Protein 1B7Y (pdb70)

Nearest PDB structures (foldseek):
  2akw-assembly1_B  TM=9.981E-01  e=0.000E+00  Thermus thermophilus HB8
  2iy5-assembly1_B-2  TM=9.984E-01  e=0.000E+00  Thermus thermophilus HB8
  4p72-assembly1_A  TM=8.404E-01  e=1.421E-77  Pseudomonas aeruginosa PAO1
  2rhq-assembly1_B-2  TM=8.787E-01  e=1.183E-73  Staphylococcus haemolyticus
  7k9m-assembly1_B  TM=8.655E-01  e=1.360E-68  Mycobacterium tuberculosis H37Rv

Radius of gyration: 38.46 Å; Cα contacts (8 Å, |Δi|>4): 2292; chains: 2; bounding box: 90×120×85 Å

Foldseek 3Di:
DPPVDDDDPDDFDFDFLLVVLVVLLCVLVVVVVAAEDEDDQKDACCLQAVLFQHDDPDCQVVVFAWDFDDDPPDFDAALVRDGDDHGITGRRARNSVVQSVLLNDADQHKYKYKDWGAGPDDFDQLDDGIFIKMKIKGKFAPDDVVVVLVSVQSSLCSQADVVKGKDWDADDDRFAPRKTWMWMAHPVVGDTGTWWIKHKGDPSSLVSSQVVNVVVPHHRRRDNMIMMMMMGTSLSVSCVRVVNGGSVVSPPPDVVSRCVCRPVD/DKDWPVVLCVFFVPDDDVVVVCVLQVLLPKHFPDKDWFQDFDLQKWKKAFAAWAADPPDQKTWTWIPQVNIFIAIDNFDVDGHQWMFIWRFFQHCWPPDNDTFAFDQDDVRTGRGDTDDCVGSRLADDRRHTDTARSPLDDRNRHVCVVQPITMMTDMDDDLQQLQVLASLSVSLVVLLLPTHGDDDDLDDDAAADDDQAAEAEPDCQFFQKKKKWKWFQFQKAWAHDVLQNVQSSRHHHTDILQVSLQVNLCRNGVWHKAWFFVVFQARYKYWAFDDAQAWAQFQVRRIDGHDRLFTFIWHAHDHRIHGQQGPQFGGGNPRHDDRPGGMTMMITGQGDLVSLVCRQVVPPHDDSRSVSSNSGHQRPCRPVSVSRSVSSRCVGGVIHTHPDMHIDHDDDFFFWEKEAPVVLCVVLVHDDPPVLLVSSQVSSPWDWDDDDRIITIGHGRRNPSDDYNVSSSVRSCSSVGVVRRDDDDDDDDDDPVCPPVCVVVVLVVVLVVLQVVLPADEDDFDQFAQQCVCPLQVHDGAPAFAPDAPDNRRGGGAQFDVVRVVVVVQVVCVVPNDQKHKHKYWDWGDDPHIFIKIKIKIDHQADDDPPDDDHDDDQVNVVVSVCVSVVVVVWDKDWDADDDRQAQHVQWTFIAIRNRTFKIWGKGHVVSCVVGVHDIMIMIMGTDDDDHDPDDDDDDAPAFKDKDWDKDKAFPPDDVVVLQVLLVVQLDDFWPDKDWDDKDQDPPDDNGIIMTTIITIGADHPDGDDVVVRVVSNVSRVCVNVVD

Organism: Thermus thermophilus (NCBI:txid274)

GO terms:
  GO:0000049 tRNA binding (F, EXP)

CATH classification: 3.30.930.10

Structure (mmCIF, N/CA/C/O backbone):
data_1B7Y
#
_entry.id   1B7Y
#
_cell.length_a   174.500
_cell.length_b   174.500
_cell.length_c   140.200
_cell.angle_alpha   90.00
_cell.angle_beta   90.00
_cell.angle_gamma   120.00
#
_sy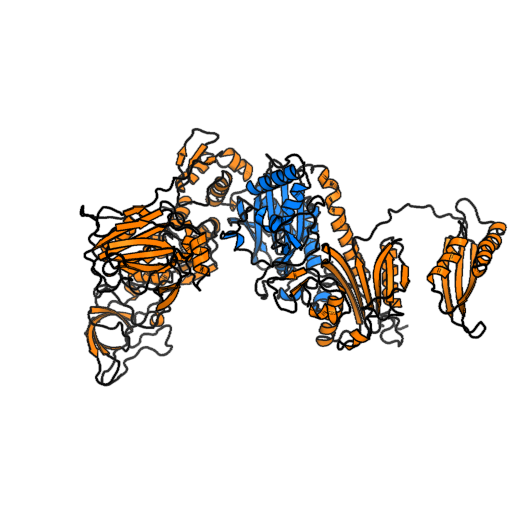mmetry.space_group_name_H-M   'P 32 2 1'
#
loop_
_entity.id
_entity.type
_entity.pdbx_description
1 polymer 'PROTEIN (PHENYLALANYL-TRNA SYNTHETASE)'
2 polymer 'PROTEIN (PHENYLALANYL-TRNA SYNTHETASE)'
3 non-polymer 'MAGNESIUM ION'
4 non-polymer "ADENOSINE-5'-[PHENYLALANINOL-PHOSPHATE]"
5 water water
#
loop_
_atom_site.group_PDB
_atom_site.id
_atom_site.type_symbol
_atom_site.label_atom_id
_atom_site.label_alt_id
_atom_site.label_comp_id
_atom_site.label_asym_id
_atom_site.label_entity_id
_atom_site.label_seq_id
_atom_site.pdbx_PDB_ins_code
_atom_site.Cartn_x
_atom_site.Cartn_y
_atom_site.Cartn_z
_atom_site.occupancy
_atom_site.B_iso_or_equiv
_atom_site.auth_seq_id
_atom_site.auth_comp_id
_atom_site.auth_asym_id
_atom_site.auth_atom_id
_atom_site.pdbx_PDB_model_num
ATOM 1 N N . VAL A 1 86 ? 3.637 16.472 -19.833 1.00 87.83 86 VAL A N 1
ATOM 2 C CA . VAL A 1 86 ? 3.139 16.839 -18.464 1.00 85.52 86 VAL A CA 1
ATOM 3 C C . VAL A 1 86 ? 2.514 18.241 -18.386 1.00 85.86 86 VAL A C 1
ATOM 4 O O . VAL A 1 86 ? 2.730 19.074 -19.274 1.00 86.00 86 VAL A O 1
ATOM 8 N N . ASP A 1 87 ? 1.727 18.497 -17.337 1.00 83.64 87 ASP A N 1
ATOM 9 C CA . ASP A 1 87 ? 1.128 19.818 -17.187 1.00 83.47 87 ASP A CA 1
ATOM 10 C C . ASP A 1 87 ? 2.168 20.682 -16.515 1.00 86.08 87 ASP A C 1
ATOM 11 O O . ASP A 1 87 ? 2.376 20.585 -15.308 1.00 92.07 87 ASP A O 1
ATOM 16 N N . VAL A 1 88 ? 2.829 21.524 -17.298 1.00 86.89 88 VAL A N 1
ATOM 17 C CA . VAL A 1 88 ? 3.864 22.386 -16.762 1.00 81.98 88 VAL A CA 1
ATOM 18 C C . VAL A 1 88 ? 3.308 23.623 -16.058 1.00 82.63 88 VAL A C 1
ATOM 19 O O . VAL A 1 88 ? 3.981 24.195 -15.214 1.00 81.67 88 VAL A O 1
ATOM 23 N N . SER A 1 89 ? 2.081 24.021 -16.380 1.00 84.46 89 SER A N 1
ATOM 24 C CA . SER A 1 89 ? 1.494 25.206 -15.759 1.00 86.64 89 SER A CA 1
ATOM 25 C C . SER A 1 89 ? 1.157 24.993 -14.289 1.00 88.40 89 SER A C 1
ATOM 26 O O . SER A 1 89 ? 0.777 25.937 -13.595 1.00 90.82 89 SER A O 1
ATOM 29 N N . LEU A 1 90 ? 1.314 23.760 -13.816 1.00 87.71 90 LEU A N 1
ATOM 30 C CA . LEU A 1 90 ? 1.020 23.416 -12.425 1.00 87.95 90 LEU A CA 1
ATOM 31 C C . LEU A 1 90 ? 1.968 24.071 -11.420 1.00 90.38 90 LEU A C 1
ATOM 32 O O . LEU A 1 90 ? 3.089 24.452 -11.769 1.00 90.25 90 LEU A O 1
ATOM 37 N N . PRO A 1 91 ? 1.535 24.198 -10.149 1.00 91.44 91 PRO A N 1
ATOM 38 C CA . PRO A 1 91 ? 2.400 24.813 -9.131 1.00 89.59 91 PRO A CA 1
ATOM 39 C C . PRO A 1 91 ? 3.543 23.860 -8.748 1.00 87.82 91 PRO A C 1
ATOM 40 O O . PRO A 1 91 ? 3.356 22.641 -8.733 1.00 86.20 91 PRO A O 1
ATOM 44 N N . GLY A 1 92 ? 4.718 24.416 -8.450 1.00 86.81 92 GLY A N 1
ATOM 45 C CA . GLY A 1 92 ? 5.866 23.598 -8.077 1.00 86.17 92 GLY A CA 1
ATOM 46 C C . GLY A 1 92 ? 5.858 23.244 -6.601 1.00 85.93 92 GLY A C 1
ATOM 47 O O . GLY A 1 92 ? 4.840 23.408 -5.935 1.00 89.44 92 GLY A O 1
ATOM 48 N N . ALA A 1 93 ? 6.977 22.765 -6.072 1.00 84.12 93 ALA A N 1
ATOM 49 C CA . ALA A 1 93 ? 7.044 22.406 -4.659 1.00 83.51 93 ALA A CA 1
ATOM 50 C C . ALA A 1 93 ? 6.984 23.642 -3.756 1.00 84.11 93 ALA A C 1
ATOM 51 O O . ALA A 1 93 ? 7.848 24.521 -3.845 1.00 85.57 93 ALA A O 1
ATOM 53 N N . SER A 1 94 ? 5.972 23.709 -2.887 1.00 81.51 94 SER A N 1
ATOM 54 C CA . SER A 1 94 ? 5.839 24.847 -1.984 1.00 77.70 94 SER A CA 1
ATOM 55 C C . SER A 1 94 ? 7.162 25.081 -1.263 1.00 78.28 94 SER A C 1
ATOM 56 O O . SER A 1 94 ? 7.488 24.384 -0.314 1.00 80.03 94 SER A O 1
ATOM 59 N N . LEU A 1 95 ? 7.941 26.044 -1.738 1.00 75.69 95 LEU A N 1
ATOM 60 C CA . LEU A 1 95 ? 9.211 26.346 -1.103 1.00 69.66 95 LEU A CA 1
ATOM 61 C C . LEU A 1 95 ? 9.079 27.709 -0.466 1.00 72.23 95 LEU A C 1
ATOM 62 O O . LEU A 1 95 ? 8.463 28.622 -1.035 1.00 75.93 95 LEU A O 1
ATOM 67 N N . PHE A 1 96 ? 9.651 27.841 0.722 1.00 68.59 96 PHE A N 1
ATOM 68 C CA . PHE A 1 96 ? 9.555 29.085 1.453 1.00 68.76 96 PHE A CA 1
ATOM 69 C C . PHE A 1 96 ? 10.304 30.258 0.844 1.00 67.54 96 PHE A C 1
ATOM 70 O O . PHE A 1 96 ? 11.489 30.165 0.549 1.00 67.24 96 PHE A O 1
ATOM 78 N N . SER A 1 97 ? 9.598 31.364 0.650 1.00 67.32 97 SER A N 1
ATOM 79 C CA . SER A 1 97 ? 10.211 32.561 0.104 1.00 67.92 97 SER A CA 1
ATOM 80 C C . SER A 1 97 ? 10.369 33.545 1.258 1.00 66.38 97 SER A C 1
ATOM 81 O O . SER A 1 97 ? 9.379 33.975 1.867 1.00 66.32 97 SER A O 1
ATOM 84 N N . GLY A 1 98 ? 11.618 33.888 1.563 1.00 64.61 98 GLY A N 1
ATOM 85 C CA . GLY A 1 98 ? 11.894 34.798 2.661 1.00 60.09 98 GLY A CA 1
ATOM 86 C C . GLY A 1 98 ? 11.708 36.254 2.316 1.00 57.08 98 GLY A C 1
ATOM 87 O O . GLY A 1 98 ? 11.455 36.598 1.169 1.00 61.15 98 GLY A O 1
ATOM 88 N N . GLY A 1 99 ? 11.819 37.107 3.322 1.00 52.17 99 GLY A N 1
ATOM 89 C CA . GLY A 1 99 ? 11.671 38.530 3.106 1.00 54.66 99 GLY A CA 1
ATOM 90 C C . GLY A 1 99 ? 12.464 39.264 4.162 1.00 54.44 99 GLY A C 1
ATOM 91 O O . GLY A 1 99 ? 13.067 38.648 5.042 1.00 54.26 99 GLY A O 1
ATOM 92 N N . LEU A 1 100 ? 12.482 40.583 4.082 1.00 51.37 100 LEU A N 1
ATOM 93 C CA . LEU A 1 100 ? 13.212 41.352 5.068 1.00 47.97 100 LEU A CA 1
ATOM 94 C C . LEU A 1 100 ? 12.314 42.455 5.573 1.00 50.72 100 LEU A C 1
ATOM 95 O O . LEU A 1 100 ? 11.469 42.980 4.835 1.00 53.26 100 LEU A O 1
ATOM 100 N N . HIS A 1 101 ? 12.488 42.781 6.844 1.00 48.28 101 HIS A N 1
ATOM 101 C CA . HIS A 1 101 ? 11.716 43.825 7.479 1.00 48.16 101 HIS A CA 1
ATOM 102 C C . HIS A 1 101 ? 12.082 45.167 6.865 1.00 49.90 101 HIS A C 1
ATOM 103 O O . HIS A 1 101 ? 13.258 45.452 6.623 1.00 50.46 101 HIS A O 1
ATOM 110 N N . PRO A 1 102 ? 11.071 46.011 6.610 1.00 49.03 102 PRO A N 1
ATOM 111 C CA . PRO A 1 102 ? 11.217 47.345 6.016 1.00 51.10 102 PRO A CA 1
ATOM 112 C C . PRO A 1 102 ? 12.229 48.234 6.712 1.00 55.67 102 PRO A C 1
ATOM 113 O O . PRO A 1 102 ? 12.925 49.025 6.060 1.00 55.58 102 PRO A O 1
ATOM 117 N N . ILE A 1 103 ? 12.306 48.109 8.035 1.00 57.15 103 ILE A N 1
ATOM 118 C CA . ILE A 1 103 ? 13.249 48.906 8.811 1.00 54.34 103 ILE A CA 1
ATOM 119 C C . ILE A 1 103 ? 14.658 48.461 8.428 1.00 49.71 103 ILE A C 1
ATOM 120 O O . ILE A 1 103 ? 15.544 49.294 8.215 1.00 49.27 103 ILE A O 1
ATOM 125 N N . THR A 1 104 ? 14.858 47.148 8.332 1.00 46.83 104 THR A N 1
ATOM 126 C CA . THR A 1 104 ? 16.159 46.611 7.946 1.00 45.71 104 THR A CA 1
ATOM 127 C C . THR A 1 104 ? 16.477 47.143 6.544 1.00 45.32 104 THR A C 1
ATOM 128 O O . THR A 1 104 ? 17.610 47.574 6.243 1.00 41.34 104 THR A O 1
ATOM 132 N N . LEU A 1 105 ? 15.458 47.121 5.693 1.00 39.48 105 LEU A N 1
ATOM 133 C CA . LEU A 1 105 ? 15.620 47.592 4.343 1.00 46.73 105 LEU A CA 1
ATOM 134 C C . LEU A 1 105 ? 16.033 49.040 4.326 1.00 46.46 105 LEU A C 1
ATOM 135 O O . LEU A 1 105 ? 17.024 49.409 3.679 1.00 50.86 105 LEU A O 1
ATOM 140 N N . MET A 1 106 ? 15.278 49.867 5.037 1.00 41.54 106 MET A N 1
ATOM 141 C CA . MET A 1 106 ? 15.591 51.286 5.065 1.00 45.09 106 MET A CA 1
ATOM 142 C C . MET A 1 106 ? 16.943 51.519 5.713 1.00 46.78 106 MET A C 1
ATOM 143 O O . MET A 1 106 ? 17.715 52.376 5.276 1.00 45.83 106 MET A O 1
ATOM 148 N N . GLU A 1 107 ? 17.222 50.758 6.764 1.00 45.72 107 GLU A N 1
ATOM 149 C CA . GLU A 1 107 ? 18.488 50.884 7.459 1.00 45.05 107 GLU A CA 1
ATOM 150 C C . GLU A 1 107 ? 19.570 50.696 6.399 1.00 49.01 107 GLU A C 1
ATOM 151 O O . GLU A 1 107 ? 20.386 51.598 6.144 1.00 44.25 107 GLU A O 1
ATOM 157 N N . ARG A 1 108 ? 19.537 49.523 5.765 1.00 50.01 108 ARG A N 1
ATOM 158 C CA . ARG A 1 108 ? 20.497 49.152 4.735 1.00 49.33 108 ARG A CA 1
ATOM 159 C C . ARG A 1 108 ? 20.700 50.227 3.666 1.00 50.51 108 ARG A C 1
ATOM 160 O O . ARG A 1 108 ? 21.835 50.522 3.255 1.00 47.80 108 ARG A O 1
ATOM 168 N N . GLU A 1 109 ? 19.601 50.807 3.200 1.00 49.83 109 GLU A N 1
ATOM 169 C CA . GLU A 1 109 ? 19.707 51.832 2.181 1.00 51.32 109 GLU A CA 1
ATOM 170 C C . GLU A 1 109 ? 20.446 53.053 2.718 1.00 49.20 109 GLU A C 1
ATOM 171 O O . GLU A 1 109 ? 21.370 53.558 2.077 1.00 46.16 109 GLU A O 1
ATOM 177 N N . LEU A 1 110 ? 20.033 53.517 3.898 1.00 49.61 110 LEU A N 1
ATOM 178 C CA . LEU A 1 110 ? 20.641 54.688 4.530 1.00 45.17 110 LEU A CA 1
ATOM 179 C C . LEU A 1 110 ? 22.127 54.456 4.724 1.00 43.91 110 LEU A C 1
ATOM 180 O O . LEU A 1 110 ? 22.960 55.339 4.469 1.00 41.56 110 LEU A O 1
ATOM 185 N N . VAL A 1 111 ? 22.450 53.249 5.165 1.00 36.38 111 VAL A N 1
ATOM 186 C CA . VAL A 1 111 ? 23.826 52.862 5.377 1.00 35.89 111 VAL A CA 1
ATOM 187 C C . VAL A 1 111 ? 24.627 52.848 4.061 1.00 38.39 111 VAL A C 1
ATOM 188 O O . VAL A 1 111 ? 25.676 53.507 3.956 1.00 32.70 111 VAL A O 1
ATOM 192 N N . GLU A 1 112 ? 24.151 52.096 3.064 1.00 40.73 112 GLU A N 1
ATOM 193 C CA . GLU A 1 112 ? 24.847 52.055 1.789 1.00 40.37 112 GLU A CA 1
ATOM 194 C C . GLU A 1 112 ? 25.138 53.512 1.381 1.00 39.12 112 GLU A C 1
ATOM 195 O O . GLU A 1 112 ? 26.270 53.849 1.024 1.00 35.21 112 GLU A O 1
ATOM 201 N N . ILE A 1 113 ? 24.140 54.388 1.479 1.00 32.24 113 ILE A N 1
ATOM 202 C CA . ILE A 1 113 ? 24.348 55.789 1.121 1.00 30.88 113 ILE A CA 1
ATOM 203 C C . ILE A 1 113 ? 25.576 56.423 1.780 1.00 33.31 113 ILE A C 1
ATOM 204 O O . ILE A 1 113 ? 26.474 56.919 1.094 1.00 38.95 113 ILE A O 1
ATOM 209 N N . PHE A 1 114 ? 25.606 56.422 3.113 1.00 35.53 114 PHE A N 1
ATOM 210 C CA . PHE A 1 114 ? 26.709 57.041 3.851 1.00 32.14 114 PHE A CA 1
ATOM 211 C C . PHE A 1 114 ? 28.020 56.310 3.696 1.00 33.01 114 PHE A C 1
ATOM 212 O O . PHE A 1 114 ? 29.101 56.915 3.748 1.00 31.27 114 PHE A O 1
ATOM 220 N N . ARG A 1 115 ? 27.920 55.003 3.500 1.00 30.42 115 ARG A N 1
ATOM 221 C CA . ARG A 1 115 ? 29.098 54.200 3.278 1.00 37.72 115 ARG A CA 1
ATOM 222 C C . ARG A 1 115 ? 29.876 54.861 2.116 1.00 39.56 115 ARG A C 1
ATOM 223 O O . ARG A 1 115 ? 31.108 54.981 2.166 1.00 39.38 115 ARG A O 1
ATOM 231 N N . ALA A 1 116 ? 29.140 55.322 1.096 1.00 38.85 116 ALA A N 1
ATOM 232 C CA . ALA A 1 116 ? 29.726 55.948 -0.098 1.00 39.68 116 ALA A CA 1
ATOM 233 C C . ALA A 1 116 ? 30.425 57.267 0.147 1.00 39.42 116 ALA A C 1
ATOM 234 O O . ALA A 1 116 ? 31.143 57.776 -0.720 1.00 34.65 116 ALA A O 1
ATOM 236 N N . LEU A 1 117 ? 30.208 57.839 1.318 1.00 39.15 117 LEU A N 1
ATOM 237 C CA . LEU A 1 117 ? 30.882 59.081 1.621 1.00 39.42 117 LEU A CA 1
ATOM 238 C C . LEU A 1 117 ? 32.004 58.753 2.589 1.00 40.06 117 LEU A C 1
ATOM 239 O O . LEU A 1 117 ? 32.624 59.643 3.162 1.00 38.50 117 LEU A O 1
ATOM 244 N N . GLY A 1 118 ? 32.245 57.458 2.769 1.00 41.44 118 GLY A N 1
ATOM 245 C CA . GLY A 1 118 ? 33.310 57.010 3.646 1.00 46.36 118 GLY A CA 1
ATOM 246 C C . GLY A 1 118 ? 32.950 56.867 5.112 1.00 50.34 118 GLY A C 1
ATOM 247 O O . GLY A 1 118 ? 33.826 56.950 5.979 1.00 54.93 118 GLY A O 1
ATOM 248 N N . TYR A 1 119 ? 31.671 56.672 5.406 1.00 48.71 119 TYR A N 1
ATOM 249 C CA . TYR A 1 119 ? 31.257 56.514 6.790 1.00 48.38 119 TYR A CA 1
ATOM 250 C C . TYR A 1 119 ? 31.255 55.017 7.063 1.00 49.98 119 TYR A C 1
ATOM 251 O O . TYR A 1 119 ? 31.049 54.199 6.148 1.00 49.01 119 TYR A O 1
ATOM 260 N N . GLN A 1 120 ? 31.486 54.666 8.324 1.00 47.18 120 GLN A N 1
ATOM 261 C CA . GLN A 1 120 ? 31.494 53.274 8.753 1.00 45.84 120 GLN A CA 1
ATOM 262 C C . GLN A 1 120 ? 30.392 53.036 9.770 1.00 46.82 120 GLN A C 1
ATOM 263 O O . GLN A 1 120 ? 30.166 53.855 10.682 1.00 49.53 120 GLN A O 1
ATOM 269 N N . ALA A 1 121 ? 29.717 51.904 9.612 1.00 40.94 121 ALA A N 1
ATOM 270 C CA . ALA A 1 121 ? 28.613 51.551 10.480 1.00 40.58 121 ALA A CA 1
ATOM 271 C C . ALA A 1 121 ? 29.036 50.733 11.688 1.00 43.86 121 ALA A C 1
ATOM 272 O O . ALA A 1 121 ? 29.696 49.691 11.557 1.00 38.13 121 ALA A O 1
ATOM 274 N N . VAL A 1 122 ? 28.629 51.227 12.859 1.00 48.63 122 VAL A N 1
ATOM 275 C CA . VAL A 1 122 ? 28.909 50.596 14.151 1.00 50.91 122 VAL A CA 1
ATOM 276 C C . VAL A 1 122 ? 27.691 50.689 15.065 1.00 51.68 122 VAL A C 1
ATOM 277 O O . VAL A 1 122 ? 26.903 51.632 14.966 1.00 52.29 122 VAL A O 1
ATOM 281 N N . GLU A 1 123 ? 27.561 49.718 15.967 1.00 52.33 123 GLU A N 1
ATOM 282 C CA . GLU A 1 123 ? 26.431 49.663 16.883 1.00 51.87 123 GLU A CA 1
ATOM 283 C C . GLU A 1 123 ? 26.743 49.787 18.370 1.00 51.66 123 GLU A C 1
ATOM 284 O O . GLU A 1 123 ? 27.833 49.453 18.831 1.00 54.25 123 GLU A O 1
ATOM 290 N N . GLY A 1 124 ? 25.744 50.250 19.113 1.00 52.02 124 GLY A N 1
ATOM 291 C CA . GLY A 1 124 ? 25.880 50.399 20.546 1.00 50.27 124 GLY A CA 1
ATOM 292 C C . GLY A 1 124 ? 24.901 49.503 21.297 1.00 49.73 124 GLY A C 1
ATOM 293 O O . GLY A 1 124 ? 24.181 48.699 20.701 1.00 52.64 124 GLY A O 1
ATOM 294 N N . PRO A 1 125 ? 24.855 49.622 22.626 1.00 48.50 125 PRO A N 1
ATOM 295 C CA . PRO A 1 125 ? 23.950 48.806 23.428 1.00 43.72 125 PRO A CA 1
ATOM 296 C C . PRO A 1 125 ? 22.620 49.528 23.654 1.00 46.27 125 PRO A C 1
ATOM 297 O O . PRO A 1 125 ? 22.589 50.756 23.767 1.00 43.37 125 PRO A O 1
ATOM 301 N N . GLU A 1 126 ? 21.530 48.765 23.721 1.00 50.08 126 GLU A N 1
ATOM 302 C CA . GLU A 1 126 ? 20.207 49.331 23.961 1.00 54.68 126 GLU A CA 1
ATOM 303 C C . GLU A 1 126 ? 20.078 49.738 25.448 1.00 56.37 126 GLU A C 1
ATOM 304 O O . GLU A 1 126 ? 19.435 50.752 25.759 1.00 55.52 126 GLU A O 1
ATOM 310 N N . VAL A 1 127 ? 20.680 48.959 26.357 1.00 51.61 127 VAL A N 1
ATOM 311 C CA . VAL A 1 127 ? 20.660 49.302 27.787 1.00 49.24 127 VAL A CA 1
ATOM 312 C C . VAL A 1 127 ? 21.944 50.092 28.072 1.00 49.74 127 VAL A C 1
ATOM 313 O O . VAL A 1 127 ? 23.062 49.568 27.970 1.00 44.80 127 VAL A O 1
ATOM 317 N N . GLU A 1 128 ? 21.755 51.359 28.428 1.00 51.45 128 GLU A N 1
ATOM 318 C CA . GLU A 1 128 ? 22.842 52.294 28.695 1.00 56.10 128 GLU A CA 1
ATOM 319 C C . GLU A 1 128 ? 22.901 52.788 30.156 1.00 57.74 128 GLU A C 1
ATOM 320 O O . GLU A 1 128 ? 22.054 52.454 30.982 1.00 60.27 128 GLU A O 1
ATOM 326 N N . SER A 1 129 ? 23.925 53.583 30.455 1.00 56.67 129 SER A N 1
ATOM 327 C CA . SER A 1 129 ? 24.124 54.167 31.771 1.00 53.83 129 SER A CA 1
ATOM 328 C C . SER A 1 129 ? 23.709 55.627 31.656 1.00 55.01 129 SER A C 1
ATOM 329 O O . SER A 1 129 ? 23.893 56.259 30.617 1.00 56.44 129 SER A O 1
ATOM 332 N N . GLU A 1 130 ? 23.135 56.162 32.722 1.00 56.71 130 GLU A N 1
ATOM 333 C CA . GLU A 1 130 ? 22.707 57.552 32.725 1.00 55.60 130 GLU A CA 1
ATOM 334 C C . GLU A 1 130 ? 23.873 58.445 32.291 1.00 55.82 130 GLU A C 1
ATOM 335 O O . GLU A 1 130 ? 23.686 59.548 31.755 1.00 55.68 130 GLU A O 1
ATOM 341 N N . PHE A 1 131 ? 25.084 57.950 32.518 1.00 52.56 131 PHE A N 1
ATOM 342 C CA . PHE A 1 131 ? 26.288 58.693 32.191 1.00 51.88 131 PHE A CA 1
ATOM 343 C C . PHE A 1 131 ? 26.494 58.953 30.700 1.00 54.30 131 PHE A C 1
ATOM 344 O O . PHE A 1 131 ? 26.774 60.079 30.286 1.00 47.76 131 PHE A O 1
ATOM 352 N N . PHE A 1 132 ? 26.369 57.895 29.902 1.00 55.38 132 PHE A N 1
ATOM 353 C CA . PHE A 1 132 ? 26.543 57.980 28.450 1.00 52.63 132 PHE A CA 1
ATOM 354 C C . PHE A 1 132 ? 25.339 58.572 27.747 1.00 50.97 132 PHE A C 1
ATOM 355 O O . PHE A 1 132 ? 25.485 59.238 26.733 1.00 51.81 132 PHE A O 1
ATOM 363 N N . ASN A 1 133 ? 24.148 58.324 28.278 1.00 49.05 133 ASN A N 1
ATOM 364 C CA . ASN A 1 133 ? 22.940 58.829 27.652 1.00 48.00 133 ASN A CA 1
ATOM 365 C C . ASN A 1 133 ? 22.692 60.316 27.905 1.00 48.89 133 ASN A C 1
ATOM 366 O O . ASN A 1 133 ? 22.234 61.048 27.007 1.00 45.29 133 ASN A O 1
ATOM 371 N N . PHE A 1 134 ? 23.006 60.765 29.120 1.00 49.72 134 PHE A N 1
ATOM 372 C CA . PHE A 1 134 ? 22.773 62.159 29.480 1.00 50.56 134 PHE A CA 1
ATOM 373 C C . PHE A 1 134 ? 24.026 62.909 29.896 1.00 49.21 134 PHE A C 1
ATOM 374 O O . PHE A 1 134 ? 24.396 63.870 29.262 1.00 49.69 134 PHE A O 1
ATOM 382 N N . ASP A 1 135 ? 24.681 62.472 30.959 1.00 52.69 135 ASP A N 1
ATOM 383 C CA . ASP A 1 135 ? 25.863 63.173 31.454 1.00 51.34 135 ASP A CA 1
ATOM 384 C C . ASP A 1 135 ? 26.941 63.506 30.430 1.00 48.85 135 ASP A C 1
ATOM 385 O O . ASP A 1 135 ? 27.301 64.668 30.288 1.00 45.47 135 ASP A O 1
ATOM 390 N N . ALA A 1 136 ? 27.461 62.492 29.737 1.00 50.36 136 ALA A N 1
ATOM 391 C CA . ALA A 1 136 ? 28.495 62.676 28.704 1.00 47.95 136 ALA A CA 1
ATOM 392 C C . ALA A 1 136 ? 28.135 63.816 27.737 1.00 48.33 136 ALA A C 1
ATOM 393 O O . ALA A 1 136 ? 28.950 64.706 27.466 1.00 47.03 136 ALA A O 1
ATOM 395 N N . LEU A 1 137 ? 26.916 63.759 27.201 1.00 48.88 137 LEU A N 1
ATOM 396 C CA . LEU A 1 137 ? 26.375 64.790 26.316 1.00 49.72 137 LEU A CA 1
ATOM 397 C C . LEU A 1 137 ? 25.983 65.878 27.314 1.00 54.92 137 LEU A C 1
ATOM 398 O O . LEU A 1 137 ? 25.481 65.578 28.376 1.00 65.79 137 LEU A O 1
ATOM 403 N N . ASN A 1 138 ? 26.241 67.132 27.010 1.00 55.13 138 ASN A N 1
ATOM 404 C CA . ASN A 1 138 ? 25.949 68.221 27.947 1.00 56.66 138 ASN A CA 1
ATOM 405 C C . ASN A 1 138 ? 24.524 68.304 28.574 1.00 58.25 138 ASN A C 1
ATOM 406 O O . ASN A 1 138 ? 23.995 69.400 28.778 1.00 60.72 138 ASN A O 1
ATOM 411 N N . ILE A 1 139 ? 23.912 67.168 28.909 1.00 60.64 139 ILE A N 1
ATOM 412 C CA . ILE A 1 139 ? 22.550 67.153 29.475 1.00 68.75 139 ILE A CA 1
ATOM 413 C C . ILE A 1 139 ? 22.450 67.150 31.012 1.00 80.60 139 ILE A C 1
ATOM 414 O O . ILE A 1 139 ? 22.814 66.174 31.678 1.00 80.63 139 ILE A O 1
ATOM 419 N N . PRO A 1 140 ? 21.861 68.214 31.586 1.00 92.00 140 PRO A N 1
ATOM 420 C CA . PRO A 1 140 ? 21.718 68.349 33.041 1.00 97.93 140 PRO A CA 1
ATOM 421 C C . PRO A 1 140 ? 20.667 67.489 33.729 1.00 104.28 140 PRO A C 1
ATOM 422 O O . PRO A 1 140 ? 19.693 67.047 33.110 1.00 104.54 140 PRO A O 1
ATOM 426 N N . GLU A 1 141 ? 20.873 67.280 35.028 1.00 108.03 141 GLU A N 1
ATOM 427 C CA . GLU A 1 141 ? 19.965 66.485 35.840 1.00 111.09 141 GLU A CA 1
ATOM 428 C C . GLU A 1 141 ? 18.650 67.239 36.070 1.00 112.71 141 GLU A C 1
ATOM 429 O O . GLU A 1 141 ? 17.625 66.931 35.442 1.00 108.48 141 GLU A O 1
ATOM 435 N N . HIS A 1 142 ? 18.692 68.249 36.937 1.00 116.77 142 HIS A N 1
ATOM 436 C CA . HIS A 1 142 ? 17.496 69.015 37.276 1.00 123.56 142 HIS A CA 1
ATOM 437 C C . HIS A 1 142 ? 17.092 70.175 36.368 1.00 125.96 142 HIS A C 1
ATOM 438 O O . HIS A 1 142 ? 16.245 70.978 36.771 1.00 127.82 142 HIS A O 1
ATOM 445 N N . HIS A 1 143 ? 17.655 70.289 35.166 1.00 125.67 143 HIS A N 1
ATOM 446 C CA . HIS A 1 143 ? 17.261 71.410 34.308 1.00 124.79 143 HIS A CA 1
ATOM 447 C C . HIS A 1 143 ? 16.355 71.020 33.132 1.00 121.91 143 HIS A C 1
ATOM 448 O O . HIS A 1 143 ? 16.197 69.830 32.847 1.00 120.75 143 HIS A O 1
ATOM 455 N N . PRO A 1 144 ? 15.738 72.020 32.444 1.00 121.47 144 PRO A N 1
ATOM 456 C CA . PRO A 1 144 ? 14.839 71.746 31.307 1.00 119.52 144 PRO A CA 1
ATOM 457 C C . PRO A 1 144 ? 15.298 70.754 30.221 1.00 118.26 144 PRO A C 1
ATOM 458 O O . PRO A 1 144 ? 14.460 70.157 29.536 1.00 115.85 144 PRO A O 1
ATOM 462 N N . ALA A 1 145 ? 16.610 70.574 30.067 1.00 118.30 145 ALA A N 1
ATOM 463 C CA . ALA A 1 145 ? 17.138 69.655 29.061 1.00 116.81 145 ALA A CA 1
ATOM 464 C C . ALA A 1 145 ? 16.793 68.196 29.376 1.00 116.17 145 ALA A C 1
ATOM 465 O O . ALA A 1 145 ? 16.238 67.489 28.531 1.00 114.26 145 ALA A O 1
ATOM 467 N N . ARG A 1 146 ? 17.120 67.746 30.586 1.00 116.42 146 ARG A N 1
ATOM 468 C CA . ARG A 1 146 ? 16.827 66.369 30.992 1.00 116.90 146 ARG A CA 1
ATOM 469 C C . ARG A 1 146 ? 15.345 66.068 30.765 1.00 119.23 146 ARG A C 1
ATOM 470 O O . ARG A 1 146 ? 14.931 64.904 30.695 1.00 117.98 146 ARG A O 1
ATOM 478 N N . ASP A 1 147 ? 14.570 67.145 30.625 1.00 123.06 147 ASP A N 1
ATOM 479 C CA . ASP A 1 147 ? 13.117 67.092 30.449 1.00 126.57 147 ASP A CA 1
ATOM 480 C C . ASP A 1 147 ? 12.562 67.099 29.008 1.00 126.51 147 ASP A C 1
ATOM 481 O O . ASP A 1 147 ? 11.372 67.363 28.813 1.00 125.32 147 ASP A O 1
ATOM 486 N N . MET A 1 148 ? 13.406 66.834 28.009 1.00 128.43 148 MET A N 1
ATOM 487 C CA . MET A 1 148 ? 12.944 66.768 26.610 1.00 128.90 148 MET A CA 1
ATOM 488 C C . MET A 1 148 ? 12.738 65.285 26.226 1.00 130.00 148 MET A C 1
ATOM 489 O O . MET A 1 148 ? 11.970 64.971 25.302 1.00 130.00 148 MET A O 1
ATOM 494 N N . TRP A 1 149 ? 13.433 64.393 26.950 1.00 130.00 149 TRP A N 1
ATOM 495 C CA . TRP A 1 149 ? 13.396 62.926 26.745 1.00 128.62 149 TRP A CA 1
ATOM 496 C C . TRP A 1 149 ? 12.705 62.199 27.941 1.00 125.68 149 TRP A C 1
ATOM 497 O O . TRP A 1 149 ? 13.220 62.235 29.076 1.00 127.85 149 TRP A O 1
ATOM 508 N N . ASP A 1 150 ? 11.546 61.567 27.693 1.00 118.65 150 ASP A N 1
ATOM 509 C CA . ASP A 1 150 ? 10.790 60.831 28.734 1.00 106.60 150 ASP A CA 1
ATOM 510 C C . ASP A 1 150 ? 11.397 59.434 28.802 1.00 95.42 150 ASP A C 1
ATOM 511 O O . ASP A 1 150 ? 11.071 58.564 27.997 1.00 92.68 150 ASP A O 1
ATOM 516 N N . THR A 1 151 ? 12.255 59.224 29.793 1.00 82.07 151 THR A N 1
ATOM 517 C CA . THR A 1 151 ? 12.999 57.979 29.911 1.00 71.76 151 THR A CA 1
ATOM 518 C C . THR A 1 151 ? 12.410 56.759 30.593 1.00 64.68 151 THR A C 1
ATOM 519 O O . THR A 1 151 ? 11.508 56.853 31.409 1.00 64.10 151 THR A O 1
ATOM 523 N N . PHE A 1 152 ? 12.967 55.608 30.241 1.00 59.80 152 PHE A N 1
ATOM 524 C CA . PHE A 1 152 ? 12.568 54.330 30.805 1.00 60.92 152 PHE A CA 1
ATOM 525 C C . PHE A 1 152 ? 13.672 53.903 31.750 1.00 60.27 152 PHE A C 1
ATOM 526 O O . PHE A 1 152 ? 14.746 53.509 31.305 1.00 60.13 152 PHE A O 1
ATOM 534 N N . TRP A 1 153 ? 13.425 53.968 33.047 1.00 57.67 153 TRP A N 1
ATOM 535 C CA . TRP A 1 153 ? 14.449 53.560 33.988 1.00 55.59 153 TRP A CA 1
ATOM 536 C C . TRP A 1 153 ? 14.362 52.081 34.299 1.00 57.47 153 TRP A C 1
ATOM 537 O O . TRP A 1 153 ? 13.278 51.498 34.304 1.00 58.96 153 TRP A O 1
ATOM 548 N N . LEU A 1 154 ? 15.511 51.470 34.552 1.00 58.32 154 LEU A N 1
ATOM 549 C CA . LEU A 1 154 ? 15.554 50.039 34.823 1.00 62.19 154 LEU A CA 1
ATOM 550 C C . LEU A 1 154 ? 16.007 49.716 36.239 1.00 67.24 154 LEU A C 1
ATOM 551 O O . LEU A 1 154 ? 16.531 50.579 36.956 1.00 65.57 154 LEU A O 1
ATOM 556 N N . THR A 1 155 ? 15.784 48.456 36.620 1.00 71.03 155 THR A N 1
ATOM 557 C CA . THR A 1 155 ? 16.202 47.908 37.913 1.00 73.98 155 THR A CA 1
ATOM 558 C C . THR A 1 155 ? 16.473 46.424 37.740 1.00 77.84 155 THR A C 1
ATOM 559 O O . THR A 1 155 ? 15.927 45.764 36.845 1.00 77.85 155 THR A O 1
ATOM 563 N N . GLY A 1 156 ? 17.313 45.904 38.621 1.00 80.77 156 GLY A N 1
ATOM 564 C CA . GLY A 1 156 ? 17.675 44.506 38.560 1.00 85.41 156 GLY A CA 1
ATOM 565 C C . GLY A 1 156 ? 19.151 44.418 38.877 1.00 88.50 156 GLY A C 1
ATOM 566 O O . GLY A 1 156 ? 19.914 45.352 38.598 1.00 86.59 156 GLY A O 1
ATOM 567 N N . GLU A 1 157 ? 19.563 43.302 39.464 1.00 92.49 157 GLU A N 1
ATOM 568 C CA . GLU A 1 157 ? 20.958 43.141 39.827 1.00 95.92 157 GLU A CA 1
ATOM 569 C C . GLU A 1 157 ? 21.669 42.040 39.066 1.00 94.36 157 GLU A C 1
ATOM 570 O O . GLU A 1 157 ? 21.043 41.183 38.425 1.00 90.75 157 GLU A O 1
ATOM 576 N N . GLY A 1 158 ? 22.995 42.079 39.151 1.00 93.73 158 GLY A N 1
ATOM 577 C CA . GLY A 1 158 ? 23.805 41.085 38.489 1.00 92.70 158 GLY A CA 1
ATOM 578 C C . GLY A 1 158 ? 23.888 41.357 37.010 1.00 92.16 158 GLY A C 1
ATOM 579 O O . GLY A 1 158 ? 24.438 40.548 36.271 1.00 96.99 158 GLY A O 1
ATOM 580 N N . PHE A 1 159 ? 23.325 42.474 36.562 1.00 86.97 159 PHE A N 1
ATOM 581 C CA . PHE A 1 159 ? 23.398 42.802 35.150 1.00 79.91 159 PHE A CA 1
ATOM 582 C C . PHE A 1 159 ? 24.704 43.558 34.942 1.00 80.11 159 PHE A C 1
ATOM 583 O O . PHE A 1 159 ? 24.970 44.553 35.611 1.00 81.43 159 PHE A O 1
ATOM 591 N N . ARG A 1 160 ? 25.523 43.074 34.018 1.00 79.42 160 ARG A N 1
ATOM 592 C CA . ARG A 1 160 ? 26.804 43.699 33.737 1.00 81.04 160 ARG A CA 1
ATOM 593 C C . ARG A 1 160 ? 26.791 44.607 32.504 1.00 79.24 160 ARG A C 1
ATOM 594 O O . ARG A 1 160 ? 26.589 44.159 31.366 1.00 82.07 160 ARG A O 1
ATOM 602 N N . LEU A 1 161 ? 27.007 45.893 32.736 1.00 73.98 161 LEU A N 1
ATOM 603 C CA . LEU A 1 161 ? 27.038 46.842 31.646 1.00 69.06 161 LEU A CA 1
ATOM 604 C C . LEU A 1 161 ? 28.489 47.097 31.308 1.00 71.00 161 LEU A C 1
ATOM 605 O O . LEU A 1 161 ? 29.286 47.433 32.187 1.00 70.86 161 LEU A O 1
ATOM 610 N N . GLU A 1 162 ? 28.822 46.939 30.030 1.00 72.64 162 GLU A N 1
ATOM 611 C CA . GLU A 1 162 ? 30.187 47.139 29.541 1.00 74.88 162 GLU A CA 1
ATOM 612 C C . GLU A 1 162 ? 30.477 48.546 28.987 1.00 70.84 162 GLU A C 1
ATOM 613 O O . GLU A 1 162 ? 29.652 49.136 28.288 1.00 66.31 162 GLU A O 1
ATOM 619 N N . GLY A 1 163 ? 31.663 49.065 29.294 1.00 68.24 163 GLY A N 1
ATOM 620 C CA . GLY A 1 163 ? 32.057 50.383 28.827 1.00 68.36 163 GLY A CA 1
ATOM 621 C C . GLY A 1 163 ? 32.775 50.313 27.492 1.00 70.11 163 GLY A C 1
ATOM 622 O O . GLY A 1 163 ? 33.056 49.213 27.018 1.00 73.92 163 GLY A O 1
ATOM 623 N N . PRO A 1 164 ? 33.114 51.459 26.870 1.00 69.10 164 PRO A N 1
ATOM 624 C CA . PRO A 1 164 ? 33.802 51.414 25.573 1.00 70.55 164 PRO A CA 1
ATOM 625 C C . PRO A 1 164 ? 34.990 50.458 25.515 1.00 72.70 164 PRO A C 1
ATOM 626 O O . PRO A 1 164 ? 35.280 49.884 24.469 1.00 74.03 164 PRO A O 1
ATOM 630 N N . LEU A 1 165 ? 35.666 50.274 26.641 1.00 75.18 165 LEU A N 1
ATOM 631 C CA . LEU A 1 165 ? 36.835 49.411 26.673 1.00 78.10 165 LEU A CA 1
ATOM 632 C C . LEU A 1 165 ? 36.658 48.057 27.336 1.00 84.52 165 LEU A C 1
ATOM 633 O O . LEU A 1 165 ? 37.647 47.388 27.632 1.00 87.65 165 LEU A O 1
ATOM 638 N N . GLY A 1 166 ? 35.412 47.645 27.559 1.00 87.71 166 GLY A N 1
ATOM 639 C CA . GLY A 1 166 ? 35.172 46.362 28.198 1.00 88.53 166 GLY A CA 1
ATOM 640 C C . GLY A 1 166 ? 35.325 46.438 29.701 1.00 88.80 166 GLY A C 1
ATOM 641 O O . GLY A 1 166 ? 35.592 45.441 30.366 1.00 91.14 166 GLY A O 1
ATOM 642 N N . GLU A 1 167 ? 35.169 47.641 30.233 1.00 88.80 167 GLU A N 1
ATOM 643 C CA . GLU A 1 167 ? 35.280 47.874 31.665 1.00 90.99 167 GLU A CA 1
ATOM 644 C C . GLU A 1 167 ? 33.863 47.984 32.195 1.00 94.59 167 GLU A C 1
ATOM 645 O O . GLU A 1 167 ? 32.934 48.209 31.423 1.00 95.79 167 GLU A O 1
ATOM 651 N N . GLU A 1 168 ? 33.678 47.808 33.496 1.00 97.03 168 GLU A N 1
ATOM 652 C CA . GLU A 1 168 ? 32.340 47.936 34.026 1.00 96.03 168 GLU A CA 1
ATOM 653 C C . GLU A 1 168 ? 32.144 49.391 34.356 1.00 92.53 168 GLU A C 1
ATOM 654 O O . GLU A 1 168 ? 33.048 50.047 34.874 1.00 88.86 168 GLU A O 1
ATOM 660 N N . VAL A 1 169 ? 30.974 49.905 34.013 1.00 90.32 169 VAL A N 1
ATOM 661 C CA . VAL A 1 169 ? 30.670 51.289 34.292 1.00 91.27 169 VAL A CA 1
ATOM 662 C C . VAL A 1 169 ? 29.476 51.328 35.236 1.00 91.80 169 VAL A C 1
ATOM 663 O O . VAL A 1 169 ? 28.743 50.338 35.386 1.00 88.17 169 VAL A O 1
ATOM 667 N N . GLU A 1 170 ? 29.317 52.474 35.887 1.00 93.48 170 GLU A N 1
ATOM 668 C CA . GLU A 1 170 ? 28.241 52.689 36.831 1.00 96.52 170 GLU A CA 1
ATOM 669 C C . GLU A 1 170 ? 27.368 53.865 36.404 1.00 95.34 170 GLU A C 1
ATOM 670 O O . GLU A 1 170 ? 27.790 54.736 35.626 1.00 97.30 170 GLU A O 1
ATOM 676 N N . GLY A 1 171 ? 26.147 53.868 36.936 1.00 92.19 171 GLY A N 1
ATOM 677 C CA . GLY A 1 171 ? 25.166 54.899 36.645 1.00 86.06 171 GLY A CA 1
ATOM 678 C C . GLY A 1 171 ? 23.805 54.239 36.726 1.00 81.04 171 GLY A C 1
ATOM 679 O O . GLY A 1 171 ? 23.713 53.010 36.668 1.00 77.51 171 GLY A O 1
ATOM 680 N N . ARG A 1 172 ? 22.747 55.024 36.887 1.00 79.02 172 ARG A N 1
ATOM 681 C CA . ARG A 1 172 ? 21.412 54.436 36.953 1.00 75.30 172 ARG A CA 1
ATOM 682 C C . ARG A 1 172 ? 21.166 53.834 35.572 1.00 71.99 172 ARG A C 1
ATOM 683 O O . ARG A 1 172 ? 21.396 54.499 34.562 1.00 75.46 172 ARG A O 1
ATOM 691 N N . LEU A 1 173 ? 20.715 52.584 35.514 1.00 66.20 173 LEU A N 1
ATOM 692 C CA . LEU A 1 173 ? 20.455 51.966 34.214 1.00 57.33 173 LEU A CA 1
ATOM 693 C C . LEU A 1 173 ? 19.165 52.490 33.581 1.00 61.66 173 LEU A C 1
ATOM 694 O O . LEU A 1 173 ? 18.218 52.908 34.275 1.00 61.04 173 LEU A O 1
ATOM 699 N N . LEU A 1 174 ? 19.152 52.467 32.249 1.00 60.90 174 LEU A N 1
ATOM 700 C CA . LEU A 1 174 ? 18.012 52.908 31.457 1.00 55.01 174 LEU A CA 1
ATOM 701 C C . LEU A 1 174 ? 18.067 52.344 30.039 1.00 52.99 174 LEU A C 1
ATOM 702 O O . LEU A 1 174 ? 18.954 51.566 29.691 1.00 52.98 174 LEU A O 1
ATOM 707 N N . LEU A 1 175 ? 17.089 52.717 29.233 1.00 49.67 175 LEU A N 1
ATOM 708 C CA . LEU A 1 175 ? 17.042 52.281 27.852 1.00 50.92 175 LEU A CA 1
ATOM 709 C C . LEU A 1 175 ? 17.463 53.511 27.058 1.00 54.12 175 LEU A C 1
ATOM 710 O O . LEU A 1 175 ? 16.837 54.570 27.187 1.00 52.86 175 LEU A O 1
ATOM 715 N N . ARG A 1 176 ? 18.523 53.385 26.255 1.00 52.22 176 ARG A N 1
ATOM 716 C CA . ARG A 1 176 ? 19.014 54.525 25.493 1.00 48.50 176 ARG A CA 1
ATOM 717 C C . ARG A 1 176 ? 17.869 55.289 24.861 1.00 47.28 176 ARG A C 1
ATOM 718 O O . ARG A 1 176 ? 17.044 54.747 24.130 1.00 47.11 176 ARG A O 1
ATOM 726 N N . THR A 1 177 ? 17.842 56.568 25.184 1.00 42.29 177 THR A N 1
ATOM 727 C CA . THR A 1 177 ? 16.817 57.485 24.745 1.00 44.75 177 THR A CA 1
ATOM 728 C C . THR A 1 177 ? 16.992 57.966 23.288 1.00 47.42 177 THR A C 1
ATOM 729 O O . THR A 1 177 ? 16.041 58.437 22.647 1.00 44.86 177 THR A O 1
ATOM 733 N N . HIS A 1 178 ? 18.220 57.856 22.787 1.00 47.77 178 HIS A N 1
ATOM 734 C CA . HIS A 1 178 ? 18.566 58.240 21.421 1.00 44.88 178 HIS A CA 1
ATOM 735 C C . HIS A 1 178 ? 19.848 57.481 21.193 1.00 45.01 178 HIS A C 1
ATOM 736 O O . HIS A 1 178 ? 20.330 56.818 22.100 1.00 48.47 178 HIS A O 1
ATOM 743 N N . THR A 1 179 ? 20.417 57.574 20.003 1.00 46.16 179 THR A N 1
ATOM 744 C CA . THR A 1 179 ? 21.643 56.833 19.732 1.00 44.46 179 THR A CA 1
ATOM 745 C C . THR A 1 179 ? 22.905 57.601 20.117 1.00 45.33 179 THR A C 1
ATOM 746 O O . THR A 1 179 ? 23.982 57.009 20.267 1.00 45.23 179 THR A O 1
ATOM 750 N N . SER A 1 180 ? 22.771 58.913 20.302 1.00 43.21 180 SER A N 1
ATOM 751 C CA . SER A 1 180 ? 23.905 59.768 20.671 1.00 40.69 180 SER A CA 1
ATOM 752 C C . SER A 1 180 ? 24.949 59.153 21.624 1.00 43.97 180 SER A C 1
ATOM 753 O O . SER A 1 180 ? 26.140 59.326 21.415 1.00 47.85 180 SER A O 1
ATOM 756 N N . PRO A 1 181 ? 24.525 58.455 22.696 1.00 45.90 181 PRO A N 1
ATOM 757 C CA . PRO A 1 181 ? 25.537 57.868 23.583 1.00 45.08 181 PRO A CA 1
ATOM 758 C C . PRO A 1 181 ? 26.712 57.206 22.844 1.00 48.06 181 PRO A C 1
ATOM 759 O O . PRO A 1 181 ? 27.871 57.290 23.282 1.00 46.10 181 PRO A O 1
ATOM 763 N N . MET A 1 182 ? 26.408 56.551 21.725 1.00 44.83 182 MET A N 1
ATOM 764 C CA . MET A 1 182 ? 27.435 55.871 20.946 1.00 43.08 182 MET A CA 1
ATOM 765 C C . MET A 1 182 ? 28.512 56.834 20.447 1.00 43.11 182 MET A C 1
ATOM 766 O O . MET A 1 182 ? 29.638 56.419 20.171 1.00 35.65 182 MET A O 1
ATOM 771 N N . GLN A 1 183 ? 28.151 58.111 20.325 1.00 42.14 183 GLN A N 1
ATOM 772 C CA . GLN A 1 183 ? 29.084 59.168 19.903 1.00 48.33 183 GLN A CA 1
ATOM 773 C C . GLN A 1 183 ? 30.256 59.103 20.885 1.00 48.40 183 GLN A C 1
ATOM 774 O O . GLN A 1 183 ? 31.431 59.137 20.501 1.00 49.36 183 GLN A O 1
ATOM 780 N N . VAL A 1 184 ? 29.904 58.997 22.160 1.00 42.68 184 VAL A N 1
ATOM 781 C CA . VAL A 1 184 ? 30.872 58.952 23.223 1.00 40.92 184 VAL A CA 1
ATOM 782 C C . VAL A 1 184 ? 31.606 57.625 23.328 1.00 42.99 184 VAL A C 1
ATOM 783 O O . VAL A 1 184 ? 32.844 57.601 23.344 1.00 44.94 184 VAL A O 1
ATOM 787 N N . ARG A 1 185 ? 30.887 56.514 23.396 1.00 42.64 185 ARG A N 1
ATOM 788 C CA . ARG A 1 185 ? 31.606 55.247 23.491 1.00 43.82 185 ARG A CA 1
ATOM 789 C C . ARG A 1 185 ? 32.665 55.145 22.381 1.00 45.86 185 ARG A C 1
ATOM 790 O O . ARG A 1 185 ? 33.785 54.677 22.614 1.00 46.19 185 ARG A O 1
ATOM 798 N N . TYR A 1 186 ? 32.318 55.605 21.181 1.00 45.65 186 TYR A N 1
ATOM 799 C CA . TYR A 1 186 ? 33.245 55.533 20.058 1.00 43.18 186 TYR A CA 1
ATOM 800 C C . TYR A 1 186 ? 34.448 56.441 20.205 1.00 43.40 186 TYR A C 1
ATOM 801 O O . TYR A 1 186 ? 35.595 56.016 20.023 1.00 43.47 186 TYR A O 1
ATOM 810 N N . MET A 1 187 ? 34.186 57.703 20.507 1.00 40.93 187 MET A N 1
ATOM 811 C CA . MET A 1 187 ? 35.258 58.661 20.650 1.00 38.11 187 MET A CA 1
ATOM 812 C C . MET A 1 187 ? 36.243 58.287 21.755 1.00 43.47 187 MET A C 1
ATOM 813 O O . MET A 1 187 ? 37.429 58.603 21.666 1.00 43.29 187 MET A O 1
ATOM 818 N N . VAL A 1 188 ? 35.751 57.608 22.790 1.00 45.48 188 VAL A N 1
ATOM 819 C CA . VAL A 1 188 ? 36.595 57.185 23.907 1.00 45.30 188 VAL A CA 1
ATOM 820 C C . VAL A 1 188 ? 37.549 56.076 23.456 1.00 42.41 188 VAL A C 1
ATOM 821 O O . VAL A 1 188 ? 38.739 56.068 23.804 1.00 41.35 188 VAL A O 1
ATOM 825 N N . ALA A 1 189 ? 37.004 55.164 22.653 1.00 36.78 189 ALA A N 1
ATOM 826 C CA . ALA A 1 189 ? 37.731 54.011 22.125 1.00 38.98 189 ALA A CA 1
ATOM 827 C C . ALA A 1 189 ? 38.564 54.251 20.871 1.00 41.88 189 ALA A C 1
ATOM 828 O O . ALA A 1 189 ? 39.354 53.383 20.480 1.00 44.48 189 ALA A O 1
ATOM 830 N N . HIS A 1 190 ? 38.414 55.409 20.235 1.00 43.90 190 HIS A N 1
ATOM 831 C CA . HIS A 1 190 ? 39.167 55.642 19.013 1.00 44.74 190 HIS A CA 1
ATOM 832 C C . HIS A 1 190 ? 39.881 56.969 18.890 1.00 47.76 190 HIS A C 1
ATOM 833 O O . HIS A 1 190 ? 39.805 57.815 19.786 1.00 51.92 190 HIS A O 1
ATOM 840 N N . THR A 1 191 ? 40.568 57.143 17.759 1.00 46.10 191 THR A N 1
ATOM 841 C CA . THR A 1 191 ? 41.350 58.344 17.474 1.00 42.73 191 THR A CA 1
ATOM 842 C C . THR A 1 191 ? 40.885 58.984 16.196 1.00 39.57 191 THR A C 1
ATOM 843 O O . THR A 1 191 ? 40.682 58.305 15.194 1.00 38.27 191 THR A O 1
ATOM 847 N N . PRO A 1 192 ? 40.740 60.310 16.200 1.00 39.18 192 PRO A N 1
ATOM 848 C CA . PRO A 1 192 ? 40.286 61.005 14.991 1.00 41.95 192 PRO A CA 1
ATOM 849 C C . PRO A 1 192 ? 41.471 61.065 14.024 1.00 44.60 192 PRO A C 1
ATOM 850 O O . PRO A 1 192 ? 42.615 60.853 14.448 1.00 45.97 192 PRO A O 1
ATOM 854 N N . PRO A 1 193 ? 41.225 61.370 12.728 1.00 43.07 193 PRO A N 1
ATOM 855 C CA . PRO A 1 193 ? 39.925 61.665 12.118 1.00 37.77 193 PRO A CA 1
ATOM 856 C C . PRO A 1 193 ? 39.150 60.412 11.748 1.00 32.91 193 PRO A C 1
ATOM 857 O O . PRO A 1 193 ? 39.743 59.356 11.494 1.00 30.12 193 PRO A O 1
ATOM 861 N N . PHE A 1 194 ? 37.824 60.539 11.714 1.00 33.61 194 PHE A N 1
ATOM 862 C CA . PHE A 1 194 ? 36.938 59.421 11.372 1.00 30.51 194 PHE A CA 1
ATOM 863 C C . PHE A 1 194 ? 35.508 59.837 10.991 1.00 31.20 194 PHE A C 1
ATOM 864 O O . PHE A 1 194 ? 35.071 60.980 11.212 1.00 26.54 194 PHE A O 1
ATOM 872 N N . ARG A 1 195 ? 34.792 58.880 10.415 1.00 34.40 195 ARG A N 1
ATOM 873 C CA . ARG A 1 195 ? 33.412 59.072 9.996 1.00 39.88 195 ARG A CA 1
ATOM 874 C C . ARG A 1 195 ? 32.631 57.847 10.405 1.00 42.24 195 ARG A C 1
ATOM 875 O O . ARG A 1 195 ? 32.959 56.736 9.979 1.00 48.26 195 ARG A O 1
ATOM 883 N N . ILE A 1 196 ? 31.606 58.020 11.223 1.00 39.09 196 ILE A N 1
ATOM 884 C CA . ILE A 1 196 ? 30.808 56.869 11.577 1.00 38.29 196 ILE A CA 1
ATOM 885 C C . ILE A 1 196 ? 29.353 57.207 11.490 1.00 37.88 196 ILE A C 1
ATOM 886 O O . ILE A 1 196 ? 28.949 58.376 11.534 1.00 37.35 196 ILE A O 1
ATOM 891 N N . VAL A 1 197 ? 28.574 56.151 11.372 1.00 31.78 197 VAL A N 1
ATOM 892 C CA . VAL A 1 197 ? 27.145 56.260 11.286 1.00 37.47 197 VAL A CA 1
ATOM 893 C C . VAL A 1 197 ? 26.671 55.156 12.224 1.00 41.91 197 VAL A C 1
ATOM 894 O O . VAL A 1 197 ? 27.265 54.059 12.263 1.00 38.10 197 VAL A O 1
ATOM 898 N N . VAL A 1 198 ? 25.624 55.440 12.998 1.00 44.34 198 VAL A N 1
ATOM 899 C CA . VAL A 1 198 ? 25.151 54.464 13.972 1.00 40.04 198 VAL A CA 1
ATOM 900 C C . VAL A 1 198 ? 23.667 54.185 13.988 1.00 40.63 198 VAL A C 1
ATOM 901 O O . VAL A 1 198 ? 22.858 54.984 14.461 1.00 46.70 198 VAL A O 1
ATOM 905 N N . PRO A 1 199 ? 23.283 53.047 13.433 1.00 39.12 199 PRO A N 1
ATOM 906 C CA . PRO A 1 199 ? 21.871 52.686 13.427 1.00 43.49 199 PRO A CA 1
ATOM 907 C C . PRO A 1 199 ? 21.557 52.135 14.818 1.00 45.94 199 PRO A C 1
ATOM 908 O O . PRO A 1 199 ? 22.440 51.611 15.498 1.00 50.43 199 PRO A O 1
ATOM 912 N N . GLY A 1 200 ? 20.313 52.247 15.255 1.00 48.47 200 GLY A N 1
ATOM 913 C CA . GLY A 1 200 ? 19.994 51.698 16.554 1.00 49.01 200 GLY A CA 1
ATOM 914 C C . GLY A 1 200 ? 18.566 51.847 17.024 1.00 47.97 200 GLY A C 1
ATOM 915 O O . GLY A 1 200 ? 17.914 52.870 16.791 1.00 45.45 200 GLY A O 1
ATOM 916 N N . ARG A 1 201 ? 18.076 50.811 17.693 1.00 49.48 201 ARG A N 1
ATOM 917 C CA . ARG A 1 201 ? 16.725 50.838 18.240 1.00 48.85 201 ARG A CA 1
ATOM 918 C C . ARG A 1 201 ? 16.773 51.702 19.507 1.00 47.56 201 ARG A C 1
ATOM 919 O O . ARG A 1 201 ? 17.572 51.427 20.406 1.00 43.53 201 ARG A O 1
ATOM 927 N N . VAL A 1 202 ? 15.974 52.768 19.569 1.00 44.67 202 VAL A N 1
ATOM 928 C CA . VAL A 1 202 ? 15.959 53.598 20.776 1.00 48.34 202 VAL A CA 1
ATOM 929 C C . VAL A 1 202 ? 14.603 53.484 21.475 1.00 53.28 202 VAL A C 1
ATOM 930 O O . VAL A 1 202 ? 13.638 52.974 20.895 1.00 51.88 202 VAL A O 1
ATOM 934 N N . PHE A 1 203 ? 14.536 53.960 22.720 1.00 55.50 203 PHE A N 1
ATOM 935 C CA . PHE A 1 203 ? 13.311 53.881 23.511 1.00 56.11 203 PHE A CA 1
ATOM 936 C C . PHE A 1 203 ? 12.895 55.186 24.193 1.00 60.16 203 PHE A C 1
ATOM 937 O O . PHE A 1 203 ? 13.715 55.862 24.821 1.00 64.52 203 PHE A O 1
ATOM 945 N N . ARG A 1 204 ? 11.610 55.518 24.071 1.00 59.70 204 ARG A N 1
ATOM 946 C CA . ARG A 1 204 ? 11.035 56.724 24.670 1.00 62.58 204 ARG A CA 1
ATOM 947 C C . ARG A 1 204 ? 9.642 56.417 25.261 1.00 69.50 204 ARG A C 1
ATOM 948 O O . ARG A 1 204 ? 8.907 55.581 24.732 1.00 69.24 204 ARG A O 1
ATOM 956 N N . PHE A 1 205 ? 9.281 57.093 26.352 1.00 75.82 205 PHE A N 1
ATOM 957 C CA . PHE A 1 205 ? 7.999 56.861 27.022 1.00 81.07 205 PHE A CA 1
ATOM 958 C C . PHE A 1 205 ? 6.738 57.565 26.458 1.00 85.33 205 PHE A C 1
ATOM 959 O O . PHE A 1 205 ? 5.737 57.613 27.141 1.00 92.12 205 PHE A O 1
ATOM 967 N N . GLU A 1 206 ? 6.728 58.088 25.233 1.00 90.28 206 GLU A N 1
ATOM 968 C CA . GLU A 1 206 ? 5.486 58.749 24.767 1.00 90.98 206 GLU A CA 1
ATOM 969 C C . GLU A 1 206 ? 4.341 57.791 24.360 1.00 92.47 206 GLU A C 1
ATOM 970 O O . GLU A 1 206 ? 4.541 56.577 24.242 1.00 88.82 206 GLU A O 1
ATOM 976 N N . GLN A 1 207 ? 3.136 58.335 24.168 1.00 96.10 207 GLN A N 1
ATOM 977 C CA . GLN A 1 207 ? 1.968 57.518 23.788 1.00 99.68 207 GLN A CA 1
ATOM 978 C C . GLN A 1 207 ? 2.013 57.240 22.295 1.00 97.51 207 GLN A C 1
ATOM 979 O O . GLN A 1 207 ? 2.196 58.159 21.494 1.00 96.77 207 GLN A O 1
ATOM 985 N N . THR A 1 208 ? 1.827 55.976 21.921 1.00 94.22 208 THR A N 1
ATOM 986 C CA . THR A 1 208 ? 1.889 55.570 20.515 1.00 91.02 208 THR A CA 1
ATOM 987 C C . THR A 1 208 ? 0.729 55.948 19.595 1.00 90.53 208 THR A C 1
ATOM 988 O O . THR A 1 208 ? -0.370 55.400 19.707 1.00 93.62 208 THR A O 1
ATOM 992 N N . ASP A 1 209 ? 0.995 56.871 18.672 1.00 87.31 209 ASP A N 1
ATOM 993 C CA . ASP A 1 209 ? 0.009 57.291 17.683 1.00 84.57 209 ASP A CA 1
ATOM 994 C C . ASP A 1 209 ? 0.498 56.779 16.314 1.00 83.03 209 ASP A C 1
ATOM 995 O O . ASP A 1 209 ? 1.303 55.853 16.269 1.00 82.63 209 ASP A O 1
ATOM 1000 N N . ALA A 1 210 ? 0.036 57.354 15.207 1.00 81.84 210 ALA A N 1
ATOM 1001 C CA . ALA A 1 210 ? 0.453 56.874 13.883 1.00 77.03 210 ALA A CA 1
ATOM 1002 C C . ALA A 1 210 ? 1.747 57.467 13.333 1.00 73.93 210 ALA A C 1
ATOM 1003 O O . ALA A 1 210 ? 2.280 56.971 12.342 1.00 72.52 210 ALA A O 1
ATOM 1005 N N . THR A 1 211 ? 2.247 58.522 13.971 1.00 74.38 211 THR A N 1
ATOM 1006 C CA . THR A 1 211 ? 3.482 59.187 13.547 1.00 74.98 211 THR A CA 1
ATOM 1007 C C . THR A 1 211 ? 4.522 59.199 14.686 1.00 72.48 211 THR A C 1
ATOM 1008 O O . THR A 1 211 ? 5.666 59.650 14.519 1.00 69.92 211 THR A O 1
ATOM 1012 N N . HIS A 1 212 ? 4.113 58.673 15.837 1.00 71.17 212 HIS A N 1
ATOM 1013 C CA . HIS A 1 212 ? 4.975 58.609 17.015 1.00 73.44 212 HIS A CA 1
ATOM 1014 C C . HIS A 1 212 ? 4.926 57.247 17.703 1.00 68.98 212 HIS A C 1
ATOM 1015 O O . HIS A 1 212 ? 3.863 56.646 17.823 1.00 68.55 212 HIS A O 1
ATOM 1022 N N . GLU A 1 213 ? 6.073 56.747 18.144 1.00 63.70 213 GLU A N 1
ATOM 1023 C CA . GLU A 1 213 ? 6.064 55.495 18.879 1.00 63.00 213 GLU A CA 1
ATOM 1024 C C . GLU A 1 213 ? 6.964 55.569 20.124 1.00 62.67 213 GLU A C 1
ATOM 1025 O O . GLU A 1 213 ? 7.562 56.613 20.422 1.00 59.00 213 GLU A O 1
ATOM 1031 N N . ALA A 1 214 ? 7.012 54.461 20.862 1.00 64.43 214 ALA A N 1
ATOM 1032 C CA . ALA A 1 214 ? 7.819 54.323 22.066 1.00 65.83 214 ALA A CA 1
ATOM 1033 C C . ALA A 1 214 ? 9.080 53.522 21.713 1.00 63.32 214 ALA A C 1
ATOM 1034 O O . ALA A 1 214 ? 10.132 53.670 22.344 1.00 60.33 214 ALA A O 1
ATOM 1036 N N . VAL A 1 215 ? 8.969 52.665 20.707 1.00 57.51 215 VAL A N 1
ATOM 1037 C CA . VAL A 1 215 ? 10.123 51.900 20.291 1.00 57.03 215 VAL A CA 1
ATOM 1038 C C . VAL A 1 215 ? 10.359 52.180 18.839 1.00 55.58 215 VAL A C 1
ATOM 1039 O O . VAL A 1 215 ? 9.609 51.740 17.979 1.00 59.89 215 VAL A O 1
ATOM 1043 N N . PHE A 1 216 ? 11.402 52.938 18.564 1.00 53.71 216 PHE A N 1
ATOM 1044 C CA . PHE A 1 216 ? 11.712 53.273 17.195 1.00 56.01 216 PHE A CA 1
ATOM 1045 C C . PHE A 1 216 ? 13.218 53.238 16.957 1.00 53.58 216 PHE A C 1
ATOM 1046 O O . PHE A 1 216 ? 13.995 53.009 17.882 1.00 57.40 216 PHE A O 1
ATOM 1054 N N . HIS A 1 217 ? 13.635 53.435 15.715 1.00 48.34 217 HIS A N 1
ATOM 1055 C CA . HIS A 1 217 ? 15.050 53.427 15.422 1.00 46.29 217 HIS A CA 1
ATOM 1056 C C . HIS A 1 217 ? 15.497 54.778 14.907 1.00 45.92 217 HIS A C 1
ATOM 1057 O O . HIS A 1 217 ? 14.723 55.523 14.316 1.00 42.92 217 HIS A O 1
ATOM 1064 N N . GLN A 1 218 ? 16.765 55.084 15.138 1.00 47.64 218 GLN A N 1
ATOM 1065 C CA . GLN A 1 218 ? 17.364 56.296 14.677 1.00 46.16 218 GLN A CA 1
ATOM 1066 C C . GLN A 1 218 ? 18.685 55.948 14.008 1.00 48.12 218 GLN A C 1
ATOM 1067 O O . GLN A 1 218 ? 19.170 54.838 14.160 1.00 45.86 218 GLN A O 1
ATOM 1073 N N . LEU A 1 219 ? 19.265 56.896 13.290 1.00 43.23 219 LEU A N 1
ATOM 1074 C CA . LEU A 1 219 ? 20.556 56.651 12.695 1.00 41.55 219 LEU A CA 1
ATOM 1075 C C . LEU A 1 219 ? 21.402 57.858 13.066 1.00 41.52 219 LEU A C 1
ATOM 1076 O O . LEU A 1 219 ? 21.058 59.002 12.750 1.00 43.88 219 LEU A O 1
ATOM 1081 N N . GLU A 1 220 ? 22.497 57.602 13.765 1.00 38.46 220 GLU A N 1
ATOM 1082 C CA . GLU A 1 220 ? 23.355 58.679 14.186 1.00 40.99 220 GLU A CA 1
ATOM 1083 C C . GLU A 1 220 ? 24.557 58.752 13.296 1.00 46.60 220 GLU A C 1
ATOM 1084 O O . GLU A 1 220 ? 25.019 57.734 12.779 1.00 48.96 220 GLU A O 1
ATOM 1090 N N . GLY A 1 221 ? 25.053 59.973 13.118 1.00 47.79 221 GLY A N 1
ATOM 1091 C CA . GLY A 1 221 ? 26.231 60.190 12.303 1.00 41.04 221 GLY A CA 1
ATOM 1092 C C . GLY A 1 221 ? 27.211 61.109 13.003 1.00 39.24 221 GLY A C 1
ATOM 1093 O O . GLY A 1 221 ? 26.830 62.117 13.620 1.00 35.45 221 GLY A O 1
ATOM 1094 N N . LEU A 1 222 ? 28.487 60.760 12.917 1.00 36.82 222 LEU A N 1
ATOM 1095 C CA . LEU A 1 222 ? 29.505 61.585 13.536 1.00 35.44 222 LEU A CA 1
ATOM 1096 C C . LEU A 1 222 ? 30.784 61.613 12.697 1.00 34.42 222 LEU A C 1
ATOM 1097 O O . LEU A 1 222 ? 31.310 60.567 12.253 1.00 30.10 222 LEU A O 1
ATOM 1102 N N . VAL A 1 223 ? 31.267 62.825 12.462 1.00 27.95 223 VAL A N 1
ATOM 1103 C CA . VAL A 1 223 ? 32.495 63.003 11.718 1.00 29.70 223 VAL A CA 1
ATOM 1104 C C . VAL A 1 223 ? 33.373 63.953 12.519 1.00 31.22 223 VAL A C 1
ATOM 1105 O O . VAL A 1 223 ? 33.008 65.124 12.769 1.00 34.82 223 VAL A O 1
ATOM 1109 N N . VAL A 1 224 ? 34.518 63.436 12.959 1.00 30.08 224 VAL A N 1
ATOM 1110 C CA . VAL A 1 224 ? 35.449 64.246 13.742 1.00 32.32 224 VAL A CA 1
ATOM 1111 C C . VAL A 1 224 ? 36.810 64.297 13.071 1.00 34.22 224 VAL A C 1
ATOM 1112 O O . VAL A 1 224 ? 37.332 63.290 12.557 1.00 34.26 224 VAL A O 1
ATOM 1116 N N . GLY A 1 225 ? 37.364 65.498 13.071 1.00 30.18 225 GLY A N 1
ATOM 1117 C CA . GLY A 1 225 ? 38.649 65.708 12.471 1.00 36.30 225 GLY A CA 1
ATOM 1118 C C . GLY A 1 225 ? 38.972 67.176 12.532 1.00 42.35 225 GLY A C 1
ATOM 1119 O O . GLY A 1 225 ? 38.096 68.030 12.712 1.00 44.51 225 GLY A O 1
ATOM 1120 N N . GLU A 1 226 ? 40.252 67.465 12.377 1.00 42.36 226 GLU A N 1
ATOM 1121 C CA . GLU A 1 226 ? 40.736 68.823 12.394 1.00 46.60 226 GLU A CA 1
ATOM 1122 C C . GLU A 1 226 ? 40.239 69.511 11.128 1.00 43.80 226 GLU A C 1
ATOM 1123 O O . GLU A 1 226 ? 40.270 68.935 10.054 1.00 47.17 226 GLU A O 1
ATOM 1129 N N . GLY A 1 227 ? 39.735 70.725 11.256 1.00 41.56 227 GLY A N 1
ATOM 1130 C CA . GLY A 1 227 ? 39.269 71.408 10.073 1.00 38.49 227 GLY A CA 1
ATOM 1131 C C . GLY A 1 227 ? 37.798 71.211 9.765 1.00 41.77 227 GLY A C 1
ATOM 1132 O O . GLY A 1 227 ? 37.253 71.966 8.954 1.00 43.63 227 GLY A O 1
ATOM 1133 N N . ILE A 1 228 ? 37.148 70.218 10.379 1.00 39.57 228 ILE A N 1
ATOM 1134 C CA . ILE A 1 228 ? 35.726 70.010 10.124 1.00 36.84 228 ILE A CA 1
ATOM 1135 C C . ILE A 1 228 ? 34.968 71.301 10.415 1.00 39.70 228 ILE A C 1
ATOM 1136 O O . ILE A 1 228 ? 35.251 72.003 11.395 1.00 43.41 228 ILE A O 1
ATOM 1141 N N . ALA A 1 229 ? 34.023 71.617 9.536 1.00 36.68 229 ALA A N 1
ATOM 1142 C CA . ALA A 1 229 ? 33.222 72.820 9.655 1.00 37.65 229 ALA A CA 1
ATOM 1143 C C . ALA A 1 229 ? 31.777 72.459 9.389 1.00 37.45 229 ALA A C 1
ATOM 1144 O O . ALA A 1 229 ? 31.471 71.311 9.047 1.00 39.67 229 ALA A O 1
ATOM 1146 N N . MET A 1 230 ? 30.891 73.433 9.550 1.00 35.48 230 MET A N 1
ATOM 1147 C CA . MET A 1 230 ? 29.479 73.191 9.341 1.00 39.96 230 MET A CA 1
ATOM 1148 C C . MET A 1 230 ? 29.113 72.930 7.890 1.00 41.12 230 MET A C 1
ATOM 1149 O O . MET A 1 230 ? 28.229 72.115 7.596 1.00 39.35 230 MET A O 1
ATOM 1154 N N . ALA A 1 231 ? 29.803 73.620 6.986 1.00 38.80 231 ALA A N 1
ATOM 1155 C CA . ALA A 1 231 ? 29.557 73.461 5.566 1.00 35.76 231 ALA A CA 1
ATOM 1156 C C . ALA A 1 231 ? 29.670 71.964 5.209 1.00 40.55 231 ALA A C 1
ATOM 1157 O O . ALA A 1 231 ? 28.987 71.464 4.289 1.00 42.70 231 ALA A O 1
ATOM 1159 N N . HIS A 1 232 ? 30.513 71.247 5.955 1.00 32.24 232 HIS A N 1
ATOM 1160 C CA . HIS A 1 232 ? 30.697 69.816 5.731 1.00 32.02 232 HIS A CA 1
ATOM 1161 C C . HIS A 1 232 ? 29.468 69.051 6.160 1.00 31.94 232 HIS A C 1
ATOM 1162 O O . HIS A 1 232 ? 29.095 68.044 5.538 1.00 31.56 232 HIS A O 1
ATOM 1169 N N . LEU A 1 233 ? 28.859 69.515 7.250 1.00 39.70 233 LEU A N 1
ATOM 1170 C CA . LEU A 1 233 ? 27.657 68.873 7.775 1.00 41.60 233 LEU A CA 1
ATOM 1171 C C . LEU A 1 233 ? 26.564 69.145 6.757 1.00 38.93 233 LEU A C 1
ATOM 1172 O O . LEU A 1 233 ? 25.774 68.252 6.444 1.00 35.04 233 LEU A O 1
ATOM 1177 N N . LYS A 1 234 ? 26.542 70.377 6.242 1.00 33.18 234 LYS A N 1
ATOM 1178 C CA . LYS A 1 234 ? 25.575 70.798 5.224 1.00 40.02 234 LYS A CA 1
ATOM 1179 C C . LYS A 1 234 ? 25.757 69.970 3.943 1.00 41.39 234 LYS A C 1
ATOM 1180 O O . LYS A 1 234 ? 24.771 69.492 3.357 1.00 38.76 234 LYS A O 1
ATOM 1186 N N . GLY A 1 235 ? 27.018 69.811 3.521 1.00 37.93 235 GLY A N 1
ATOM 1187 C CA . GLY A 1 235 ? 27.313 69.028 2.332 1.00 37.51 235 GLY A CA 1
ATOM 1188 C C . GLY A 1 235 ? 26.810 67.614 2.542 1.00 37.83 235 GLY A C 1
ATOM 1189 O O . GLY A 1 235 ? 26.053 67.072 1.730 1.00 36.86 235 GLY A O 1
ATOM 1190 N N . ALA A 1 236 ? 27.229 67.026 3.658 1.00 36.40 236 ALA A N 1
ATOM 1191 C CA . ALA A 1 236 ? 26.846 65.672 4.019 1.00 33.41 236 ALA A CA 1
ATOM 1192 C C . ALA A 1 236 ? 25.363 65.457 3.835 1.00 36.84 236 ALA A C 1
ATOM 1193 O O . ALA A 1 236 ? 24.921 64.568 3.106 1.00 36.35 236 ALA A O 1
ATOM 1195 N N . ILE A 1 237 ? 24.585 66.288 4.505 1.00 39.08 237 ILE A N 1
ATOM 1196 C CA . ILE A 1 237 ? 23.140 66.166 4.439 1.00 42.70 237 ILE A CA 1
ATOM 1197 C C . ILE A 1 237 ? 22.633 66.321 3.022 1.00 42.99 237 ILE A C 1
ATOM 1198 O O . ILE A 1 237 ? 21.762 65.557 2.601 1.00 33.76 237 ILE A O 1
ATOM 1203 N N . TYR A 1 238 ? 23.179 67.289 2.287 1.00 43.94 238 TYR A N 1
ATOM 1204 C CA . TYR A 1 238 ? 22.771 67.493 0.894 1.00 45.66 238 TYR A CA 1
ATOM 1205 C C . TYR A 1 238 ? 22.993 66.219 0.060 1.00 45.30 238 TYR A C 1
ATOM 1206 O O . TYR A 1 238 ? 22.127 65.817 -0.733 1.00 40.30 238 TYR A O 1
ATOM 1215 N N . GLU A 1 239 ? 24.151 65.586 0.232 1.00 38.50 239 GLU A N 1
ATOM 1216 C CA . GLU A 1 239 ? 24.428 64.390 -0.540 1.00 41.06 239 GLU A CA 1
ATOM 1217 C C . GLU A 1 239 ? 23.399 63.333 -0.206 1.00 38.32 239 GLU A C 1
ATOM 1218 O O . GLU A 1 239 ? 23.069 62.491 -1.049 1.00 38.08 239 GLU A O 1
ATOM 1224 N N . LEU A 1 240 ? 22.879 63.389 1.018 1.00 34.51 240 LEU A N 1
ATOM 1225 C CA . LEU A 1 240 ? 21.876 62.422 1.456 1.00 34.10 240 LEU A CA 1
ATOM 1226 C C . LEU A 1 240 ? 20.556 62.630 0.734 1.00 32.96 240 LEU A C 1
ATOM 1227 O O . LEU A 1 240 ? 19.917 61.666 0.308 1.00 33.93 240 LEU A O 1
ATOM 1232 N N . ALA A 1 241 ? 20.135 63.888 0.626 1.00 30.90 241 ALA A N 1
ATOM 1233 C CA . ALA A 1 241 ? 18.887 64.209 -0.056 1.00 33.76 241 ALA A CA 1
ATOM 1234 C C . ALA A 1 241 ? 19.040 63.741 -1.511 1.00 37.46 241 ALA A C 1
ATOM 1235 O O . ALA A 1 241 ? 18.281 62.889 -1.963 1.00 30.52 241 ALA A O 1
ATOM 1237 N N . GLN A 1 242 ? 20.034 64.274 -2.226 1.00 34.85 242 GLN A N 1
ATOM 1238 C CA . GLN A 1 242 ? 20.273 63.875 -3.606 1.00 38.94 242 GLN A CA 1
ATOM 1239 C C . GLN A 1 242 ? 20.128 62.363 -3.706 1.00 40.04 242 GLN A C 1
ATOM 1240 O O . GLN A 1 242 ? 19.361 61.840 -4.509 1.00 42.77 242 GLN A O 1
ATOM 1246 N N . ALA A 1 243 ? 20.858 61.657 -2.864 1.00 39.41 243 ALA A N 1
ATOM 1247 C CA . ALA A 1 243 ? 20.822 60.208 -2.895 1.00 43.08 243 ALA A CA 1
ATOM 1248 C C . ALA A 1 243 ? 19.443 59.596 -2.677 1.00 41.63 243 ALA A C 1
ATOM 1249 O O . ALA A 1 243 ? 19.172 58.519 -3.191 1.00 46.36 243 ALA A O 1
ATOM 1251 N N . LEU A 1 244 ? 18.570 60.278 -1.942 1.00 45.11 244 LEU A N 1
ATOM 1252 C CA . LEU A 1 244 ? 17.222 59.762 -1.648 1.00 53.50 244 LEU A CA 1
ATOM 1253 C C . LEU A 1 244 ? 16.119 60.182 -2.621 1.00 59.55 244 LEU A C 1
ATOM 1254 O O . LEU A 1 244 ? 15.208 59.411 -2.910 1.00 61.69 244 LEU A O 1
ATOM 1259 N N . PHE A 1 245 ? 16.194 61.433 -3.064 1.00 69.97 245 PHE A N 1
ATOM 1260 C CA . PHE A 1 245 ? 15.270 62.043 -4.028 1.00 79.04 245 PHE A CA 1
ATOM 1261 C C . PHE A 1 245 ? 16.205 62.976 -4.799 1.00 85.51 245 PHE A C 1
ATOM 1262 O O . PHE A 1 245 ? 17.373 63.089 -4.443 1.00 96.26 245 PHE A O 1
ATOM 1270 N N . GLY A 1 246 ? 15.742 63.660 -5.832 1.00 87.08 246 GLY A N 1
ATOM 1271 C CA . GLY A 1 246 ? 16.666 64.564 -6.500 1.00 88.26 246 GLY A CA 1
ATOM 1272 C C . GLY A 1 246 ? 17.273 63.947 -7.731 1.00 90.84 246 GLY A C 1
ATOM 1273 O O . GLY A 1 246 ? 16.823 62.881 -8.130 1.00 96.43 246 GLY A O 1
ATOM 1274 N N . PRO A 1 247 ? 18.298 64.564 -8.346 1.00 90.85 247 PRO A N 1
ATOM 1275 C CA . PRO A 1 247 ? 18.941 65.820 -7.941 1.00 89.13 247 PRO A CA 1
ATOM 1276 C C . PRO A 1 247 ? 18.049 67.053 -7.900 1.00 84.08 247 PRO A C 1
ATOM 1277 O O . PRO A 1 247 ? 18.539 68.157 -7.661 1.00 87.70 247 PRO A O 1
ATOM 1281 N N . ASP A 1 248 ? 16.753 66.884 -8.127 1.00 77.88 248 ASP A N 1
ATOM 1282 C CA . ASP A 1 248 ? 15.856 68.025 -8.090 1.00 74.65 248 ASP A CA 1
ATOM 1283 C C . ASP A 1 248 ? 15.406 68.260 -6.652 1.00 70.01 248 ASP A C 1
ATOM 1284 O O . ASP A 1 248 ? 14.431 68.971 -6.393 1.00 65.43 248 ASP A O 1
ATOM 1289 N N . SER A 1 249 ? 16.133 67.659 -5.716 1.00 66.40 249 SER A N 1
ATOM 1290 C CA . SER A 1 249 ? 15.822 67.819 -4.303 1.00 66.35 249 SER A CA 1
ATOM 1291 C C . SER A 1 249 ? 16.898 68.675 -3.626 1.00 66.89 249 SER A C 1
ATOM 1292 O O . SER A 1 249 ? 18.040 68.714 -4.082 1.00 65.19 249 SER A O 1
ATOM 1295 N N . LYS A 1 250 ? 16.535 69.349 -2.533 1.00 67.87 250 LYS A N 1
ATOM 1296 C CA . LYS A 1 250 ? 17.463 70.224 -1.809 1.00 65.66 250 LYS A CA 1
ATOM 1297 C C . LYS A 1 250 ? 17.312 70.147 -0.269 1.00 65.86 250 LYS A C 1
ATOM 1298 O O . LYS A 1 250 ? 16.361 69.554 0.237 1.00 61.87 250 LYS A O 1
ATOM 1304 N N . VAL A 1 251 ? 18.238 70.764 0.471 1.00 65.51 251 VAL A N 1
ATOM 1305 C CA . VAL A 1 251 ? 18.220 70.721 1.944 1.00 62.92 251 VAL A CA 1
ATOM 1306 C C . VAL A 1 251 ? 17.946 72.016 2.704 1.00 65.64 251 VAL A C 1
ATOM 1307 O O . VAL A 1 251 ? 18.446 73.088 2.341 1.00 66.16 251 VAL A O 1
ATOM 1311 N N . ARG A 1 252 ? 17.200 71.864 3.804 1.00 66.44 252 ARG A N 1
ATOM 1312 C CA . ARG A 1 252 ? 16.765 72.945 4.708 1.00 65.77 252 ARG A CA 1
ATOM 1313 C C . ARG A 1 252 ? 17.348 72.872 6.125 1.00 62.31 252 ARG A C 1
ATOM 1314 O O . ARG A 1 252 ? 17.027 71.948 6.875 1.00 59.40 252 ARG A O 1
ATOM 1322 N N . PHE A 1 253 ? 18.163 73.855 6.505 1.00 59.12 253 PHE A N 1
ATOM 1323 C CA . PHE A 1 253 ? 18.761 73.866 7.842 1.00 56.85 253 PHE A CA 1
ATOM 1324 C C . PHE A 1 253 ? 18.288 75.055 8.680 1.00 54.33 253 PHE A C 1
ATOM 1325 O O . PHE A 1 253 ? 18.556 76.218 8.356 1.00 51.46 253 PHE A O 1
ATOM 1333 N N . GLN A 1 254 ? 17.587 74.755 9.765 1.00 52.50 254 GLN A N 1
ATOM 1334 C CA . GLN A 1 254 ? 17.081 75.795 10.650 1.00 50.50 254 GLN A CA 1
ATOM 1335 C C . GLN A 1 254 ? 17.751 75.652 12.005 1.00 49.06 254 GLN A C 1
ATOM 1336 O O . GLN A 1 254 ? 17.979 74.537 12.486 1.00 42.54 254 GLN A O 1
ATOM 1342 N N . PRO A 1 255 ? 18.061 76.776 12.653 1.00 45.92 255 PRO A N 1
ATOM 1343 C CA . PRO A 1 255 ? 18.701 76.657 13.966 1.00 43.67 255 PRO A CA 1
ATOM 1344 C C . PRO A 1 255 ? 17.733 76.054 14.983 1.00 44.17 255 PRO A C 1
ATOM 1345 O O . PRO A 1 255 ? 16.537 76.336 14.958 1.00 43.48 255 PRO A O 1
ATOM 1349 N N . VAL A 1 256 ? 18.250 75.205 15.860 1.00 44.97 256 VAL A N 1
ATOM 1350 C CA . VAL A 1 256 ? 17.446 74.588 16.908 1.00 42.84 256 VAL A CA 1
ATOM 1351 C C . VAL A 1 256 ? 18.406 74.343 18.069 1.00 47.23 256 VAL A C 1
ATOM 1352 O O . VAL A 1 256 ? 19.625 74.516 17.915 1.00 49.33 256 VAL A O 1
ATOM 1356 N N . TYR A 1 257 ? 17.889 73.954 19.228 1.00 46.27 257 TYR A N 1
ATOM 1357 C CA . TYR A 1 257 ? 18.789 73.739 20.353 1.00 44.03 257 TYR A CA 1
ATOM 1358 C C . TYR A 1 257 ? 18.947 72.296 20.832 1.00 41.85 257 TYR A C 1
ATOM 1359 O O . TYR A 1 257 ? 17.968 71.556 20.966 1.00 41.36 257 TYR A O 1
ATOM 1368 N N . PHE A 1 258 ? 20.197 71.904 21.074 1.00 40.61 258 PHE A N 1
ATOM 1369 C CA . PHE A 1 258 ? 20.533 70.573 21.595 1.00 42.87 258 PHE A CA 1
ATOM 1370 C C . PHE A 1 258 ? 21.700 70.840 22.518 1.00 44.57 258 PHE A C 1
ATOM 1371 O O . PHE A 1 258 ? 22.612 71.602 22.177 1.00 43.84 258 PHE A O 1
ATOM 1379 N N . PRO A 1 259 ? 21.699 70.216 23.697 1.00 44.40 259 PRO A N 1
ATOM 1380 C CA . PRO A 1 259 ? 22.785 70.423 24.654 1.00 42.89 259 PRO A CA 1
ATOM 1381 C C . PRO A 1 259 ? 24.160 69.997 24.144 1.00 43.93 259 PRO A C 1
ATOM 1382 O O . PRO A 1 259 ? 25.173 70.607 24.514 1.00 41.97 259 PRO A O 1
ATOM 1386 N N . PHE A 1 260 ? 24.194 68.972 23.285 1.00 45.52 260 PHE A N 1
ATOM 1387 C CA . PHE A 1 260 ? 25.493 68.433 22.807 1.00 47.43 260 PHE A CA 1
ATOM 1388 C C . PHE A 1 260 ? 26.103 69.042 21.528 1.00 45.47 260 PHE A C 1
ATOM 1389 O O . PHE A 1 260 ? 27.230 68.681 21.173 1.00 44.93 260 PHE A O 1
ATOM 1397 N N . VAL A 1 261 ? 25.399 69.965 20.878 1.00 42.01 261 VAL A N 1
ATOM 1398 C CA . VAL A 1 261 ? 25.971 70.604 19.714 1.00 36.75 261 VAL A CA 1
ATOM 1399 C C . VAL A 1 261 ? 25.657 72.134 19.748 1.00 35.72 261 VAL A C 1
ATOM 1400 O O . VAL A 1 261 ? 24.512 72.528 19.943 1.00 41.10 261 VAL A O 1
ATOM 1404 N N . GLU A 1 262 ? 26.671 72.971 19.583 1.00 30.73 262 GLU A N 1
ATOM 1405 C CA . GLU A 1 262 ? 26.424 74.419 19.361 1.00 41.52 262 GLU A CA 1
ATOM 1406 C C . GLU A 1 262 ? 27.335 74.669 18.205 1.00 46.64 262 GLU A C 1
ATOM 1407 O O . GLU A 1 262 ? 28.517 74.381 18.366 1.00 53.36 262 GLU A O 1
ATOM 1413 N N . PRO A 1 263 ? 26.963 75.164 17.024 1.00 44.80 263 PRO A N 1
ATOM 1414 C CA . PRO A 1 263 ? 25.553 75.482 16.554 1.00 39.99 263 PRO A CA 1
ATOM 1415 C C . PRO A 1 263 ? 24.602 74.294 16.442 1.00 37.42 263 PRO A C 1
ATOM 1416 O O . PRO A 1 263 ? 25.029 73.247 15.965 1.00 24.86 263 PRO A O 1
ATOM 1420 N N . GLY A 1 264 ? 23.349 74.396 16.863 1.00 36.73 264 GLY A N 1
ATOM 1421 C CA . GLY A 1 264 ? 22.440 73.282 16.676 1.00 37.42 264 GLY A CA 1
ATOM 1422 C C . GLY A 1 264 ? 21.567 73.557 15.451 1.00 38.94 264 GLY A C 1
ATOM 1423 O O . GLY A 1 264 ? 21.467 74.680 14.988 1.00 34.22 264 GLY A O 1
ATOM 1424 N N . ALA A 1 265 ? 20.928 72.520 14.931 1.00 36.60 265 ALA A N 1
ATOM 1425 C CA . ALA A 1 265 ? 20.080 72.723 13.780 1.00 38.07 265 ALA A CA 1
ATOM 1426 C C . ALA A 1 265 ? 19.147 71.547 13.556 1.00 36.63 265 ALA A C 1
ATOM 1427 O O . ALA A 1 265 ? 19.445 70.406 13.931 1.00 38.97 265 ALA A O 1
ATOM 1429 N N . GLN A 1 266 ? 17.976 71.845 13.006 1.00 44.18 266 GLN A N 1
ATOM 1430 C CA . GLN A 1 266 ? 17.009 70.817 12.649 1.00 50.41 266 GLN A CA 1
ATOM 1431 C C . GLN A 1 266 ? 17.043 70.921 11.133 1.00 51.55 266 GLN A C 1
ATOM 1432 O O . GLN A 1 266 ? 17.261 72.021 10.577 1.00 50.49 266 GLN A O 1
ATOM 1438 N N . PHE A 1 267 ? 16.864 69.798 10.451 1.00 48.02 267 PHE A N 1
ATOM 1439 C CA . PHE A 1 267 ? 16.922 69.842 8.996 1.00 48.83 267 PHE A CA 1
ATOM 1440 C C . PHE A 1 267 ? 15.808 69.116 8.260 1.00 49.16 267 PHE A C 1
ATOM 1441 O O . PHE A 1 267 ? 15.346 68.041 8.669 1.00 41.34 267 PHE A O 1
ATOM 1449 N N . ALA A 1 268 ? 15.389 69.725 7.155 1.00 54.51 268 ALA A N 1
ATOM 1450 C CA . ALA A 1 268 ? 14.340 69.169 6.316 1.00 59.72 268 ALA A CA 1
ATOM 1451 C C . ALA A 1 268 ? 14.861 68.921 4.902 1.00 63.84 268 ALA A C 1
ATOM 1452 O O . ALA A 1 268 ? 15.809 69.577 4.445 1.00 60.19 268 ALA A O 1
ATOM 1454 N N . VAL A 1 269 ? 14.240 67.962 4.219 1.00 70.33 269 VAL A N 1
ATOM 1455 C CA . VAL A 1 269 ? 14.621 67.615 2.851 1.00 75.51 269 VAL A CA 1
ATOM 1456 C C . VAL A 1 269 ? 13.519 67.908 1.823 1.00 77.08 269 VAL A C 1
ATOM 1457 O O . VAL A 1 269 ? 12.319 67.807 2.107 1.00 75.50 269 VAL A O 1
ATOM 1461 N N . TRP A 1 270 ? 13.941 68.276 0.622 1.00 79.89 270 TRP A N 1
ATOM 1462 C CA . TRP A 1 270 ? 12.991 68.573 -0.426 1.00 79.99 270 TRP A CA 1
ATOM 1463 C C . TRP A 1 270 ? 12.599 67.330 -1.189 1.00 84.19 270 TRP A C 1
ATOM 1464 O O . TRP A 1 270 ? 13.419 66.711 -1.868 1.00 81.15 270 TRP A O 1
ATOM 1475 N N . TRP A 1 271 ? 11.326 66.979 -1.079 1.00 89.63 271 TRP A N 1
ATOM 1476 C CA . TRP A 1 271 ? 10.774 65.817 -1.754 1.00 94.33 271 TRP A CA 1
ATOM 1477 C C . TRP A 1 271 ? 10.094 66.360 -3.012 1.00 96.15 271 TRP A C 1
ATOM 1478 O O . TRP A 1 271 ? 8.938 66.779 -2.960 1.00 96.37 271 TRP A O 1
ATOM 1489 N N . PRO A 1 272 ? 10.792 66.335 -4.167 1.00 96.90 272 PRO A N 1
ATOM 1490 C CA . PRO A 1 272 ? 10.195 66.864 -5.406 1.00 97.95 272 PRO A CA 1
ATOM 1491 C C . PRO A 1 272 ? 8.878 66.204 -5.808 1.00 100.71 272 PRO A C 1
ATOM 1492 O O . PRO A 1 272 ? 7.965 66.864 -6.316 1.00 99.38 272 PRO A O 1
ATOM 1496 N N . GLU A 1 273 ? 8.792 64.900 -5.563 1.00 100.78 273 GLU A N 1
ATOM 1497 C CA . GLU A 1 273 ? 7.606 64.107 -5.870 1.00 100.33 273 GLU A CA 1
ATOM 1498 C C . GLU A 1 273 ? 6.355 64.586 -5.136 1.00 98.08 273 GLU A C 1
ATOM 1499 O O . GLU A 1 273 ? 5.489 65.235 -5.715 1.00 99.50 273 GLU A O 1
ATOM 1505 N N . GLY A 1 274 ? 6.266 64.244 -3.856 1.00 94.71 274 GLY A N 1
ATOM 1506 C CA . GLY A 1 274 ? 5.128 64.648 -3.053 1.00 91.10 274 GLY A CA 1
ATOM 1507 C C . GLY A 1 274 ? 5.009 66.151 -2.897 1.00 89.75 274 GLY A C 1
ATOM 1508 O O . GLY A 1 274 ? 3.975 66.649 -2.461 1.00 91.91 274 GLY A O 1
ATOM 1509 N N . GLY A 1 275 ? 6.080 66.869 -3.225 1.00 87.37 275 GLY A N 1
ATOM 1510 C CA . GLY A 1 275 ? 6.068 68.320 -3.139 1.00 85.02 275 GLY A CA 1
ATOM 1511 C C . GLY A 1 275 ? 6.011 68.993 -1.777 1.00 85.58 275 GLY A C 1
ATOM 1512 O O . GLY A 1 275 ? 5.454 70.089 -1.655 1.00 83.35 275 GLY A O 1
ATOM 1513 N N . LYS A 1 276 ? 6.575 68.362 -0.750 1.00 86.71 276 LYS A N 1
ATOM 1514 C CA . LYS A 1 276 ? 6.577 68.966 0.579 1.00 85.21 276 LYS A CA 1
ATOM 1515 C C . LYS A 1 276 ? 7.918 68.807 1.280 1.00 83.31 276 LYS A C 1
ATOM 1516 O O . LYS A 1 276 ? 8.750 67.984 0.891 1.00 81.97 276 LYS A O 1
ATOM 1522 N N . TRP A 1 277 ? 8.118 69.630 2.304 1.00 83.26 277 TRP A N 1
ATOM 1523 C CA . TRP A 1 277 ? 9.337 69.625 3.107 1.00 79.70 277 TRP A CA 1
ATOM 1524 C C . TRP A 1 277 ? 9.206 68.581 4.212 1.00 77.32 277 TRP A C 1
ATOM 1525 O O . TRP A 1 277 ? 8.171 68.491 4.870 1.00 78.74 277 TRP A O 1
ATOM 1536 N N . LEU A 1 278 ? 10.255 67.802 4.433 1.00 73.72 278 LEU A N 1
ATOM 1537 C CA . LEU A 1 278 ? 10.198 66.787 5.466 1.00 73.81 278 LEU A CA 1
ATOM 1538 C C . LEU A 1 278 ? 11.252 67.007 6.526 1.00 75.31 278 LEU A C 1
ATOM 1539 O O . LEU A 1 278 ? 12.446 67.031 6.228 1.00 73.72 278 LEU A O 1
ATOM 1544 N N . GLU A 1 279 ? 10.797 67.188 7.765 1.00 75.91 279 GLU A N 1
ATOM 1545 C CA . GLU A 1 279 ? 11.694 67.397 8.897 1.00 75.53 279 GLU A CA 1
ATOM 1546 C C . GLU A 1 279 ? 12.276 66.033 9.248 1.00 71.48 279 GLU A C 1
ATOM 1547 O O . GLU A 1 279 ? 11.571 65.161 9.774 1.00 73.20 279 GLU A O 1
ATOM 1553 N N . LEU A 1 280 ? 13.567 65.869 8.956 1.00 59.67 280 LEU A N 1
ATOM 1554 C CA . LEU A 1 280 ? 14.258 64.605 9.146 1.00 51.83 280 LEU A CA 1
ATOM 1555 C C . LEU A 1 280 ? 14.996 64.287 10.438 1.00 52.90 280 LEU A C 1
ATOM 1556 O O . LEU A 1 280 ? 14.937 63.157 10.933 1.00 55.08 280 LEU A O 1
ATOM 1561 N N . GLY A 1 281 ? 15.718 65.252 10.978 1.00 47.82 281 GLY A N 1
ATOM 1562 C CA . GLY A 1 281 ? 16.439 64.974 12.196 1.00 42.45 281 GLY A CA 1
ATOM 1563 C C . GLY A 1 281 ? 17.104 66.228 12.685 1.00 43.72 281 GLY A C 1
ATOM 1564 O O . GLY A 1 281 ? 16.726 67.348 12.304 1.00 48.47 281 GLY A O 1
ATOM 1565 N N . GLY A 1 282 ? 18.090 66.045 13.551 1.00 40.04 282 GLY A N 1
ATOM 1566 C CA . GLY A 1 282 ? 18.814 67.177 14.083 1.00 38.21 282 GLY A CA 1
ATOM 1567 C C . GLY A 1 282 ? 20.293 66.944 13.877 1.00 39.74 282 GLY A C 1
ATOM 1568 O O . GLY A 1 282 ? 20.731 65.814 13.652 1.00 44.21 282 GLY A O 1
ATOM 1569 N N . ALA A 1 283 ? 21.074 68.008 13.951 1.00 34.97 283 ALA A N 1
ATOM 1570 C CA . ALA A 1 283 ? 22.507 67.902 13.777 1.00 32.75 283 ALA A CA 1
ATOM 1571 C C . ALA A 1 283 ? 23.111 69.185 14.295 1.00 36.25 283 ALA A C 1
ATOM 1572 O O . ALA A 1 283 ? 22.397 70.118 14.682 1.00 42.75 283 ALA A O 1
ATOM 1574 N N . GLY A 1 284 ? 24.432 69.238 14.292 1.00 30.98 284 GLY A N 1
ATOM 1575 C CA . GLY A 1 284 ? 25.123 70.423 14.742 1.00 23.83 284 GLY A CA 1
ATOM 1576 C C . GLY A 1 284 ? 26.601 70.118 14.855 1.00 27.33 284 GLY A C 1
ATOM 1577 O O . GLY A 1 284 ? 27.081 69.020 14.505 1.00 27.26 284 GLY A O 1
ATOM 1578 N N . MET A 1 285 ? 27.328 71.109 15.346 1.00 28.47 285 MET A N 1
ATOM 1579 C CA . MET A 1 285 ? 28.759 70.976 15.556 1.00 34.82 285 MET A CA 1
ATOM 1580 C C . MET A 1 285 ? 28.936 70.464 16.988 1.00 40.71 285 MET A C 1
ATOM 1581 O O . MET A 1 285 ? 28.451 71.092 17.942 1.00 44.04 285 MET A O 1
ATOM 1586 N N . VAL A 1 286 ? 29.610 69.327 17.141 1.00 36.17 286 VAL A N 1
ATOM 1587 C CA . VAL A 1 286 ? 29.826 68.757 18.469 1.00 39.83 286 VAL A CA 1
ATOM 1588 C C . VAL A 1 286 ? 30.193 69.814 19.535 1.00 41.81 286 VAL A C 1
ATOM 1589 O O . VAL A 1 286 ? 31.072 70.662 19.321 1.00 36.42 286 VAL A O 1
ATOM 1593 N N . HIS A 1 287 ? 29.526 69.752 20.687 1.00 40.50 287 HIS A N 1
ATOM 1594 C CA . HIS A 1 287 ? 29.770 70.702 21.771 1.00 33.51 287 HIS A CA 1
ATOM 1595 C C . HIS A 1 287 ? 31.098 70.477 22.485 1.00 31.46 287 HIS A C 1
ATOM 1596 O O . HIS A 1 287 ? 31.498 69.336 22.765 1.00 31.58 287 HIS A O 1
ATOM 1603 N N . PRO A 1 288 ? 31.814 71.568 22.774 1.00 28.98 288 PRO A N 1
ATOM 1604 C CA . PRO A 1 288 ? 33.107 71.498 23.469 1.00 34.02 288 PRO A CA 1
ATOM 1605 C C . PRO A 1 288 ? 33.046 70.619 24.722 1.00 39.12 288 PRO A C 1
ATOM 1606 O O . PRO A 1 288 ? 33.942 69.800 24.960 1.00 38.83 288 PRO A O 1
ATOM 1610 N N . LYS A 1 289 ? 31.981 70.782 25.507 1.00 36.54 289 LYS A N 1
ATOM 1611 C CA . LYS A 1 289 ? 31.808 70.015 26.729 1.00 38.28 289 LYS A CA 1
ATOM 1612 C C . LYS A 1 289 ? 31.767 68.510 26.476 1.00 36.95 289 LYS A C 1
ATOM 1613 O O . LYS A 1 289 ? 32.084 67.714 27.369 1.00 40.81 289 LYS A O 1
ATOM 1619 N N . VAL A 1 290 ? 31.384 68.109 25.268 1.00 34.31 290 VAL A N 1
ATOM 1620 C CA . VAL A 1 290 ? 31.328 66.681 24.957 1.00 33.70 290 VAL A CA 1
ATOM 1621 C C . VAL A 1 290 ? 32.724 66.158 24.672 1.00 37.20 290 VAL A C 1
ATOM 1622 O O . VAL A 1 290 ? 33.089 65.038 25.046 1.00 33.49 290 VAL A O 1
ATOM 1626 N N . PHE A 1 291 ? 33.506 66.970 23.983 1.00 39.11 291 PHE A N 1
ATOM 1627 C CA . PHE A 1 291 ? 34.865 66.576 23.685 1.00 39.55 291 PHE A CA 1
ATOM 1628 C C . PHE A 1 291 ? 35.582 66.470 25.028 1.00 40.34 291 PHE A C 1
ATOM 1629 O O . PHE A 1 291 ? 36.310 65.505 25.287 1.00 32.54 291 PHE A O 1
ATOM 1637 N N . GLN A 1 292 ? 35.339 67.462 25.884 1.00 38.81 292 GLN A N 1
ATOM 1638 C CA . GLN A 1 292 ? 35.931 67.512 27.212 1.00 41.41 292 GLN A CA 1
ATOM 1639 C C . GLN A 1 292 ? 35.630 66.232 27.957 1.00 42.56 292 GLN A C 1
ATOM 1640 O O . GLN A 1 292 ? 36.533 65.572 28.477 1.00 38.87 292 GLN A O 1
ATOM 1646 N N . ALA A 1 293 ? 34.346 65.894 28.017 1.00 38.20 293 ALA A N 1
ATOM 1647 C CA . ALA A 1 293 ? 33.915 64.694 28.717 1.00 37.41 293 ALA A CA 1
ATOM 1648 C C . ALA A 1 293 ? 34.688 63.491 28.221 1.00 38.33 293 ALA A C 1
ATOM 1649 O O . ALA A 1 293 ? 35.188 62.694 29.015 1.00 42.99 293 ALA A O 1
ATOM 1651 N N . VAL A 1 294 ? 34.796 63.378 26.899 1.00 41.66 294 VAL A N 1
ATOM 1652 C CA . VAL A 1 294 ? 35.484 62.256 26.268 1.00 39.36 294 VAL A CA 1
ATOM 1653 C C . VAL A 1 294 ? 36.918 62.097 26.758 1.00 36.29 294 VAL A C 1
ATOM 1654 O O . VAL A 1 294 ? 37.301 61.034 27.252 1.00 33.51 294 VAL A O 1
ATOM 1658 N N . ASP A 1 295 ? 37.712 63.149 26.628 1.00 35.71 295 ASP A N 1
ATOM 1659 C CA . ASP A 1 295 ? 39.095 63.078 27.065 1.00 41.52 295 ASP A CA 1
ATOM 1660 C C . ASP A 1 295 ? 39.192 62.776 28.556 1.00 43.28 295 ASP A C 1
ATOM 1661 O O . ASP A 1 295 ? 39.978 61.927 28.983 1.00 43.00 295 ASP A O 1
ATOM 1666 N N . ALA A 1 296 ? 38.373 63.466 29.339 1.00 43.22 296 ALA A N 1
ATOM 1667 C CA . ALA A 1 296 ? 38.341 63.286 30.784 1.00 42.54 296 ALA A CA 1
ATOM 1668 C C . ALA A 1 296 ? 38.139 61.826 31.171 1.00 38.09 296 ALA A C 1
ATOM 1669 O O . ALA A 1 296 ? 38.787 61.319 32.086 1.00 36.65 296 ALA A O 1
ATOM 1671 N N . TYR A 1 297 ? 37.232 61.152 30.477 1.00 37.12 297 TYR A N 1
ATOM 1672 C CA . TYR A 1 297 ? 36.963 59.749 30.756 1.00 35.96 297 TYR A CA 1
ATOM 1673 C C . TYR A 1 297 ? 38.087 58.889 30.232 1.00 38.10 297 TYR A C 1
ATOM 1674 O O . TYR A 1 297 ? 38.350 57.797 30.753 1.00 36.11 297 TYR A O 1
ATOM 1683 N N . ARG A 1 298 ? 38.737 59.381 29.183 1.00 39.11 298 ARG A N 1
ATOM 1684 C CA . ARG A 1 298 ? 39.829 58.642 28.560 1.00 50.83 298 ARG A CA 1
ATOM 1685 C C . ARG A 1 298 ? 41.016 58.598 29.500 1.00 50.20 298 ARG A C 1
ATOM 1686 O O . ARG A 1 298 ? 41.643 57.556 29.688 1.00 50.17 298 ARG A O 1
ATOM 1694 N N . GLU A 1 299 ? 41.329 59.742 30.085 1.00 53.34 299 GLU A N 1
ATOM 1695 C CA . GLU A 1 299 ? 42.442 59.794 30.999 1.00 58.16 299 GLU A CA 1
ATOM 1696 C C . GLU A 1 299 ? 42.076 58.968 32.236 1.00 54.06 299 GLU A C 1
ATOM 1697 O O . GLU A 1 299 ? 42.914 58.272 32.806 1.00 49.75 299 GLU A O 1
ATOM 1703 N N . ARG A 1 300 ? 40.812 59.017 32.631 1.00 52.60 300 ARG A N 1
ATOM 1704 C CA . ARG A 1 300 ? 40.373 58.238 33.776 1.00 55.94 300 ARG A CA 1
ATOM 1705 C C . ARG A 1 300 ? 40.722 56.766 33.500 1.00 52.76 300 ARG A C 1
ATOM 1706 O O . ARG A 1 300 ? 41.050 56.005 34.407 1.00 52.07 300 ARG A O 1
ATOM 1714 N N . LEU A 1 301 ? 40.655 56.383 32.231 1.00 50.71 301 LEU A N 1
ATOM 1715 C CA . LEU A 1 301 ? 40.969 55.020 31.807 1.00 51.29 301 LEU A CA 1
ATOM 1716 C C . LEU A 1 301 ? 42.440 54.845 31.436 1.00 52.65 301 LEU A C 1
ATOM 1717 O O . LEU A 1 301 ? 42.847 53.758 31.000 1.00 52.63 301 LEU A O 1
ATOM 1722 N N . GLY A 1 302 ? 43.223 55.913 31.584 1.00 47.56 302 GLY A N 1
ATOM 1723 C CA . GLY A 1 302 ? 44.637 55.838 31.267 1.00 49.87 302 GLY A CA 1
ATOM 1724 C C . GLY A 1 302 ? 45.053 56.230 29.856 1.00 52.12 302 GLY A C 1
ATOM 1725 O O . GLY A 1 302 ? 46.255 56.306 29.573 1.00 52.13 302 GLY A O 1
ATOM 1726 N N . LEU A 1 303 ? 44.087 56.473 28.968 1.00 49.82 303 LEU A N 1
ATOM 1727 C CA . LEU A 1 303 ? 44.395 56.862 27.586 1.00 43.98 303 LEU A CA 1
ATOM 1728 C C . LEU A 1 303 ? 44.729 58.349 27.504 1.00 43.60 303 LEU A C 1
ATOM 1729 O O . LEU A 1 303 ? 44.278 59.151 28.338 1.00 42.37 303 LEU A O 1
ATOM 1734 N N . PRO A 1 304 ? 45.545 58.734 26.509 1.00 41.27 304 PRO A N 1
ATOM 1735 C CA . PRO A 1 304 ? 45.925 60.140 26.323 1.00 39.63 304 PRO A CA 1
ATOM 1736 C C . PRO A 1 304 ? 44.770 60.901 25.681 1.00 38.86 304 PRO A C 1
ATOM 1737 O O . PRO A 1 304 ? 43.900 60.312 25.046 1.00 40.10 304 PRO A O 1
ATOM 1741 N N . PRO A 1 305 ? 44.741 62.221 25.840 1.00 41.69 305 PRO A N 1
ATOM 1742 C CA . PRO A 1 305 ? 43.647 62.986 25.234 1.00 47.63 305 PRO A CA 1
ATOM 1743 C C . PRO A 1 305 ? 43.813 63.005 23.718 1.00 50.80 305 PRO A C 1
ATOM 1744 O O . PRO A 1 305 ? 44.930 63.162 23.206 1.00 51.05 305 PRO A O 1
ATOM 1748 N N . ALA A 1 306 ? 42.696 62.854 23.013 1.00 48.72 306 ALA A N 1
ATOM 1749 C CA . ALA A 1 306 ? 42.715 62.787 21.561 1.00 51.01 306 ALA A CA 1
ATOM 1750 C C . ALA A 1 306 ? 41.849 63.831 20.877 1.00 50.39 306 ALA A C 1
ATOM 1751 O O . ALA A 1 306 ? 42.015 64.085 19.676 1.00 52.68 306 ALA A O 1
ATOM 1753 N N . TYR A 1 307 ? 40.954 64.465 21.629 1.00 47.55 307 TYR A N 1
ATOM 1754 C CA . TYR A 1 307 ? 40.048 65.419 21.015 1.00 43.28 307 TYR A CA 1
ATOM 1755 C C . TYR A 1 307 ? 40.269 66.879 21.280 1.00 45.46 307 TYR A C 1
ATOM 1756 O O . TYR A 1 307 ? 39.373 67.692 21.073 1.00 46.31 307 TYR A O 1
ATOM 1765 N N . ARG A 1 308 ? 41.473 67.209 21.726 1.00 53.33 308 ARG A N 1
ATOM 1766 C CA . ARG A 1 308 ? 41.867 68.592 21.975 1.00 60.81 308 ARG A CA 1
ATOM 1767 C C . ARG A 1 308 ? 42.176 69.137 20.584 1.00 62.70 308 ARG A C 1
ATOM 1768 O O . ARG A 1 308 ? 42.828 68.450 19.793 1.00 66.20 308 ARG A O 1
ATOM 1776 N N . GLY A 1 309 ? 41.717 70.332 20.245 1.00 60.30 309 GLY A N 1
ATOM 1777 C CA . GLY A 1 309 ? 42.058 70.841 18.921 1.00 63.46 309 GLY A CA 1
ATOM 1778 C C . GLY A 1 309 ? 41.525 70.197 17.629 1.00 63.34 309 GLY A C 1
ATOM 1779 O O . GLY A 1 309 ? 42.053 70.464 16.543 1.00 62.30 309 GLY A O 1
ATOM 1780 N N . VAL A 1 310 ? 40.519 69.328 17.725 1.00 62.08 310 VAL A N 1
ATOM 1781 C CA . VAL A 1 310 ? 39.895 68.745 16.531 1.00 52.79 310 VAL A CA 1
ATOM 1782 C C . VAL A 1 310 ? 38.478 69.292 16.597 1.00 52.88 310 VAL A C 1
ATOM 1783 O O . VAL A 1 310 ? 38.059 69.775 17.649 1.00 55.29 310 VAL A O 1
ATOM 1787 N N . THR A 1 311 ? 37.746 69.219 15.488 1.00 51.35 311 THR A N 1
ATOM 1788 C CA . THR A 1 311 ? 36.366 69.717 15.408 1.00 41.34 311 THR A CA 1
ATOM 1789 C C . THR A 1 311 ? 35.472 68.571 14.956 1.00 37.30 311 THR A C 1
ATOM 1790 O O . THR A 1 311 ? 35.963 67.460 14.735 1.00 39.28 311 THR A O 1
ATOM 1794 N N . GLY A 1 312 ? 34.169 68.818 14.835 1.00 32.40 312 GLY A N 1
ATOM 1795 C CA . GLY A 1 312 ? 33.280 67.759 14.382 1.00 32.86 312 GLY A CA 1
ATOM 1796 C C . GLY A 1 312 ? 31.793 68.058 14.347 1.00 29.80 312 GLY A C 1
ATOM 1797 O O . GLY A 1 312 ? 31.298 68.966 15.019 1.00 35.54 312 GLY A O 1
ATOM 1798 N N . PHE A 1 313 ? 31.071 67.300 13.539 1.00 28.65 313 PHE A N 1
ATOM 1799 C CA . PHE A 1 313 ? 29.639 67.493 13.472 1.00 32.07 313 PHE A CA 1
ATOM 1800 C C . PHE A 1 313 ? 29.012 66.134 13.602 1.00 30.30 313 PHE A C 1
ATOM 1801 O O . PHE A 1 313 ? 29.636 65.104 13.316 1.00 28.46 313 PHE A O 1
ATOM 1809 N N . ALA A 1 314 ? 27.774 66.140 14.064 1.00 30.05 314 ALA A N 1
ATOM 1810 C CA . ALA A 1 314 ? 27.033 64.916 14.255 1.00 29.28 314 ALA A CA 1
ATOM 1811 C C . ALA A 1 314 ? 25.633 65.297 13.918 1.00 29.27 314 ALA A C 1
ATOM 1812 O O . ALA A 1 314 ? 25.308 66.495 13.877 1.00 30.08 314 ALA A O 1
ATOM 1814 N N . PHE A 1 315 ? 24.824 64.269 13.664 1.00 28.96 315 PHE A N 1
ATOM 1815 C CA . PHE A 1 315 ? 23.412 64.411 13.320 1.00 33.61 315 PHE A CA 1
ATOM 1816 C C . PHE A 1 315 ? 22.763 63.087 13.662 1.00 38.46 315 PHE A C 1
ATOM 1817 O O . PHE A 1 315 ? 23.462 62.088 13.904 1.00 36.22 315 PHE A O 1
ATOM 1825 N N . GLY A 1 316 ? 21.433 63.079 13.650 1.00 35.63 316 GLY A N 1
ATOM 1826 C CA . GLY A 1 316 ? 20.698 61.868 13.955 1.00 39.60 316 GLY A CA 1
ATOM 1827 C C . GLY A 1 316 ? 19.315 61.986 13.361 1.00 43.00 316 GLY A C 1
ATOM 1828 O O . GLY A 1 316 ? 18.686 63.056 13.451 1.00 44.41 316 GLY A O 1
ATOM 1829 N N . LEU A 1 317 ? 18.825 60.907 12.754 1.00 40.45 317 LEU A N 1
ATOM 1830 C CA . LEU A 1 317 ? 17.504 60.977 12.156 1.00 44.09 317 LEU A CA 1
ATOM 1831 C C . LEU A 1 317 ? 16.579 59.791 12.451 1.00 44.84 317 LEU A C 1
ATOM 1832 O O . LEU A 1 317 ? 17.035 58.699 12.816 1.00 44.56 317 LEU A O 1
ATOM 1837 N N . GLY A 1 318 ? 15.275 60.044 12.322 1.00 43.69 318 GLY A N 1
ATOM 1838 C CA . GLY A 1 318 ? 14.269 59.027 12.568 1.00 51.36 318 GLY A CA 1
ATOM 1839 C C . GLY A 1 318 ? 14.167 58.103 11.375 1.00 54.31 318 GLY A C 1
ATOM 1840 O O . GLY A 1 318 ? 13.906 58.544 10.260 1.00 61.95 318 GLY A O 1
ATOM 1841 N N . VAL A 1 319 ? 14.378 56.815 11.594 1.00 51.68 319 VAL A N 1
ATOM 1842 C CA . VAL A 1 319 ? 14.315 55.862 10.503 1.00 51.12 319 VAL A CA 1
ATOM 1843 C C . VAL A 1 319 ? 12.890 55.507 10.095 1.00 52.18 319 VAL A C 1
ATOM 1844 O O . VAL A 1 319 ? 12.588 55.448 8.911 1.00 54.31 319 VAL A O 1
ATOM 1848 N N . GLU A 1 320 ? 12.010 55.271 11.058 1.00 53.30 320 GLU A N 1
ATOM 1849 C CA . GLU A 1 320 ? 10.637 54.927 10.713 1.00 55.15 320 GLU A CA 1
ATOM 1850 C C . GLU A 1 320 ? 10.005 56.086 9.975 1.00 56.01 320 GLU A C 1
ATOM 1851 O O . GLU A 1 320 ? 9.351 55.886 8.961 1.00 53.38 320 GLU A O 1
ATOM 1857 N N . ARG A 1 321 ? 10.211 57.297 10.491 1.00 58.79 321 ARG A N 1
ATOM 1858 C CA . ARG A 1 321 ? 9.655 58.505 9.879 1.00 62.74 321 ARG A CA 1
ATOM 1859 C C . ARG A 1 321 ? 10.017 58.525 8.394 1.00 63.43 321 ARG A C 1
ATOM 1860 O O . ARG A 1 321 ? 9.235 58.954 7.551 1.00 66.73 321 ARG A O 1
ATOM 1868 N N . LEU A 1 322 ? 11.209 58.042 8.078 1.00 65.80 322 LEU A N 1
ATOM 1869 C CA . LEU A 1 322 ? 11.689 58.032 6.701 1.00 65.96 322 LEU A CA 1
ATOM 1870 C C . LEU A 1 322 ? 11.253 56.804 5.901 1.00 65.94 322 LEU A C 1
ATOM 1871 O O . LEU A 1 322 ? 10.889 56.908 4.734 1.00 65.37 322 LEU A O 1
ATOM 1876 N N . ALA A 1 323 ? 11.308 55.639 6.528 1.00 65.59 323 ALA A N 1
ATOM 1877 C CA . ALA A 1 323 ? 10.911 54.422 5.858 1.00 66.37 323 ALA A CA 1
ATOM 1878 C C . ALA A 1 323 ? 9.468 54.616 5.394 1.00 70.30 323 ALA A C 1
ATOM 1879 O O . ALA A 1 323 ? 9.105 54.279 4.262 1.00 69.77 323 ALA A O 1
ATOM 1881 N N . MET A 1 324 ? 8.658 55.184 6.284 1.00 71.70 324 MET A N 1
ATOM 1882 C CA . MET A 1 324 ? 7.247 55.431 6.020 1.00 70.21 324 MET A CA 1
ATOM 1883 C C . MET A 1 324 ? 7.059 56.269 4.778 1.00 68.85 324 MET A C 1
ATOM 1884 O O . MET A 1 324 ? 6.277 55.925 3.898 1.00 71.24 324 MET A O 1
ATOM 1889 N N . LEU A 1 325 ? 7.776 57.377 4.707 1.00 67.38 325 LEU A N 1
ATOM 1890 C CA . LEU A 1 325 ? 7.661 58.243 3.555 1.00 69.42 325 LEU A CA 1
ATOM 1891 C C . LEU A 1 325 ? 8.154 57.555 2.281 1.00 71.58 325 LEU A C 1
ATOM 1892 O O . LEU A 1 325 ? 7.544 57.672 1.218 1.00 67.99 325 LEU A O 1
ATOM 1897 N N . ARG A 1 326 ? 9.256 56.824 2.402 1.00 74.09 326 ARG A N 1
ATOM 1898 C CA . ARG A 1 326 ? 9.846 56.137 1.265 1.00 75.89 326 ARG A CA 1
ATOM 1899 C C . ARG A 1 326 ? 8.993 54.990 0.754 1.00 75.34 326 ARG A C 1
ATOM 1900 O O . ARG A 1 326 ? 8.479 55.059 -0.355 1.00 79.69 326 ARG A O 1
ATOM 1908 N N . TYR A 1 327 ? 8.844 53.941 1.562 1.00 76.28 327 TYR A N 1
ATOM 1909 C CA . TYR A 1 327 ? 8.069 52.753 1.182 1.00 72.36 327 TYR A CA 1
ATOM 1910 C C . TYR A 1 327 ? 6.549 52.954 1.231 1.00 70.93 327 TYR A C 1
ATOM 1911 O O . TYR A 1 327 ? 5.785 51.989 1.129 1.00 69.82 327 TYR A O 1
ATOM 1920 N N . GLY A 1 328 ? 6.128 54.212 1.387 1.00 70.93 328 GLY A N 1
ATOM 1921 C CA . GLY A 1 328 ? 4.715 54.560 1.434 1.00 69.40 328 GLY A CA 1
ATOM 1922 C C . GLY A 1 328 ? 3.848 53.905 2.498 1.00 73.12 328 GLY A C 1
ATOM 1923 O O . GLY A 1 328 ? 2.740 53.469 2.195 1.00 73.94 328 GLY A O 1
ATOM 1924 N N . ILE A 1 329 ? 4.334 53.835 3.738 1.00 74.10 329 ILE A N 1
ATOM 1925 C CA . ILE A 1 329 ? 3.578 53.238 4.840 1.00 71.81 329 ILE A CA 1
ATOM 1926 C C . ILE A 1 329 ? 2.838 54.361 5.551 1.00 72.35 329 ILE A C 1
ATOM 1927 O O . ILE A 1 329 ? 3.353 55.470 5.643 1.00 76.60 329 ILE A O 1
ATOM 1932 N N . PRO A 1 330 ? 1.619 54.097 6.057 1.00 72.81 330 PRO A N 1
ATOM 1933 C CA . PRO A 1 330 ? 0.865 55.149 6.741 1.00 70.68 330 PRO A CA 1
ATOM 1934 C C . PRO A 1 330 ? 0.909 55.139 8.279 1.00 72.21 330 PRO A C 1
ATOM 1935 O O . PRO A 1 330 ? 0.950 56.192 8.907 1.00 73.32 330 PRO A O 1
ATOM 1939 N N . ASP A 1 331 ? 0.899 53.956 8.883 1.00 71.62 331 ASP A N 1
ATOM 1940 C CA . ASP A 1 331 ? 0.901 53.852 10.338 1.00 67.54 331 ASP A CA 1
ATOM 1941 C C . ASP A 1 331 ? 2.217 53.343 10.902 1.00 66.69 331 ASP A C 1
ATOM 1942 O O . ASP A 1 331 ? 2.599 52.193 10.668 1.00 62.19 331 ASP A O 1
ATOM 1947 N N . ILE A 1 332 ? 2.897 54.199 11.663 1.00 63.69 332 ILE A N 1
ATOM 1948 C CA . ILE A 1 332 ? 4.185 53.853 12.265 1.00 62.56 332 ILE A CA 1
ATOM 1949 C C . ILE A 1 332 ? 4.062 52.644 13.177 1.00 60.89 332 ILE A C 1
ATOM 1950 O O . ILE A 1 332 ? 5.033 51.927 13.439 1.00 56.52 332 ILE A O 1
ATOM 1955 N N . ARG A 1 333 ? 2.850 52.420 13.655 1.00 62.07 333 ARG A N 1
ATOM 1956 C CA . ARG A 1 333 ? 2.591 51.306 14.548 1.00 66.93 333 ARG A CA 1
ATOM 1957 C C . ARG A 1 333 ? 2.676 49.977 13.812 1.00 67.24 333 ARG A C 1
ATOM 1958 O O . ARG A 1 333 ? 2.859 48.916 14.413 1.00 67.54 333 ARG A O 1
ATOM 1966 N N . TYR A 1 334 ? 2.560 50.064 12.497 1.00 68.54 334 TYR A N 1
ATOM 1967 C CA . TYR A 1 334 ? 2.588 48.906 11.629 1.00 69.70 334 TYR A CA 1
ATOM 1968 C C . TYR A 1 334 ? 3.880 48.081 11.720 1.00 68.13 334 TYR A C 1
ATOM 1969 O O . TYR A 1 334 ? 3.841 46.842 11.584 1.00 65.56 334 TYR A O 1
ATOM 1978 N N . PHE A 1 335 ? 5.004 48.767 11.967 1.00 63.94 335 PHE A N 1
ATOM 1979 C CA . PHE A 1 335 ? 6.336 48.149 12.036 1.00 58.66 335 PHE A CA 1
ATOM 1980 C C . PHE A 1 335 ? 6.485 47.058 13.076 1.00 60.86 335 PHE A C 1
ATOM 1981 O O . PHE A 1 335 ? 6.976 45.960 12.782 1.00 58.41 335 PHE A O 1
ATOM 1989 N N . PHE A 1 336 ? 6.064 47.359 14.299 1.00 64.86 336 PHE A N 1
ATOM 1990 C CA . PHE A 1 336 ? 6.172 46.377 15.369 1.00 66.87 336 PHE A CA 1
ATOM 1991 C C . PHE A 1 336 ? 4.981 45.433 15.464 1.00 68.78 336 PHE A C 1
ATOM 1992 O O . PHE A 1 336 ? 4.910 44.607 16.374 1.00 72.01 336 PHE A O 1
ATOM 2000 N N . GLY A 1 337 ? 4.058 45.557 14.510 1.00 68.53 337 GLY A N 1
ATOM 2001 C CA . GLY A 1 337 ? 2.898 44.679 14.462 1.00 72.20 337 GLY A CA 1
ATOM 2002 C C . GLY A 1 337 ? 3.267 43.527 13.544 1.00 73.76 337 GLY A C 1
ATOM 2003 O O . GLY A 1 337 ? 3.119 43.625 12.317 1.00 73.58 337 GLY A O 1
ATOM 2004 N N . GLY A 1 338 ? 3.753 42.446 14.154 1.00 72.01 338 GLY A N 1
ATOM 2005 C CA . GLY A 1 338 ? 4.211 41.277 13.423 1.00 72.57 338 GLY A CA 1
ATOM 2006 C C . GLY A 1 338 ? 3.276 40.598 12.449 1.00 73.94 338 GLY A C 1
ATOM 2007 O O . GLY A 1 338 ? 3.283 39.374 12.348 1.00 75.65 338 GLY A O 1
ATOM 2008 N N . ARG A 1 339 ? 2.486 41.379 11.723 1.00 75.71 339 ARG A N 1
ATOM 2009 C CA . ARG A 1 339 ? 1.557 40.825 10.748 1.00 76.89 339 ARG A CA 1
ATOM 2010 C C . ARG A 1 339 ? 2.276 40.499 9.445 1.00 77.18 339 ARG A C 1
ATOM 2011 O O . ARG A 1 339 ? 2.914 41.370 8.846 1.00 78.50 339 ARG A O 1
ATOM 2019 N N . LEU A 1 340 ? 2.149 39.249 9.003 1.00 74.65 340 LEU A N 1
ATOM 2020 C CA . LEU A 1 340 ? 2.802 38.790 7.784 1.00 73.95 340 LEU A CA 1
ATOM 2021 C C . LEU A 1 340 ? 2.322 39.515 6.529 1.00 74.76 340 LEU A C 1
ATOM 2022 O O . LEU A 1 340 ? 3.131 39.977 5.722 1.00 73.92 340 LEU A O 1
ATOM 2027 N N . LYS A 1 341 ? 1.007 39.616 6.377 1.00 77.63 341 LYS A N 1
ATOM 2028 C CA . LYS A 1 341 ? 0.411 40.282 5.223 1.00 80.09 341 LYS A CA 1
ATOM 2029 C C . LYS A 1 341 ? 1.057 41.642 4.973 1.00 78.75 341 LYS A C 1
ATOM 2030 O O . LYS A 1 341 ? 1.090 42.137 3.839 1.00 79.03 341 LYS A O 1
ATOM 2036 N N . PHE A 1 342 ? 1.571 42.240 6.040 1.00 74.43 342 PHE A N 1
ATOM 2037 C CA . PHE A 1 342 ? 2.224 43.528 5.943 1.00 70.98 342 PHE A CA 1
ATOM 2038 C C . PHE A 1 342 ? 3.685 43.294 5.590 1.00 70.53 342 PHE A C 1
ATOM 2039 O O . PHE A 1 342 ? 4.189 43.818 4.598 1.00 70.29 342 PHE A O 1
ATOM 2047 N N . LEU A 1 343 ? 4.349 42.488 6.411 1.00 65.88 343 LEU A N 1
ATOM 2048 C CA . LEU A 1 343 ? 5.759 42.165 6.226 1.00 66.97 343 LEU A CA 1
ATOM 2049 C C . LEU A 1 343 ? 6.111 41.710 4.818 1.00 67.79 343 LEU A C 1
ATOM 2050 O O . LEU A 1 343 ? 7.061 42.213 4.207 1.00 66.93 343 LEU A O 1
ATOM 2055 N N . GLU A 1 344 ? 5.347 40.756 4.306 1.00 68.30 344 GLU A N 1
ATOM 2056 C CA . GLU A 1 344 ? 5.606 40.229 2.981 1.00 68.62 344 GLU A CA 1
ATOM 2057 C C . GLU A 1 344 ? 5.525 41.289 1.897 1.00 66.72 344 GLU A C 1
ATOM 2058 O O . GLU A 1 344 ? 6.144 41.146 0.846 1.00 66.74 344 GLU A O 1
ATOM 2064 N N . GLN A 1 345 ? 4.787 42.363 2.153 1.00 63.77 345 GLN A N 1
ATOM 2065 C CA . GLN A 1 345 ? 4.650 43.411 1.146 1.00 66.99 345 GLN A CA 1
ATOM 2066 C C . GLN A 1 345 ? 5.997 44.013 0.695 1.00 67.65 345 GLN A C 1
ATOM 2067 O O . GLN A 1 345 ? 6.061 44.699 -0.327 1.00 68.77 345 GLN A O 1
ATOM 2073 N N . PHE A 1 346 ? 7.072 43.733 1.432 1.00 66.06 346 PHE A N 1
ATOM 2074 C CA . PHE A 1 346 ? 8.391 44.276 1.098 1.00 63.95 346 PHE A CA 1
ATOM 2075 C C . PHE A 1 346 ? 9.372 43.216 0.669 1.00 67.56 346 PHE A C 1
ATOM 2076 O O . PHE A 1 346 ? 10.586 43.464 0.599 1.00 64.11 346 PHE A O 1
ATOM 2084 N N . LYS A 1 347 ? 8.842 42.032 0.386 1.00 68.24 347 LYS A N 1
ATOM 2085 C CA . LYS A 1 347 ? 9.663 40.921 -0.034 1.00 68.85 347 LYS A CA 1
ATOM 2086 C C . LYS A 1 347 ? 10.684 41.363 -1.065 1.00 73.39 347 LYS A C 1
ATOM 2087 O O . LYS A 1 347 ? 11.888 41.378 -0.792 1.00 78.60 347 LYS A O 1
ATOM 2093 N N . GLY A 1 348 ? 10.215 41.752 -2.241 1.00 73.14 348 GLY A N 1
ATOM 2094 C CA . GLY A 1 348 ? 11.155 42.163 -3.264 1.00 82.66 348 GLY A CA 1
ATOM 2095 C C . GLY A 1 348 ? 11.651 43.599 -3.279 1.00 86.10 348 GLY A C 1
ATOM 2096 O O . GLY A 1 348 ? 11.990 44.114 -4.351 1.00 87.83 348 GLY A O 1
ATOM 2097 N N . VAL A 1 349 ? 11.734 44.259 -2.127 1.00 87.90 349 VAL A N 1
ATOM 2098 C CA . VAL A 1 349 ? 12.194 45.640 -2.162 1.00 88.47 349 VAL A CA 1
ATOM 2099 C C . VAL A 1 349 ? 13.589 45.773 -2.764 1.00 95.63 349 VAL A C 1
ATOM 2100 O O . VAL A 1 349 ? 14.008 46.884 -3.086 1.00 95.54 349 VAL A O 1
ATOM 2104 N N . LEU A 1 350 ? 14.281 44.642 -2.957 1.00 103.85 350 LEU A N 1
ATOM 2105 C CA . LEU A 1 350 ? 15.631 44.645 -3.556 1.00 106.20 350 LEU A CA 1
ATOM 2106 C C . LEU A 1 350 ? 16.266 43.264 -3.899 1.00 104.96 350 LEU A C 1
ATOM 2107 O O . LEU A 1 350 ? 16.861 42.636 -2.983 1.00 104.05 350 LEU A O 1
ATOM 2113 N N . MET B 2 1 ? 4.019 79.202 22.809 1.00 48.63 1 MET B N 1
ATOM 2114 C CA . MET B 2 1 ? 3.900 80.605 23.309 1.00 47.61 1 MET B CA 1
ATOM 2115 C C . MET B 2 1 ? 3.159 81.473 22.296 1.00 48.08 1 MET B C 1
ATOM 2116 O O . MET B 2 1 ? 3.622 81.633 21.178 1.00 54.55 1 MET B O 1
ATOM 2121 N N . ARG B 2 2 ? 2.018 82.039 22.683 1.00 46.40 2 ARG B N 1
ATOM 2122 C CA . ARG B 2 2 ? 1.248 82.888 21.777 1.00 43.18 2 ARG B CA 1
ATOM 2123 C C . ARG B 2 2 ? 1.924 84.209 21.447 1.00 38.64 2 ARG B C 1
ATOM 2124 O O . ARG B 2 2 ? 2.404 84.918 22.318 1.00 38.49 2 ARG B O 1
ATOM 2132 N N . VAL B 2 3 ? 1.947 84.547 20.170 1.00 37.94 3 VAL B N 1
ATOM 2133 C CA . VAL B 2 3 ? 2.566 85.787 19.771 1.00 40.12 3 VAL B CA 1
ATOM 2134 C C . VAL B 2 3 ? 1.636 86.649 18.926 1.00 44.85 3 VAL B C 1
ATOM 2135 O O . VAL B 2 3 ? 1.424 86.386 17.741 1.00 50.72 3 VAL B O 1
ATOM 2139 N N . PRO B 2 4 ? 1.001 87.645 19.559 1.00 45.36 4 PRO B N 1
ATOM 2140 C CA . PRO B 2 4 ? 0.087 88.572 18.886 1.00 44.00 4 PRO B CA 1
ATOM 2141 C C . PRO B 2 4 ? 0.890 89.521 17.987 1.00 43.82 4 PRO B C 1
ATOM 2142 O O . PRO B 2 4 ? 1.658 90.374 18.468 1.00 37.96 4 PRO B O 1
ATOM 2146 N N . PHE B 2 5 ? 0.711 89.338 16.680 1.00 43.80 5 PHE B N 1
ATOM 2147 C CA . PHE B 2 5 ? 1.395 90.124 15.661 1.00 38.35 5 PHE B CA 1
ATOM 2148 C C . PHE B 2 5 ? 1.473 91.628 15.998 1.00 40.58 5 PHE B C 1
ATOM 2149 O O . PHE B 2 5 ? 2.561 92.210 16.140 1.00 35.66 5 PHE B O 1
ATOM 2157 N N . SER B 2 6 ? 0.308 92.248 16.134 1.00 39.07 6 SER B N 1
ATOM 2158 C CA . SER B 2 6 ? 0.223 93.668 16.420 1.00 41.06 6 SER B CA 1
ATOM 2159 C C . SER B 2 6 ? 0.920 94.041 17.715 1.00 42.47 6 SER B C 1
ATOM 2160 O O . SER B 2 6 ? 1.492 95.131 17.823 1.00 45.28 6 SER B O 1
ATOM 2163 N N . TRP B 2 7 ? 0.873 93.149 18.703 1.00 38.74 7 TRP B N 1
ATOM 2164 C CA . TRP B 2 7 ? 1.515 93.455 19.970 1.00 37.76 7 TRP B CA 1
ATOM 2165 C C . TRP B 2 7 ? 3.020 93.533 19.720 1.00 33.21 7 TRP B C 1
ATOM 2166 O O . TRP B 2 7 ? 3.650 94.567 19.965 1.00 29.74 7 TRP B O 1
ATOM 2177 N N . LEU B 2 8 ? 3.593 92.451 19.211 1.00 33.90 8 LEU B N 1
ATOM 2178 C CA . LEU B 2 8 ? 5.015 92.444 18.912 1.00 35.91 8 LEU B CA 1
ATOM 2179 C C . LEU B 2 8 ? 5.374 93.576 17.944 1.00 42.74 8 LEU B C 1
ATOM 2180 O O . LEU B 2 8 ? 6.468 94.156 18.023 1.00 39.71 8 LEU B O 1
ATOM 2185 N N . LYS B 2 9 ? 4.460 93.886 17.023 1.00 44.82 9 LYS B N 1
ATOM 2186 C CA . LYS B 2 9 ? 4.708 94.961 16.068 1.00 46.20 9 LYS B CA 1
ATOM 2187 C C . LYS B 2 9 ? 4.940 96.286 16.801 1.00 45.04 9 LYS B C 1
ATOM 2188 O O . LYS B 2 9 ? 5.466 97.237 16.228 1.00 47.92 9 LYS B O 1
ATOM 2194 N N . ALA B 2 10 ? 4.556 96.341 18.073 1.00 43.46 10 ALA B N 1
ATOM 2195 C CA . ALA B 2 10 ? 4.737 97.549 18.864 1.00 39.75 10 ALA B CA 1
ATOM 2196 C C . ALA B 2 10 ? 6.214 97.801 19.144 1.00 41.21 10 ALA B C 1
ATOM 2197 O O . ALA B 2 10 ? 6.634 98.945 19.297 1.00 41.08 10 ALA B O 1
ATOM 2199 N N . TYR B 2 11 ? 7.000 96.731 19.196 1.00 39.32 11 TYR B N 1
ATOM 2200 C CA . TYR B 2 11 ? 8.434 96.849 19.454 1.00 40.98 11 TYR B CA 1
ATOM 2201 C C . TYR B 2 11 ? 9.238 96.780 18.166 1.00 43.47 11 TYR B C 1
ATOM 2202 O O . TYR B 2 11 ? 10.400 97.213 18.128 1.00 40.67 11 TYR B O 1
ATOM 2211 N N . VAL B 2 12 ? 8.611 96.212 17.132 1.00 42.63 12 VAL B N 1
ATOM 2212 C CA . VAL B 2 12 ? 9.209 96.049 15.797 1.00 39.76 12 VAL B CA 1
ATOM 2213 C C . VAL B 2 12 ? 8.183 96.576 14.785 1.00 37.47 12 VAL B C 1
ATOM 2214 O O . VAL B 2 12 ? 7.551 95.809 14.041 1.00 33.34 12 VAL B O 1
ATOM 2218 N N . PRO B 2 13 ? 8.059 97.909 14.708 1.00 34.09 13 PRO B N 1
ATOM 2219 C CA . PRO B 2 13 ? 7.114 98.595 13.822 1.00 37.97 13 PRO B CA 1
ATOM 2220 C C . PRO B 2 13 ? 7.156 98.194 12.348 1.00 42.84 13 PRO B C 1
ATOM 2221 O O . PRO B 2 13 ? 6.116 97.946 11.739 1.00 43.75 13 PRO B O 1
ATOM 2225 N N . GLU B 2 14 ? 8.357 98.123 11.785 1.00 45.00 14 GLU B N 1
ATOM 2226 C CA . GLU B 2 14 ? 8.515 97.788 10.374 1.00 43.11 14 GLU B CA 1
ATOM 2227 C C . GLU B 2 14 ? 8.350 96.313 10.066 1.00 43.79 14 GLU B C 1
ATOM 2228 O O . GLU B 2 14 ? 9.113 95.761 9.296 1.00 50.77 14 GLU B O 1
ATOM 2234 N N . LEU B 2 15 ? 7.379 95.656 10.672 1.00 43.48 15 LEU B N 1
ATOM 2235 C CA . LEU B 2 15 ? 7.178 94.249 10.382 1.00 45.29 15 LEU B CA 1
ATOM 2236 C C . LEU B 2 15 ? 6.330 94.132 9.121 1.00 48.43 15 LEU B C 1
ATOM 2237 O O . LEU B 2 15 ? 5.314 94.817 8.986 1.00 54.67 15 LEU B O 1
ATOM 2242 N N . GLU B 2 16 ? 6.754 93.268 8.204 1.00 48.63 16 GLU B N 1
ATOM 2243 C CA . GLU B 2 16 ? 6.055 93.060 6.937 1.00 45.97 16 GLU B CA 1
ATOM 2244 C C . GLU B 2 16 ? 4.674 92.422 7.085 1.00 46.83 16 GLU B C 1
ATOM 2245 O O . GLU B 2 16 ? 3.674 92.988 6.650 1.00 51.12 16 GLU B O 1
ATOM 2251 N N . SER B 2 17 ? 4.605 91.245 7.691 1.00 43.82 17 SER B N 1
ATOM 2252 C CA . SER B 2 17 ? 3.318 90.576 7.863 1.00 44.65 17 SER B CA 1
ATOM 2253 C C . SER B 2 17 ? 3.496 89.313 8.688 1.00 44.21 17 SER B C 1
ATOM 2254 O O . SER B 2 17 ? 4.610 88.826 8.849 1.00 51.14 17 SER B O 1
ATOM 2257 N N . PRO B 2 18 ? 2.400 88.751 9.209 1.00 39.03 18 PRO B N 1
ATOM 2258 C CA . PRO B 2 18 ? 2.541 87.535 10.008 1.00 39.95 18 PRO B CA 1
ATOM 2259 C C . PRO B 2 18 ? 3.360 86.456 9.302 1.00 42.43 18 PRO B C 1
ATOM 2260 O O . PRO B 2 18 ? 4.127 85.725 9.934 1.00 46.69 18 PRO B O 1
ATOM 2264 N N . GLU B 2 19 ? 3.202 86.373 7.988 1.00 42.90 19 GLU B N 1
ATOM 2265 C CA . GLU B 2 19 ? 3.914 85.388 7.177 1.00 40.62 19 GLU B CA 1
ATOM 2266 C C . GLU B 2 19 ? 5.423 85.653 7.102 1.00 37.61 19 GLU B C 1
ATOM 2267 O O . GLU B 2 19 ? 6.223 84.730 7.310 1.00 38.42 19 GLU B O 1
ATOM 2273 N N . VAL B 2 20 ? 5.822 86.892 6.796 1.00 31.63 20 VAL B N 1
ATOM 2274 C CA . VAL B 2 20 ? 7.246 87.209 6.755 1.00 34.78 20 VAL B CA 1
ATOM 2275 C C . VAL B 2 20 ? 7.767 86.940 8.169 1.00 38.25 20 VAL B C 1
ATOM 2276 O O . VAL B 2 20 ? 8.893 86.474 8.356 1.00 38.58 20 VAL B O 1
ATOM 2280 N N . LEU B 2 21 ? 6.935 87.224 9.167 1.00 39.95 21 LEU B N 1
ATOM 2281 C CA . LEU B 2 21 ? 7.342 87.007 10.550 1.00 41.40 21 LEU B CA 1
ATOM 2282 C C . LEU B 2 21 ? 7.638 85.556 10.835 1.00 38.98 21 LEU B C 1
ATOM 2283 O O . LEU B 2 21 ? 8.694 85.248 11.389 1.00 35.40 21 LEU B O 1
ATOM 2288 N N . GLU B 2 22 ? 6.708 84.673 10.473 1.00 35.14 22 GLU B N 1
ATOM 2289 C CA . GLU B 2 22 ? 6.919 83.245 10.684 1.00 41.74 22 GLU B CA 1
ATOM 2290 C C . GLU B 2 22 ? 8.259 82.899 10.058 1.00 41.32 22 GLU B C 1
ATOM 2291 O O . GLU B 2 22 ? 9.040 82.134 10.610 1.00 40.63 22 GLU B O 1
ATOM 2297 N N . GLU B 2 23 ? 8.517 83.493 8.900 1.00 46.67 2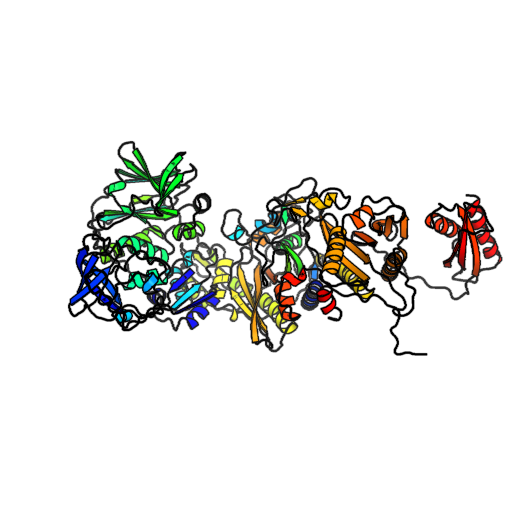3 GLU B N 1
ATOM 2298 C CA . GLU B 2 23 ? 9.760 83.293 8.159 1.00 47.76 23 GLU B CA 1
ATOM 2299 C C . GLU B 2 23 ? 10.950 83.692 9.019 1.00 42.79 23 GLU B C 1
ATOM 2300 O O . GLU B 2 23 ? 11.807 82.864 9.360 1.00 40.21 23 GLU B O 1
ATOM 2306 N N . ARG B 2 24 ? 10.993 84.980 9.351 1.00 36.40 24 ARG B N 1
ATOM 2307 C CA . ARG B 2 24 ? 12.071 85.533 10.150 1.00 41.02 24 ARG B CA 1
ATOM 2308 C C . ARG B 2 24 ? 12.338 84.714 11.414 1.00 42.66 24 ARG B C 1
ATOM 2309 O O . ARG B 2 24 ? 13.494 84.456 11.754 1.00 44.47 24 ARG B O 1
ATOM 2317 N N . LEU B 2 25 ? 11.281 84.283 12.095 1.00 34.61 25 LEU B N 1
ATOM 2318 C CA . LEU B 2 25 ? 11.469 83.517 13.318 1.00 38.79 25 LEU B CA 1
ATOM 2319 C C . LEU B 2 25 ? 12.053 82.148 13.093 1.00 39.60 25 LEU B C 1
ATOM 2320 O O . LEU B 2 25 ? 12.912 81.710 13.857 1.00 41.76 25 LEU B O 1
ATOM 2325 N N . ALA B 2 26 ? 11.576 81.464 12.063 1.00 34.14 26 ALA B N 1
ATOM 2326 C CA . ALA B 2 26 ? 12.078 80.137 11.773 1.00 37.20 26 ALA B CA 1
ATOM 2327 C C . ALA B 2 26 ? 13.581 80.217 11.623 1.00 37.56 26 ALA B C 1
ATOM 2328 O O . ALA B 2 26 ? 14.317 79.354 12.106 1.00 36.25 26 ALA B O 1
ATOM 2330 N N . GLY B 2 27 ? 14.035 81.268 10.954 1.00 35.92 27 GLY B N 1
ATOM 2331 C CA . GLY B 2 27 ? 15.457 81.414 10.743 1.00 37.43 27 GLY B CA 1
ATOM 2332 C C . GLY B 2 27 ? 16.240 81.722 12.000 1.00 39.63 27 GLY B C 1
ATOM 2333 O O . GLY B 2 27 ? 17.424 81.388 12.076 1.00 41.65 27 GLY B O 1
ATOM 2334 N N . LEU B 2 28 ? 15.590 82.364 12.973 1.00 37.74 28 LEU B N 1
ATOM 2335 C CA . LEU B 2 28 ? 16.234 82.730 14.232 1.00 33.17 28 LEU B CA 1
ATOM 2336 C C . LEU B 2 28 ? 16.249 81.579 15.236 1.00 39.72 28 LEU B C 1
ATOM 2337 O O . LEU B 2 28 ? 16.886 81.679 16.289 1.00 45.66 28 LEU B O 1
ATOM 2342 N N . GLY B 2 29 ? 15.541 80.495 14.913 1.00 36.73 29 GLY B N 1
ATOM 2343 C CA . GLY B 2 29 ? 15.509 79.340 15.790 1.00 36.55 29 GLY B CA 1
ATOM 2344 C C . GLY B 2 29 ? 14.191 79.123 16.500 1.00 42.41 29 GLY B C 1
ATOM 2345 O O . GLY B 2 29 ? 14.135 78.500 17.577 1.00 48.18 29 GLY B O 1
ATOM 2346 N N . PHE B 2 30 ? 13.125 79.635 15.891 1.00 43.89 30 PHE B N 1
ATOM 2347 C CA . PHE B 2 30 ? 11.776 79.514 16.446 1.00 41.75 30 PHE B CA 1
ATOM 2348 C C . PHE B 2 30 ? 10.774 79.060 15.411 1.00 45.08 30 PHE B C 1
ATOM 2349 O O . PHE B 2 30 ? 10.468 79.781 14.453 1.00 51.90 30 PHE B O 1
ATOM 2357 N N . GLU B 2 31 ? 10.251 77.862 15.626 1.00 45.48 31 GLU B N 1
ATOM 2358 C CA . GLU B 2 31 ? 9.288 77.265 14.718 1.00 48.71 31 GLU B CA 1
ATOM 2359 C C . GLU B 2 31 ? 7.839 77.566 15.089 1.00 48.10 31 GLU B C 1
ATOM 2360 O O . GLU B 2 31 ? 7.417 77.340 16.226 1.00 48.63 31 GLU B O 1
ATOM 2366 N N . THR B 2 32 ? 7.083 78.071 14.118 1.00 47.00 32 THR B N 1
ATOM 2367 C CA . THR B 2 32 ? 5.665 78.388 14.307 1.00 48.74 32 THR B CA 1
ATOM 2368 C C . THR B 2 32 ? 4.786 77.145 14.066 1.00 51.85 32 THR B C 1
ATOM 2369 O O . THR B 2 32 ? 4.700 76.640 12.947 1.00 58.09 32 THR B O 1
ATOM 2373 N N . ASP B 2 33 ? 4.125 76.662 15.109 1.00 58.88 33 ASP B N 1
ATOM 2374 C CA . ASP B 2 33 ? 3.276 75.481 14.988 1.00 65.67 33 ASP B CA 1
ATOM 2375 C C . ASP B 2 33 ? 1.915 75.799 14.408 1.00 66.81 33 ASP B C 1
ATOM 2376 O O . ASP B 2 33 ? 1.250 74.917 13.887 1.00 69.47 33 ASP B O 1
ATOM 2381 N N . ARG B 2 34 ? 1.509 77.061 14.482 1.00 68.23 34 ARG B N 1
ATOM 2382 C CA . ARG B 2 34 ? 0.198 77.468 13.987 1.00 67.61 34 ARG B CA 1
ATOM 2383 C C . ARG B 2 34 ? 0.100 78.991 13.878 1.00 62.86 34 ARG B C 1
ATOM 2384 O O . ARG B 2 34 ? 0.867 79.713 14.505 1.00 62.86 34 ARG B O 1
ATOM 2392 N N . ILE B 2 35 ? -0.843 79.473 13.074 1.00 58.33 35 ILE B N 1
ATOM 2393 C CA . ILE B 2 35 ? -1.075 80.910 12.911 1.00 52.66 35 ILE B CA 1
ATOM 2394 C C . ILE B 2 35 ? -2.589 81.082 12.902 1.00 58.18 35 ILE B C 1
ATOM 2395 O O . ILE B 2 35 ? -3.282 80.257 12.309 1.00 64.47 35 ILE B O 1
ATOM 2400 N N . GLU B 2 36 ? -3.116 82.124 13.554 1.00 61.55 36 GLU B N 1
ATOM 2401 C CA . GLU B 2 36 ? -4.575 82.319 13.600 1.00 59.32 36 GLU B CA 1
ATOM 2402 C C . GLU B 2 36 ? -5.096 83.759 13.580 1.00 58.91 36 GLU B C 1
ATOM 2403 O O . GLU B 2 36 ? -4.447 84.674 14.101 1.00 60.97 36 GLU B O 1
ATOM 2409 N N . ARG B 2 37 ? -6.236 83.912 12.924 1.00 57.61 37 ARG B N 1
ATOM 2410 C CA . ARG B 2 37 ? -6.950 85.184 12.843 1.00 56.94 37 ARG B CA 1
ATOM 2411 C C . ARG B 2 37 ? -7.838 85.183 14.047 1.00 55.34 37 ARG B C 1
ATOM 2412 O O . ARG B 2 37 ? -8.266 84.113 14.465 1.00 57.15 37 ARG B O 1
ATOM 2420 N N . VAL B 2 38 ? -8.138 86.307 14.691 1.00 51.70 38 VAL B N 1
ATOM 2421 C CA . VAL B 2 38 ? -8.856 86.035 15.942 1.00 49.72 38 VAL B CA 1
ATOM 2422 C C . VAL B 2 38 ? -10.049 86.901 16.359 1.00 51.72 38 VAL B C 1
ATOM 2423 O O . VAL B 2 38 ? -11.012 86.321 16.856 1.00 54.36 38 VAL B O 1
ATOM 2427 N N . PHE B 2 39 ? -10.056 88.249 16.232 1.00 49.96 39 PHE B N 1
ATOM 2428 C CA . PHE B 2 39 ? -11.170 89.039 16.814 1.00 47.96 39 PHE B CA 1
ATOM 2429 C C . PHE B 2 39 ? -12.184 89.563 15.786 1.00 50.02 39 PHE B C 1
ATOM 2430 O O . PHE B 2 39 ? -12.185 90.752 15.439 1.00 50.71 39 PHE B O 1
ATOM 2438 N N . PRO B 2 40 ? -13.034 88.632 15.306 1.00 48.42 40 PRO B N 1
ATOM 2439 C CA . PRO B 2 40 ? -14.079 88.973 14.353 1.00 46.83 40 PRO B CA 1
ATOM 2440 C C . PRO B 2 40 ? -15.261 89.521 15.120 1.00 47.36 40 PRO B C 1
ATOM 2441 O O . PRO B 2 40 ? -15.927 88.798 15.883 1.00 45.91 40 PRO B O 1
ATOM 2445 N N . ILE B 2 41 ? -15.505 90.809 14.932 1.00 47.73 41 ILE B N 1
ATOM 2446 C CA . ILE B 2 41 ? -16.604 91.435 15.620 1.00 51.59 41 ILE B CA 1
ATOM 2447 C C . ILE B 2 41 ? -17.584 92.105 14.661 1.00 52.57 41 ILE B C 1
ATOM 2448 O O . ILE B 2 41 ? -17.252 93.096 13.985 1.00 56.22 41 ILE B O 1
ATOM 2453 N N . PRO B 2 42 ? -18.803 91.550 14.564 1.00 48.50 42 PRO B N 1
ATOM 2454 C CA . PRO B 2 42 ? -19.823 92.118 13.681 1.00 48.12 42 PRO B CA 1
ATOM 2455 C C . PRO B 2 42 ? -20.082 93.584 13.971 1.00 53.89 42 PRO B C 1
ATOM 2456 O O . PRO B 2 42 ? -19.666 94.138 14.997 1.00 49.77 42 PRO B O 1
ATOM 2460 N N . ARG B 2 43 ? -20.773 94.217 13.038 1.00 63.35 43 ARG B N 1
ATOM 2461 C CA . ARG B 2 43 ? -21.115 95.616 13.178 1.00 66.24 43 ARG B CA 1
ATOM 2462 C C . ARG B 2 43 ? -22.170 95.630 14.285 1.00 62.08 43 ARG B C 1
ATOM 2463 O O . ARG B 2 43 ? -22.363 96.644 14.964 1.00 59.84 43 ARG B O 1
ATOM 2471 N N . GLY B 2 44 ? -22.817 94.476 14.480 1.00 57.00 44 GLY B N 1
ATOM 2472 C CA . GLY B 2 44 ? -23.841 94.348 15.506 1.00 55.13 44 GLY B CA 1
ATOM 2473 C C . GLY B 2 44 ? -23.407 94.646 16.941 1.00 53.23 44 GLY B C 1
ATOM 2474 O O . GLY B 2 44 ? -24.179 95.193 17.728 1.00 51.21 44 GLY B O 1
ATOM 2475 N N . VAL B 2 45 ? -22.180 94.281 17.299 1.00 50.96 45 VAL B N 1
ATOM 2476 C CA . VAL B 2 45 ? -21.683 94.522 18.647 1.00 48.09 45 VAL B CA 1
ATOM 2477 C C . VAL B 2 45 ? -21.066 95.891 18.812 1.00 44.90 45 VAL B C 1
ATOM 2478 O O . VAL B 2 45 ? -20.070 96.218 18.154 1.00 46.19 45 VAL B O 1
ATOM 2482 N N . VAL B 2 46 ? -21.636 96.667 19.731 1.00 45.01 46 VAL B N 1
ATOM 2483 C CA . VAL B 2 46 ? -21.175 98.034 19.994 1.00 46.77 46 VAL B CA 1
ATOM 2484 C C . VAL B 2 46 ? -20.856 98.330 21.460 1.00 45.42 46 VAL B C 1
ATOM 2485 O O . VAL B 2 46 ? -21.279 97.594 22.360 1.00 44.54 46 VAL B O 1
ATOM 2489 N N . PHE B 2 47 ? -20.132 99.427 21.685 1.00 43.04 47 PHE B N 1
ATOM 2490 C CA . PHE B 2 47 ? -19.755 99.836 23.032 1.00 44.48 47 PHE B CA 1
ATOM 2491 C C . PHE B 2 47 ? -20.910 100.521 23.730 1.00 49.38 47 PHE B C 1
ATOM 2492 O O . PHE B 2 47 ? -21.530 101.428 23.175 1.00 52.12 47 PHE B O 1
ATOM 2500 N N . ALA B 2 48 ? -21.181 100.094 24.958 1.00 49.56 48 ALA B N 1
ATOM 2501 C CA . ALA B 2 48 ? -22.253 100.679 25.751 1.00 48.05 48 ALA B CA 1
ATOM 2502 C C . ALA B 2 48 ? -21.804 100.825 27.197 1.00 49.71 48 ALA B C 1
ATOM 2503 O O . ALA B 2 48 ? -20.927 100.083 27.667 1.00 52.89 48 ALA B O 1
ATOM 2505 N N . ARG B 2 49 ? -22.394 101.788 27.901 1.00 48.42 49 ARG B N 1
ATOM 2506 C CA . ARG B 2 49 ? -22.046 101.998 29.299 1.00 43.21 49 ARG B CA 1
ATOM 2507 C C . ARG B 2 49 ? -23.247 101.890 30.194 1.00 38.53 49 ARG B C 1
ATOM 2508 O O . ARG B 2 49 ? -24.268 102.515 29.962 1.00 37.36 49 ARG B O 1
ATOM 2516 N N . VAL B 2 50 ? -23.104 101.076 31.226 1.00 38.05 50 VAL B N 1
ATOM 2517 C CA . VAL B 2 50 ? -24.167 100.848 32.191 1.00 41.29 50 VAL B CA 1
ATOM 2518 C C . VAL B 2 50 ? -24.476 102.088 33.038 1.00 46.17 50 VAL B C 1
ATOM 2519 O O . VAL B 2 50 ? -23.661 102.520 33.868 1.00 47.19 50 VAL B O 1
ATOM 2523 N N . LEU B 2 51 ? -25.656 102.662 32.824 1.00 47.44 51 LEU B N 1
ATOM 2524 C CA . LEU B 2 51 ? -26.063 103.858 33.557 1.00 48.93 51 LEU B CA 1
ATOM 2525 C C . LEU B 2 51 ? -26.701 103.463 34.886 1.00 53.88 51 LEU B C 1
ATOM 2526 O O . LEU B 2 51 ? -26.473 104.110 35.908 1.00 54.14 51 LEU B O 1
ATOM 2531 N N . GLU B 2 52 ? -27.488 102.390 34.865 1.00 57.01 52 GLU B N 1
ATOM 2532 C CA . GLU B 2 52 ? -28.161 101.900 36.059 1.00 56.64 52 GLU B CA 1
ATOM 2533 C C . GLU B 2 52 ? -28.302 100.387 35.985 1.00 54.20 52 GLU B C 1
ATOM 2534 O O . GLU B 2 52 ? -28.424 99.811 34.902 1.00 53.46 52 GLU B O 1
ATOM 2540 N N . ALA B 2 53 ? -28.269 99.743 37.139 1.00 49.27 53 ALA B N 1
ATOM 2541 C CA . ALA B 2 53 ? -28.430 98.302 37.185 1.00 48.38 53 ALA B CA 1
ATOM 2542 C C . ALA B 2 53 ? -29.491 98.028 38.258 1.00 50.96 53 ALA B C 1
ATOM 2543 O O . ALA B 2 53 ? -29.230 98.172 39.446 1.00 60.01 53 ALA B O 1
ATOM 2545 N N . HIS B 2 54 ? -30.696 97.666 37.832 1.00 48.38 54 HIS B N 1
ATOM 2546 C CA . HIS B 2 54 ? -31.796 97.406 38.763 1.00 46.41 54 HIS B CA 1
ATOM 2547 C C . HIS B 2 54 ? -32.126 95.931 38.791 1.00 47.76 54 HIS B C 1
ATOM 2548 O O . HIS B 2 54 ? -32.451 95.347 37.768 1.00 55.80 54 HIS B O 1
ATOM 2555 N N . PRO B 2 55 ? -32.052 95.295 39.964 1.00 48.78 55 PRO B N 1
ATOM 2556 C CA . PRO B 2 55 ? -32.380 93.863 39.985 1.00 47.02 55 PRO B CA 1
ATOM 2557 C C . PRO B 2 55 ? -33.878 93.632 39.845 1.00 39.82 55 PRO B C 1
ATOM 2558 O O . PRO B 2 55 ? -34.679 94.475 40.233 1.00 46.47 55 PRO B O 1
ATOM 2562 N N . ILE B 2 56 ? -34.246 92.493 39.275 1.00 39.87 56 ILE B N 1
ATOM 2563 C CA . ILE B 2 56 ? -35.653 92.158 39.080 1.00 40.89 56 ILE B CA 1
ATOM 2564 C C . ILE B 2 56 ? -36.129 91.352 40.278 1.00 38.88 56 ILE B C 1
ATOM 2565 O O . ILE B 2 56 ? -35.624 90.249 40.547 1.00 30.22 56 ILE B O 1
ATOM 2570 N N . PRO B 2 57 ? -37.136 91.882 40.996 1.00 37.54 57 PRO B N 1
ATOM 2571 C CA . PRO B 2 57 ? -37.722 91.263 42.188 1.00 36.56 57 PRO B CA 1
ATOM 2572 C C . PRO B 2 57 ? -38.167 89.841 41.981 1.00 35.68 57 PRO B C 1
ATOM 2573 O O . PRO B 2 57 ? -38.870 89.520 41.016 1.00 40.81 57 PRO B O 1
ATOM 2577 N N . GLY B 2 58 ? -37.747 88.991 42.904 1.00 34.02 58 GLY B N 1
ATOM 2578 C CA . GLY B 2 58 ? -38.121 87.597 42.837 1.00 40.34 58 GLY B CA 1
ATOM 2579 C C . GLY B 2 58 ? -37.258 86.806 41.888 1.00 42.64 58 GLY B C 1
ATOM 2580 O O . GLY B 2 58 ? -37.542 85.639 41.624 1.00 47.07 58 GLY B O 1
ATOM 2581 N N . THR B 2 59 ? -36.203 87.428 41.373 1.00 41.77 59 THR B N 1
ATOM 2582 C CA . THR B 2 59 ? -35.298 86.738 40.447 1.00 45.32 59 THR B CA 1
ATOM 2583 C C . THR B 2 59 ? -33.839 87.091 40.717 1.00 48.11 59 THR B C 1
ATOM 2584 O O . THR B 2 59 ? -33.534 88.066 41.409 1.00 51.52 59 THR B O 1
ATOM 2588 N N . ARG B 2 60 ? -32.937 86.309 40.142 1.00 49.97 60 ARG B N 1
ATOM 2589 C CA . ARG B 2 60 ? -31.517 86.565 40.311 1.00 52.63 60 ARG B CA 1
ATOM 2590 C C . ARG B 2 60 ? -30.965 87.329 39.100 1.00 50.71 60 ARG B C 1
ATOM 2591 O O . ARG B 2 60 ? -29.781 87.185 38.766 1.00 50.27 60 ARG B O 1
ATOM 2599 N N . LEU B 2 61 ? -31.815 88.143 38.460 1.00 43.34 61 LEU B N 1
ATOM 2600 C CA . LEU B 2 61 ? -31.425 88.939 37.287 1.00 39.39 61 LEU B CA 1
ATOM 2601 C C . LEU B 2 61 ? -31.564 90.437 37.530 1.00 37.57 61 LEU B C 1
ATOM 2602 O O . LEU B 2 61 ? -32.270 90.865 38.443 1.00 43.23 61 LEU B O 1
ATOM 2607 N N . LYS B 2 62 ? -30.888 91.226 36.698 1.00 38.31 62 LYS B N 1
ATOM 2608 C CA . LYS B 2 62 ? -30.950 92.682 36.773 1.00 38.41 62 LYS B CA 1
ATOM 2609 C C . LYS B 2 62 ? -31.338 93.242 35.414 1.00 38.79 62 LYS B C 1
ATOM 2610 O O . LYS B 2 62 ? -31.051 92.653 34.376 1.00 35.40 62 LYS B O 1
ATOM 2616 N N . ARG B 2 63 ? -31.987 94.395 35.439 1.00 38.22 63 ARG B N 1
ATOM 2617 C CA . ARG B 2 63 ? -32.377 95.082 34.230 1.00 38.46 63 ARG B CA 1
ATOM 2618 C C . ARG B 2 63 ? -31.312 96.158 34.148 1.00 42.85 63 ARG B C 1
ATOM 2619 O O . ARG B 2 63 ? -31.129 96.937 35.078 1.00 45.38 63 ARG B O 1
ATOM 2627 N N . LEU B 2 64 ? -30.577 96.180 33.050 1.00 43.01 64 LEU B N 1
ATOM 2628 C CA . LEU B 2 64 ? -29.522 97.160 32.901 1.00 42.99 64 LEU B CA 1
ATOM 2629 C C . LEU B 2 64 ? -29.955 98.269 32.001 1.00 44.31 64 LEU B C 1
ATOM 2630 O O . LEU B 2 64 ? -30.468 98.028 30.906 1.00 45.16 64 LEU B O 1
ATOM 2635 N N . VAL B 2 65 ? -29.758 99.491 32.467 1.00 43.20 65 VAL B N 1
ATOM 2636 C CA . VAL B 2 65 ? -30.102 100.627 31.651 1.00 43.29 65 VAL B CA 1
ATOM 2637 C C . VAL B 2 65 ? -28.792 101.080 31.030 1.00 46.24 65 VAL B C 1
ATOM 2638 O O . VAL B 2 65 ? -27.869 101.512 31.730 1.00 44.66 65 VAL B O 1
ATOM 2642 N N . LEU B 2 66 ? -28.724 100.975 29.706 1.00 46.03 66 LEU B N 1
ATOM 2643 C CA . LEU B 2 66 ? -27.518 101.307 28.971 1.00 46.75 66 LEU B CA 1
ATOM 2644 C C . LEU B 2 66 ? -27.568 102.524 28.080 1.00 48.31 66 LEU B C 1
ATOM 2645 O O . LEU B 2 66 ? -28.589 102.843 27.488 1.00 50.17 66 LEU B O 1
ATOM 2650 N N . ASP B 2 67 ? -26.438 103.206 28.001 1.00 51.10 67 ASP B N 1
ATOM 2651 C CA . ASP B 2 67 ? -26.312 104.343 27.121 1.00 53.16 67 ASP B CA 1
ATOM 2652 C C . ASP B 2 67 ? -25.600 103.708 25.940 1.00 55.10 67 ASP B C 1
ATOM 2653 O O . ASP B 2 67 ? -24.415 103.359 26.036 1.00 57.25 67 ASP B O 1
ATOM 2658 N N . ALA B 2 68 ? -26.326 103.531 24.841 1.00 52.76 68 ALA B N 1
ATOM 2659 C CA . ALA B 2 68 ? -25.766 102.903 23.652 1.00 53.86 68 ALA B CA 1
ATOM 2660 C C . ALA B 2 68 ? -25.705 103.892 22.511 1.00 55.36 68 ALA B C 1
ATOM 2661 O O . ALA B 2 68 ? -25.224 103.566 21.417 1.00 64.42 68 ALA B O 1
ATOM 2663 N N . GLY B 2 69 ? -26.153 105.082 22.767 1.00 58.88 69 GLY B N 1
ATOM 2664 C CA . GLY B 2 69 ? -26.264 106.134 21.800 1.00 62.67 69 GLY B CA 1
ATOM 2665 C C . GLY B 2 69 ? -27.602 106.696 22.154 1.00 66.46 69 GLY B C 1
ATOM 2666 O O . GLY B 2 69 ? -27.742 107.844 22.536 1.00 66.56 69 GLY B O 1
ATOM 2667 N N . ARG B 2 70 ? -28.600 105.839 22.006 1.00 68.74 70 ARG B N 1
ATOM 2668 C CA . ARG B 2 70 ? -29.922 106.119 22.417 1.00 71.75 70 ARG B CA 1
ATOM 2669 C C . ARG B 2 70 ? -29.992 105.253 23.665 1.00 69.46 70 ARG B C 1
ATOM 2670 O O . ARG B 2 70 ? -29.270 104.248 23.750 1.00 67.28 70 ARG B O 1
ATOM 2678 N N . THR B 2 71 ? -30.811 105.574 24.652 1.00 63.78 71 THR B N 1
ATOM 2679 C CA . THR B 2 71 ? -30.839 104.719 25.823 1.00 56.58 71 THR B CA 1
ATOM 2680 C C . THR B 2 71 ? -31.502 103.390 25.499 1.00 54.68 71 THR B C 1
ATOM 2681 O O . THR B 2 71 ? -32.247 103.273 24.532 1.00 55.67 71 THR B O 1
ATOM 2685 N N . VAL B 2 72 ? -31.237 102.378 26.307 1.00 51.74 72 VAL B N 1
ATOM 2686 C CA . VAL B 2 72 ? -31.821 101.073 26.051 1.00 51.94 72 VAL B CA 1
ATOM 2687 C C . VAL B 2 72 ? -31.638 100.119 27.245 1.00 49.20 72 VAL B C 1
ATOM 2688 O O . VAL B 2 72 ? -30.751 100.323 28.076 1.00 49.73 72 VAL B O 1
ATOM 2692 N N . GLU B 2 73 ? -32.482 99.092 27.327 1.00 43.71 73 GLU B N 1
ATOM 2693 C CA . GLU B 2 73 ? -32.443 98.143 28.435 1.00 46.68 73 GLU B CA 1
ATOM 2694 C C . GLU B 2 73 ? -32.129 96.729 27.988 1.00 47.57 73 GLU B C 1
ATOM 2695 O O . GLU B 2 73 ? -32.557 96.304 26.919 1.00 50.99 73 GLU B O 1
ATOM 2701 N N . VAL B 2 74 ? -31.392 95.996 28.817 1.00 44.93 74 VAL B N 1
ATOM 2702 C CA . VAL B 2 74 ? -31.098 94.588 28.552 1.00 44.51 74 VAL B CA 1
ATOM 2703 C C . VAL B 2 74 ? -31.205 93.941 29.913 1.00 43.96 74 VAL B C 1
ATOM 2704 O O . VAL B 2 74 ? -31.148 94.615 30.931 1.00 47.06 74 VAL B O 1
ATOM 2708 N N . VAL B 2 75 ? -31.342 92.632 29.933 1.00 41.54 75 VAL B N 1
ATOM 2709 C CA . VAL B 2 75 ? -31.462 91.926 31.180 1.00 39.64 75 VAL B CA 1
ATOM 2710 C C . VAL B 2 75 ? -30.284 90.991 31.363 1.00 47.39 75 VAL B C 1
ATOM 2711 O O . VAL B 2 75 ? -30.055 90.130 30.515 1.00 52.06 75 VAL B O 1
ATOM 2715 N N . SER B 2 76 ? -29.530 91.140 32.451 1.00 48.93 76 SER B N 1
ATOM 2716 C CA . SER B 2 76 ? -28.408 90.231 32.658 1.00 51.83 76 SER B CA 1
ATOM 2717 C C . SER B 2 76 ? -28.412 89.432 33.949 1.00 52.24 76 SER B C 1
ATOM 2718 O O . SER B 2 76 ? -28.914 89.881 34.986 1.00 52.90 76 SER B O 1
ATOM 2721 N N . GLY B 2 77 ? -27.838 88.234 33.864 1.00 51.00 77 GLY B N 1
ATOM 2722 C CA . GLY B 2 77 ? -27.750 87.371 35.020 1.00 52.44 77 GLY B CA 1
ATOM 2723 C C . GLY B 2 77 ? -26.346 87.441 35.588 1.00 56.24 77 GLY B C 1
ATOM 2724 O O . GLY B 2 77 ? -26.125 87.076 36.740 1.00 58.35 77 GLY B O 1
ATOM 2725 N N . ALA B 2 78 ? -25.406 87.923 34.773 1.00 56.17 78 ALA B N 1
ATOM 2726 C CA . ALA B 2 78 ? -23.995 88.046 35.147 1.00 52.56 78 ALA B CA 1
ATOM 2727 C C . ALA B 2 78 ? -23.795 88.823 36.428 1.00 51.01 78 ALA B C 1
ATOM 2728 O O . ALA B 2 78 ? -24.349 89.912 36.598 1.00 51.29 78 ALA B O 1
ATOM 2730 N N . GLU B 2 79 ? -22.977 88.271 37.318 1.00 53.60 79 GLU B N 1
ATOM 2731 C CA . GLU B 2 79 ? -22.717 88.913 38.598 1.00 54.56 79 GLU B CA 1
ATOM 2732 C C . GLU B 2 79 ? -21.900 90.203 38.508 1.00 50.94 79 GLU B C 1
ATOM 2733 O O . GLU B 2 79 ? -22.248 91.193 39.142 1.00 51.71 79 GLU B O 1
ATOM 2739 N N . ASN B 2 80 ? -20.835 90.221 37.713 1.00 44.16 80 ASN B N 1
ATOM 2740 C CA . ASN B 2 80 ? -20.019 91.432 37.614 1.00 41.31 80 ASN B CA 1
ATOM 2741 C C . ASN B 2 80 ? -20.791 92.625 37.042 1.00 40.76 80 ASN B C 1
ATOM 2742 O O . ASN B 2 80 ? -20.304 93.767 37.050 1.00 39.68 80 ASN B O 1
ATOM 2747 N N . ALA B 2 81 ? -22.004 92.353 36.563 1.00 38.03 81 ALA B N 1
ATOM 2748 C CA . ALA B 2 81 ? -22.852 93.380 35.966 1.00 39.95 81 ALA B CA 1
ATOM 2749 C C . ALA B 2 81 ? -23.217 94.459 36.987 1.00 40.07 81 ALA B C 1
ATOM 2750 O O . ALA B 2 81 ? -23.761 94.159 38.039 1.00 46.28 81 ALA B O 1
ATOM 2752 N N . ARG B 2 82 ? -22.927 95.715 36.668 1.00 36.58 82 ARG B N 1
ATOM 2753 C CA . ARG B 2 82 ? -23.208 96.809 37.581 1.00 32.80 82 ARG B CA 1
ATOM 2754 C C . ARG B 2 82 ? -23.013 98.186 36.944 1.00 37.51 82 ARG B C 1
ATOM 2755 O O . ARG B 2 82 ? -22.254 98.361 35.982 1.00 36.11 82 ARG B O 1
ATOM 2763 N N . LYS B 2 83 ? -23.677 99.177 37.519 1.00 37.05 83 LYS B N 1
ATOM 2764 C CA . LYS B 2 83 ? -23.570 100.541 37.034 1.00 39.51 83 LYS B CA 1
ATOM 2765 C C . LYS B 2 83 ? -22.095 100.971 37.001 1.00 40.23 83 LYS B C 1
ATOM 2766 O O . LYS B 2 83 ? -21.281 100.495 37.799 1.00 42.57 83 LYS B O 1
ATOM 2772 N N . GLY B 2 84 ? -21.740 101.843 36.063 1.00 37.24 84 GLY B N 1
ATOM 2773 C CA . GLY B 2 84 ? -20.375 102.334 36.013 1.00 36.77 84 GLY B CA 1
ATOM 2774 C C . GLY B 2 84 ? -19.298 101.627 35.208 1.00 39.88 84 GLY B C 1
ATOM 2775 O O . GLY B 2 84 ? -18.098 101.883 35.409 1.00 45.62 84 GLY B O 1
ATOM 2776 N N . ILE B 2 85 ? -19.686 100.733 34.311 1.00 37.17 85 ILE B N 1
ATOM 2777 C CA . ILE B 2 85 ? -18.681 100.082 33.492 1.00 37.84 85 ILE B CA 1
ATOM 2778 C C . ILE B 2 85 ? -19.111 100.157 32.050 1.00 42.34 85 ILE B C 1
ATOM 2779 O O . ILE B 2 85 ? -20.259 100.510 31.746 1.00 42.20 85 ILE B O 1
ATOM 2784 N N . GLY B 2 86 ? -18.180 99.855 31.156 1.00 43.33 86 GLY B N 1
ATOM 2785 C CA . GLY B 2 86 ? -18.514 99.845 29.750 1.00 42.31 86 GLY B CA 1
ATOM 2786 C C . GLY B 2 86 ? -18.727 98.378 29.462 1.00 42.13 86 GLY B C 1
ATOM 2787 O O . GLY B 2 86 ? -18.106 97.538 30.128 1.00 38.35 86 GLY B O 1
ATOM 2788 N N . VAL B 2 87 ? -19.603 98.058 28.511 1.00 38.50 87 VAL B N 1
ATOM 2789 C CA . VAL B 2 87 ? -19.859 96.661 28.147 1.00 39.70 87 VAL B CA 1
ATOM 2790 C C . VAL B 2 87 ? -19.979 96.452 26.634 1.00 43.33 87 VAL B C 1
ATOM 2791 O O . VAL B 2 87 ? -20.143 97.407 25.866 1.00 47.58 87 VAL B O 1
ATOM 2795 N N . ALA B 2 88 ? -19.910 95.190 26.218 1.00 41.92 88 ALA B N 1
ATOM 2796 C CA . ALA B 2 88 ? -20.021 94.821 24.809 1.00 40.31 88 ALA B CA 1
ATOM 2797 C C . ALA B 2 88 ? -21.459 94.472 24.512 1.00 40.47 88 ALA B C 1
ATOM 2798 O O . ALA B 2 88 ? -21.926 93.379 24.849 1.00 42.82 88 ALA B O 1
ATOM 2800 N N . LEU B 2 89 ? -22.149 95.391 23.853 1.00 36.25 89 LEU B N 1
ATOM 2801 C CA . LEU B 2 89 ? -23.553 95.198 23.547 1.00 37.48 89 LEU B CA 1
ATOM 2802 C C . LEU B 2 89 ? -23.852 94.595 22.185 1.00 38.01 89 LEU B C 1
ATOM 2803 O O . LEU B 2 89 ? -23.647 95.250 21.156 1.00 40.87 89 LEU B O 1
ATOM 2808 N N . ALA B 2 90 ? -24.346 93.358 22.175 1.00 35.39 90 ALA B N 1
ATOM 2809 C CA . ALA B 2 90 ? -24.702 92.701 20.916 1.00 37.08 90 ALA B CA 1
ATOM 2810 C C . ALA B 2 90 ? -26.135 93.065 20.612 1.00 39.30 90 ALA B C 1
ATOM 2811 O O . ALA B 2 90 ? -27.047 92.462 21.176 1.00 43.88 90 ALA B O 1
ATOM 2813 N N . LEU B 2 91 ? -26.333 94.044 19.730 1.00 41.38 91 LEU B N 1
ATOM 2814 C CA . LEU B 2 91 ? -27.677 94.484 19.350 1.00 41.52 91 LEU B CA 1
ATOM 2815 C C . LEU B 2 91 ? -28.519 93.412 18.680 1.00 42.95 91 LEU B C 1
ATOM 2816 O O . LEU B 2 91 ? -28.000 92.468 18.074 1.00 42.33 91 LEU B O 1
ATOM 2821 N N . PRO B 2 92 ? -29.849 93.573 18.734 1.00 46.85 92 PRO B N 1
ATOM 2822 C CA . PRO B 2 92 ? -30.695 92.548 18.108 1.00 47.99 92 PRO B CA 1
ATOM 2823 C C . PRO B 2 92 ? -30.398 92.516 16.624 1.00 47.13 92 PRO B C 1
ATOM 2824 O O . PRO B 2 92 ? -30.354 93.558 15.971 1.00 44.99 92 PRO B O 1
ATOM 2828 N N . GLY B 2 93 ? -30.158 91.315 16.112 1.00 50.13 93 GLY B N 1
ATOM 2829 C CA . GLY B 2 93 ? -29.844 91.150 14.709 1.00 53.97 93 GLY B CA 1
ATOM 2830 C C . GLY B 2 93 ? -28.406 90.721 14.530 1.00 58.09 93 GLY B C 1
ATOM 2831 O O . GLY B 2 93 ? -28.025 90.250 13.463 1.00 62.31 93 GLY B O 1
ATOM 2832 N N . THR B 2 94 ? -27.603 90.881 15.578 1.00 57.24 94 THR B N 1
ATOM 2833 C CA . THR B 2 94 ? -26.195 90.508 15.518 1.00 53.35 94 THR B CA 1
ATOM 2834 C C . THR B 2 94 ? -26.039 88.982 15.440 1.00 55.26 94 THR B C 1
ATOM 2835 O O . THR B 2 94 ? -26.837 88.234 16.001 1.00 52.16 94 THR B O 1
ATOM 2839 N N . GLU B 2 95 ? -25.032 88.526 14.699 1.00 60.94 95 GLU B N 1
ATOM 2840 C CA . GLU B 2 95 ? -24.761 87.101 14.560 1.00 63.21 95 GLU B CA 1
ATOM 2841 C C . GLU B 2 95 ? -23.519 86.821 15.361 1.00 61.46 95 GLU B C 1
ATOM 2842 O O . GLU B 2 95 ? -22.465 87.403 15.111 1.00 58.07 95 GLU B O 1
ATOM 2848 N N . LEU B 2 96 ? -23.628 85.925 16.325 1.00 62.02 96 LEU B N 1
ATOM 2849 C CA . LEU B 2 96 ? -22.476 85.658 17.154 1.00 65.51 96 LEU B CA 1
ATOM 2850 C C . LEU B 2 96 ? -21.875 84.302 16.911 1.00 70.81 96 LEU B C 1
ATOM 2851 O O . LEU B 2 96 ? -22.570 83.353 16.548 1.00 72.36 96 LEU B O 1
ATOM 2856 N N . PRO B 2 97 ? -20.556 84.200 17.103 1.00 76.87 97 PRO B N 1
ATOM 2857 C CA . PRO B 2 97 ? -19.813 82.956 16.919 1.00 80.46 97 PRO B CA 1
ATOM 2858 C C . PRO B 2 97 ? -20.535 81.801 17.596 1.00 84.36 97 PRO B C 1
ATOM 2859 O O . PRO B 2 97 ? -20.901 80.817 16.952 1.00 83.94 97 PRO B O 1
ATOM 2863 N N . GLY B 2 98 ? -20.749 81.938 18.901 1.00 89.05 98 GLY B N 1
ATOM 2864 C CA . GLY B 2 98 ? -21.408 80.886 19.652 1.00 93.79 98 GLY B CA 1
ATOM 2865 C C . GLY B 2 98 ? -22.793 80.491 19.175 1.00 94.91 98 GLY B C 1
ATOM 2866 O O . GLY B 2 98 ? -22.971 79.448 18.543 1.00 93.12 98 GLY B O 1
ATOM 2867 N N . LEU B 2 99 ? -23.775 81.331 19.484 1.00 96.74 99 LEU B N 1
ATOM 2868 C CA . LEU B 2 99 ? -25.156 81.066 19.118 1.00 99.77 99 LEU B CA 1
ATOM 2869 C C . LEU B 2 99 ? -25.452 81.156 17.635 1.00 102.37 99 LEU B C 1
ATOM 2870 O O . LEU B 2 99 ? -25.290 82.218 17.019 1.00 101.84 99 LEU B O 1
ATOM 2875 N N . GLY B 2 100 ? -25.890 80.029 17.076 1.00 103.56 100 GLY B N 1
ATOM 2876 C CA . GLY B 2 100 ? -26.249 79.980 15.671 1.00 104.56 100 GLY B CA 1
ATOM 2877 C C . GLY B 2 100 ? -27.561 80.727 15.549 1.00 104.02 100 GLY B C 1
ATOM 2878 O O . GLY B 2 100 ? -28.004 81.095 14.456 1.00 104.62 100 GLY B O 1
ATOM 2879 N N . GLN B 2 101 ? -28.190 80.941 16.699 1.00 101.16 101 GLN B N 1
ATOM 2880 C CA . GLN B 2 101 ? -29.439 81.680 16.778 1.00 96.98 101 GLN B CA 1
ATOM 2881 C C . GLN B 2 101 ? -29.009 83.136 16.880 1.00 91.04 101 GLN B C 1
ATOM 2882 O O . GLN B 2 101 ? -28.162 83.479 17.704 1.00 90.95 101 GLN B O 1
ATOM 2888 N N . LYS B 2 102 ? -29.575 83.981 16.025 1.00 84.11 102 LYS B N 1
ATOM 2889 C CA . LYS B 2 102 ? -29.236 85.402 15.995 1.00 79.58 102 LYS B CA 1
ATOM 2890 C C . LYS B 2 102 ? -29.700 86.167 17.235 1.00 75.74 102 LYS B C 1
ATOM 2891 O O . LYS B 2 102 ? -30.747 85.853 17.796 1.00 81.13 102 LYS B O 1
ATOM 2897 N N . VAL B 2 103 ? -28.928 87.168 17.662 1.00 67.87 103 VAL B N 1
ATOM 2898 C CA . VAL B 2 103 ? -29.302 87.951 18.840 1.00 61.18 103 VAL B CA 1
ATOM 2899 C C . VAL B 2 103 ? -30.568 88.711 18.517 1.00 59.48 103 VAL B C 1
ATOM 2900 O O . VAL B 2 103 ? -30.681 89.309 17.450 1.00 57.45 103 VAL B O 1
ATOM 2904 N N . GLY B 2 104 ? -31.522 88.676 19.439 1.00 55.85 104 GLY B N 1
ATOM 2905 C CA . GLY B 2 104 ? -32.764 89.382 19.216 1.00 56.65 104 GLY B CA 1
ATOM 2906 C C . GLY B 2 104 ? -33.278 90.128 20.425 1.00 54.40 104 GLY B C 1
ATOM 2907 O O . GLY B 2 104 ? -32.608 90.241 21.447 1.00 62.22 104 GLY B O 1
ATOM 2908 N N . GLU B 2 105 ? -34.481 90.657 20.287 1.00 52.39 105 GLU B N 1
ATOM 2909 C CA . GLU B 2 105 ? -35.146 91.384 21.354 1.00 56.17 105 GLU B CA 1
ATOM 2910 C C . GLU B 2 105 ? -36.050 90.347 22.010 1.00 59.22 105 GLU B C 1
ATOM 2911 O O . GLU B 2 105 ? -37.019 89.914 21.392 1.00 64.59 105 GLU B O 1
ATOM 2917 N N . ARG B 2 106 ? -35.733 89.903 23.221 1.00 59.60 106 ARG B N 1
ATOM 2918 C CA . ARG B 2 106 ? -36.616 88.950 23.888 1.00 61.40 106 ARG B CA 1
ATOM 2919 C C . ARG B 2 106 ? -37.149 89.605 25.148 1.00 60.15 106 ARG B C 1
ATOM 2920 O O . ARG B 2 106 ? -36.462 90.399 25.793 1.00 63.63 106 ARG B O 1
ATOM 2928 N N . VAL B 2 107 ? -38.391 89.290 25.479 1.00 58.41 107 VAL B N 1
ATOM 2929 C CA . VAL B 2 107 ? -38.989 89.793 26.703 1.00 53.94 107 VAL B CA 1
ATOM 2930 C C . VAL B 2 107 ? -38.441 88.783 27.705 1.00 53.01 107 VAL B C 1
ATOM 2931 O O . VAL B 2 107 ? -38.670 87.581 27.561 1.00 47.21 107 VAL B O 1
ATOM 2935 N N . ILE B 2 108 ? -37.703 89.248 28.702 1.00 53.63 108 ILE B N 1
ATOM 2936 C CA . ILE B 2 108 ? -37.123 88.310 29.642 1.00 57.14 108 ILE B CA 1
ATOM 2937 C C . ILE B 2 108 ? -37.966 88.037 30.885 1.00 58.56 108 ILE B C 1
ATOM 2938 O O . ILE B 2 108 ? -38.382 86.886 31.127 1.00 64.71 108 ILE B O 1
ATOM 2943 N N . GLN B 2 109 ? -38.240 89.057 31.682 1.00 50.71 109 GLN B N 1
ATOM 2944 C CA . GLN B 2 109 ? -39.051 88.794 32.846 1.00 47.87 109 GLN B CA 1
ATOM 2945 C C . GLN B 2 109 ? -39.752 90.056 33.227 1.00 51.05 109 GLN B C 1
ATOM 2946 O O . GLN B 2 109 ? -39.473 90.637 34.278 1.00 53.27 109 GLN B O 1
ATOM 2952 N N . GLY B 2 110 ? -40.676 90.467 32.360 1.00 48.87 110 GLY B N 1
ATOM 2953 C CA . GLY B 2 110 ? -41.452 91.677 32.572 1.00 50.87 110 GLY B CA 1
ATOM 2954 C C . GLY B 2 110 ? -40.748 92.841 31.900 1.00 52.58 110 GLY B C 1
ATOM 2955 O O . GLY B 2 110 ? -41.289 93.967 31.777 1.00 52.41 110 GLY B O 1
ATOM 2956 N N . VAL B 2 111 ? -39.524 92.553 31.460 1.00 49.94 111 VAL B N 1
ATOM 2957 C CA . VAL B 2 111 ? -38.675 93.535 30.801 1.00 53.31 111 VAL B CA 1
ATOM 2958 C C . VAL B 2 111 ? -38.246 92.991 29.440 1.00 52.77 111 VAL B C 1
ATOM 2959 O O . VAL B 2 111 ? -37.914 91.798 29.321 1.00 49.00 111 VAL B O 1
ATOM 2963 N N . ARG B 2 112 ? -38.269 93.846 28.416 1.00 46.48 112 ARG B N 1
ATOM 2964 C CA . ARG B 2 112 ? -37.825 93.398 27.105 1.00 53.43 112 ARG B CA 1
ATOM 2965 C C . ARG B 2 112 ? -36.358 93.779 26.928 1.00 53.20 112 ARG B C 1
ATOM 2966 O O . ARG B 2 112 ? -35.991 94.968 26.927 1.00 55.00 112 ARG B O 1
ATOM 2974 N N . SER B 2 113 ? -35.524 92.746 26.829 1.00 47.60 113 SER B N 1
ATOM 2975 C CA . SER B 2 113 ? -34.087 92.900 26.671 1.00 47.06 113 SER B CA 1
ATOM 2976 C C . SER B 2 113 ? -33.805 93.249 25.214 1.00 49.42 113 SER B C 1
ATOM 2977 O O . SER B 2 113 ? -34.116 92.456 24.311 1.00 47.31 113 SER B O 1
ATOM 2980 N N . PHE B 2 114 ? -33.220 94.422 24.971 1.00 46.10 114 PHE B N 1
ATOM 2981 C CA . PHE B 2 114 ? -32.955 94.809 23.595 1.00 53.10 114 PHE B CA 1
ATOM 2982 C C . PHE B 2 114 ? -31.875 94.010 22.876 1.00 56.09 114 PHE B C 1
ATOM 2983 O O . PHE B 2 114 ? -31.853 93.947 21.664 1.00 68.40 114 PHE B O 1
ATOM 2991 N N . GLY B 2 115 ? -30.980 93.395 23.615 1.00 53.70 115 GLY B N 1
ATOM 2992 C CA . GLY B 2 115 ? -29.967 92.585 22.982 1.00 51.83 115 GLY B CA 1
ATOM 2993 C C . GLY B 2 115 ? -29.406 91.939 24.202 1.00 55.69 115 GLY B C 1
ATOM 2994 O O . GLY B 2 115 ? -30.154 91.661 25.131 1.00 57.94 115 GLY B O 1
ATOM 2995 N N . MET B 2 116 ? -28.102 91.730 24.221 1.00 56.30 116 MET B N 1
ATOM 2996 C CA . MET B 2 116 ? -27.471 91.163 25.386 1.00 57.78 116 MET B CA 1
ATOM 2997 C C . MET B 2 116 ? -26.050 91.675 25.436 1.00 56.61 116 MET B C 1
ATOM 2998 O O . MET B 2 116 ? -25.447 91.963 24.392 1.00 57.37 116 MET B O 1
ATOM 3003 N N . ALA B 2 117 ? -25.545 91.843 26.659 1.00 52.64 117 ALA B N 1
ATOM 3004 C CA . ALA B 2 117 ? -24.181 92.301 26.892 1.00 44.66 117 ALA B CA 1
ATOM 3005 C C . ALA B 2 117 ? -23.389 91.015 26.893 1.00 44.31 117 ALA B C 1
ATOM 3006 O O . ALA B 2 117 ? -23.929 89.954 27.217 1.00 47.09 117 ALA B O 1
ATOM 3008 N N . LEU B 2 118 ? -22.105 91.073 26.589 1.00 41.85 118 LEU B N 1
ATOM 3009 C CA . LEU B 2 118 ? -21.427 89.805 26.494 1.00 38.37 118 LEU B CA 1
ATOM 3010 C C . LEU B 2 118 ? -20.271 89.439 27.405 1.00 40.01 118 LEU B C 1
ATOM 3011 O O . LEU B 2 118 ? -19.582 90.291 27.981 1.00 39.86 118 LEU B O 1
ATOM 3016 N N . SER B 2 119 ? -20.115 88.129 27.549 1.00 34.71 119 SER B N 1
ATOM 3017 C CA . SER B 2 119 ? -19.046 87.547 28.321 1.00 40.92 119 SER B CA 1
ATOM 3018 C C . SER B 2 119 ? -17.958 87.316 27.278 1.00 46.37 119 SER B C 1
ATOM 3019 O O . SER B 2 119 ? -18.234 87.322 26.082 1.00 45.90 119 SER B O 1
ATOM 3022 N N . PRO B 2 120 ? -16.705 87.123 27.706 1.00 47.79 120 PRO B N 1
ATOM 3023 C CA . PRO B 2 120 ? -15.669 86.899 26.696 1.00 46.29 120 PRO B CA 1
ATOM 3024 C C . PRO B 2 120 ? -15.981 85.697 25.801 1.00 44.18 120 PRO B C 1
ATOM 3025 O O . PRO B 2 120 ? -15.785 85.754 24.581 1.00 31.74 120 PRO B O 1
ATOM 3029 N N . ARG B 2 121 ? -16.466 84.618 26.420 1.00 44.34 121 ARG B N 1
ATOM 3030 C CA . ARG B 2 121 ? -16.790 83.393 25.699 1.00 47.81 121 ARG B CA 1
ATOM 3031 C C . ARG B 2 121 ? -17.769 83.680 24.574 1.00 50.57 121 ARG B C 1
ATOM 3032 O O . ARG B 2 121 ? -17.600 83.186 23.459 1.00 51.23 121 ARG B O 1
ATOM 3040 N N . GLU B 2 122 ? -18.784 84.489 24.870 1.00 50.78 122 GLU B N 1
ATOM 3041 C CA . GLU B 2 122 ? -19.818 84.821 23.896 1.00 47.16 122 GLU B CA 1
ATOM 3042 C C . GLU B 2 122 ? -19.337 85.672 22.738 1.00 48.51 122 GLU B C 1
ATOM 3043 O O . GLU B 2 122 ? -19.766 85.476 21.593 1.00 52.17 122 GLU B O 1
ATOM 3049 N N . LEU B 2 123 ? -18.469 86.633 23.034 1.00 46.30 123 LEU B N 1
ATOM 3050 C CA . LEU B 2 123 ? -17.945 87.502 21.994 1.00 45.55 123 LEU B CA 1
ATOM 3051 C C . LEU B 2 123 ? -16.934 86.731 21.169 1.00 47.55 123 LEU B C 1
ATOM 3052 O O . LEU B 2 123 ? -16.665 87.069 20.016 1.00 53.08 123 LEU B O 1
ATOM 3057 N N . GLY B 2 124 ? -16.376 85.690 21.766 1.00 45.14 124 GLY B N 1
ATOM 3058 C CA . GLY B 2 124 ? -15.424 84.873 21.049 1.00 45.72 124 GLY B CA 1
ATOM 3059 C C . GLY B 2 124 ? -13.987 85.274 21.268 1.00 48.57 124 GLY B C 1
ATOM 3060 O O . GLY B 2 124 ? -13.089 84.654 20.698 1.00 53.31 124 GLY B O 1
ATOM 3061 N N . VAL B 2 125 ? -13.766 86.301 22.089 1.00 45.94 125 VAL B N 1
ATOM 3062 C CA . VAL B 2 125 ? -12.410 86.764 22.371 1.00 45.98 125 VAL B CA 1
ATOM 3063 C C . VAL B 2 125 ? -11.723 85.961 23.465 1.00 45.24 125 VAL B C 1
ATOM 3064 O O . VAL B 2 125 ? -10.528 86.127 23.708 1.00 51.32 125 VAL B O 1
ATOM 3068 N N . GLY B 2 126 ? -12.462 85.101 24.145 1.00 45.27 126 GLY B N 1
ATOM 3069 C CA . GLY B 2 126 ? -11.825 84.328 25.192 1.00 45.76 126 GLY B CA 1
ATOM 3070 C C . GLY B 2 126 ? -12.651 83.162 25.659 1.00 48.30 126 GLY B C 1
ATOM 3071 O O . GLY B 2 126 ? -13.805 82.990 25.265 1.00 52.29 126 GLY B O 1
ATOM 3072 N N . GLU B 2 127 ? -12.057 82.351 26.514 1.00 49.52 127 GLU B N 1
ATOM 3073 C CA . GLU B 2 127 ? -12.752 81.191 27.021 1.00 52.76 127 GLU B CA 1
ATOM 3074 C C . GLU B 2 127 ? -13.762 81.457 28.141 1.00 52.65 127 GLU B C 1
ATOM 3075 O O . GLU B 2 127 ? -14.770 80.768 28.204 1.00 47.63 127 GLU B O 1
ATOM 3081 N N . TYR B 2 128 ? -13.509 82.466 28.987 1.00 53.57 128 TYR B N 1
ATOM 3082 C CA . TYR B 2 128 ? -14.329 82.762 30.172 1.00 52.11 128 TYR B CA 1
ATOM 3083 C C . TYR B 2 128 ? -15.847 82.549 30.281 1.00 53.19 128 TYR B C 1
ATOM 3084 O O . TYR B 2 128 ? -16.275 81.604 30.966 1.00 65.12 128 TYR B O 1
ATOM 3093 N N . GLY B 2 129 ? -16.678 83.412 29.712 1.00 47.96 129 GLY B N 1
ATOM 3094 C CA . GLY B 2 129 ? -18.115 83.157 29.830 1.00 51.59 129 GLY B CA 1
ATOM 3095 C C . GLY B 2 129 ? -18.833 83.179 31.192 1.00 53.80 129 GLY B C 1
ATOM 3096 O O . GLY B 2 129 ? -20.059 83.044 31.245 1.00 53.55 129 GLY B O 1
ATOM 3097 N N . GLY B 2 130 ? -18.110 83.332 32.295 1.00 54.37 130 GLY B N 1
ATOM 3098 C CA . GLY B 2 130 ? -18.783 83.396 33.579 1.00 52.55 130 GLY B CA 1
ATOM 3099 C C . GLY B 2 130 ? -19.146 84.821 34.023 1.00 52.87 130 GLY B C 1
ATOM 3100 O O . GLY B 2 130 ? -19.403 85.048 35.201 1.00 59.47 130 GLY B O 1
ATOM 3101 N N . GLY B 2 131 ? -19.166 85.782 33.098 1.00 48.29 131 GLY B N 1
ATOM 3102 C CA . GLY B 2 131 ? -19.484 87.163 33.448 1.00 40.36 131 GLY B CA 1
ATOM 3103 C C . GLY B 2 131 ? -19.228 88.110 32.279 1.00 41.83 131 GLY B C 1
ATOM 3104 O O . GLY B 2 131 ? -18.525 87.754 31.337 1.00 46.37 131 GLY B O 1
ATOM 3105 N N . LEU B 2 132 ? -19.773 89.321 32.328 1.00 39.95 132 LEU B N 1
ATOM 3106 C CA . LEU B 2 132 ? -19.589 90.268 31.229 1.00 41.73 132 LEU B CA 1
ATOM 3107 C C . LEU B 2 132 ? -18.166 90.760 31.059 1.00 45.37 132 LEU B C 1
ATOM 3108 O O . LEU B 2 132 ? -17.336 90.633 31.961 1.00 44.46 132 LEU B O 1
ATOM 3113 N N . LEU B 2 133 ? -17.877 91.294 29.879 1.00 45.34 133 LEU B N 1
ATOM 3114 C CA . LEU B 2 133 ? -16.566 91.869 29.646 1.00 46.25 133 LEU B CA 1
ATOM 3115 C C . LEU B 2 133 ? -16.726 93.208 30.370 1.00 48.62 133 LEU B C 1
ATOM 3116 O O . LEU B 2 133 ? -17.832 93.782 30.383 1.00 45.65 133 LEU B O 1
ATOM 3121 N N . GLU B 2 134 ? -15.656 93.695 30.993 1.00 45.15 134 GLU B N 1
ATOM 3122 C CA . GLU B 2 134 ? -15.734 94.951 31.725 1.00 42.12 134 GLU B CA 1
ATOM 3123 C C . GLU B 2 134 ? -14.805 95.954 31.105 1.00 41.85 134 GLU B C 1
ATOM 3124 O O . GLU B 2 134 ? -13.596 95.718 31.037 1.00 42.38 134 GLU B O 1
ATOM 3130 N N . PHE B 2 135 ? -15.353 97.088 30.691 1.00 41.22 135 PHE B N 1
ATOM 3131 C CA . PHE B 2 135 ? -14.536 98.115 30.065 1.00 43.19 135 PHE B CA 1
ATOM 3132 C C . PHE B 2 135 ? -14.577 99.438 30.772 1.00 45.36 135 PHE B C 1
ATOM 3133 O O . PHE B 2 135 ? -15.518 99.739 31.523 1.00 43.96 135 PHE B O 1
ATOM 3141 N N . PRO B 2 136 ? -13.527 100.249 30.556 1.00 47.46 136 PRO B N 1
ATOM 3142 C CA . PRO B 2 136 ? -13.493 101.571 31.171 1.00 51.03 136 PRO B CA 1
ATOM 3143 C C . PRO B 2 136 ? -14.786 102.197 30.666 1.00 54.33 136 PRO B C 1
ATOM 3144 O O . PRO B 2 136 ? -15.029 102.246 29.461 1.00 53.05 136 PRO B O 1
ATOM 3148 N N . GLU B 2 137 ? -15.635 102.610 31.595 1.00 62.04 137 GLU B N 1
ATOM 3149 C CA . GLU B 2 137 ? -16.915 103.224 31.278 1.00 66.02 137 GLU B CA 1
ATOM 3150 C C . GLU B 2 137 ? -16.830 104.202 30.100 1.00 63.69 137 GLU B C 1
ATOM 3151 O O . GLU B 2 137 ? -17.761 104.308 29.301 1.00 64.71 137 GLU B O 1
ATOM 3157 N N . ASP B 2 138 ? -15.696 104.893 29.997 1.00 64.20 138 ASP B N 1
ATOM 3158 C CA . ASP B 2 138 ? -15.437 105.907 28.962 1.00 64.70 138 ASP B CA 1
ATOM 3159 C C . ASP B 2 138 ? -14.570 105.477 27.772 1.00 61.56 138 ASP B C 1
ATOM 3160 O O . ASP B 2 138 ? -14.082 106.321 27.021 1.00 57.63 138 ASP B O 1
ATOM 3165 N N . ALA B 2 139 ? -14.379 104.180 27.584 1.00 58.69 139 ALA B N 1
ATOM 3166 C CA . ALA B 2 139 ? -13.530 103.720 26.494 1.00 58.24 139 ALA B CA 1
ATOM 3167 C C . ALA B 2 139 ? -13.839 104.340 25.131 1.00 56.53 139 ALA B C 1
ATOM 3168 O O . ALA B 2 139 ? -12.927 104.753 24.423 1.00 54.23 139 ALA B O 1
ATOM 3170 N N . LEU B 2 140 ? -15.120 104.424 24.787 1.00 55.90 140 LEU B N 1
ATOM 3171 C CA . LEU B 2 140 ? -15.552 104.925 23.488 1.00 53.80 140 LEU B CA 1
ATOM 3172 C C . LEU B 2 140 ? -16.869 105.672 23.570 1.00 56.31 140 LEU B C 1
ATOM 3173 O O . LEU B 2 140 ? -17.572 105.614 24.580 1.00 56.81 140 LEU B O 1
ATOM 3178 N N . PRO B 2 141 ? -17.210 106.414 22.505 1.00 58.17 141 PRO B N 1
ATOM 3179 C CA . PRO B 2 141 ? -18.488 107.131 22.508 1.00 58.94 141 PRO B CA 1
ATOM 3180 C C . PRO B 2 141 ? -19.603 106.066 22.381 1.00 56.80 141 PRO B C 1
ATOM 3181 O O . PRO B 2 141 ? -19.633 105.308 21.414 1.00 57.90 141 PRO B O 1
ATOM 3185 N N . PRO B 2 142 ? -20.504 105.973 23.377 1.00 55.88 142 PRO B N 1
ATOM 3186 C CA . PRO B 2 142 ? -21.605 105.001 23.362 1.00 54.53 142 PRO B CA 1
ATOM 3187 C C . PRO B 2 142 ? -22.216 104.773 21.986 1.00 51.77 142 PRO B C 1
ATOM 3188 O O . PRO B 2 142 ? -22.677 105.705 21.332 1.00 50.86 142 PRO B O 1
ATOM 3192 N N . GLY B 2 143 ? -22.220 103.523 21.553 1.00 50.18 143 GLY B N 1
ATOM 3193 C CA . GLY B 2 143 ? -22.777 103.210 20.255 1.00 50.03 143 GLY B CA 1
ATOM 3194 C C . GLY B 2 143 ? -21.744 102.748 19.248 1.00 54.95 143 GLY B C 1
ATOM 3195 O O . GLY B 2 143 ? -22.012 101.824 18.473 1.00 57.07 143 GLY B O 1
ATOM 3196 N N . THR B 2 144 ? -20.569 103.380 19.250 1.00 53.83 144 THR B N 1
ATOM 3197 C CA . THR B 2 144 ? -19.510 103.018 18.312 1.00 55.20 144 THR B CA 1
ATOM 3198 C C . THR B 2 144 ? -19.337 101.512 18.279 1.00 51.67 144 THR B C 1
ATOM 3199 O O . THR B 2 144 ? -19.225 100.863 19.321 1.00 48.19 144 THR B O 1
ATOM 3203 N N . PRO B 2 145 ? -19.365 100.926 17.073 1.00 52.56 145 PRO B N 1
ATOM 3204 C CA . PRO B 2 145 ? -19.203 99.476 16.957 1.00 54.28 145 PRO B CA 1
ATOM 3205 C C . PRO B 2 145 ? -17.888 99.114 17.593 1.00 53.56 145 PRO B C 1
ATOM 3206 O O . PRO B 2 145 ? -16.887 99.824 17.461 1.00 49.91 145 PRO B O 1
ATOM 3210 N N . LEU B 2 146 ? -17.899 98.012 18.309 1.00 52.94 146 LEU B N 1
ATOM 3211 C CA . LEU B 2 146 ? -16.709 97.607 18.995 1.00 52.12 146 LEU B CA 1
ATOM 3212 C C . LEU B 2 146 ? -15.550 97.372 18.051 1.00 51.76 146 LEU B C 1
ATOM 3213 O O . LEU B 2 146 ? -14.437 97.825 18.320 1.00 48.30 146 LEU B O 1
ATOM 3218 N N . SER B 2 147 ? -15.810 96.672 16.949 1.00 55.06 147 SER B N 1
ATOM 3219 C CA . SER B 2 147 ? -14.764 96.379 15.967 1.00 52.86 147 SER B CA 1
ATOM 3220 C C . SER B 2 147 ? -13.870 97.601 15.767 1.00 51.11 147 SER B C 1
ATOM 3221 O O . SER B 2 147 ? -12.652 97.490 15.649 1.00 48.76 147 SER B O 1
ATOM 3224 N N . GLU B 2 148 ? -14.482 98.775 15.762 1.00 49.79 148 GLU B N 1
ATOM 3225 C CA . GLU B 2 148 ? -13.739 100.004 15.592 1.00 53.49 148 GLU B CA 1
ATOM 3226 C C . GLU B 2 148 ? -12.516 100.076 16.501 1.00 55.96 148 GLU B C 1
ATOM 3227 O O . GLU B 2 148 ? -11.469 100.550 16.088 1.00 63.24 148 GLU B O 1
ATOM 3233 N N . ALA B 2 149 ? -12.629 99.599 17.733 1.00 59.68 149 ALA B N 1
ATOM 3234 C CA . ALA B 2 149 ? -11.496 99.664 18.657 1.00 58.27 149 ALA B CA 1
ATOM 3235 C C . ALA B 2 149 ? -10.896 98.299 18.897 1.00 58.20 149 ALA B C 1
ATOM 3236 O O . ALA B 2 149 ? -9.832 98.167 19.508 1.00 61.29 149 ALA B O 1
ATOM 3238 N N . TRP B 2 150 ? -11.576 97.276 18.412 1.00 57.49 150 TRP B N 1
ATOM 3239 C CA . TRP B 2 150 ? -11.099 95.925 18.606 1.00 55.31 150 TRP B CA 1
ATOM 3240 C C . TRP B 2 150 ? -11.017 95.217 17.264 1.00 54.57 150 TRP B C 1
ATOM 3241 O O . TRP B 2 150 ? -11.949 94.506 16.850 1.00 56.20 150 TRP B O 1
ATOM 3252 N N . PRO B 2 151 ? -9.900 95.416 16.548 1.00 51.45 151 PRO B N 1
ATOM 3253 C CA . PRO B 2 151 ? -9.739 94.771 15.250 1.00 48.57 151 PRO B CA 1
ATOM 3254 C C . PRO B 2 151 ? -9.323 93.337 15.484 1.00 49.99 151 PRO B C 1
ATOM 3255 O O . PRO B 2 151 ? -8.882 92.989 16.588 1.00 50.56 151 PRO B O 1
ATOM 3259 N N . GLU B 2 152 ? -9.482 92.501 14.463 1.00 48.22 152 GLU B N 1
ATOM 3260 C CA . GLU B 2 152 ? -9.086 91.101 14.576 1.00 49.60 152 GLU B CA 1
ATOM 3261 C C . GLU B 2 152 ? -7.566 91.093 14.689 1.00 47.22 152 GLU B C 1
ATOM 3262 O O . GLU B 2 152 ? -6.894 92.085 14.393 1.00 46.48 152 GLU B O 1
ATOM 3268 N N . GLU B 2 153 ? -7.000 89.987 15.123 1.00 48.20 153 GLU B N 1
ATOM 3269 C CA . GLU B 2 153 ? -5.562 89.978 15.246 1.00 51.47 153 GLU B CA 1
ATOM 3270 C C . GLU B 2 153 ? -5.020 88.638 14.774 1.00 53.23 153 GLU B C 1
ATOM 3271 O O . GLU B 2 153 ? -5.773 87.682 14.605 1.00 56.03 153 GLU B O 1
ATOM 3277 N N . VAL B 2 154 ? -3.719 88.573 14.528 1.00 49.94 154 VAL B N 1
ATOM 3278 C CA . VAL B 2 154 ? -3.110 87.334 14.069 1.00 43.93 154 VAL B CA 1
ATOM 3279 C C . VAL B 2 154 ? -2.184 86.839 15.171 1.00 41.49 154 VAL B C 1
ATOM 3280 O O . VAL B 2 154 ? -1.329 87.587 15.643 1.00 38.64 154 VAL B O 1
ATOM 3284 N N . VAL B 2 155 ? -2.358 85.584 15.579 1.00 39.88 155 VAL B N 1
ATOM 3285 C CA . VAL B 2 155 ? -1.548 85.014 16.651 1.00 42.39 155 VAL B CA 1
ATOM 3286 C C . VAL B 2 155 ? -0.762 83.764 16.280 1.00 43.59 155 VAL B C 1
ATOM 3287 O O . VAL B 2 155 ? -1.337 82.712 15.965 1.00 42.88 155 VAL B O 1
ATOM 3291 N N . LEU B 2 156 ? 0.559 83.885 16.364 1.00 43.12 156 LEU B N 1
ATOM 3292 C CA . LEU B 2 156 ? 1.458 82.784 16.050 1.00 43.73 156 LEU B CA 1
ATOM 3293 C C . LEU B 2 156 ? 1.715 81.909 17.275 1.00 47.30 156 LEU B C 1
ATOM 3294 O O . LEU B 2 156 ? 2.070 82.426 18.336 1.00 49.21 156 LEU B O 1
ATOM 3299 N N . ASP B 2 157 ? 1.514 80.597 17.137 1.00 49.61 157 ASP B N 1
ATOM 3300 C CA . ASP B 2 157 ? 1.794 79.644 18.217 1.00 51.35 157 ASP B CA 1
ATOM 3301 C C . ASP B 2 157 ? 3.251 79.303 18.029 1.00 53.61 157 ASP B C 1
ATOM 3302 O O . ASP B 2 157 ? 3.599 78.518 17.152 1.00 59.37 157 ASP B O 1
ATOM 3307 N N . LEU B 2 158 ? 4.107 79.875 18.858 1.00 52.58 158 LEU B N 1
ATOM 3308 C CA . LEU B 2 158 ? 5.535 79.656 18.711 1.00 48.92 158 LEU B CA 1
ATOM 3309 C C . LEU B 2 158 ? 6.118 78.588 19.613 1.00 52.98 158 LEU B C 1
ATOM 3310 O O . LEU B 2 158 ? 5.464 78.115 20.538 1.00 61.21 158 LEU B O 1
ATOM 3315 N N . GLU B 2 159 ? 7.357 78.206 19.334 1.00 52.62 159 GLU B N 1
ATOM 3316 C CA . GLU B 2 159 ? 8.024 77.211 20.147 1.00 50.69 159 GLU B CA 1
ATOM 3317 C C . GLU B 2 159 ? 9.349 77.759 20.644 1.00 50.55 159 GLU B C 1
ATOM 3318 O O . GLU B 2 159 ? 10.331 77.892 19.892 1.00 49.82 159 GLU B O 1
ATOM 3324 N N . VAL B 2 160 ? 9.360 78.101 21.925 1.00 46.93 160 VAL B N 1
ATOM 3325 C CA . VAL B 2 160 ? 10.553 78.635 22.528 1.00 45.19 160 VAL B CA 1
ATOM 3326 C C . VAL B 2 160 ? 11.340 77.532 23.203 1.00 48.93 160 VAL B C 1
ATOM 3327 O O . VAL B 2 160 ? 10.898 76.915 24.177 1.00 52.88 160 VAL B O 1
ATOM 3331 N N . THR B 2 161 ? 12.515 77.292 22.646 1.00 51.94 161 THR B N 1
ATOM 3332 C CA . THR B 2 161 ? 13.448 76.305 23.134 1.00 51.45 161 THR B CA 1
ATOM 3333 C C . THR B 2 161 ? 13.956 76.716 24.542 1.00 51.18 161 THR B C 1
ATOM 3334 O O . THR B 2 161 ? 14.010 77.911 24.880 1.00 51.49 161 THR B O 1
ATOM 3338 N N . PRO B 2 162 ? 14.291 75.726 25.396 1.00 48.26 162 PRO B N 1
ATOM 3339 C CA . PRO B 2 162 ? 14.797 75.925 26.764 1.00 43.70 162 PRO B CA 1
ATOM 3340 C C . PRO B 2 162 ? 16.031 76.793 26.854 1.00 41.82 162 PRO B C 1
ATOM 3341 O O . PRO B 2 162 ? 16.342 77.286 27.935 1.00 48.18 162 PRO B O 1
ATOM 3345 N N . ASN B 2 163 ? 16.743 76.968 25.741 1.00 39.25 163 ASN B N 1
ATOM 3346 C CA . ASN B 2 163 ? 17.950 77.797 25.741 1.00 38.06 163 ASN B CA 1
ATOM 3347 C C . ASN B 2 163 ? 17.674 79.276 25.535 1.00 38.64 163 ASN B C 1
ATOM 3348 O O . ASN B 2 163 ? 18.562 80.108 25.721 1.00 40.88 163 ASN B O 1
ATOM 3353 N N . ARG B 2 164 ? 16.439 79.607 25.170 1.00 38.01 164 ARG B N 1
ATOM 3354 C CA . ARG B 2 164 ? 16.070 80.999 24.940 1.00 42.35 164 ARG B CA 1
ATOM 3355 C C . ARG B 2 164 ? 14.960 81.463 25.874 1.00 45.69 164 ARG B C 1
ATOM 3356 O O . ARG B 2 164 ? 13.872 81.836 25.433 1.00 51.64 164 ARG B O 1
ATOM 3364 N N . PRO B 2 165 ? 15.236 81.477 27.184 1.00 45.59 165 PRO B N 1
ATOM 3365 C CA . PRO B 2 165 ? 14.232 81.898 28.160 1.00 41.63 165 PRO B CA 1
ATOM 3366 C C . PRO B 2 165 ? 13.917 83.386 28.047 1.00 43.59 165 PRO B C 1
ATOM 3367 O O . PRO B 2 165 ? 12.853 83.843 28.474 1.00 39.64 165 PRO B O 1
ATOM 3371 N N . ASP B 2 166 ? 14.851 84.142 27.481 1.00 35.72 166 ASP B N 1
ATOM 3372 C CA . ASP B 2 166 ? 14.640 85.569 27.324 1.00 35.89 166 ASP B CA 1
ATOM 3373 C C . ASP B 2 166 ? 13.555 85.761 26.277 1.00 37.42 166 ASP B C 1
ATOM 3374 O O . ASP B 2 166 ? 12.921 86.820 26.207 1.00 35.87 166 ASP B O 1
ATOM 3379 N N . ALA B 2 167 ? 13.332 84.704 25.491 1.00 40.73 167 ALA B N 1
ATOM 3380 C CA . ALA B 2 167 ? 12.340 84.691 24.413 1.00 41.93 167 ALA B CA 1
ATOM 3381 C C . ALA B 2 167 ? 10.899 84.557 24.895 1.00 45.46 167 ALA B C 1
ATOM 3382 O O . ALA B 2 167 ? 9.965 84.675 24.106 1.00 48.70 167 ALA B O 1
ATOM 3384 N N . LEU B 2 168 ? 10.708 84.298 26.184 1.00 46.04 168 LEU B N 1
ATOM 3385 C CA . LEU B 2 168 ? 9.357 84.188 26.725 1.00 42.33 168 LEU B CA 1
ATOM 3386 C C . LEU B 2 168 ? 8.752 85.582 26.886 1.00 41.30 168 LEU B C 1
ATOM 3387 O O . LEU B 2 168 ? 7.601 85.737 27.317 1.00 45.04 168 LEU B O 1
ATOM 3392 N N . GLY B 2 169 ? 9.548 86.591 26.539 1.0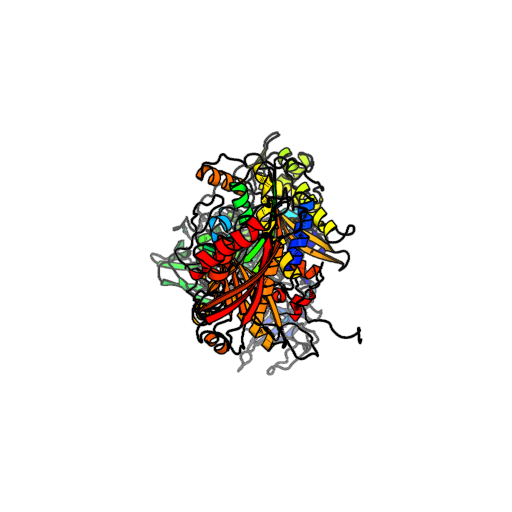0 35.51 169 GLY B N 1
ATOM 3393 C CA . GLY B 2 169 ? 9.091 87.964 26.589 1.00 33.50 169 GLY B CA 1
ATOM 3394 C C . GLY B 2 169 ? 9.052 88.436 25.145 1.00 40.23 169 GLY B C 1
ATOM 3395 O O . GLY B 2 169 ? 10.030 88.219 24.408 1.00 39.44 169 GLY B O 1
ATOM 3396 N N . LEU B 2 170 ? 7.943 89.045 24.717 1.00 33.51 170 LEU B N 1
ATOM 3397 C CA . LEU B 2 170 ? 7.857 89.543 23.346 1.00 35.20 170 LEU B CA 1
ATOM 3398 C C . LEU B 2 170 ? 9.035 90.460 23.060 1.00 35.21 170 LEU B C 1
ATOM 3399 O O . LEU B 2 170 ? 9.623 90.410 21.972 1.00 38.81 170 LEU B O 1
ATOM 3404 N N . LEU B 2 171 ? 9.376 91.294 24.040 1.00 32.86 171 LEU B N 1
ATOM 3405 C CA . LEU B 2 171 ? 10.510 92.205 23.904 1.00 36.59 171 LEU B CA 1
ATOM 3406 C C . LEU B 2 171 ? 11.784 91.392 23.682 1.00 37.63 171 LEU B C 1
ATOM 3407 O O . LEU B 2 171 ? 12.735 91.877 23.087 1.00 37.56 171 LEU B O 1
ATOM 3412 N N . GLY B 2 172 ? 11.795 90.151 24.162 1.00 41.32 172 GLY B N 1
ATOM 3413 C CA . GLY B 2 172 ? 12.961 89.308 23.981 1.00 40.35 172 GLY B CA 1
ATOM 3414 C C . GLY B 2 172 ? 13.156 89.019 22.507 1.00 39.41 172 GLY B C 1
ATOM 3415 O O . GLY B 2 172 ? 14.275 89.126 21.987 1.00 41.26 172 GLY B O 1
ATOM 3416 N N . LEU B 2 173 ? 12.059 88.649 21.843 1.00 38.33 173 LEU B N 1
ATOM 3417 C CA . LEU B 2 173 ? 12.077 88.361 20.411 1.00 37.09 173 LEU B CA 1
ATOM 3418 C C . LEU B 2 173 ? 12.346 89.643 19.637 1.00 38.97 173 LEU B C 1
ATOM 3419 O O . LEU B 2 173 ? 13.153 89.651 18.706 1.00 41.72 173 LEU B O 1
ATOM 3424 N N . ALA B 2 174 ? 11.668 90.725 20.010 1.00 27.24 174 ALA B N 1
ATOM 3425 C CA . ALA B 2 174 ? 11.884 91.982 19.321 1.00 32.46 174 ALA B CA 1
ATOM 3426 C C . ALA B 2 174 ? 13.373 92.324 19.266 1.00 38.26 174 ALA B C 1
ATOM 3427 O O . ALA B 2 174 ? 13.828 92.928 18.296 1.00 41.95 174 ALA B O 1
ATOM 3429 N N . ARG B 2 175 ? 14.124 91.942 20.302 1.00 44.80 175 ARG B N 1
ATOM 3430 C CA . ARG B 2 175 ? 15.572 92.214 20.347 1.00 47.53 175 ARG B CA 1
ATOM 3431 C C . ARG B 2 175 ? 16.255 91.406 19.255 1.00 47.18 175 ARG B C 1
ATOM 3432 O O . ARG B 2 175 ? 17.305 91.777 18.785 1.00 51.49 175 ARG B O 1
ATOM 3440 N N . ASP B 2 176 ? 15.670 90.267 18.894 1.00 41.74 176 ASP B N 1
ATOM 3441 C CA . ASP B 2 176 ? 16.228 89.473 17.778 1.00 42.86 176 ASP B CA 1
ATOM 3442 C C . ASP B 2 176 ? 15.928 90.032 16.377 1.00 45.00 176 ASP B C 1
ATOM 3443 O O . ASP B 2 176 ? 16.855 90.194 15.591 1.00 47.89 176 ASP B O 1
ATOM 3448 N N . LEU B 2 177 ? 14.648 90.235 16.067 1.00 40.48 177 LEU B N 1
ATOM 3449 C CA . LEU B 2 177 ? 14.229 90.841 14.821 1.00 38.28 177 LEU B CA 1
ATOM 3450 C C . LEU B 2 177 ? 15.176 92.051 14.679 1.00 38.99 177 LEU B C 1
ATOM 3451 O O . LEU B 2 177 ? 15.749 92.282 13.617 1.00 40.05 177 LEU B O 1
ATOM 3456 N N . HIS B 2 178 ? 15.408 92.781 15.766 1.00 37.66 178 HIS B N 1
ATOM 3457 C CA . HIS B 2 178 ? 16.364 93.887 15.703 1.00 38.02 178 HIS B CA 1
ATOM 3458 C C . HIS B 2 178 ? 17.750 93.459 15.188 1.00 38.89 178 HIS B C 1
ATOM 3459 O O . HIS B 2 178 ? 18.346 94.140 14.353 1.00 40.01 178 HIS B O 1
ATOM 3466 N N . ALA B 2 179 ? 18.276 92.346 15.686 1.00 36.52 179 ALA B N 1
ATOM 3467 C CA . ALA B 2 179 ? 19.575 91.818 15.245 1.00 38.09 179 ALA B CA 1
ATOM 3468 C C . ALA B 2 179 ? 19.590 91.625 13.706 1.00 44.95 179 ALA B C 1
ATOM 3469 O O . ALA B 2 179 ? 20.609 91.855 13.041 1.00 45.46 179 ALA B O 1
ATOM 3471 N N . LEU B 2 180 ? 18.451 91.212 13.148 1.00 44.39 180 LEU B N 1
ATOM 3472 C CA . LEU B 2 180 ? 18.312 90.997 11.710 1.00 41.62 180 LEU B CA 1
ATOM 3473 C C . LEU B 2 180 ? 18.322 92.333 10.962 1.00 46.56 180 LEU B C 1
ATOM 3474 O O . LEU B 2 180 ? 18.395 92.366 9.738 1.00 56.58 180 LEU B O 1
ATOM 3479 N N . GLY B 2 181 ? 18.237 93.435 11.696 1.00 45.47 181 GLY B N 1
ATOM 3480 C CA . GLY B 2 181 ? 18.252 94.726 11.047 1.00 41.58 181 GLY B CA 1
ATOM 3481 C C . GLY B 2 181 ? 17.015 95.556 11.303 1.00 42.14 181 GLY B C 1
ATOM 3482 O O . GLY B 2 181 ? 17.009 96.755 10.996 1.00 42.72 181 GLY B O 1
ATOM 3483 N N . TYR B 2 182 ? 15.972 94.943 11.862 1.00 40.46 182 TYR B N 1
ATOM 3484 C CA . TYR B 2 182 ? 14.744 95.682 12.150 1.00 39.98 182 TYR B CA 1
ATOM 3485 C C . TYR B 2 182 ? 14.939 96.768 13.193 1.00 42.52 182 TYR B C 1
ATOM 3486 O O . TYR B 2 182 ? 15.816 96.684 14.054 1.00 43.33 182 TYR B O 1
ATOM 3495 N N . ALA B 2 183 ? 14.103 97.791 13.120 1.00 44.84 183 ALA B N 1
ATOM 3496 C CA . ALA B 2 183 ? 14.183 98.869 14.084 1.00 46.87 183 ALA B CA 1
ATOM 3497 C C . ALA B 2 183 ? 13.519 98.345 15.349 1.00 50.96 183 ALA B C 1
ATOM 3498 O O . ALA B 2 183 ? 12.495 97.644 15.273 1.00 48.06 183 ALA B O 1
ATOM 3500 N N . LEU B 2 184 ? 14.111 98.671 16.501 1.00 50.24 184 LEU B N 1
ATOM 3501 C CA . LEU B 2 184 ? 13.586 98.242 17.795 1.00 50.10 184 LEU B CA 1
ATOM 3502 C C . LEU B 2 184 ? 13.102 99.410 18.637 1.00 49.95 184 LEU B C 1
ATOM 3503 O O . LEU B 2 184 ? 13.818 100.395 18.823 1.00 50.49 184 LEU B O 1
ATOM 3508 N N . VAL B 2 185 ? 11.890 99.280 19.158 1.00 50.10 185 VAL B N 1
ATOM 3509 C CA . VAL B 2 185 ? 11.285 100.313 19.989 1.00 52.75 185 VAL B CA 1
ATOM 3510 C C . VAL B 2 185 ? 11.125 99.828 21.433 1.00 53.97 185 VAL B C 1
ATOM 3511 O O . VAL B 2 185 ? 10.209 99.049 21.717 1.00 52.86 185 VAL B O 1
ATOM 3515 N N . GLU B 2 186 ? 11.999 100.278 22.336 1.00 52.12 186 GLU B N 1
ATOM 3516 C CA . GLU B 2 186 ? 11.889 99.863 23.729 1.00 56.46 186 GLU B CA 1
ATOM 3517 C C . GLU B 2 186 ? 10.914 100.767 24.457 1.00 60.51 186 GLU B C 1
ATOM 3518 O O . GLU B 2 186 ? 11.029 101.992 24.388 1.00 63.10 186 GLU B O 1
ATOM 3524 N N . PRO B 2 187 ? 9.952 100.180 25.199 1.00 62.96 187 PRO B N 1
ATOM 3525 C CA . PRO B 2 187 ? 9.024 101.090 25.867 1.00 62.47 187 PRO B CA 1
ATOM 3526 C C . PRO B 2 187 ? 9.778 101.968 26.822 1.00 65.62 187 PRO B C 1
ATOM 3527 O O . PRO B 2 187 ? 10.719 101.529 27.497 1.00 62.82 187 PRO B O 1
ATOM 3531 N N . GLU B 2 188 ? 9.389 103.231 26.826 1.00 71.97 188 GLU B N 1
ATOM 3532 C CA . GLU B 2 188 ? 10.016 104.187 27.700 1.00 78.96 188 GLU B CA 1
ATOM 3533 C C . GLU B 2 188 ? 9.123 104.189 28.916 1.00 80.06 188 GLU B C 1
ATOM 3534 O O . GLU B 2 188 ? 7.894 104.359 28.813 1.00 77.78 188 GLU B O 1
ATOM 3540 N N . ALA B 2 189 ? 9.740 103.929 30.062 1.00 78.08 189 ALA B N 1
ATOM 3541 C CA . ALA B 2 189 ? 9.028 103.892 31.323 1.00 77.45 189 ALA B CA 1
ATOM 3542 C C . ALA B 2 189 ? 9.132 105.263 31.977 1.00 76.52 189 ALA B C 1
ATOM 3543 O O . ALA B 2 189 ? 10.070 105.539 32.732 1.00 75.78 189 ALA B O 1
ATOM 3545 N N . ALA B 2 190 ? 8.170 106.123 31.659 1.00 74.61 190 ALA B N 1
ATOM 3546 C CA . ALA B 2 190 ? 8.117 107.466 32.209 1.00 73.92 190 ALA B CA 1
ATOM 3547 C C . ALA B 2 190 ? 7.588 107.368 33.626 1.00 73.02 190 ALA B C 1
ATOM 3548 O O . ALA B 2 190 ? 6.571 106.715 33.863 1.00 77.97 190 ALA B O 1
ATOM 3550 N N . LEU B 2 191 ? 8.264 108.021 34.566 1.00 69.19 191 LEU B N 1
ATOM 3551 C CA . LEU B 2 191 ? 7.834 107.948 35.954 1.00 67.92 191 LEU B CA 1
ATOM 3552 C C . LEU B 2 191 ? 8.086 109.206 36.787 1.00 67.67 191 LEU B C 1
ATOM 3553 O O . LEU B 2 191 ? 9.165 109.797 36.732 1.00 73.09 191 LEU B O 1
ATOM 3558 N N . LYS B 2 192 ? 7.074 109.616 37.547 1.00 66.35 192 LYS B N 1
ATOM 3559 C CA . LYS B 2 192 ? 7.169 110.778 38.431 1.00 64.60 192 LYS B CA 1
ATOM 3560 C C . LYS B 2 192 ? 7.049 110.204 39.848 1.00 61.85 192 LYS B C 1
ATOM 3561 O O . LYS B 2 192 ? 5.946 110.006 40.356 1.00 60.09 192 LYS B O 1
ATOM 3567 N N . ALA B 2 193 ? 8.185 109.910 40.476 1.00 58.64 193 ALA B N 1
ATOM 3568 C CA . ALA B 2 193 ? 8.176 109.329 41.809 1.00 57.53 193 ALA B CA 1
ATOM 3569 C C . ALA B 2 193 ? 8.445 110.341 42.922 1.00 59.13 193 ALA B C 1
ATOM 3570 O O . ALA B 2 193 ? 9.022 111.406 42.708 1.00 62.75 193 ALA B O 1
ATOM 3572 N N . GLU B 2 194 ? 8.012 109.989 44.120 1.00 59.19 194 GLU B N 1
ATOM 3573 C CA . GLU B 2 194 ? 8.163 110.864 45.259 1.00 59.64 194 GLU B CA 1
ATOM 3574 C C . GLU B 2 194 ? 9.175 110.321 46.248 1.00 63.52 194 GLU B C 1
ATOM 3575 O O . GLU B 2 194 ? 9.386 109.107 46.362 1.00 61.58 194 GLU B O 1
ATOM 3581 N N . ALA B 2 195 ? 9.794 111.249 46.967 1.00 69.10 195 ALA B N 1
ATOM 3582 C CA . ALA B 2 195 ? 10.827 110.948 47.947 1.00 72.30 195 ALA B CA 1
ATOM 3583 C C . ALA B 2 195 ? 10.440 110.116 49.184 1.00 75.57 195 ALA B C 1
ATOM 3584 O O . ALA B 2 195 ? 11.299 109.476 49.778 1.00 83.35 195 ALA B O 1
ATOM 3586 N N . LEU B 2 196 ? 9.169 110.113 49.566 1.00 74.97 196 LEU B N 1
ATOM 3587 C CA . LEU B 2 196 ? 8.712 109.373 50.747 1.00 73.00 196 LEU B CA 1
ATOM 3588 C C . LEU B 2 196 ? 9.264 107.958 50.973 1.00 70.18 196 LEU B C 1
ATOM 3589 O O . LEU B 2 196 ? 9.674 107.288 50.016 1.00 72.53 196 LEU B O 1
ATOM 3594 N N . PRO B 2 197 ? 9.272 107.496 52.251 1.00 65.13 197 PRO B N 1
ATOM 3595 C CA . PRO B 2 197 ? 9.739 106.187 52.745 1.00 62.77 197 PRO B CA 1
ATOM 3596 C C . PRO B 2 197 ? 8.692 105.063 52.606 1.00 60.38 197 PRO B C 1
ATOM 3597 O O . PRO B 2 197 ? 7.481 105.318 52.621 1.00 60.58 197 PRO B O 1
ATOM 3601 N N . LEU B 2 198 ? 9.162 103.822 52.501 1.00 57.33 198 LEU B N 1
ATOM 3602 C CA . LEU B 2 198 ? 8.259 102.690 52.306 1.00 55.07 198 LEU B CA 1
ATOM 3603 C C . LEU B 2 198 ? 7.690 102.028 53.563 1.00 51.53 198 LEU B C 1
ATOM 3604 O O . LEU B 2 198 ? 8.407 101.380 54.327 1.00 53.26 198 LEU B O 1
ATOM 3609 N N . PRO B 2 199 ? 6.369 102.166 53.761 1.00 48.23 199 PRO B N 1
ATOM 3610 C CA . PRO B 2 199 ? 5.495 101.676 54.838 1.00 42.00 199 PRO B CA 1
ATOM 3611 C C . PRO B 2 199 ? 5.555 100.193 55.210 1.00 41.53 199 PRO B C 1
ATOM 3612 O O . PRO B 2 199 ? 4.588 99.646 55.757 1.00 46.71 199 PRO B O 1
ATOM 3616 N N . PHE B 2 200 ? 6.670 99.536 54.918 1.00 39.04 200 PHE B N 1
ATOM 3617 C CA . PHE B 2 200 ? 6.821 98.113 55.234 1.00 39.98 200 PHE B CA 1
ATOM 3618 C C . PHE B 2 200 ? 8.290 97.754 55.101 1.00 43.57 200 PHE B C 1
ATOM 3619 O O . PHE B 2 200 ? 9.125 98.603 54.761 1.00 44.48 200 PHE B O 1
ATOM 3627 N N . ALA B 2 201 ? 8.612 96.497 55.351 1.00 39.19 201 ALA B N 1
ATOM 3628 C CA . ALA B 2 201 ? 9.994 96.100 55.281 1.00 42.55 201 ALA B CA 1
ATOM 3629 C C . ALA B 2 201 ? 10.092 94.790 54.552 1.00 47.85 201 ALA B C 1
ATOM 3630 O O . ALA B 2 201 ? 9.074 94.137 54.305 1.00 49.82 201 ALA B O 1
ATOM 3632 N N . LEU B 2 202 ? 11.322 94.408 54.220 1.00 46.39 202 LEU B N 1
ATOM 3633 C CA . LEU B 2 202 ? 11.570 93.163 53.514 1.00 50.59 202 LEU B CA 1
ATOM 3634 C C . LEU B 2 202 ? 12.662 92.361 54.205 1.00 51.37 202 LEU B C 1
ATOM 3635 O O . LEU B 2 202 ? 13.754 92.864 54.469 1.00 53.51 202 LEU B O 1
ATOM 3640 N N . LYS B 2 203 ? 12.349 91.106 54.489 1.00 53.61 203 LYS B N 1
ATOM 3641 C CA . LYS B 2 203 ? 13.286 90.211 55.134 1.00 59.31 203 LYS B CA 1
ATOM 3642 C C . LYS B 2 203 ? 13.386 88.944 54.274 1.00 61.65 203 LYS B C 1
ATOM 3643 O O . LYS B 2 203 ? 12.395 88.231 54.075 1.00 59.89 203 LYS B O 1
ATOM 3649 N N . VAL B 2 204 ? 14.575 88.681 53.738 1.00 60.82 204 VAL B N 1
ATOM 3650 C CA . VAL B 2 204 ? 14.771 87.493 52.909 1.00 61.06 204 VAL B CA 1
ATOM 3651 C C . VAL B 2 204 ? 15.464 86.418 53.738 1.00 60.03 204 VAL B C 1
ATOM 3652 O O . VAL B 2 204 ? 16.689 86.367 53.827 1.00 59.19 204 VAL B O 1
ATOM 3656 N N . GLU B 2 205 ? 14.669 85.545 54.339 1.00 64.26 205 GLU B N 1
ATOM 3657 C CA . GLU B 2 205 ? 15.212 84.489 55.177 1.00 68.06 205 GLU B CA 1
ATOM 3658 C C . GLU B 2 205 ? 15.882 83.334 54.421 1.00 69.66 205 GLU B C 1
ATOM 3659 O O . GLU B 2 205 ? 16.775 82.683 54.956 1.00 72.03 205 GLU B O 1
ATOM 3665 N N . ASP B 2 206 ? 15.468 83.075 53.185 1.00 71.20 206 ASP B N 1
ATOM 3666 C CA . ASP B 2 206 ? 16.089 82.007 52.406 1.00 69.66 206 ASP B CA 1
ATOM 3667 C C . ASP B 2 206 ? 16.612 82.567 51.092 1.00 66.19 206 ASP B C 1
ATOM 3668 O O . ASP B 2 206 ? 15.978 82.437 50.049 1.00 68.82 206 ASP B O 1
ATOM 3673 N N . PRO B 2 207 ? 17.793 83.186 51.130 1.00 63.52 207 PRO B N 1
ATOM 3674 C CA . PRO B 2 207 ? 18.471 83.800 49.986 1.00 63.71 207 PRO B CA 1
ATOM 3675 C C . PRO B 2 207 ? 18.928 82.787 48.945 1.00 64.72 207 PRO B C 1
ATOM 3676 O O . PRO B 2 207 ? 19.238 83.137 47.806 1.00 60.52 207 PRO B O 1
ATOM 3680 N N . GLU B 2 208 ? 19.003 81.531 49.346 1.00 67.09 208 GLU B N 1
ATOM 3681 C CA . GLU B 2 208 ? 19.408 80.510 48.408 1.00 70.77 208 GLU B CA 1
ATOM 3682 C C . GLU B 2 208 ? 18.227 80.333 47.440 1.00 68.54 208 GLU B C 1
ATOM 3683 O O . GLU B 2 208 ? 18.402 80.119 46.234 1.00 69.54 208 GLU B O 1
ATOM 3689 N N . GLY B 2 209 ? 17.018 80.448 47.982 1.00 66.55 209 GLY B N 1
ATOM 3690 C CA . GLY B 2 209 ? 15.820 80.306 47.173 1.00 60.70 209 GLY B CA 1
ATOM 3691 C C . GLY B 2 209 ? 15.460 81.580 46.424 1.00 57.00 209 GLY B C 1
ATOM 3692 O O . GLY B 2 209 ? 14.927 81.531 45.326 1.00 54.47 209 GLY B O 1
ATOM 3693 N N . ALA B 2 210 ? 15.753 82.733 47.008 1.00 55.01 210 ALA B N 1
ATOM 3694 C CA . ALA B 2 210 ? 15.435 83.991 46.349 1.00 52.36 210 ALA B CA 1
ATOM 3695 C C . ALA B 2 210 ? 16.674 84.865 46.192 1.00 51.55 210 ALA B C 1
ATOM 3696 O O . ALA B 2 210 ? 16.822 85.898 46.846 1.00 56.69 210 ALA B O 1
ATOM 3698 N N . PRO B 2 211 ? 17.583 84.454 45.309 1.00 49.14 211 PRO B N 1
ATOM 3699 C CA . PRO B 2 211 ? 18.841 85.152 45.014 1.00 46.02 211 PRO B CA 1
ATOM 3700 C C . PRO B 2 211 ? 18.777 86.674 44.770 1.00 46.16 211 PRO B C 1
ATOM 3701 O O . PRO B 2 21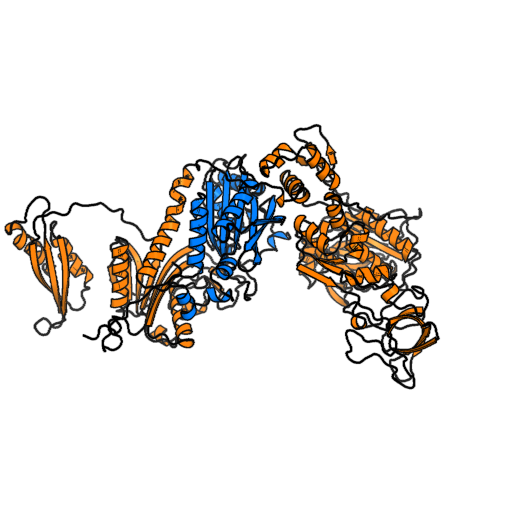1 ? 19.697 87.406 45.162 1.00 50.72 211 PRO B O 1
ATOM 3705 N N . HIS B 2 212 ? 17.725 87.147 44.106 1.00 42.24 212 HIS B N 1
ATOM 3706 C CA . HIS B 2 212 ? 17.553 88.590 43.835 1.00 47.02 212 HIS B CA 1
ATOM 3707 C C . HIS B 2 212 ? 16.076 88.861 44.081 1.00 47.13 212 HIS B C 1
ATOM 3708 O O . HIS B 2 212 ? 15.220 88.164 43.539 1.00 46.87 212 HIS B O 1
ATOM 3715 N N . PHE B 2 213 ? 15.775 89.868 44.897 1.00 45.18 213 PHE B N 1
ATOM 3716 C CA . PHE B 2 213 ? 14.390 90.166 45.230 1.00 45.33 213 PHE B CA 1
ATOM 3717 C C . PHE B 2 213 ? 14.128 91.653 45.456 1.00 45.01 213 PHE B C 1
ATOM 3718 O O . PHE B 2 213 ? 14.835 92.296 46.226 1.00 43.50 213 PHE B O 1
ATOM 3726 N N . THR B 2 214 ? 13.102 92.193 44.798 1.00 43.08 214 THR B N 1
ATOM 3727 C CA . THR B 2 214 ? 12.778 93.613 44.949 1.00 42.98 214 THR B CA 1
ATOM 3728 C C . THR B 2 214 ? 11.305 93.903 45.259 1.00 46.12 214 THR B C 1
ATOM 3729 O O . THR B 2 214 ? 10.403 93.135 44.888 1.00 46.77 214 THR B O 1
ATOM 3733 N N . LEU B 2 215 ? 11.078 95.030 45.935 1.00 40.97 215 LEU B N 1
ATOM 3734 C CA . LEU B 2 215 ? 9.736 95.466 46.292 1.00 40.49 215 LEU B CA 1
ATOM 3735 C C . LEU B 2 215 ? 9.519 96.902 45.849 1.00 42.53 215 LEU B C 1
ATOM 3736 O O . LEU B 2 215 ? 10.399 97.755 46.013 1.00 42.96 215 LEU B O 1
ATOM 3741 N N . GLY B 2 216 ? 8.347 97.165 45.281 1.00 42.21 216 GLY B N 1
ATOM 3742 C CA . GLY B 2 216 ? 8.025 98.512 44.851 1.00 37.89 216 GLY B CA 1
ATOM 3743 C C . GLY B 2 216 ? 6.835 99.006 45.659 1.00 41.29 216 GLY B C 1
ATOM 3744 O O . GLY B 2 216 ? 6.076 98.200 46.212 1.00 41.45 216 GLY B O 1
ATOM 3745 N N . TYR B 2 217 ? 6.647 100.318 45.729 1.00 40.49 217 TYR B N 1
ATOM 3746 C CA . TYR B 2 217 ? 5.535 100.847 46.493 1.00 40.61 217 TYR B CA 1
ATOM 3747 C C . TYR B 2 217 ? 4.639 101.793 45.699 1.00 40.31 217 TYR B C 1
ATOM 3748 O O . TYR B 2 217 ? 5.075 102.855 45.253 1.00 44.99 217 TYR B O 1
ATOM 3757 N N . ALA B 2 218 ? 3.378 101.407 45.532 1.00 39.85 218 ALA B N 1
ATOM 3758 C CA . ALA B 2 218 ? 2.426 102.244 44.810 1.00 41.50 218 ALA B CA 1
ATOM 3759 C C . ALA B 2 218 ? 1.165 102.466 45.638 1.00 43.66 218 ALA B C 1
ATOM 3760 O O . ALA B 2 218 ? 0.560 101.513 46.153 1.00 48.37 218 ALA B O 1
ATOM 3762 N N . PHE B 2 219 ? 0.766 103.726 45.761 1.00 40.28 219 PHE B N 1
ATOM 3763 C CA . PHE B 2 219 ? -0.421 104.057 46.530 1.00 41.67 219 PHE B CA 1
ATOM 3764 C C . PHE B 2 219 ? -1.325 105.016 45.772 1.00 41.80 219 PHE B C 1
ATOM 3765 O O . PHE B 2 219 ? -0.998 105.443 44.662 1.00 41.03 219 PHE B O 1
ATOM 3773 N N . GLY B 2 220 ? -2.457 105.353 46.382 1.00 40.79 220 GLY B N 1
ATOM 3774 C CA . GLY B 2 220 ? -3.397 106.252 45.740 1.00 45.10 220 GLY B CA 1
ATOM 3775 C C . GLY B 2 220 ? -3.959 105.613 44.479 1.00 49.45 220 GLY B C 1
ATOM 3776 O O . GLY B 2 220 ? -4.296 106.288 43.503 1.00 51.05 220 GLY B O 1
ATOM 3777 N N . LEU B 2 221 ? -4.077 104.293 44.521 1.00 48.71 221 LEU B N 1
ATOM 3778 C CA . LEU B 2 221 ? -4.569 103.517 43.398 1.00 47.41 221 LEU B CA 1
ATOM 3779 C C . LEU B 2 221 ? -6.059 103.569 43.125 1.00 49.57 221 LEU B C 1
ATOM 3780 O O . LEU B 2 221 ? -6.872 103.355 44.027 1.00 47.22 221 LEU B O 1
ATOM 3785 N N . ARG B 2 222 ? -6.405 103.832 41.865 1.00 53.60 222 ARG B N 1
ATOM 3786 C CA . ARG B 2 222 ? -7.802 103.838 41.422 1.00 57.44 222 ARG B CA 1
ATOM 3787 C C . ARG B 2 222 ? -7.931 102.588 40.545 1.00 55.13 222 ARG B C 1
ATOM 3788 O O . ARG B 2 222 ? -7.704 102.635 39.334 1.00 56.92 222 ARG B O 1
ATOM 3796 N N . VAL B 2 223 ? -8.271 101.466 41.166 1.00 51.04 223 VAL B N 1
ATOM 3797 C CA . VAL B 2 223 ? -8.402 100.210 40.443 1.00 47.91 223 VAL B CA 1
ATOM 3798 C C . VAL B 2 223 ? -9.637 100.170 39.553 1.00 48.82 223 VAL B C 1
ATOM 3799 O O . VAL B 2 223 ? -10.741 100.386 40.031 1.00 55.46 223 VAL B O 1
ATOM 3803 N N . ALA B 2 224 ? -9.460 99.881 38.269 1.00 44.50 224 ALA B N 1
ATOM 3804 C CA . ALA B 2 224 ? -10.603 99.819 37.368 1.00 46.62 224 ALA B CA 1
ATOM 3805 C C . ALA B 2 224 ? -10.316 98.900 36.184 1.00 47.36 224 ALA B C 1
ATOM 3806 O O . ALA B 2 224 ? -9.224 98.342 36.077 1.00 43.53 224 ALA B O 1
ATOM 3808 N N . PRO B 2 225 ? -11.307 98.705 35.287 1.00 50.77 225 PRO B N 1
ATOM 3809 C CA . PRO B 2 225 ? -11.027 97.827 34.139 1.00 48.83 225 PRO B CA 1
ATOM 3810 C C . PRO B 2 225 ? -9.877 98.375 33.286 1.00 49.01 225 PRO B C 1
ATOM 3811 O O . PRO B 2 225 ? -9.687 99.608 33.157 1.00 41.75 225 PRO B O 1
ATOM 3815 N N . SER B 2 226 ? -9.116 97.456 32.702 1.00 44.21 226 SER B N 1
ATOM 3816 C CA . SER B 2 226 ? -7.995 97.843 31.869 1.00 39.85 226 SER B CA 1
ATOM 3817 C C . SER B 2 226 ? -8.430 98.456 30.538 1.00 42.15 226 SER B C 1
ATOM 3818 O O . SER B 2 226 ? -9.485 98.109 30.004 1.00 41.16 226 SER B O 1
ATOM 3821 N N . PRO B 2 227 ? -7.639 99.398 29.993 1.00 43.60 227 PRO B N 1
ATOM 3822 C CA . PRO B 2 227 ? -8.048 99.982 28.705 1.00 44.56 227 PRO B CA 1
ATOM 3823 C C . PRO B 2 227 ? -8.135 98.883 27.655 1.00 45.67 227 PRO B C 1
ATOM 3824 O O . PRO B 2 227 ? -7.467 97.836 27.762 1.00 46.42 227 PRO B O 1
ATOM 3828 N N . LEU B 2 228 ? -8.947 99.132 26.638 1.00 41.33 228 LEU B N 1
ATOM 3829 C CA . LEU B 2 228 ? -9.169 98.161 25.585 1.00 37.57 228 LEU B CA 1
ATOM 3830 C C . LEU B 2 228 ? -7.936 97.531 24.944 1.00 36.78 228 LEU B C 1
ATOM 3831 O O . LEU B 2 228 ? -7.831 96.301 24.877 1.00 34.64 228 LEU B O 1
ATOM 3836 N N . TRP B 2 229 ? -6.996 98.346 24.482 1.00 32.32 229 TRP B N 1
ATOM 3837 C CA . TRP B 2 229 ? -5.815 97.780 23.841 1.00 34.57 229 TRP B CA 1
ATOM 3838 C C . TRP B 2 229 ? -5.112 96.738 24.699 1.00 37.97 229 TRP B C 1
ATOM 3839 O O . TRP B 2 229 ? -4.546 95.776 24.183 1.00 39.07 229 TRP B O 1
ATOM 3850 N N . MET B 2 230 ? -5.144 96.930 26.013 1.00 41.19 230 MET B N 1
ATOM 3851 C CA . MET B 2 230 ? -4.518 95.970 26.895 1.00 39.30 230 MET B CA 1
ATOM 3852 C C . MET B 2 230 ? -5.399 94.714 27.003 1.00 39.68 230 MET B C 1
ATOM 3853 O O . MET B 2 230 ? -4.903 93.576 26.925 1.00 35.45 230 MET B O 1
ATOM 3858 N N . GLN B 2 231 ? -6.703 94.897 27.190 1.00 35.90 231 GLN B N 1
ATOM 3859 C CA . GLN B 2 231 ? -7.555 93.724 27.296 1.00 38.30 231 GLN B CA 1
ATOM 3860 C C . GLN B 2 231 ? -7.369 92.937 26.002 1.00 38.61 231 GLN B C 1
ATOM 3861 O O . GLN B 2 231 ? -7.253 91.707 26.016 1.00 38.44 231 GLN B O 1
ATOM 3867 N N . ARG B 2 232 ? -7.305 93.666 24.890 1.00 38.18 232 ARG B N 1
ATOM 3868 C CA . ARG B 2 232 ? -7.136 93.066 23.570 1.00 37.41 232 ARG B CA 1
ATOM 3869 C C . ARG B 2 232 ? -5.853 92.238 23.548 1.00 39.71 232 ARG B C 1
ATOM 3870 O O . ARG B 2 232 ? -5.868 91.027 23.265 1.00 36.35 232 ARG B O 1
ATOM 3878 N N . ALA B 2 233 ? -4.743 92.903 23.863 1.00 33.49 233 ALA B N 1
ATOM 3879 C CA . ALA B 2 233 ? -3.436 92.262 23.870 1.00 31.45 233 ALA B CA 1
ATOM 3880 C C . ALA B 2 233 ? -3.355 91.041 24.787 1.00 31.61 233 ALA B C 1
ATOM 3881 O O . ALA B 2 233 ? -2.757 90.027 24.425 1.00 30.03 233 ALA B O 1
ATOM 3883 N N . LEU B 2 234 ? -3.946 91.140 25.975 1.00 32.70 234 LEU B N 1
ATOM 3884 C CA . LEU B 2 234 ? -3.888 90.038 26.913 1.00 32.60 234 LEU B CA 1
ATOM 3885 C C . LEU B 2 234 ? -4.745 88.905 26.435 1.00 32.10 234 LEU B C 1
ATOM 3886 O O . LEU B 2 234 ? -4.309 87.763 26.433 1.00 31.91 234 LEU B O 1
ATOM 3891 N N . PHE B 2 235 ? -5.967 89.210 26.021 1.00 35.24 235 PHE B N 1
ATOM 3892 C CA . PHE B 2 235 ? -6.862 88.159 25.533 1.00 39.16 235 PHE B CA 1
ATOM 3893 C C . PHE B 2 235 ? -6.163 87.434 24.376 1.00 41.57 235 PHE B C 1
ATOM 3894 O O . PHE B 2 235 ? -6.179 86.201 24.295 1.00 37.25 235 PHE B O 1
ATOM 3902 N N . ALA B 2 236 ? -5.534 88.223 23.504 1.00 40.26 236 ALA B N 1
ATOM 3903 C CA . ALA B 2 236 ? -4.815 87.704 22.351 1.00 44.12 236 ALA B CA 1
ATOM 3904 C C . ALA B 2 236 ? -3.718 86.734 22.801 1.00 45.48 236 ALA B C 1
ATOM 3905 O O . ALA B 2 236 ? -3.506 85.674 22.202 1.00 45.15 236 ALA B O 1
ATOM 3907 N N . ALA B 2 237 ? -3.029 87.082 23.876 1.00 42.95 237 ALA B N 1
ATOM 3908 C CA . ALA B 2 237 ? -1.962 86.228 24.352 1.00 37.66 237 ALA B CA 1
ATOM 3909 C C . ALA B 2 237 ? -2.470 85.042 25.150 1.00 36.80 237 ALA B C 1
ATOM 3910 O O . ALA B 2 237 ? -1.676 84.274 25.676 1.00 34.63 237 ALA B O 1
ATOM 3912 N N . GLY B 2 238 ? -3.785 84.886 25.249 1.00 36.99 238 GLY B N 1
ATOM 3913 C CA . GLY B 2 238 ? -4.323 83.768 26.009 1.00 40.92 238 GLY B CA 1
ATOM 3914 C C . GLY B 2 238 ? -4.526 84.014 27.500 1.00 41.66 238 GLY B C 1
ATOM 3915 O O . GLY B 2 238 ? -4.728 83.078 28.252 1.00 41.39 238 GLY B O 1
ATOM 3916 N N . MET B 2 239 ? -4.472 85.267 27.936 1.00 48.26 239 MET B N 1
ATOM 3917 C CA . MET B 2 239 ? -4.668 85.598 29.341 1.00 43.69 239 MET B CA 1
ATOM 3918 C C . MET B 2 239 ? -5.961 86.391 29.503 1.00 45.65 239 MET B C 1
ATOM 3919 O O . MET B 2 239 ? -6.415 87.024 28.554 1.00 46.42 239 MET B O 1
ATOM 3924 N N . ARG B 2 240 ? -6.555 86.367 30.694 1.00 43.90 240 ARG B N 1
ATOM 3925 C CA . ARG B 2 240 ? -7.812 87.072 30.905 1.00 44.88 240 ARG B CA 1
ATOM 3926 C C . ARG B 2 240 ? -7.754 88.334 31.760 1.00 48.21 240 ARG B C 1
ATOM 3927 O O . ARG B 2 240 ? -7.354 88.297 32.931 1.00 51.25 240 ARG B O 1
ATOM 3935 N N . PRO B 2 241 ? -8.184 89.474 31.189 1.00 45.05 241 PRO B N 1
ATOM 3936 C CA . PRO B 2 241 ? -8.182 90.752 31.916 1.00 41.55 241 PRO B CA 1
ATOM 3937 C C . PRO B 2 241 ? -9.033 90.705 33.179 1.00 40.65 241 PRO B C 1
ATOM 3938 O O . PRO B 2 241 ? -10.182 90.224 33.154 1.00 42.96 241 PRO B O 1
ATOM 3942 N N . ILE B 2 242 ? -8.454 91.219 34.265 1.00 37.07 242 ILE B N 1
ATOM 3943 C CA . ILE B 2 242 ? -9.107 91.292 35.575 1.00 37.62 242 ILE B CA 1
ATOM 3944 C C . ILE B 2 242 ? -9.383 92.768 35.949 1.00 38.08 242 ILE B C 1
ATOM 3945 O O . ILE B 2 242 ? -10.547 93.169 36.135 1.00 34.13 242 ILE B O 1
ATOM 3950 N N . ASN B 2 243 ? -8.307 93.553 36.074 1.00 31.86 243 ASN B N 1
ATOM 3951 C CA . ASN B 2 243 ? -8.384 94.987 36.376 1.00 34.27 243 ASN B CA 1
ATOM 3952 C C . ASN B 2 243 ? -7.067 95.650 35.989 1.00 33.70 243 ASN B C 1
ATOM 3953 O O . ASN B 2 243 ? -6.024 94.988 35.917 1.00 31.58 243 ASN B O 1
ATOM 3958 N N . ASN B 2 244 ? -7.097 96.956 35.762 1.00 32.00 244 ASN B N 1
ATOM 3959 C CA . ASN B 2 244 ? -5.887 97.641 35.326 1.00 37.04 244 ASN B CA 1
ATOM 3960 C C . ASN B 2 244 ? -4.593 97.210 36.017 1.00 38.72 244 ASN B C 1
ATOM 3961 O O . ASN B 2 244 ? -3.595 96.923 35.350 1.00 41.28 244 ASN B O 1
ATOM 3966 N N . VAL B 2 245 ? -4.617 97.134 37.343 1.00 36.52 245 VAL B N 1
ATOM 3967 C CA . VAL B 2 245 ? -3.429 96.767 38.106 1.00 29.03 245 VAL B CA 1
ATOM 3968 C C . VAL B 2 245 ? -2.925 95.340 37.857 1.00 28.31 245 VAL B C 1
ATOM 3969 O O . VAL B 2 245 ? -1.751 95.110 37.546 1.00 24.45 245 VAL B O 1
ATOM 3973 N N . VAL B 2 246 ? -3.798 94.367 38.034 1.00 23.91 246 VAL B N 1
ATOM 3974 C CA . VAL B 2 246 ? -3.391 92.993 37.797 1.00 31.59 246 VAL B CA 1
ATOM 3975 C C . VAL B 2 246 ? -2.936 92.824 36.347 1.00 38.15 246 VAL B C 1
ATOM 3976 O O . VAL B 2 246 ? -1.862 92.252 36.085 1.00 35.48 246 VAL B O 1
ATOM 3980 N N . ASP B 2 247 ? -3.777 93.317 35.427 1.00 33.24 247 ASP B N 1
ATOM 3981 C CA . ASP B 2 247 ? -3.524 93.257 33.999 1.00 31.46 247 ASP B CA 1
ATOM 3982 C C . ASP B 2 247 ? -2.112 93.773 33.683 1.00 33.53 247 ASP B C 1
ATOM 3983 O O . ASP B 2 247 ? -1.405 93.199 32.835 1.00 33.05 247 ASP B O 1
ATOM 3988 N N . VAL B 2 248 ? -1.686 94.830 34.373 1.00 25.23 248 VAL B N 1
ATOM 3989 C CA . VAL B 2 248 ? -0.341 95.368 34.160 1.00 30.33 248 VAL B CA 1
ATOM 3990 C C . VAL B 2 248 ? 0.760 94.358 34.526 1.00 28.84 248 VAL B C 1
ATOM 3991 O O . VAL B 2 248 ? 1.761 94.241 33.806 1.00 30.46 248 VAL B O 1
ATOM 3995 N N . THR B 2 249 ? 0.592 93.625 35.626 1.00 28.56 249 THR B N 1
ATOM 3996 C CA . THR B 2 249 ? 1.635 92.672 36.009 1.00 36.25 249 THR B CA 1
ATOM 3997 C C . THR B 2 249 ? 1.758 91.588 34.952 1.00 36.50 249 THR B C 1
ATOM 3998 O O . THR B 2 249 ? 2.862 91.091 34.675 1.00 29.82 249 THR B O 1
ATOM 4002 N N . ASN B 2 250 ? 0.619 91.207 34.375 1.00 29.91 250 ASN B N 1
ATOM 4003 C CA . ASN B 2 250 ? 0.633 90.179 33.350 1.00 31.42 250 ASN B CA 1
ATOM 4004 C C . ASN B 2 250 ? 1.207 90.727 32.039 1.00 31.46 250 ASN B C 1
ATOM 4005 O O . ASN B 2 250 ? 2.024 90.064 31.394 1.00 25.54 250 ASN B O 1
ATOM 4010 N N . TYR B 2 251 ? 0.807 91.938 31.663 1.00 23.56 251 TYR B N 1
ATOM 4011 C CA . TYR B 2 251 ? 1.321 92.523 30.445 1.00 29.42 251 TYR B CA 1
ATOM 4012 C C . TYR B 2 251 ? 2.828 92.532 30.501 1.00 30.83 251 TYR B C 1
ATOM 4013 O O . TYR B 2 251 ? 3.486 92.039 29.579 1.00 37.37 251 TYR B O 1
ATOM 4022 N N . VAL B 2 252 ? 3.378 93.063 31.593 1.00 28.97 252 VAL B N 1
ATOM 4023 C CA . VAL B 2 252 ? 4.832 93.154 31.719 1.00 24.36 252 VAL B CA 1
ATOM 4024 C C . VAL B 2 252 ? 5.556 91.812 31.816 1.00 27.04 252 VAL B C 1
ATOM 4025 O O . VAL B 2 252 ? 6.706 91.681 31.373 1.00 25.85 252 VAL B O 1
ATOM 4029 N N . MET B 2 253 ? 4.877 90.817 32.376 1.00 24.65 253 MET B N 1
ATOM 4030 C CA . MET B 2 253 ? 5.453 89.484 32.507 1.00 30.71 253 MET B CA 1
ATOM 4031 C C . MET B 2 253 ? 5.619 88.887 31.115 1.00 36.03 253 MET B C 1
ATOM 4032 O O . MET B 2 253 ? 6.535 88.107 30.859 1.00 43.78 253 MET B O 1
ATOM 4037 N N . LEU B 2 254 ? 4.713 89.262 30.220 1.00 37.77 254 LEU B N 1
ATOM 4038 C CA . LEU B 2 254 ? 4.718 88.779 28.851 1.00 36.24 254 LEU B CA 1
ATOM 4039 C C . LEU B 2 254 ? 5.663 89.582 27.969 1.00 37.76 254 LEU B C 1
ATOM 4040 O O . LEU B 2 254 ? 6.235 89.050 27.002 1.00 36.73 254 LEU B O 1
ATOM 4045 N N . GLU B 2 255 ? 5.808 90.863 28.299 1.00 32.13 255 GLU B N 1
ATOM 4046 C CA . GLU B 2 255 ? 6.687 91.743 27.549 1.00 34.68 255 GLU B CA 1
ATOM 4047 C C . GLU B 2 255 ? 8.145 91.300 27.750 1.00 38.37 255 GLU B C 1
ATOM 4048 O O . GLU B 2 255 ? 8.831 90.994 26.777 1.00 40.86 255 GLU B O 1
ATOM 4054 N N . ARG B 2 256 ? 8.610 91.284 29.005 1.00 42.88 256 ARG B N 1
ATOM 4055 C CA . ARG B 2 256 ? 9.967 90.822 29.377 1.00 41.47 256 ARG B CA 1
ATOM 4056 C C . ARG B 2 256 ? 9.635 89.506 30.038 1.00 42.47 256 ARG B C 1
ATOM 4057 O O . ARG B 2 256 ? 8.508 89.341 30.500 1.00 56.13 256 ARG B O 1
ATOM 4065 N N . ALA B 2 257 ? 10.547 88.552 30.096 1.00 37.57 257 ALA B N 1
ATOM 4066 C CA . ALA B 2 257 ? 10.142 87.300 30.739 1.00 39.41 257 ALA B CA 1
ATOM 4067 C C . ALA B 2 257 ? 10.389 87.482 32.232 1.00 43.47 257 ALA B C 1
ATOM 4068 O O . ALA B 2 257 ? 11.297 86.884 32.818 1.00 48.99 257 ALA B O 1
ATOM 4070 N N . GLN B 2 258 ? 9.571 88.334 32.836 1.00 42.47 258 GLN B N 1
ATOM 4071 C CA . GLN B 2 258 ? 9.693 88.671 34.246 1.00 35.75 258 GLN B CA 1
ATOM 4072 C C . GLN B 2 258 ? 8.349 88.672 34.942 1.00 30.79 258 GLN B C 1
ATOM 4073 O O . GLN B 2 258 ? 7.626 89.671 34.892 1.00 38.50 258 GLN B O 1
ATOM 4079 N N . PRO B 2 259 ? 7.977 87.543 35.567 1.00 31.58 259 PRO B N 1
ATOM 4080 C CA . PRO B 2 259 ? 6.679 87.509 36.273 1.00 36.03 259 PRO B CA 1
ATOM 4081 C C . PRO B 2 259 ? 6.765 88.448 37.490 1.00 38.07 259 PRO B C 1
ATOM 4082 O O . PRO B 2 259 ? 7.862 88.690 38.016 1.00 42.03 259 PRO B O 1
ATOM 4086 N N . MET B 2 260 ? 5.626 88.979 37.930 1.00 38.13 260 MET B N 1
ATOM 4087 C CA . MET B 2 260 ? 5.608 89.901 39.070 1.00 40.51 260 MET B CA 1
ATOM 4088 C C . MET B 2 260 ? 4.230 89.919 39.705 1.00 40.29 260 MET B C 1
ATOM 4089 O O . MET B 2 260 ? 3.234 89.715 39.025 1.00 42.22 260 MET B O 1
ATOM 4094 N N . HIS B 2 261 ? 4.170 90.172 41.007 1.00 41.25 261 HIS B N 1
ATOM 4095 C CA . HIS B 2 261 ? 2.893 90.165 41.698 1.00 37.69 261 HIS B CA 1
ATOM 4096 C C . HIS B 2 261 ? 2.623 91.364 42.574 1.00 37.36 261 HIS B C 1
ATOM 4097 O O . HIS B 2 261 ? 3.491 91.779 43.343 1.00 34.67 261 HIS B O 1
ATOM 4104 N N . ALA B 2 262 ? 1.411 91.914 42.463 1.00 37.79 262 ALA B N 1
ATOM 4105 C CA . ALA B 2 262 ? 1.003 93.069 43.281 1.00 37.98 262 ALA B CA 1
ATOM 4106 C C . ALA B 2 262 ? 0.198 92.624 44.513 1.00 40.29 262 ALA B C 1
ATOM 4107 O O . ALA B 2 262 ? -0.885 92.028 44.394 1.00 37.97 262 ALA B O 1
ATOM 4109 N N . PHE B 2 263 ? 0.738 92.923 45.693 1.00 40.52 263 PHE B N 1
ATOM 4110 C CA . PHE B 2 263 ? 0.099 92.557 46.949 1.00 41.42 263 PHE B CA 1
ATOM 4111 C C . PHE B 2 263 ? -0.556 93.761 47.639 1.00 41.59 263 PHE B C 1
ATOM 4112 O O . PHE B 2 263 ? 0.085 94.814 47.811 1.00 39.94 263 PHE B O 1
ATOM 4120 N N . ASP B 2 264 ? -1.824 93.601 48.031 1.00 39.91 264 ASP B N 1
ATOM 4121 C CA . ASP B 2 264 ? -2.577 94.652 48.724 1.00 42.42 264 ASP B CA 1
ATOM 4122 C C . ASP B 2 264 ? -1.934 94.861 50.106 1.00 44.88 264 ASP B C 1
ATOM 4123 O O . ASP B 2 264 ? -1.850 93.905 50.887 1.00 46.39 264 ASP B O 1
ATOM 4128 N N . LEU B 2 265 ? -1.494 96.087 50.417 1.00 42.38 265 LEU B N 1
ATOM 4129 C CA . LEU B 2 265 ? -0.826 96.350 51.701 1.00 44.84 265 LEU B CA 1
ATOM 4130 C C . LEU B 2 265 ? -1.625 95.992 52.958 1.00 45.90 265 LEU B C 1
ATOM 4131 O O . LEU B 2 265 ? -1.037 95.616 53.987 1.00 43.84 265 LEU B O 1
ATOM 4136 N N . ARG B 2 266 ? -2.953 96.085 52.856 1.00 44.70 266 ARG B N 1
ATOM 4137 C CA . ARG B 2 266 ? -3.876 95.741 53.935 1.00 41.73 266 ARG B CA 1
ATOM 4138 C C . ARG B 2 266 ? -3.500 94.416 54.590 1.00 42.53 266 ARG B C 1
ATOM 4139 O O . ARG B 2 266 ? -3.742 94.210 55.785 1.00 44.78 266 ARG B O 1
ATOM 4147 N N . PHE B 2 267 ? -2.933 93.503 53.808 1.00 40.94 267 PHE B N 1
ATOM 4148 C CA . PHE B 2 267 ? -2.604 92.187 54.342 1.00 43.69 267 PHE B CA 1
ATOM 4149 C C . PHE B 2 267 ? -1.154 91.909 54.633 1.00 45.16 267 PHE B C 1
ATOM 4150 O O . PHE B 2 267 ? -0.832 90.841 55.170 1.00 45.50 267 PHE B O 1
ATOM 4158 N N . VAL B 2 268 ? -0.280 92.851 54.291 1.00 45.42 268 VAL B N 1
ATOM 4159 C CA . VAL B 2 268 ? 1.144 92.652 54.518 1.00 50.13 268 VAL B CA 1
ATOM 4160 C C . VAL B 2 268 ? 1.498 92.797 55.984 1.00 55.48 268 VAL B C 1
ATOM 4161 O O . VAL B 2 268 ? 2.262 91.998 56.536 1.00 56.43 268 VAL B O 1
ATOM 4165 N N . GLY B 2 269 ? 0.940 93.827 56.611 1.00 54.74 269 GLY B N 1
ATOM 4166 C CA . GLY B 2 269 ? 1.248 94.053 57.999 1.00 52.58 269 GLY B CA 1
ATOM 4167 C C . GLY B 2 269 ? 2.539 94.842 58.060 1.00 56.37 269 GLY B C 1
ATOM 4168 O O . GLY B 2 269 ? 2.686 95.863 57.380 1.00 54.31 269 GLY B O 1
ATOM 4169 N N . GLU B 2 270 ? 3.492 94.360 58.848 1.00 57.52 270 GLU B N 1
ATOM 4170 C CA . GLU B 2 270 ? 4.754 95.070 59.016 1.00 64.40 270 GLU B CA 1
ATOM 4171 C C . GLU B 2 270 ? 5.709 94.941 57.836 1.00 63.85 270 GLU B C 1
ATOM 4172 O O . GLU B 2 270 ? 6.544 95.829 57.584 1.00 61.28 270 GLU B O 1
ATOM 4178 N N . GLY B 2 271 ? 5.594 93.827 57.122 1.00 60.19 271 GLY B N 1
ATOM 4179 C CA . GLY B 2 271 ? 6.458 93.613 55.980 1.00 55.87 271 GLY B CA 1
ATOM 4180 C C . GLY B 2 271 ? 6.363 92.238 55.336 1.00 55.22 271 GLY B C 1
ATOM 4181 O O . GLY B 2 271 ? 5.572 91.359 55.750 1.00 49.84 271 GLY B O 1
ATOM 4182 N N . ILE B 2 272 ? 7.190 92.072 54.305 1.00 47.57 272 ILE B N 1
ATOM 4183 C CA . ILE B 2 272 ? 7.283 90.842 53.543 1.00 41.81 272 ILE B CA 1
ATOM 4184 C C . ILE B 2 272 ? 8.481 90.042 54.001 1.00 42.95 272 ILE B C 1
ATOM 4185 O O . ILE B 2 272 ? 9.590 90.571 54.145 1.00 41.43 272 ILE B O 1
ATOM 4190 N N . ALA B 2 273 ? 8.261 88.755 54.195 1.00 42.97 273 ALA B N 1
ATOM 4191 C CA . ALA B 2 273 ? 9.337 87.871 54.575 1.00 48.27 273 ALA B CA 1
ATOM 4192 C C . ALA B 2 273 ? 9.317 86.758 53.536 1.00 49.01 273 ALA B C 1
ATOM 4193 O O . ALA B 2 273 ? 8.270 86.148 53.298 1.00 48.35 273 ALA B O 1
ATOM 4195 N N . VAL B 2 274 ? 10.459 86.534 52.890 1.00 51.34 274 VAL B N 1
ATOM 4196 C CA . VAL B 2 274 ? 10.602 85.467 51.898 1.00 50.06 274 VAL B CA 1
ATOM 4197 C C . VAL B 2 274 ? 11.242 84.320 52.677 1.00 51.38 274 VAL B C 1
ATOM 4198 O O . VAL B 2 274 ? 12.399 84.428 53.098 1.00 53.09 274 VAL B O 1
ATOM 4202 N N . ARG B 2 275 ? 10.508 83.229 52.873 1.00 48.11 275 ARG B N 1
ATOM 4203 C CA . ARG B 2 275 ? 11.039 82.126 53.663 1.00 50.48 275 ARG B CA 1
ATOM 4204 C C . ARG B 2 275 ? 10.419 80.808 53.290 1.00 52.08 275 ARG B C 1
ATOM 4205 O O . ARG B 2 275 ? 9.396 80.766 52.612 1.00 49.66 275 ARG B O 1
ATOM 4213 N N . ARG B 2 276 ? 11.026 79.723 53.752 1.00 53.58 276 ARG B N 1
ATOM 4214 C CA . ARG B 2 276 ? 10.455 78.424 53.468 1.00 56.56 276 ARG B CA 1
ATOM 4215 C C . ARG B 2 276 ? 9.170 78.349 54.277 1.00 55.32 276 ARG B C 1
ATOM 4216 O O . ARG B 2 276 ? 8.974 79.110 55.230 1.00 54.21 276 ARG B O 1
ATOM 4224 N N . ALA B 2 277 ? 8.288 77.447 53.876 1.00 57.47 277 ALA B N 1
ATOM 4225 C CA . ALA B 2 277 ? 7.021 77.267 54.554 1.00 64.24 277 ALA B CA 1
ATOM 4226 C C . ALA B 2 277 ? 7.237 76.445 55.810 1.00 73.55 277 ALA B C 1
ATOM 4227 O O . ALA B 2 277 ? 8.133 75.599 55.856 1.00 76.68 277 ALA B O 1
ATOM 4229 N N . ARG B 2 278 ? 6.429 76.704 56.835 1.00 78.97 278 ARG B N 1
ATOM 4230 C CA . ARG B 2 278 ? 6.518 75.938 58.071 1.00 82.67 278 ARG B CA 1
ATOM 4231 C C . ARG B 2 278 ? 5.649 74.715 57.830 1.00 86.72 278 ARG B C 1
ATOM 4232 O O . ARG B 2 278 ? 4.620 74.803 57.152 1.00 84.70 278 ARG B O 1
ATOM 4240 N N . GLU B 2 279 ? 6.062 73.578 58.375 1.00 91.37 279 GLU B N 1
ATOM 4241 C CA . GLU B 2 279 ? 5.314 72.345 58.186 1.00 94.93 279 GLU B CA 1
ATOM 4242 C C . GLU B 2 279 ? 3.821 72.517 58.441 1.00 93.00 279 GLU B C 1
ATOM 4243 O O . GLU B 2 279 ? 3.406 73.008 59.498 1.00 91.28 279 GLU B O 1
ATOM 4249 N N . GLY B 2 280 ? 3.021 72.119 57.456 1.00 90.12 280 GLY B N 1
ATOM 4250 C CA . GLY B 2 280 ? 1.581 72.212 57.584 1.00 88.14 280 GLY B CA 1
ATOM 4251 C C . GLY B 2 280 ? 1.015 73.616 57.598 1.00 87.39 280 GLY B C 1
ATOM 4252 O O . GLY B 2 280 ? -0.024 73.853 58.209 1.00 89.36 280 GLY B O 1
ATOM 4253 N N . GLU B 2 281 ? 1.697 74.552 56.945 1.00 86.26 281 GLU B N 1
ATOM 4254 C CA . GLU B 2 281 ? 1.201 75.921 56.868 1.00 81.73 281 GLU B CA 1
ATOM 4255 C C . GLU B 2 281 ? 0.073 75.868 55.840 1.00 83.06 281 GLU B C 1
ATOM 4256 O O . GLU B 2 281 ? 0.130 75.073 54.899 1.00 83.79 281 GLU B O 1
ATOM 4262 N N . ARG B 2 282 ? -0.952 76.690 56.014 1.00 81.20 282 ARG B N 1
ATOM 4263 C CA . ARG B 2 282 ? -2.060 76.674 55.071 1.00 80.56 282 ARG B CA 1
ATOM 4264 C C . ARG B 2 282 ? -2.080 77.940 54.226 1.00 77.59 282 ARG B C 1
ATOM 4265 O O . ARG B 2 282 ? -1.668 79.014 54.682 1.00 76.93 282 ARG B O 1
ATOM 4273 N N . LEU B 2 283 ? -2.540 77.795 52.985 1.00 72.20 283 LEU B N 1
ATOM 4274 C CA . LEU B 2 283 ? -2.657 78.919 52.063 1.00 67.01 283 LEU B CA 1
ATOM 4275 C C . LEU B 2 283 ? -3.757 78.682 51.053 1.00 61.39 283 LEU B C 1
ATOM 4276 O O . LEU B 2 283 ? -3.763 77.671 50.361 1.00 57.07 283 LEU B O 1
ATOM 42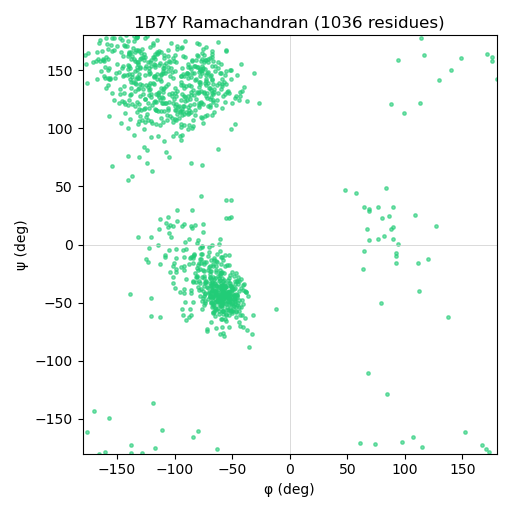81 N N . LYS B 2 284 ? -4.701 79.613 50.991 1.00 57.82 284 LYS B N 1
ATOM 4282 C CA . LYS B 2 284 ? -5.771 79.512 50.025 1.00 56.03 284 LYS B CA 1
ATOM 4283 C C . LYS B 2 284 ? -5.238 80.286 48.844 1.00 59.09 284 LYS B C 1
ATOM 4284 O O . LYS B 2 284 ? -5.212 81.520 48.842 1.00 58.30 284 LYS B O 1
ATOM 4290 N N . THR B 2 285 ? -4.790 79.547 47.843 1.00 59.53 285 THR B N 1
ATOM 4291 C CA . THR B 2 285 ? -4.217 80.155 46.663 1.00 58.69 285 THR B CA 1
ATOM 4292 C C . THR B 2 285 ? -5.230 80.812 45.730 1.00 55.34 285 THR B C 1
ATOM 4293 O O . THR B 2 285 ? -6.421 80.515 45.751 1.00 51.70 285 THR B O 1
ATOM 4297 N N . LEU B 2 286 ? -4.708 81.720 44.920 1.00 54.74 286 LEU B N 1
ATOM 4298 C CA . LEU B 2 286 ? -5.455 82.499 43.948 1.00 57.04 286 LEU B CA 1
ATOM 4299 C C . LEU B 2 286 ? -6.579 81.815 43.205 1.00 59.23 286 LEU B C 1
ATOM 4300 O O . LEU B 2 286 ? -7.623 82.436 42.966 1.00 58.63 286 LEU B O 1
ATOM 4305 N N . ASP B 2 287 ? -6.339 80.558 42.815 1.00 58.69 287 ASP B N 1
ATOM 4306 C CA . ASP B 2 287 ? -7.303 79.757 42.070 1.00 59.58 287 ASP B CA 1
ATOM 4307 C C . ASP B 2 287 ? -8.490 79.351 42.925 1.00 65.03 287 ASP B C 1
ATOM 4308 O O . ASP B 2 287 ? -9.405 78.708 42.437 1.00 66.77 287 ASP B O 1
ATOM 4313 N N . GLY B 2 288 ? -8.477 79.731 44.200 1.00 69.47 288 GLY B N 1
ATOM 4314 C CA . GLY B 2 288 ? -9.584 79.397 45.079 1.00 69.85 288 GLY B CA 1
ATOM 4315 C C . GLY B 2 288 ? -9.365 78.066 45.756 1.00 70.71 288 GLY B C 1
ATOM 4316 O O . GLY B 2 288 ? -10.231 77.566 46.473 1.00 75.04 288 GLY B O 1
ATOM 4317 N N . VAL B 2 289 ? -8.195 77.489 45.526 1.00 66.20 289 VAL B N 1
ATOM 4318 C CA . VAL B 2 289 ? -7.874 76.206 46.113 1.00 66.25 289 VAL B CA 1
ATOM 4319 C C . VAL B 2 289 ? -7.207 76.375 47.448 1.00 68.67 289 VAL B C 1
ATOM 4320 O O . VAL B 2 289 ? -6.317 77.208 47.601 1.00 67.64 289 VAL B O 1
ATOM 4324 N N . GLU B 2 290 ? -7.621 75.579 48.420 1.00 70.52 290 GLU B N 1
ATOM 4325 C CA . GLU B 2 290 ? -6.974 75.663 49.711 1.00 74.53 290 GLU B CA 1
ATOM 4326 C C . GLU B 2 290 ? -5.879 74.612 49.686 1.00 71.22 290 GLU B C 1
ATOM 4327 O O . GLU B 2 290 ? -6.140 73.462 49.337 1.00 66.13 290 GLU B O 1
ATOM 4333 N N . ARG B 2 291 ? -4.655 75.004 50.038 1.00 70.75 291 ARG B N 1
ATOM 4334 C CA . ARG B 2 291 ? -3.533 74.066 50.021 1.00 72.15 291 ARG B CA 1
ATOM 4335 C C . ARG B 2 291 ? -2.694 74.019 51.288 1.00 73.83 291 ARG B C 1
ATOM 4336 O O . ARG B 2 291 ? -2.689 74.957 52.091 1.00 77.51 291 ARG B O 1
ATOM 4344 N N . THR B 2 292 ? -1.965 72.917 51.440 1.00 72.39 292 THR B N 1
ATOM 4345 C CA . THR B 2 292 ? -1.096 72.725 52.586 1.00 72.29 292 THR B CA 1
ATOM 4346 C C . THR B 2 292 ? 0.321 72.693 52.094 1.00 69.92 292 THR B C 1
ATOM 4347 O O . THR B 2 292 ? 0.651 71.932 51.192 1.00 69.43 292 THR B O 1
ATOM 4351 N N . LEU B 2 293 ? 1.167 73.497 52.715 1.00 70.48 293 LEU B N 1
ATOM 4352 C CA . LEU B 2 293 ? 2.552 73.573 52.300 1.00 70.53 293 LEU B CA 1
ATOM 4353 C C . LEU B 2 293 ? 3.495 72.530 52.877 1.00 72.43 293 LEU B C 1
ATOM 4354 O O . LEU B 2 293 ? 3.229 71.901 53.906 1.00 75.99 293 LEU B O 1
ATOM 4359 N N . HIS B 2 294 ? 4.597 72.357 52.158 1.00 73.15 294 HIS B N 1
ATOM 4360 C CA . HIS B 2 294 ? 5.669 71.443 52.501 1.00 75.37 294 HIS B CA 1
ATOM 4361 C C . HIS B 2 294 ? 6.739 72.453 52.901 1.00 75.98 294 HIS B C 1
ATOM 4362 O O . HIS B 2 294 ? 6.759 73.570 52.385 1.00 80.26 294 HIS B O 1
ATOM 4369 N N . PRO B 2 295 ? 7.607 72.100 53.856 1.00 75.42 295 PRO B N 1
ATOM 4370 C CA . PRO B 2 295 ? 8.680 72.987 54.333 1.00 74.31 295 PRO B CA 1
ATOM 4371 C C . PRO B 2 295 ? 9.768 73.387 53.326 1.00 72.05 295 PRO B C 1
ATOM 4372 O O . PRO B 2 295 ? 10.534 74.320 53.586 1.00 66.30 295 PRO B O 1
ATOM 4376 N N . GLU B 2 296 ? 9.835 72.679 52.196 1.00 73.71 296 GLU B N 1
ATOM 4377 C CA . GLU B 2 296 ? 10.813 72.961 51.135 1.00 76.72 296 GLU B CA 1
ATOM 4378 C C . GLU B 2 296 ? 10.281 74.137 50.301 1.00 74.00 296 GLU B C 1
ATOM 4379 O O . GLU B 2 296 ? 11.052 74.910 49.726 1.00 72.15 296 GLU B O 1
ATOM 4385 N N . ASP B 2 297 ? 8.956 74.267 50.256 1.00 67.99 297 ASP B N 1
ATOM 4386 C CA . ASP B 2 297 ? 8.293 75.333 49.514 1.00 59.85 297 ASP B CA 1
ATOM 4387 C C . ASP B 2 297 ? 8.684 76.741 49.956 1.00 59.80 297 ASP B C 1
ATOM 4388 O O . ASP B 2 297 ? 8.447 77.118 51.101 1.00 60.46 297 ASP B O 1
ATOM 4393 N N . LEU B 2 298 ? 9.288 77.513 49.051 1.00 59.40 298 LEU B N 1
ATOM 4394 C CA . LEU B 2 298 ? 9.638 78.897 49.366 1.00 54.89 298 LEU B CA 1
ATOM 4395 C C . LEU B 2 298 ? 8.313 79.633 49.216 1.00 52.08 298 LEU B C 1
ATOM 4396 O O . LEU B 2 298 ? 7.537 79.356 48.302 1.00 53.07 298 LEU B O 1
ATOM 4401 N N . VAL B 2 299 ? 8.054 80.564 50.122 1.00 52.98 299 VAL B N 1
ATOM 4402 C CA . VAL B 2 299 ? 6.800 81.304 50.126 1.00 51.06 299 VAL B CA 1
ATOM 4403 C C . VAL B 2 299 ? 7.006 82.792 50.413 1.00 48.64 299 VAL B C 1
ATOM 4404 O O . VAL B 2 299 ? 8.040 83.199 50.964 1.00 47.82 299 VAL B O 1
ATOM 4408 N N . ILE B 2 300 ? 6.023 83.600 50.029 1.00 43.02 300 ILE B N 1
ATOM 4409 C CA . ILE B 2 300 ? 6.082 85.031 50.287 1.00 47.80 300 ILE B CA 1
ATOM 4410 C C . ILE B 2 300 ? 5.084 85.288 51.412 1.00 49.60 300 ILE B C 1
ATOM 4411 O O . ILE B 2 300 ? 3.860 85.170 51.233 1.00 46.06 300 ILE B O 1
ATOM 4416 N N . ALA B 2 301 ? 5.617 85.637 52.575 1.00 48.58 301 ALA B N 1
ATOM 4417 C CA . ALA B 2 301 ? 4.778 85.867 53.728 1.00 47.81 301 ALA B CA 1
ATOM 4418 C C . ALA B 2 301 ? 4.866 87.272 54.273 1.00 48.91 301 ALA B C 1
ATOM 4419 O O . ALA B 2 301 ? 5.696 88.087 53.850 1.00 48.81 301 ALA B O 1
ATOM 4421 N N . GLY B 2 302 ? 3.976 87.545 55.216 1.00 49.47 302 GLY B N 1
ATOM 4422 C CA . GLY B 2 302 ? 3.962 88.830 55.870 1.00 52.28 302 GLY B CA 1
ATOM 4423 C C . GLY B 2 302 ? 4.041 88.516 57.343 1.00 51.02 302 GLY B C 1
ATOM 4424 O O . GLY B 2 302 ? 4.073 87.347 57.748 1.00 49.90 302 GLY B O 1
ATOM 4425 N N . TRP B 2 303 ? 4.092 89.553 58.156 1.00 52.86 303 TRP B N 1
ATOM 4426 C CA . TRP B 2 303 ? 4.131 89.349 59.587 1.00 55.30 303 TRP B CA 1
ATOM 4427 C C . TRP B 2 303 ? 3.601 90.585 60.304 1.00 58.98 303 TRP B C 1
ATOM 4428 O O . TRP B 2 303 ? 3.811 91.730 59.867 1.00 55.83 303 TRP B O 1
ATOM 4439 N N . ARG B 2 304 ? 2.870 90.331 61.384 1.00 63.40 304 ARG B N 1
ATOM 4440 C CA . ARG B 2 304 ? 2.291 91.380 62.219 1.00 67.57 304 ARG B CA 1
ATOM 4441 C C . ARG B 2 304 ? 2.663 91.046 63.659 1.00 69.49 304 ARG B C 1
ATOM 4442 O O . ARG B 2 304 ? 2.165 90.067 64.231 1.00 68.94 304 ARG B O 1
ATOM 4450 N N . GLY B 2 305 ? 3.540 91.861 64.241 1.00 71.14 305 GLY B N 1
ATOM 4451 C CA . GLY B 2 305 ? 3.984 91.600 65.594 1.00 70.93 305 GLY B CA 1
ATOM 4452 C C . GLY B 2 305 ? 4.800 90.327 65.540 1.00 72.75 305 GLY B C 1
ATOM 4453 O O . GLY B 2 305 ? 5.887 90.312 64.967 1.00 72.81 305 GLY B O 1
ATOM 4454 N N . GLU B 2 306 ? 4.277 89.249 66.109 1.00 75.71 306 GLU B N 1
ATOM 4455 C CA . GLU B 2 306 ? 5.001 87.988 66.102 1.00 81.52 306 GLU B CA 1
ATOM 4456 C C . GLU B 2 306 ? 4.275 86.983 65.237 1.00 81.32 306 GLU B C 1
ATOM 4457 O O . GLU B 2 306 ? 4.460 85.774 65.372 1.00 80.77 306 GLU B O 1
ATOM 4463 N N . GLU B 2 307 ? 3.458 87.502 64.332 1.00 82.11 307 GLU B N 1
ATOM 4464 C CA . GLU B 2 307 ? 2.677 86.671 63.437 1.00 79.40 307 GLU B CA 1
ATOM 4465 C C . GLU B 2 307 ? 3.290 86.570 62.053 1.00 74.54 307 GLU B C 1
ATOM 4466 O O . GLU B 2 307 ? 3.584 87.579 61.426 1.00 75.50 307 GLU B O 1
ATOM 4472 N N . SER B 2 308 ? 3.520 85.357 61.576 1.00 69.73 308 SER B N 1
ATOM 4473 C CA . SER B 2 308 ? 4.037 85.230 60.230 1.00 69.77 308 SER B CA 1
ATOM 4474 C C . SER B 2 308 ? 3.039 84.352 59.519 1.00 68.13 308 SER B C 1
ATOM 4475 O O . SER B 2 308 ? 2.767 83.224 59.938 1.00 66.54 308 SER B O 1
ATOM 4478 N N . PHE B 2 309 ? 2.484 84.902 58.446 1.00 64.11 309 PHE B N 1
ATOM 4479 C CA . PHE B 2 309 ? 1.461 84.238 57.660 1.00 59.73 309 PHE B CA 1
ATOM 4480 C C . PHE B 2 309 ? 1.830 84.295 56.194 1.00 59.21 309 PHE B C 1
ATOM 4481 O O . PHE B 2 309 ? 2.360 85.302 55.721 1.00 58.88 309 PHE B O 1
ATOM 4489 N N . PRO B 2 310 ? 1.536 83.214 55.450 1.00 57.16 310 PRO B N 1
ATOM 4490 C CA . PRO B 2 310 ? 1.821 83.101 54.018 1.00 52.88 310 PRO B CA 1
ATOM 4491 C C . PRO B 2 310 ? 0.875 83.930 53.142 1.00 52.09 310 PRO B C 1
ATOM 4492 O O . PRO B 2 310 ? -0.354 83.876 53.293 1.00 48.68 310 PRO B O 1
ATOM 4496 N N . LEU B 2 311 ? 1.461 84.699 52.227 1.00 47.08 311 LEU B N 1
ATOM 4497 C CA . LEU B 2 311 ? 0.680 85.542 51.322 1.00 48.61 311 LEU B CA 1
ATOM 4498 C C . LEU B 2 311 ? 0.552 84.937 49.937 1.00 47.91 311 LEU B C 1
ATOM 4499 O O . LEU B 2 311 ? -0.459 85.114 49.258 1.00 50.47 311 LEU B O 1
ATOM 4504 N N . GLY B 2 312 ? 1.588 84.221 49.525 1.00 46.64 312 GLY B N 1
ATOM 4505 C CA . GLY B 2 312 ? 1.563 83.584 48.227 1.00 47.16 312 GLY B CA 1
ATOM 4506 C C . GLY B 2 312 ? 2.684 82.576 48.060 1.00 48.00 312 GLY B C 1
ATOM 4507 O O . GLY B 2 312 ? 3.639 82.559 48.854 1.00 45.60 312 GLY B O 1
ATOM 4508 N N . LEU B 2 313 ? 2.568 81.732 47.033 1.00 45.72 313 LEU B N 1
ATOM 4509 C CA . LEU B 2 313 ? 3.588 80.739 46.750 1.00 44.72 313 LEU B CA 1
ATOM 4510 C C . LEU B 2 313 ? 4.655 81.332 45.859 1.00 44.14 313 LEU B C 1
ATOM 4511 O O . LEU B 2 313 ? 4.402 81.656 44.697 1.00 45.70 313 LEU B O 1
ATOM 4516 N N . ALA B 2 314 ? 5.851 81.470 46.421 1.00 45.31 314 ALA B N 1
ATOM 4517 C CA . ALA B 2 314 ? 6.971 82.054 45.710 1.00 50.05 314 ALA B CA 1
ATOM 4518 C C . ALA B 2 314 ? 7.105 81.576 44.274 1.00 53.59 314 ALA B C 1
ATOM 4519 O O . ALA B 2 314 ? 7.104 80.364 44.012 1.00 54.70 314 ALA B O 1
ATOM 4521 N N . GLY B 2 315 ? 7.196 82.556 43.366 1.00 54.91 315 GLY B N 1
ATOM 4522 C CA . GLY B 2 315 ? 7.370 82.303 41.947 1.00 56.58 315 GLY B CA 1
ATOM 4523 C C . GLY B 2 315 ? 6.275 81.570 41.199 1.00 58.35 315 GLY B C 1
ATOM 4524 O O . GLY B 2 315 ? 6.191 81.689 39.982 1.00 65.59 315 GLY B O 1
ATOM 4525 N N . VAL B 2 316 ? 5.439 80.825 41.914 1.00 56.14 316 VAL B N 1
ATOM 4526 C CA . VAL B 2 316 ? 4.366 80.042 41.301 1.00 52.34 316 VAL B CA 1
ATOM 4527 C C . VAL B 2 316 ? 2.980 80.676 41.201 1.00 53.32 316 VAL B C 1
ATOM 4528 O O . VAL B 2 316 ? 2.398 80.747 40.113 1.00 55.21 316 VAL B O 1
ATOM 4532 N N . MET B 2 317 ? 2.435 81.110 42.333 1.00 53.46 317 MET B N 1
ATOM 4533 C CA . MET B 2 317 ? 1.098 81.694 42.331 1.00 52.88 317 MET B CA 1
ATOM 4534 C C . MET B 2 317 ? 0.827 82.548 43.578 1.00 50.91 317 MET B C 1
ATOM 4535 O O . MET B 2 317 ? 1.413 82.315 44.631 1.00 52.89 317 MET B O 1
ATOM 4540 N N . GLY B 2 318 ? -0.056 83.534 43.456 1.00 47.21 318 GLY B N 1
ATOM 4541 C CA . GLY B 2 318 ? -0.361 84.389 44.592 1.00 47.80 318 GLY B CA 1
ATOM 4542 C C . GLY B 2 318 ? -1.521 83.890 45.440 1.00 50.81 318 GLY B C 1
ATOM 4543 O O . GLY B 2 318 ? -2.308 83.067 44.981 1.00 50.32 318 GLY B O 1
ATOM 4544 N N . GLY B 2 319 ? -1.633 84.375 46.677 1.00 52.74 319 GLY B N 1
ATOM 4545 C CA . GLY B 2 319 ? -2.720 83.951 47.554 1.00 49.81 319 GLY B CA 1
ATOM 4546 C C . GLY B 2 319 ? -4.024 84.615 47.161 1.00 48.11 319 GLY B C 1
ATOM 4547 O O . GLY B 2 319 ? -4.018 85.705 46.592 1.00 48.08 319 GLY B O 1
ATOM 4548 N N . ALA B 2 320 ? -5.150 83.978 47.463 1.00 51.57 320 ALA B N 1
ATOM 4549 C CA . ALA B 2 320 ? -6.441 84.552 47.088 1.00 54.32 320 ALA B CA 1
ATOM 4550 C C . ALA B 2 320 ? -6.709 85.820 47.870 1.00 54.90 320 ALA B C 1
ATOM 4551 O O . ALA B 2 320 ? -7.202 86.809 47.327 1.00 57.12 320 ALA B O 1
ATOM 4553 N N . GLU B 2 321 ? -6.355 85.786 49.145 1.00 54.63 321 GLU B N 1
ATOM 4554 C CA . GLU B 2 321 ? -6.583 86.905 50.035 1.00 56.06 321 GLU B CA 1
ATOM 4555 C C . GLU B 2 321 ? -5.930 88.250 49.704 1.00 56.77 321 GLU B C 1
ATOM 4556 O O . GLU B 2 321 ? -6.612 89.274 49.661 1.00 56.66 321 GLU B O 1
ATOM 4562 N N . SER B 2 322 ? -4.618 88.254 49.480 1.00 54.44 322 SER B N 1
ATOM 4563 C CA . SER B 2 322 ? -3.884 89.501 49.228 1.00 52.36 322 SER B CA 1
ATOM 4564 C C . SER B 2 322 ? -4.017 90.100 47.846 1.00 55.95 322 SER B C 1
ATOM 4565 O O . SER B 2 322 ? -3.609 91.243 47.621 1.00 58.56 322 SER B O 1
ATOM 4568 N N . GLU B 2 323 ? -4.569 89.315 46.925 1.00 58.32 323 GLU B N 1
ATOM 4569 C CA . GLU B 2 323 ? -4.768 89.713 45.529 1.00 57.28 323 GLU B CA 1
ATOM 4570 C C . GLU B 2 323 ? -5.486 91.063 45.411 1.00 49.16 323 GLU B C 1
ATOM 4571 O O . GLU B 2 323 ? -6.379 91.354 46.197 1.00 46.88 323 GLU B O 1
ATOM 4577 N N . VAL B 2 324 ? -5.094 91.881 44.435 1.00 44.61 324 VAL B N 1
ATOM 4578 C CA . VAL B 2 324 ? -5.708 93.207 44.242 1.00 44.44 324 VAL B CA 1
ATOM 4579 C C . VAL B 2 324 ? -7.176 93.193 43.791 1.00 45.26 324 VAL B C 1
ATOM 4580 O O . VAL B 2 324 ? -7.581 92.363 42.981 1.00 48.74 324 VAL B O 1
ATOM 4584 N N . ARG B 2 325 ? -7.964 94.129 44.313 1.00 46.81 325 ARG B N 1
ATOM 4585 C CA . ARG B 2 325 ? -9.375 94.235 43.952 1.00 48.65 325 ARG B CA 1
ATOM 4586 C C . ARG B 2 325 ? -9.783 95.714 43.868 1.00 48.06 325 ARG B C 1
ATOM 4587 O O . ARG B 2 325 ? -8.952 96.603 44.087 1.00 45.64 325 ARG B O 1
ATOM 4595 N N . GLU B 2 326 ? -11.049 95.978 43.546 1.00 49.23 326 GLU B N 1
ATOM 4596 C CA . GLU B 2 326 ? -11.531 97.352 43.399 1.00 55.93 326 GLU B CA 1
ATOM 4597 C C . GLU B 2 326 ? -11.145 98.304 44.546 1.00 55.47 326 GLU B C 1
ATOM 4598 O O . GLU B 2 326 ? -10.630 99.405 44.300 1.00 49.08 326 GLU B O 1
ATOM 4604 N N . ASP B 2 327 ? -11.371 97.856 45.785 1.00 56.12 327 ASP B N 1
ATOM 4605 C CA . ASP B 2 327 ? -11.092 98.625 47.011 1.00 53.81 327 ASP B CA 1
ATOM 4606 C C . ASP B 2 327 ? -9.624 98.758 47.462 1.00 52.96 327 ASP B C 1
ATOM 4607 O O . ASP B 2 327 ? -9.362 99.094 48.627 1.00 54.71 327 ASP B O 1
ATOM 4612 N N . THR B 2 328 ? -8.675 98.500 46.564 1.00 46.95 328 THR B N 1
ATOM 4613 C CA . THR B 2 328 ? -7.258 98.603 46.908 1.00 44.42 328 THR B CA 1
ATOM 4614 C C . THR B 2 328 ? -6.696 99.983 46.532 1.00 49.55 328 THR B C 1
ATOM 4615 O O . THR B 2 328 ? -7.023 100.515 45.455 1.00 52.84 328 THR B O 1
ATOM 4619 N N . GLU B 2 329 ? -5.878 100.566 47.420 1.00 50.31 329 GLU B N 1
ATOM 4620 C CA . GLU B 2 329 ? -5.294 101.888 47.177 1.00 51.89 329 GLU B CA 1
ATOM 4621 C C . GLU B 2 329 ? -3.792 101.908 47.263 1.00 51.05 329 GLU B C 1
ATOM 4622 O O . GLU B 2 329 ? -3.160 102.899 46.884 1.00 55.12 329 GLU B O 1
ATOM 4628 N N . ALA B 2 330 ? -3.210 100.834 47.777 1.00 43.48 330 ALA B N 1
ATOM 4629 C CA . ALA B 2 330 ? -1.763 100.767 47.847 1.00 42.33 330 ALA B CA 1
ATOM 4630 C C . ALA B 2 330 ? -1.326 99.312 47.922 1.00 43.24 330 ALA B C 1
ATOM 4631 O O . ALA B 2 330 ? -1.981 98.472 48.564 1.00 38.10 330 ALA B O 1
ATOM 4633 N N . ILE B 2 331 ? -0.219 99.021 47.244 1.00 40.62 331 ILE B N 1
ATOM 4634 C CA . ILE B 2 331 ? 0.317 97.661 47.183 1.00 35.55 331 ILE B CA 1
ATOM 4635 C C . ILE B 2 331 ? 1.851 97.607 47.200 1.00 36.33 331 ILE B C 1
ATOM 4636 O O . ILE B 2 331 ? 2.541 98.630 47.099 1.00 37.94 331 ILE B O 1
ATOM 4641 N N . ALA B 2 332 ? 2.371 96.393 47.346 1.00 38.11 332 ALA B N 1
ATOM 4642 C CA . ALA B 2 332 ? 3.807 96.139 47.314 1.00 38.76 332 ALA B CA 1
ATOM 4643 C C . ALA B 2 332 ? 4.015 95.244 46.080 1.00 43.34 332 ALA B C 1
ATOM 4644 O O . ALA B 2 332 ? 3.324 94.224 45.924 1.00 46.41 332 ALA B O 1
ATOM 4646 N N . LEU B 2 333 ? 4.960 95.621 45.217 1.00 41.86 333 LEU B N 1
ATOM 4647 C CA . LEU B 2 333 ? 5.233 94.901 43.965 1.00 35.71 333 LEU B CA 1
ATOM 4648 C C . LEU B 2 333 ? 6.405 93.919 43.958 1.00 37.30 333 LEU B C 1
ATOM 4649 O O . LEU B 2 333 ? 7.568 94.341 43.936 1.00 39.44 333 LEU B O 1
ATOM 4654 N N . GLU B 2 334 ? 6.099 92.619 43.951 1.00 37.05 334 GLU B N 1
ATOM 4655 C CA . GLU B 2 334 ? 7.126 91.561 43.930 1.00 41.43 334 GLU B CA 1
ATOM 4656 C C . GLU B 2 334 ? 7.731 91.453 42.536 1.00 40.10 334 GLU B C 1
ATOM 4657 O O . GLU B 2 334 ? 7.011 91.236 41.563 1.00 45.95 334 GLU B O 1
ATOM 4663 N N . VAL B 2 335 ? 9.040 91.640 42.434 1.00 39.46 335 VAL B N 1
ATOM 4664 C CA . VAL B 2 335 ? 9.741 91.476 41.162 1.00 42.37 335 VAL B CA 1
ATOM 4665 C C . VAL B 2 335 ? 11.051 90.791 41.552 1.00 44.61 335 VAL B C 1
ATOM 4666 O O . VAL B 2 335 ? 11.984 91.443 42.047 1.00 37.47 335 VAL B O 1
ATOM 4670 N N . ALA B 2 336 ? 11.117 89.473 41.349 1.00 44.11 336 ALA B N 1
ATOM 4671 C CA . ALA B 2 336 ? 12.312 88.748 41.745 1.00 48.80 336 ALA B CA 1
ATOM 4672 C C . ALA B 2 336 ? 12.855 87.689 40.793 1.00 48.67 336 ALA B C 1
ATOM 4673 O O . ALA B 2 336 ? 12.326 87.456 39.713 1.00 51.42 336 ALA B O 1
ATOM 4675 N N . CYS B 2 337 ? 13.938 87.059 41.235 1.00 46.66 337 CYS B N 1
ATOM 4676 C CA . CYS B 2 337 ? 14.593 85.988 40.515 1.00 49.45 337 CYS B CA 1
ATOM 4677 C C . CYS B 2 337 ? 14.714 84.870 41.549 1.00 49.58 337 CYS B C 1
ATOM 4678 O O . CYS B 2 337 ? 15.506 84.959 42.491 1.00 53.21 337 CYS B O 1
ATOM 4681 N N . PHE B 2 338 ? 13.905 83.833 41.383 1.00 45.31 338 PHE B N 1
ATOM 4682 C CA . PHE B 2 338 ? 13.928 82.697 42.288 1.00 47.41 338 PHE B CA 1
ATOM 4683 C C . PHE B 2 338 ? 14.851 81.604 41.776 1.00 50.00 338 PHE B C 1
ATOM 4684 O O . PHE B 2 338 ? 15.335 81.660 40.642 1.00 58.12 338 PHE B O 1
ATOM 4692 N N . ASP B 2 339 ? 15.100 80.616 42.626 1.00 53.98 339 ASP B N 1
ATOM 4693 C CA . ASP B 2 339 ? 15.958 79.499 42.266 1.00 55.33 339 ASP B CA 1
ATOM 4694 C C . ASP B 2 339 ? 15.114 78.503 41.487 1.00 53.74 339 ASP B C 1
ATOM 4695 O O . ASP B 2 339 ? 14.162 77.929 42.015 1.00 53.53 339 ASP B O 1
ATOM 4700 N N . PRO B 2 340 ? 15.455 78.296 40.210 1.00 52.60 340 PRO B N 1
ATOM 4701 C CA . PRO B 2 340 ? 14.747 77.374 39.322 1.00 53.40 340 PRO B CA 1
ATOM 4702 C C . PRO B 2 340 ? 14.385 76.012 39.917 1.00 55.78 340 PRO B C 1
ATOM 4703 O O . PRO B 2 340 ? 13.216 75.605 39.883 1.00 50.53 340 PRO B O 1
ATOM 4707 N N . VAL B 2 341 ? 15.372 75.307 40.468 1.00 56.69 341 VAL B N 1
ATOM 4708 C CA . VAL B 2 341 ? 15.104 73.975 41.012 1.00 62.34 341 VAL B CA 1
ATOM 4709 C C . VAL B 2 341 ? 14.056 73.921 42.113 1.00 63.74 341 VAL B C 1
ATOM 4710 O O . VAL B 2 341 ? 13.257 72.979 42.151 1.00 58.05 341 VAL B O 1
ATOM 4714 N N . SER B 2 342 ? 14.060 74.915 43.004 1.00 62.32 342 SER B N 1
ATOM 4715 C CA . SER B 2 342 ? 13.087 74.948 44.093 1.00 65.44 342 SER B CA 1
ATOM 4716 C C . SER B 2 342 ? 11.699 75.152 43.511 1.00 61.99 342 SER B C 1
ATOM 4717 O O . SER B 2 342 ? 10.738 74.487 43.911 1.00 56.11 342 SER B O 1
ATOM 4720 N N . ILE B 2 343 ? 11.612 76.087 42.568 1.00 57.97 343 ILE B N 1
ATOM 4721 C CA . ILE B 2 343 ? 10.360 76.411 41.906 1.00 55.35 343 ILE B CA 1
ATOM 4722 C C . ILE B 2 343 ? 9.884 75.170 41.182 1.00 56.49 343 ILE B C 1
ATOM 4723 O O . ILE B 2 343 ? 8.731 74.777 41.300 1.00 51.97 343 ILE B O 1
ATOM 4728 N N . ARG B 2 344 ? 10.789 74.554 40.432 1.00 61.57 344 ARG B N 1
ATOM 4729 C CA . ARG B 2 344 ? 10.473 73.337 39.694 1.00 66.38 344 ARG B CA 1
ATOM 4730 C C . ARG B 2 344 ? 9.888 72.322 40.665 1.00 64.91 344 ARG B C 1
ATOM 4731 O O . ARG B 2 344 ? 8.780 71.829 40.465 1.00 61.49 344 ARG B O 1
ATOM 4739 N N . LYS B 2 345 ? 10.655 72.031 41.718 1.00 67.50 345 LYS B N 1
ATOM 4740 C CA . LYS B 2 345 ? 10.273 71.081 42.769 1.00 69.42 345 LYS B CA 1
ATOM 4741 C C . LYS B 2 345 ? 8.905 71.437 43.339 1.00 69.29 345 LYS B C 1
ATOM 4742 O O . LYS B 2 345 ? 7.955 70.656 43.276 1.00 66.43 345 LYS B O 1
ATOM 4748 N N . THR B 2 346 ? 8.832 72.636 43.903 1.00 71.66 346 THR B N 1
ATOM 4749 C CA . THR B 2 346 ? 7.614 73.164 44.504 1.00 66.87 346 THR B CA 1
ATOM 4750 C C . THR B 2 346 ? 6.430 73.143 43.534 1.00 68.00 346 THR B C 1
ATOM 4751 O O . THR B 2 346 ? 5.326 72.741 43.898 1.00 65.94 346 THR B O 1
ATOM 4755 N N . ALA B 2 347 ? 6.677 73.575 42.297 1.00 72.52 347 ALA B N 1
ATOM 4756 C CA . ALA B 2 347 ? 5.651 73.661 41.251 1.00 72.22 347 ALA B CA 1
ATOM 4757 C C . ALA B 2 347 ? 5.022 72.343 40.853 1.00 72.76 347 ALA B C 1
ATOM 4758 O O . ALA B 2 347 ? 3.799 72.229 40.738 1.00 69.77 347 ALA B O 1
ATOM 4760 N N . ARG B 2 348 ? 5.864 71.351 40.615 1.00 77.78 348 ARG B N 1
ATOM 4761 C CA . ARG B 2 348 ? 5.366 70.056 40.214 1.00 82.93 348 ARG B CA 1
ATOM 4762 C C . ARG B 2 348 ? 4.872 69.311 41.458 1.00 83.44 348 ARG B C 1
ATOM 4763 O O . ARG B 2 348 ? 4.079 68.379 41.350 1.00 80.92 348 ARG B O 1
ATOM 4771 N N . ARG B 2 349 ? 5.306 69.773 42.637 1.00 84.46 349 ARG B N 1
ATOM 4772 C CA . ARG B 2 349 ? 4.925 69.193 43.939 1.00 80.94 349 ARG B CA 1
ATOM 4773 C C . ARG B 2 349 ? 3.423 69.320 44.229 1.00 78.71 349 ARG B C 1
ATOM 4774 O O . ARG B 2 349 ? 2.827 68.466 44.870 1.00 77.94 349 ARG B O 1
ATOM 4782 N N . HIS B 2 350 ? 2.829 70.417 43.784 1.00 79.09 350 HIS B N 1
ATOM 4783 C CA . HIS B 2 350 ? 1.393 70.611 43.921 1.00 80.16 350 HIS B CA 1
ATOM 4784 C C . HIS B 2 350 ? 1.005 70.534 42.446 1.00 80.86 350 HIS B C 1
ATOM 4785 O O . HIS B 2 350 ? 1.883 70.602 41.584 1.00 82.11 350 HIS B O 1
ATOM 4792 N N . GLY B 2 351 ? -0.273 70.383 42.131 1.00 79.56 351 GLY B N 1
ATOM 4793 C CA . GLY B 2 351 ? -0.618 70.261 40.723 1.00 80.13 351 GLY B CA 1
ATOM 4794 C C . GLY B 2 351 ? -0.579 71.570 39.971 1.00 79.52 351 GLY B C 1
ATOM 4795 O O . GLY B 2 351 ? -1.627 72.040 39.523 1.00 86.44 351 GLY B O 1
ATOM 4796 N N . LEU B 2 352 ? 0.600 72.157 39.781 1.00 73.80 352 LEU B N 1
ATOM 4797 C CA . LEU B 2 352 ? 0.638 73.453 39.106 1.00 68.60 352 LEU B CA 1
ATOM 4798 C C . LEU B 2 352 ? 1.711 73.781 38.075 1.00 65.72 352 LEU B C 1
ATOM 4799 O O . LEU B 2 352 ? 2.883 73.429 38.217 1.00 62.74 352 LEU B O 1
ATOM 4804 N N . ARG B 2 353 ? 1.271 74.500 37.050 1.00 63.07 353 ARG B N 1
ATOM 4805 C CA . ARG B 2 353 ? 2.124 74.974 35.978 1.00 65.94 353 ARG B CA 1
ATOM 4806 C C . ARG B 2 353 ? 1.499 76.317 35.598 1.00 64.45 353 ARG B C 1
ATOM 4807 O O . ARG B 2 353 ? 0.440 76.350 34.967 1.00 68.27 353 ARG B O 1
ATOM 4815 N N . THR B 2 354 ? 2.123 77.421 36.007 1.00 57.95 354 THR B N 1
ATOM 4816 C CA . THR B 2 354 ? 1.584 78.745 35.682 1.00 55.11 354 THR B CA 1
ATOM 4817 C C . THR B 2 354 ? 2.540 79.538 34.806 1.00 53.21 354 THR B C 1
ATOM 4818 O O . THR B 2 354 ? 3.719 79.202 34.688 1.00 51.57 354 THR B O 1
ATOM 4822 N N . GLU B 2 355 ? 2.032 80.596 34.192 1.00 49.91 355 GLU B N 1
ATOM 4823 C CA . GLU B 2 355 ? 2.872 81.444 33.370 1.00 47.97 355 GLU B CA 1
ATOM 4824 C C . GLU B 2 355 ? 4.150 81.775 34.140 1.00 47.62 355 GLU B C 1
ATOM 4825 O O . GLU B 2 355 ? 5.269 81.699 33.621 1.00 44.51 355 GLU B O 1
ATOM 4831 N N . ALA B 2 356 ? 3.974 82.138 35.400 1.00 50.12 356 ALA B N 1
ATOM 4832 C CA . ALA B 2 356 ? 5.110 82.499 36.225 1.00 50.48 356 ALA B CA 1
ATOM 4833 C C . ALA B 2 356 ? 6.052 81.326 36.514 1.00 51.09 356 ALA B C 1
ATOM 4834 O O . ALA B 2 356 ? 7.266 81.440 36.304 1.00 48.71 356 ALA B O 1
ATOM 4836 N N . SER B 2 357 ? 5.497 80.211 36.996 1.00 52.14 357 SER B N 1
ATOM 4837 C CA . SER B 2 357 ? 6.289 79.015 37.313 1.00 52.39 357 SER B CA 1
ATOM 4838 C C . SER B 2 357 ? 7.138 78.629 36.105 1.00 51.79 357 SER B C 1
ATOM 4839 O O . SER B 2 357 ? 8.347 78.436 36.212 1.00 52.82 357 SER B O 1
ATOM 4842 N N . HIS B 2 358 ? 6.485 78.532 34.954 1.00 52.25 358 HIS B N 1
ATOM 4843 C CA . HIS B 2 358 ? 7.153 78.187 33.720 1.00 48.44 358 HIS B CA 1
ATOM 4844 C C . HIS B 2 358 ? 8.384 79.052 33.496 1.00 44.16 358 HIS B C 1
ATOM 4845 O O . HIS B 2 358 ? 9.487 78.541 33.348 1.00 47.53 358 HIS B O 1
ATOM 4852 N N . ARG B 2 359 ? 8.215 80.363 33.477 1.00 41.84 359 ARG B N 1
ATOM 4853 C CA . ARG B 2 359 ? 9.367 81.218 33.243 1.00 44.49 359 ARG B CA 1
ATOM 4854 C C . ARG B 2 359 ? 10.458 81.116 34.304 1.00 48.37 359 ARG B C 1
ATOM 4855 O O . ARG B 2 359 ? 11.646 81.132 33.975 1.00 51.17 359 ARG B O 1
ATOM 4863 N N . PHE B 2 360 ? 10.072 81.004 35.572 1.00 48.09 360 PHE B N 1
ATOM 4864 C CA . PHE B 2 360 ? 11.075 80.912 36.638 1.00 50.24 360 PHE B CA 1
ATOM 4865 C C . PHE B 2 360 ? 11.911 79.638 36.571 1.00 48.25 360 PHE B C 1
ATOM 4866 O O . PHE B 2 360 ? 13.095 79.654 36.934 1.00 46.04 360 PHE B O 1
ATOM 4874 N N . GLU B 2 361 ? 11.274 78.556 36.107 1.00 43.82 361 GLU B N 1
ATOM 4875 C CA . GLU B 2 361 ? 11.886 77.237 35.931 1.00 45.80 361 GLU B CA 1
ATOM 4876 C C . GLU B 2 361 ? 12.884 77.294 34.758 1.00 46.15 361 GLU B C 1
ATOM 4877 O O . GLU B 2 361 ? 13.985 76.731 34.825 1.00 46.71 361 GLU B O 1
ATOM 4883 N N . ARG B 2 362 ? 12.487 77.969 33.680 1.00 46.66 362 ARG B N 1
ATOM 4884 C CA . ARG B 2 362 ? 13.340 78.105 32.505 1.00 46.13 362 ARG B CA 1
ATOM 4885 C C . ARG B 2 362 ? 14.504 79.083 32.753 1.00 42.95 362 ARG B C 1
ATOM 4886 O O . ARG B 2 362 ? 15.587 78.899 32.209 1.00 48.59 362 ARG B O 1
ATOM 4894 N N . GLY B 2 363 ? 14.283 80.107 33.577 1.00 38.06 363 GLY B N 1
ATOM 4895 C CA . GLY B 2 363 ? 15.333 81.074 33.870 1.00 36.52 363 GLY B CA 1
ATOM 4896 C C . GLY B 2 363 ? 14.850 82.503 33.689 1.00 40.16 363 GLY B C 1
ATOM 4897 O O . GLY B 2 363 ? 14.090 82.793 32.765 1.00 49.12 363 GLY B O 1
ATOM 4898 N N . VAL B 2 364 ? 15.276 83.407 34.563 1.00 37.29 364 VAL B N 1
ATOM 4899 C CA . VAL B 2 364 ? 14.855 84.798 34.463 1.00 32.33 364 VAL B CA 1
ATOM 4900 C C . VAL B 2 364 ? 16.103 85.641 34.403 1.00 35.21 364 VAL B C 1
ATOM 4901 O O . VAL B 2 364 ? 17.160 85.228 34.903 1.00 36.68 364 VAL B O 1
ATOM 4905 N N . ASP B 2 365 ? 16.005 86.812 33.784 1.00 34.24 365 ASP B N 1
ATOM 4906 C CA . ASP B 2 365 ? 17.177 87.665 33.733 1.00 37.70 365 ASP B CA 1
ATOM 4907 C C . ASP B 2 365 ? 17.506 88.111 35.162 1.00 43.20 365 ASP B C 1
ATOM 4908 O O . ASP B 2 365 ? 16.734 88.837 35.805 1.00 44.67 365 ASP B O 1
ATOM 4913 N N . PRO B 2 366 ? 18.662 87.672 35.677 1.00 45.86 366 PRO B N 1
ATOM 4914 C CA . PRO B 2 366 ? 19.182 87.961 37.017 1.00 45.67 366 PRO B CA 1
ATOM 4915 C C . PRO B 2 366 ? 19.320 89.432 37.339 1.00 44.66 366 PRO B C 1
ATOM 4916 O O . PRO B 2 366 ? 19.596 89.791 38.480 1.00 49.26 366 PRO B O 1
ATOM 4920 N N . LEU B 2 367 ? 19.144 90.286 36.341 1.00 42.95 367 LEU B N 1
ATOM 4921 C CA . LEU B 2 367 ? 19.257 91.715 36.585 1.00 44.69 367 LEU B CA 1
ATOM 4922 C C . LEU B 2 367 ? 18.080 92.484 35.988 1.00 48.47 367 LEU B C 1
ATOM 4923 O O . LEU B 2 367 ? 18.043 93.723 36.016 1.00 50.55 367 LEU B O 1
ATOM 4928 N N . GLY B 2 368 ? 17.096 91.746 35.484 1.00 47.37 368 GLY B N 1
ATOM 4929 C CA . GLY B 2 368 ? 15.945 92.393 34.888 1.00 48.78 368 GLY B CA 1
ATOM 4930 C C . GLY B 2 368 ? 14.986 93.001 35.894 1.00 50.22 368 GLY B C 1
ATOM 4931 O O . GLY B 2 368 ? 14.143 93.838 35.529 1.00 47.14 368 GLY B O 1
ATOM 4932 N N . GLN B 2 369 ? 15.122 92.617 37.160 1.00 46.03 369 GLN B N 1
ATOM 4933 C CA . GLN B 2 369 ? 14.214 93.085 38.186 1.00 42.69 369 GLN B CA 1
ATOM 4934 C C . GLN B 2 369 ? 13.975 94.577 38.309 1.00 41.33 369 GLN B C 1
ATOM 4935 O O . GLN B 2 369 ? 12.829 95.042 38.222 1.00 40.27 369 GLN B O 1
ATOM 4941 N N . VAL B 2 370 ? 15.034 95.343 38.506 1.00 38.86 370 VAL B N 1
ATOM 4942 C CA . VAL B 2 370 ? 14.833 96.776 38.682 1.00 39.33 370 VAL B CA 1
ATOM 4943 C C . VAL B 2 370 ? 14.241 97.522 37.489 1.00 40.98 370 VAL B C 1
ATOM 4944 O O . VAL B 2 370 ? 13.386 98.395 37.658 1.00 41.51 370 VAL B O 1
ATOM 4948 N N . PRO B 2 371 ? 14.711 97.223 36.271 1.00 43.43 371 PRO B N 1
ATOM 4949 C CA . PRO B 2 371 ? 14.162 97.908 35.092 1.00 37.69 371 PRO B CA 1
ATOM 4950 C C . PRO B 2 371 ? 12.710 97.470 34.921 1.00 34.27 371 PRO B C 1
ATOM 4951 O O . PRO B 2 371 ? 11.837 98.268 34.521 1.00 35.62 371 PRO B O 1
ATOM 4955 N N . ALA B 2 372 ? 12.468 96.199 35.245 1.00 27.88 372 ALA B N 1
ATOM 4956 C CA . ALA B 2 372 ? 11.128 95.624 35.176 1.00 33.71 372 ALA B CA 1
ATOM 4957 C C . ALA B 2 372 ? 10.209 96.458 36.087 1.00 34.32 372 ALA B C 1
ATOM 4958 O O . ALA B 2 372 ? 9.112 96.862 35.690 1.00 31.15 372 ALA B O 1
ATOM 4960 N N . GLN B 2 373 ? 10.676 96.730 37.303 1.00 34.84 373 GLN B N 1
ATOM 4961 C CA . GLN B 2 373 ? 9.912 97.534 38.248 1.00 36.36 373 GLN B CA 1
ATOM 4962 C C . GLN B 2 373 ? 9.590 98.919 37.671 1.00 37.59 373 GLN B C 1
ATOM 4963 O O . GLN B 2 373 ? 8.442 99.392 37.753 1.00 36.89 373 GLN B O 1
ATOM 4969 N N . ARG B 2 374 ? 10.592 99.579 37.092 1.00 35.40 374 ARG B N 1
ATOM 4970 C CA . ARG B 2 374 ? 10.356 100.911 36.541 1.00 41.84 374 ARG B CA 1
ATOM 4971 C C . ARG B 2 374 ? 9.253 100.846 35.482 1.00 42.79 374 ARG B C 1
ATOM 4972 O O . ARG B 2 374 ? 8.400 101.746 35.405 1.00 34.77 374 ARG B O 1
ATOM 4980 N N . ARG B 2 375 ? 9.245 99.761 34.702 1.00 39.51 375 ARG B N 1
ATOM 4981 C CA . ARG B 2 375 ? 8.240 99.604 33.661 1.00 40.83 375 ARG B CA 1
ATOM 4982 C C . ARG B 2 375 ? 6.831 99.486 34.254 1.00 40.45 375 ARG B C 1
ATOM 4983 O O . ARG B 2 375 ? 5.956 100.332 33.983 1.00 41.14 375 ARG B O 1
ATOM 4991 N N . ALA B 2 376 ? 6.626 98.439 35.055 1.00 33.45 376 ALA B N 1
ATOM 4992 C CA . ALA B 2 376 ? 5.339 98.189 35.710 1.00 37.73 376 ALA B CA 1
ATOM 4993 C C . ALA B 2 376 ? 4.837 99.417 36.456 1.00 40.20 376 ALA B C 1
ATOM 4994 O O . ALA B 2 376 ? 3.659 99.791 36.331 1.00 41.55 376 ALA B O 1
ATOM 4996 N N . LEU B 2 377 ? 5.730 100.041 37.225 1.00 37.55 377 LEU B N 1
ATOM 4997 C CA . LEU B 2 377 ? 5.368 101.220 38.004 1.00 40.13 377 LEU B CA 1
ATOM 4998 C C . LEU B 2 377 ? 4.905 102.353 37.119 1.00 38.92 377 LEU B C 1
ATOM 4999 O O . LEU B 2 377 ? 3.854 102.956 37.358 1.00 35.36 377 LEU B O 1
ATOM 5004 N N . SER B 2 378 ? 5.695 102.637 36.092 1.00 40.89 378 SER B N 1
ATOM 5005 C CA . SER B 2 378 ? 5.352 103.687 35.156 1.00 37.02 378 SER B CA 1
ATOM 5006 C C . SER B 2 378 ? 3.970 103.380 34.580 1.00 37.55 378 SER B C 1
ATOM 5007 O O . SER B 2 378 ? 3.108 104.268 34.450 1.00 33.30 378 SER B O 1
ATOM 5010 N N . LEU B 2 379 ? 3.765 102.114 34.228 1.00 33.76 379 LEU B N 1
ATOM 5011 C CA . LEU B 2 379 ? 2.488 101.705 33.682 1.00 37.86 379 LEU B CA 1
ATOM 5012 C C . LEU B 2 379 ? 1.388 101.980 34.686 1.00 38.07 379 LEU B C 1
ATOM 5013 O O . LEU B 2 379 ? 0.325 102.477 34.335 1.00 39.31 379 LEU B O 1
ATOM 5018 N N . LEU B 2 380 ? 1.656 101.652 35.943 1.00 39.08 380 LEU B N 1
ATOM 5019 C CA . LEU B 2 380 ? 0.691 101.854 37.017 1.00 41.19 380 LEU B CA 1
ATOM 5020 C C . LEU B 2 380 ? 0.275 103.297 37.183 1.00 42.56 380 LEU B C 1
ATOM 5021 O O . LEU B 2 380 ? -0.907 103.606 37.364 1.00 37.07 380 LEU B O 1
ATOM 5026 N N . GLN B 2 381 ? 1.269 104.176 37.141 1.00 45.90 381 GLN B N 1
ATOM 5027 C CA . GLN B 2 381 ? 1.032 105.596 37.280 1.00 45.55 381 GLN B CA 1
ATOM 5028 C C . GLN B 2 381 ? 0.094 106.019 36.196 1.00 44.94 381 GLN B C 1
ATOM 5029 O O . GLN B 2 381 ? -0.796 106.826 36.408 1.00 48.12 381 GLN B O 1
ATOM 5035 N N . ALA B 2 382 ? 0.303 105.452 35.020 1.00 48.20 382 ALA B N 1
ATOM 5036 C CA . ALA B 2 382 ? -0.507 105.789 33.867 1.00 48.39 382 ALA B CA 1
ATOM 5037 C C . ALA B 2 382 ? -1.932 105.231 33.858 1.00 47.27 382 ALA B C 1
ATOM 5038 O O . ALA B 2 382 ? -2.892 105.963 33.633 1.00 50.64 382 ALA B O 1
ATOM 5040 N N . LEU B 2 383 ? -2.087 103.945 34.122 1.00 48.00 383 LEU B N 1
ATOM 5041 C CA . LEU B 2 383 ? -3.422 103.373 34.059 1.00 53.32 383 LEU B CA 1
ATOM 5042 C C . LEU B 2 383 ? -4.213 103.363 35.339 1.00 51.60 383 LEU B C 1
ATOM 5043 O O . LEU B 2 383 ? -5.440 103.276 35.308 1.00 56.93 383 LEU B O 1
ATOM 5048 N N . ALA B 2 384 ? -3.518 103.437 36.464 1.00 49.97 384 ALA B N 1
ATOM 5049 C CA . ALA B 2 384 ? -4.188 103.408 37.752 1.00 44.45 384 ALA B CA 1
ATOM 5050 C C . ALA B 2 384 ? -3.873 104.691 38.501 1.00 46.35 384 ALA B C 1
ATOM 5051 O O . ALA B 2 384 ? -4.240 104.850 39.670 1.00 42.98 384 ALA B O 1
ATOM 5053 N N . GLY B 2 385 ? -3.199 105.607 37.805 1.00 50.64 385 GLY B N 1
ATOM 5054 C CA . GLY B 2 385 ? -2.837 106.888 38.393 1.00 53.74 385 GLY B CA 1
ATOM 5055 C C . GLY B 2 385 ? -2.209 106.727 39.759 1.00 52.78 385 GLY B C 1
ATOM 5056 O O . GLY B 2 385 ? -2.558 107.422 40.708 1.00 58.45 385 GLY B O 1
ATOM 5057 N N . ALA B 2 386 ? -1.269 105.802 39.851 1.00 48.37 386 ALA B N 1
ATOM 5058 C CA . ALA B 2 386 ? -0.625 105.532 41.107 1.00 46.72 386 ALA B CA 1
ATOM 5059 C C . ALA B 2 386 ? 0.425 106.552 41.491 1.00 50.64 386 ALA B C 1
ATOM 5060 O O . ALA B 2 386 ? 1.034 107.191 40.634 1.00 52.47 386 ALA B O 1
ATOM 5062 N N . ARG B 2 387 ? 0.604 106.719 42.797 1.00 52.50 387 ARG B N 1
ATOM 5063 C CA . ARG B 2 387 ? 1.642 107.589 43.299 1.00 48.87 387 ARG B CA 1
ATOM 5064 C C . ARG B 2 387 ? 2.689 106.544 43.597 1.00 49.10 387 ARG B C 1
ATOM 5065 O O . ARG B 2 387 ? 2.409 105.507 44.190 1.00 50.99 387 ARG B O 1
ATOM 5073 N N . VAL B 2 388 ? 3.895 106.806 43.146 1.00 46.69 388 VAL B N 1
ATOM 5074 C CA . VAL B 2 388 ? 4.953 105.843 43.293 1.00 47.02 388 VAL B CA 1
ATOM 5075 C C . VAL B 2 388 ? 6.100 106.444 44.073 1.00 47.73 388 VAL B C 1
ATOM 5076 O O . VAL B 2 388 ? 6.446 107.600 43.862 1.00 49.32 388 VAL B O 1
ATOM 5080 N N . ALA B 2 389 ? 6.679 105.662 44.978 1.00 50.32 389 ALA B N 1
ATOM 5081 C CA . ALA B 2 389 ? 7.827 106.114 45.763 1.00 54.10 389 ALA B CA 1
ATOM 5082 C C . ALA B 2 389 ? 9.053 105.882 44.890 1.00 57.91 389 ALA B C 1
ATOM 5083 O O . ALA B 2 389 ? 9.098 104.936 44.105 1.00 57.55 389 ALA B O 1
ATOM 5085 N N . GLU B 2 390 ? 10.055 106.736 45.022 1.00 62.58 390 GLU B N 1
ATOM 5086 C CA . GLU B 2 390 ? 11.230 106.595 44.188 1.00 62.82 390 GLU B CA 1
ATOM 5087 C C . GLU B 2 390 ? 12.181 105.514 44.646 1.00 57.01 390 GLU B C 1
ATOM 5088 O O . GLU B 2 390 ? 13.036 105.083 43.881 1.00 59.28 390 GLU B O 1
ATOM 5094 N N . ALA B 2 391 ? 12.039 105.052 45.880 1.00 52.59 391 ALA B N 1
ATOM 5095 C CA . ALA B 2 391 ? 12.946 104.017 46.364 1.00 48.58 391 ALA B CA 1
ATOM 5096 C C . ALA B 2 391 ? 12.382 102.610 46.296 1.00 46.54 391 ALA B C 1
ATOM 5097 O O . ALA B 2 391 ? 11.164 102.409 46.292 1.00 50.24 391 ALA B O 1
ATOM 5099 N N . LEU B 2 392 ? 13.290 101.642 46.257 1.00 43.65 392 LEU B N 1
ATOM 5100 C CA . LEU B 2 392 ? 12.933 100.227 46.186 1.00 45.65 392 LEU B CA 1
ATOM 5101 C C . LEU B 2 392 ? 13.545 99.435 47.338 1.00 48.24 392 LEU B C 1
ATOM 5102 O O . LEU B 2 392 ? 14.547 99.838 47.924 1.00 50.35 392 LEU B O 1
ATOM 5107 N N . LEU B 2 393 ? 12.951 98.298 47.660 1.00 49.39 393 LEU B N 1
ATOM 5108 C CA . LEU B 2 393 ? 13.517 97.456 48.695 1.00 49.51 393 LEU B CA 1
ATOM 5109 C C . LEU B 2 393 ? 14.246 96.421 47.853 1.00 54.28 393 LEU B C 1
ATOM 5110 O O . LEU B 2 393 ? 13.624 95.742 47.041 1.00 59.91 393 LEU B O 1
ATOM 5115 N N . GLU B 2 394 ? 15.560 96.321 48.007 1.00 55.05 394 GLU B N 1
ATOM 5116 C CA . GLU B 2 394 ? 16.315 95.359 47.222 1.00 58.12 394 GLU B CA 1
ATOM 5117 C C . GLU B 2 394 ? 17.071 94.364 48.088 1.00 58.82 394 GLU B C 1
ATOM 5118 O O . GLU B 2 394 ? 17.531 94.705 49.172 1.00 65.83 394 GLU B O 1
ATOM 5124 N N . ALA B 2 395 ? 17.214 93.135 47.601 1.00 60.08 395 ALA B N 1
ATOM 5125 C CA . ALA B 2 395 ? 17.891 92.091 48.364 1.00 59.03 395 ALA B CA 1
ATOM 5126 C C . ALA B 2 395 ? 18.735 91.136 47.518 1.00 59.88 395 ALA B C 1
ATOM 5127 O O . ALA B 2 395 ? 18.220 90.443 46.642 1.00 58.93 395 ALA B O 1
ATOM 5129 N N . GLY B 2 396 ? 20.030 91.083 47.815 1.00 64.33 396 GLY B N 1
ATOM 5130 C CA . GLY B 2 396 ? 20.930 90.216 47.081 1.00 63.73 396 GLY B CA 1
ATOM 5131 C C . GLY B 2 396 ? 21.462 90.944 45.869 1.00 65.17 396 GLY B C 1
ATOM 5132 O O . GLY B 2 396 ? 20.698 91.386 45.018 1.00 66.38 396 GLY B O 1
ATOM 5133 N N . SER B 2 397 ? 22.773 91.093 45.782 1.00 68.19 397 SER B N 1
ATOM 5134 C CA . SER B 2 397 ? 23.368 91.766 44.635 1.00 72.01 397 SER B CA 1
ATOM 5135 C C . SER B 2 397 ? 23.942 90.702 43.714 1.00 72.18 397 SER B C 1
ATOM 5136 O O . SER B 2 397 ? 24.942 90.058 44.044 1.00 75.47 397 SER B O 1
ATOM 5139 N N . PRO B 2 398 ? 23.313 90.490 42.546 1.00 68.94 398 PRO B N 1
ATOM 5140 C CA . PRO B 2 398 ? 23.869 89.463 41.665 1.00 65.39 398 PRO B CA 1
ATOM 5141 C C . PRO B 2 398 ? 24.994 90.030 40.805 1.00 61.44 398 PRO B C 1
ATOM 5142 O O . PRO B 2 398 ? 24.989 91.213 40.439 1.00 52.11 398 PRO B O 1
ATOM 5146 N N . LYS B 2 399 ? 25.963 89.172 40.509 1.00 62.67 399 LYS B N 1
ATOM 5147 C CA . LYS B 2 399 ? 27.130 89.541 39.715 1.00 66.45 399 LYS B CA 1
ATOM 5148 C C . LYS B 2 399 ? 26.840 89.489 38.203 1.00 64.49 399 LYS B C 1
ATOM 5149 O O . LYS B 2 399 ? 26.109 88.615 37.727 1.00 65.44 399 LYS B O 1
ATOM 5155 N N . PRO B 2 400 ? 27.394 90.445 37.435 1.00 63.46 400 PRO B N 1
ATOM 5156 C CA . PRO B 2 400 ? 27.240 90.558 35.973 1.00 63.61 400 PRO B CA 1
ATOM 5157 C C . PRO B 2 400 ? 27.917 89.422 35.193 1.00 64.51 400 PRO B C 1
ATOM 5158 O O . PRO B 2 400 ? 28.740 88.682 35.749 1.00 67.32 400 PRO B O 1
ATOM 5162 N N . PRO B 2 401 ? 27.601 89.281 33.887 1.00 61.23 401 PRO B N 1
ATOM 5163 C CA . PRO B 2 401 ? 28.254 88.187 33.165 1.00 58.43 401 PRO B CA 1
ATOM 5164 C C . PRO B 2 401 ? 29.685 88.569 32.853 1.00 56.79 401 PRO B C 1
ATOM 5165 O O . PRO B 2 401 ? 30.030 89.753 32.866 1.00 53.20 401 PRO B O 1
ATOM 5169 N N . GLU B 2 402 ? 30.526 87.577 32.594 1.00 58.06 402 GLU B N 1
ATOM 5170 C CA . GLU B 2 402 ? 31.910 87.879 32.261 1.00 61.87 402 GLU B CA 1
ATOM 5171 C C . GLU B 2 402 ? 32.104 87.939 30.757 1.00 58.99 402 GLU B C 1
ATOM 5172 O O . GLU B 2 402 ? 31.234 87.534 29.970 1.00 55.24 402 GLU B O 1
ATOM 5178 N N . ALA B 2 403 ? 33.271 88.435 30.372 1.00 55.83 403 ALA B N 1
ATOM 5179 C CA . ALA B 2 403 ? 33.619 88.554 28.976 1.00 51.45 403 ALA B CA 1
ATOM 5180 C C . ALA B 2 403 ? 33.909 87.163 28.433 1.00 49.82 403 ALA B C 1
ATOM 5181 O O . ALA B 2 403 ? 34.454 86.304 29.135 1.00 48.19 403 ALA B O 1
ATOM 5183 N N . ILE B 2 404 ? 33.498 86.934 27.192 1.00 47.98 404 ILE B N 1
ATOM 5184 C CA . ILE B 2 404 ? 33.743 85.666 26.528 1.00 44.55 404 ILE B CA 1
ATOM 5185 C C . ILE B 2 404 ? 34.770 86.002 25.455 1.00 44.65 404 ILE B C 1
ATOM 5186 O O . ILE B 2 404 ? 34.637 86.995 24.733 1.00 40.57 404 ILE B O 1
ATOM 5191 N N . PRO B 2 405 ? 35.819 85.185 25.345 1.00 44.82 405 PRO B N 1
ATOM 5192 C CA . PRO B 2 405 ? 36.853 85.439 24.338 1.00 45.61 405 PRO B CA 1
ATOM 5193 C C . PRO B 2 405 ? 36.257 85.067 22.999 1.00 44.74 405 PRO B C 1
ATOM 5194 O O . PRO B 2 405 ? 35.557 84.049 22.892 1.00 43.60 405 PRO B O 1
ATOM 5198 N N . PHE B 2 406 ? 36.524 85.874 21.982 1.00 45.43 406 PHE B N 1
ATOM 5199 C CA . PHE B 2 406 ? 35.951 85.582 20.684 1.00 47.64 406 PHE B CA 1
ATOM 5200 C C . PHE B 2 406 ? 36.844 85.905 19.497 1.00 48.71 406 PHE B C 1
ATOM 5201 O O . PHE B 2 406 ? 37.258 87.059 19.319 1.00 47.35 406 PHE B O 1
ATOM 5209 N N . ARG B 2 407 ? 37.111 84.880 18.683 1.00 44.39 407 ARG B N 1
ATOM 5210 C CA . ARG B 2 407 ? 37.947 85.020 17.494 1.00 43.51 407 ARG B CA 1
ATOM 5211 C C . ARG B 2 407 ? 37.120 84.887 16.198 1.00 42.93 407 ARG B C 1
ATOM 5212 O O . ARG B 2 407 ? 36.728 83.782 15.811 1.00 38.47 407 ARG B O 1
ATOM 5220 N N . PRO B 2 408 ? 36.857 86.015 15.509 1.00 42.60 408 PRO B N 1
ATOM 5221 C CA . PRO B 2 408 ? 36.082 86.010 14.260 1.00 44.91 408 PRO B CA 1
ATOM 5222 C C . PRO B 2 408 ? 36.612 84.974 13.259 1.00 47.84 408 PRO B C 1
ATOM 5223 O O . PRO B 2 408 ? 35.839 84.314 12.542 1.00 46.19 408 PRO B O 1
ATOM 5227 N N . GLU B 2 409 ? 37.931 84.834 13.208 1.00 46.76 409 GLU B N 1
ATOM 5228 C CA . GLU B 2 409 ? 38.525 83.857 12.318 1.00 47.35 409 GLU B CA 1
ATOM 5229 C C . GLU B 2 409 ? 38.023 82.453 12.688 1.00 45.53 409 GLU B C 1
ATOM 5230 O O . GLU B 2 409 ? 37.645 81.667 11.807 1.00 48.75 409 GLU B O 1
ATOM 5236 N N . TYR B 2 410 ? 38.019 82.140 13.985 1.00 43.95 410 TYR B N 1
ATOM 5237 C CA . TYR B 2 410 ? 37.570 80.821 14.449 1.00 38.62 410 TYR B CA 1
ATOM 5238 C C . TYR B 2 410 ? 36.140 80.571 14.022 1.00 34.99 410 TYR B C 1
ATOM 5239 O O . TYR B 2 410 ? 35.791 79.476 13.569 1.00 30.62 410 TYR B O 1
ATOM 5248 N N . ALA B 2 411 ? 35.307 81.589 14.197 1.00 24.42 411 ALA B N 1
ATOM 5249 C CA . ALA B 2 411 ? 33.906 81.486 13.810 1.00 33.87 411 ALA B CA 1
ATOM 5250 C C . ALA B 2 411 ? 33.827 81.002 12.335 1.00 34.12 411 ALA B C 1
ATOM 5251 O O . ALA B 2 411 ? 33.197 79.964 12.061 1.00 34.75 411 ALA B O 1
ATOM 5253 N N . ASN B 2 412 ? 34.476 81.736 11.415 1.00 27.58 412 ASN B N 1
ATOM 5254 C CA . ASN B 2 412 ? 34.498 81.387 9.985 1.00 35.40 412 ASN B CA 1
ATOM 5255 C C . ASN B 2 412 ? 35.029 79.966 9.774 1.00 42.64 412 ASN B C 1
ATOM 5256 O O . ASN B 2 412 ? 34.455 79.174 9.017 1.00 45.43 412 ASN B O 1
ATOM 5261 N N . ARG B 2 413 ? 36.126 79.649 10.455 1.00 42.88 413 ARG B N 1
ATOM 5262 C CA . ARG B 2 413 ? 36.745 78.327 10.382 1.00 42.07 413 ARG B CA 1
ATOM 5263 C C . ARG B 2 413 ? 35.764 77.214 10.780 1.00 40.03 413 ARG B C 1
ATOM 5264 O O . ARG B 2 413 ? 35.712 76.159 10.144 1.00 42.61 413 ARG B O 1
ATOM 5272 N N . LEU B 2 414 ? 34.981 77.465 11.830 1.00 39.50 414 LEU B N 1
ATOM 5273 C CA . LEU B 2 414 ? 34.023 76.482 12.345 1.00 38.14 414 LEU B CA 1
ATOM 5274 C C . LEU B 2 414 ? 32.797 76.307 11.468 1.00 37.10 414 LEU B C 1
ATOM 5275 O O . LEU B 2 414 ? 32.229 75.218 11.374 1.00 35.46 414 LEU B O 1
ATOM 5280 N N . LEU B 2 415 ? 32.373 77.380 10.826 1.00 36.34 415 LEU B N 1
ATOM 5281 C CA . LEU B 2 415 ? 31.204 77.285 9.970 1.00 41.73 415 LEU B CA 1
ATOM 5282 C C . LEU B 2 415 ? 31.629 76.931 8.560 1.00 42.93 415 LEU B C 1
ATOM 5283 O O . LEU B 2 415 ? 30.902 76.260 7.829 1.00 40.14 415 LEU B O 1
ATOM 5288 N N . GLY B 2 416 ? 32.835 77.369 8.206 1.00 44.94 416 GLY B N 1
ATOM 5289 C CA . GLY B 2 416 ? 33.351 77.139 6.871 1.00 45.93 416 GLY B CA 1
ATOM 5290 C C . GLY B 2 416 ? 32.778 78.244 6.006 1.00 43.06 416 GLY B C 1
ATOM 5291 O O . GLY B 2 416 ? 32.241 78.005 4.926 1.00 48.07 416 GLY B O 1
ATOM 5292 N N . THR B 2 417 ? 32.891 79.467 6.498 1.00 36.14 417 THR B N 1
ATOM 5293 C CA . THR B 2 417 ? 32.371 80.627 5.811 1.00 39.61 417 THR B CA 1
ATOM 5294 C C . THR B 2 417 ? 33.449 81.678 5.824 1.00 43.14 417 THR B C 1
ATOM 5295 O O . THR B 2 417 ? 34.523 81.466 6.393 1.00 42.24 417 THR B O 1
ATOM 5299 N N . SER B 2 418 ? 33.164 82.814 5.203 1.00 44.68 418 SER B N 1
ATOM 5300 C CA . SER B 2 418 ? 34.129 83.894 5.168 1.00 51.66 418 SER B CA 1
ATOM 5301 C C . SER B 2 418 ? 33.393 85.196 5.337 1.00 54.99 418 SER B C 1
ATOM 5302 O O . SER B 2 418 ? 33.172 85.920 4.370 1.00 59.85 418 SER B O 1
ATOM 5305 N N . TYR B 2 419 ? 32.991 85.474 6.573 1.00 56.49 419 TYR B N 1
ATOM 5306 C CA . TYR B 2 419 ? 32.295 86.712 6.891 1.00 54.69 419 TYR B CA 1
ATOM 5307 C C . TYR B 2 419 ? 33.350 87.716 7.318 1.00 55.30 419 TYR B C 1
ATOM 5308 O O . TYR B 2 419 ? 34.262 87.381 8.076 1.00 56.54 419 TYR B O 1
ATOM 5317 N N . PRO B 2 420 ? 33.238 88.967 6.850 1.00 55.04 420 PRO B N 1
ATOM 5318 C CA . PRO B 2 420 ? 34.240 89.956 7.254 1.00 53.00 420 PRO B CA 1
ATOM 5319 C C . PRO B 2 420 ? 34.045 90.279 8.737 1.00 54.04 420 PRO B C 1
ATOM 5320 O O . PRO B 2 420 ? 32.918 90.456 9.208 1.00 51.25 420 PRO B O 1
ATOM 5324 N N . GLU B 2 421 ? 35.156 90.319 9.461 1.00 54.77 421 GLU B N 1
ATOM 5325 C CA . GLU B 2 421 ? 35.166 90.635 10.880 1.00 54.23 421 GLU B CA 1
ATOM 5326 C C . GLU B 2 421 ? 34.057 91.613 11.259 1.00 54.71 421 GLU B C 1
ATOM 5327 O O . GLU B 2 421 ? 33.184 91.306 12.072 1.00 51.16 421 GLU B O 1
ATOM 5333 N N . ALA B 2 422 ? 34.113 92.796 10.650 1.00 52.85 422 ALA B N 1
ATOM 5334 C CA . ALA B 2 422 ? 33.171 93.885 10.893 1.00 51.98 422 ALA B CA 1
ATOM 5335 C C . ALA B 2 422 ? 31.713 93.468 10.925 1.00 54.43 422 ALA B C 1
ATOM 5336 O O . ALA B 2 422 ? 30.948 93.905 11.788 1.00 55.80 422 ALA B O 1
ATOM 5338 N N . GLU B 2 423 ? 31.323 92.651 9.958 1.00 53.93 423 GLU B N 1
ATOM 5339 C CA . GLU B 2 423 ? 29.959 92.164 9.884 1.00 52.34 423 GLU B CA 1
ATOM 5340 C C . GLU B 2 423 ? 29.598 91.454 11.180 1.00 49.96 423 GLU B C 1
ATOM 5341 O O . GLU B 2 423 ? 28.540 91.705 11.766 1.00 50.26 423 GLU B O 1
ATOM 5347 N N . GLN B 2 424 ? 30.490 90.558 11.600 1.00 44.18 424 GLN B N 1
ATOM 5348 C CA . GLN B 2 424 ? 30.332 89.768 12.817 1.00 46.36 424 GLN B CA 1
ATOM 5349 C C . GLN B 2 424 ? 30.103 90.608 14.074 1.00 48.64 424 GLN B C 1
ATOM 5350 O O . GLN B 2 424 ? 29.088 90.473 14.757 1.00 52.04 424 GLN B O 1
ATOM 5356 N N . ILE B 2 425 ? 31.069 91.455 14.396 1.00 49.13 425 ILE B N 1
ATOM 5357 C CA . ILE B 2 425 ? 30.958 92.309 15.566 1.00 50.07 425 ILE B CA 1
ATOM 5358 C C . ILE B 2 425 ? 29.663 93.093 15.503 1.00 50.99 425 ILE B C 1
ATOM 5359 O O . ILE B 2 425 ? 28.909 93.158 16.473 1.00 54.01 425 ILE B O 1
ATOM 5364 N N . ALA B 2 426 ? 29.422 93.702 14.351 1.00 47.82 426 ALA B N 1
ATOM 5365 C CA . ALA B 2 426 ? 28.214 94.478 14.144 1.00 46.11 426 ALA B CA 1
ATOM 5366 C C . ALA B 2 426 ? 27.015 93.686 14.669 1.00 43.21 426 ALA B C 1
ATOM 5367 O O . ALA B 2 426 ? 26.153 94.232 15.352 1.00 44.06 426 ALA B O 1
ATOM 5369 N N . ILE B 2 427 ? 26.987 92.393 14.360 1.00 36.04 427 ILE B N 1
ATOM 5370 C CA . ILE B 2 427 ? 25.901 91.510 14.770 1.00 35.21 427 ILE B CA 1
ATOM 5371 C C . ILE B 2 427 ? 25.842 91.350 16.283 1.00 36.00 427 ILE B C 1
ATOM 5372 O O . ILE B 2 427 ? 24.807 91.591 16.902 1.00 33.34 427 ILE B O 1
ATOM 5377 N N . LEU B 2 428 ? 26.949 90.920 16.874 1.00 31.36 428 LEU B N 1
ATOM 5378 C CA . LEU B 2 428 ? 26.988 90.735 18.315 1.00 36.96 428 LEU B CA 1
ATOM 5379 C C . LEU B 2 428 ? 26.533 91.999 19.033 1.00 37.97 428 LEU B C 1
ATOM 5380 O O . LEU B 2 428 ? 25.715 91.931 19.951 1.00 34.65 428 LEU B O 1
ATOM 5385 N N . LYS B 2 429 ? 27.061 93.147 18.603 1.00 37.24 429 LYS B N 1
ATOM 5386 C CA . LYS B 2 429 ? 26.714 94.430 19.194 1.00 35.14 429 LYS B CA 1
ATOM 5387 C C . LYS B 2 429 ? 25.217 94.695 19.061 1.00 37.68 429 LYS B C 1
ATOM 5388 O O . LYS B 2 429 ? 24.614 95.225 19.973 1.00 41.88 429 LYS B O 1
ATOM 5394 N N . ARG B 2 430 ? 24.608 94.313 17.941 1.00 43.86 430 ARG B N 1
ATOM 5395 C CA . ARG B 2 430 ? 23.172 94.525 17.764 1.00 42.49 430 ARG B CA 1
ATOM 5396 C C . ARG B 2 430 ? 22.428 93.664 18.793 1.00 45.61 430 ARG B C 1
ATOM 5397 O O . ARG B 2 430 ? 21.368 94.051 19.287 1.00 47.39 430 ARG B O 1
ATOM 5405 N N . LEU B 2 431 ? 22.993 92.503 19.120 1.00 43.38 431 LEU B N 1
ATOM 5406 C CA . LEU B 2 431 ? 22.382 91.585 20.087 1.00 46.12 431 LEU B CA 1
ATOM 5407 C C . LEU B 2 431 ? 22.552 92.032 21.546 1.00 50.33 431 LEU B C 1
ATOM 5408 O O . LEU B 2 431 ? 22.066 91.361 22.473 1.00 48.46 431 LEU B O 1
ATOM 5413 N N . GLY B 2 432 ? 23.251 93.152 21.740 1.00 52.00 432 GLY B N 1
ATOM 5414 C CA . GLY B 2 432 ? 23.470 93.682 23.074 1.00 51.99 432 GLY B CA 1
ATOM 5415 C C . GLY B 2 432 ? 24.718 93.164 23.753 1.00 53.49 432 GLY B C 1
ATOM 5416 O O . GLY B 2 432 ? 24.750 93.001 24.977 1.00 58.26 432 GLY B O 1
ATOM 5417 N N . CYS B 2 433 ? 25.749 92.893 22.967 1.00 51.70 433 CYS B N 1
ATOM 5418 C CA . CYS B 2 433 ? 26.987 92.409 23.537 1.00 53.61 433 CYS B CA 1
ATOM 5419 C C . CYS B 2 433 ? 27.954 93.563 23.547 1.00 57.99 433 CYS B C 1
ATOM 5420 O O . CYS B 2 433 ? 27.837 94.484 22.730 1.00 57.98 433 CYS B O 1
ATOM 5423 N N . ARG B 2 434 ? 28.888 93.533 24.489 1.00 59.76 434 ARG B N 1
ATOM 5424 C CA . ARG B 2 434 ? 29.905 94.564 24.542 1.00 61.03 434 ARG B CA 1
ATOM 5425 C C . ARG B 2 434 ? 31.145 93.917 23.960 1.00 59.40 434 ARG B C 1
ATOM 5426 O O . ARG B 2 434 ? 31.552 92.826 24.383 1.00 58.24 434 ARG B O 1
ATOM 5434 N N . VAL B 2 435 ? 31.739 94.583 22.980 1.00 56.54 435 VAL B N 1
ATOM 5435 C CA . VAL B 2 435 ? 32.916 94.041 22.333 1.00 54.43 435 VAL B CA 1
ATOM 5436 C C . VAL B 2 435 ? 34.133 94.937 22.467 1.00 56.29 435 VAL B C 1
ATOM 5437 O O . VAL B 2 435 ? 34.243 95.965 21.796 1.00 59.92 435 VAL B O 1
ATOM 5441 N N . GLU B 2 436 ? 35.047 94.527 23.337 1.00 58.62 436 GLU B N 1
ATOM 5442 C CA . GLU B 2 436 ? 36.273 95.269 23.575 1.00 63.75 436 GLU B CA 1
ATOM 5443 C C . GLU B 2 436 ? 37.418 94.566 22.869 1.00 65.36 436 GLU B C 1
ATOM 5444 O O . GLU B 2 436 ? 37.244 93.481 22.332 1.00 68.85 436 GLU B O 1
ATOM 5450 N N . GLY B 2 437 ? 38.593 95.183 22.879 1.00 68.80 437 GLY B N 1
ATOM 5451 C CA . GLY B 2 437 ? 39.741 94.564 22.248 1.00 70.31 437 GLY B CA 1
ATOM 5452 C C . GLY B 2 437 ? 39.931 95.030 20.827 1.00 72.45 437 GLY B C 1
ATOM 5453 O O . GLY B 2 437 ? 38.987 95.512 20.176 1.00 69.04 437 GLY B O 1
ATOM 5454 N N . GLU B 2 438 ? 41.160 94.874 20.344 1.00 77.21 438 GLU B N 1
ATOM 5455 C CA . GLU B 2 438 ? 41.502 95.299 18.996 1.00 81.09 438 GLU B CA 1
ATOM 5456 C C . GLU B 2 438 ? 41.546 94.187 17.959 1.00 79.32 438 GLU B C 1
ATOM 5457 O O . GLU B 2 438 ? 41.521 94.451 16.754 1.00 78.05 438 GLU B O 1
ATOM 5463 N N . GLY B 2 439 ? 41.597 92.946 18.425 1.00 77.63 439 GLY B N 1
ATOM 5464 C CA . GLY B 2 439 ? 41.667 91.827 17.507 1.00 76.16 439 GLY B CA 1
ATOM 5465 C C . GLY B 2 439 ? 42.990 91.141 17.755 1.00 76.46 439 GLY B C 1
ATOM 5466 O O . GLY B 2 439 ? 43.889 91.737 18.337 1.00 76.47 439 GLY B O 1
ATOM 5467 N N . PRO B 2 440 ? 43.162 89.899 17.305 1.00 77.32 440 PRO B N 1
ATOM 5468 C CA . PRO B 2 440 ? 42.205 89.077 16.564 1.00 77.37 440 PRO B CA 1
ATOM 5469 C C . PRO B 2 440 ? 41.236 88.347 17.486 1.00 75.36 440 PRO B C 1
ATOM 5470 O O . PRO B 2 440 ? 40.212 87.825 17.044 1.00 78.91 440 PRO B O 1
ATOM 5474 N N . THR B 2 441 ? 41.575 88.283 18.767 1.00 69.23 441 THR B N 1
ATOM 5475 C CA . THR B 2 441 ? 40.700 87.626 19.712 1.00 62.64 441 THR B CA 1
ATOM 5476 C C . THR B 2 441 ? 40.141 88.745 20.574 1.00 58.63 441 THR B C 1
ATOM 5477 O O . THR B 2 441 ? 40.882 89.556 21.129 1.00 58.09 441 THR B O 1
ATOM 5481 N N . TYR B 2 442 ? 38.817 88.796 20.647 1.00 59.40 442 TYR B N 1
ATOM 5482 C CA . TYR B 2 442 ? 38.126 89.848 21.370 1.00 58.35 442 TYR B CA 1
ATOM 5483 C C . TYR B 2 442 ? 37.503 89.487 22.699 1.00 60.34 442 TYR B C 1
ATOM 5484 O O . TYR B 2 442 ? 37.265 88.312 23.007 1.00 62.13 442 TYR B O 1
ATOM 5493 N N . ARG B 2 443 ? 37.223 90.540 23.466 1.00 58.76 443 ARG B N 1
ATOM 5494 C CA . ARG B 2 443 ? 36.593 90.438 24.771 1.00 57.85 443 ARG B CA 1
ATOM 5495 C C . ARG B 2 443 ? 35.118 90.799 24.549 1.00 55.39 443 ARG B C 1
ATOM 5496 O O . ARG B 2 443 ? 34.778 91.964 24.329 1.00 53.11 443 ARG B O 1
ATOM 5504 N N . VAL B 2 444 ? 34.254 89.785 24.577 1.00 52.95 444 VAL B N 1
ATOM 5505 C CA . VAL B 2 444 ? 32.815 89.976 24.376 1.00 52.19 444 VAL B CA 1
ATOM 5506 C C . VAL B 2 444 ? 32.006 89.610 25.625 1.00 51.61 444 VAL B C 1
ATOM 5507 O O . VAL B 2 444 ? 31.970 88.444 26.048 1.00 46.58 444 VAL B O 1
ATOM 5511 N N . THR B 2 445 ? 31.346 90.616 26.198 1.00 52.28 445 THR B N 1
ATOM 5512 C CA . THR B 2 445 ? 30.503 90.427 27.379 1.00 48.81 445 THR B CA 1
ATOM 5513 C C . THR B 2 445 ? 29.042 90.492 26.944 1.00 44.36 445 THR B C 1
ATOM 5514 O O . THR B 2 445 ? 28.572 91.545 26.500 1.00 45.49 445 THR B O 1
ATOM 5518 N N . PRO B 2 446 ? 28.300 89.374 27.091 1.00 41.23 446 PRO B N 1
ATOM 5519 C CA . PRO B 2 446 ? 26.884 89.282 26.706 1.00 41.29 446 PRO B CA 1
ATOM 5520 C C . PRO B 2 446 ? 25.929 90.023 27.637 1.00 46.33 446 PRO B C 1
ATOM 5521 O O . PRO B 2 446 ? 26.274 90.343 28.783 1.00 48.75 446 PRO B O 1
ATOM 5525 N N . PRO B 2 447 ? 24.726 90.352 27.138 1.00 46.45 447 PRO B N 1
ATOM 5526 C CA . PRO B 2 447 ? 23.774 91.042 28.014 1.00 42.57 447 PRO B CA 1
ATOM 5527 C C . PRO B 2 447 ? 23.325 89.977 29.026 1.00 39.28 447 PRO B C 1
ATOM 5528 O O . PRO B 2 447 ? 23.425 88.760 28.760 1.00 33.23 447 PRO B O 1
ATOM 5532 N N . SER B 2 448 ? 22.857 90.415 30.185 1.00 39.78 448 SER B N 1
ATOM 5533 C CA . SER B 2 448 ? 22.473 89.450 31.206 1.00 44.43 448 SER B CA 1
ATOM 5534 C C . SER B 2 448 ? 21.230 88.624 30.909 1.00 43.69 448 SER B C 1
ATOM 5535 O O . SER B 2 448 ? 21.106 87.518 31.443 1.00 44.34 448 SER B O 1
ATOM 5538 N N . HIS B 2 449 ? 20.315 89.133 30.078 1.00 37.38 449 HIS B N 1
ATOM 5539 C CA . HIS B 2 449 ? 19.105 88.367 29.771 1.00 39.58 449 HIS B CA 1
ATOM 5540 C C . HIS B 2 449 ? 19.445 87.139 28.949 1.00 41.16 449 HIS B C 1
ATOM 5541 O O . HIS B 2 449 ? 18.610 86.245 28.801 1.00 41.94 449 HIS B O 1
ATOM 5548 N N . ARG B 2 450 ? 20.671 87.106 28.417 1.00 40.63 450 ARG B N 1
ATOM 5549 C CA . ARG B 2 450 ? 21.154 85.974 27.618 1.00 43.93 450 ARG B CA 1
ATOM 5550 C C . ARG B 2 450 ? 21.909 85.010 28.528 1.00 45.32 450 ARG B C 1
ATOM 5551 O O . ARG B 2 450 ? 23.075 85.236 28.895 1.00 42.47 450 ARG B O 1
ATOM 5559 N N . LEU B 2 451 ? 21.222 83.939 28.899 1.00 43.60 451 LEU B N 1
ATOM 5560 C CA . LEU B 2 451 ? 21.804 82.942 29.771 1.00 47.89 451 LEU B CA 1
ATOM 5561 C C . LEU B 2 451 ? 22.409 81.832 28.935 1.00 50.02 451 LEU B C 1
ATOM 5562 O O . LEU B 2 451 ? 23.249 81.071 29.418 1.00 57.59 451 LEU B O 1
ATOM 5567 N N . ASP B 2 452 ? 21.983 81.740 27.677 1.00 51.19 452 ASP B N 1
ATOM 5568 C CA . ASP B 2 452 ? 22.483 80.696 26.784 1.00 45.73 452 ASP B CA 1
ATOM 5569 C C . ASP B 2 452 ? 23.879 81.009 26.230 1.00 45.99 452 ASP B C 1
ATOM 5570 O O . ASP B 2 452 ? 24.544 80.123 25.682 1.00 49.13 452 ASP B O 1
ATOM 5575 N N . LEU B 2 453 ? 24.331 82.253 26.404 1.00 42.61 453 LEU B N 1
ATOM 5576 C CA . LEU B 2 453 ? 25.639 82.678 25.894 1.00 43.57 453 LEU B CA 1
ATOM 5577 C C . LEU B 2 453 ? 26.810 82.619 26.880 1.00 45.80 453 LEU B C 1
ATOM 5578 O O . LEU B 2 453 ? 27.067 83.578 27.607 1.00 48.88 453 LEU B O 1
ATOM 5583 N N . ARG B 2 454 ? 27.537 81.502 26.873 1.00 47.22 454 ARG B N 1
ATOM 5584 C CA . ARG B 2 454 ? 28.667 81.334 27.779 1.00 49.70 454 ARG B CA 1
ATOM 5585 C C . ARG B 2 454 ? 30.009 81.091 27.091 1.00 50.93 454 ARG B C 1
ATOM 5586 O O . ARG B 2 454 ? 31.005 81.721 27.443 1.00 49.14 454 ARG B O 1
ATOM 5594 N N . LEU B 2 455 ? 30.035 80.193 26.107 1.00 47.98 455 LEU B N 1
ATOM 5595 C CA . LEU B 2 455 ? 31.275 79.891 25.395 1.00 44.70 455 LEU B CA 1
ATOM 5596 C C . LEU B 2 455 ? 31.434 80.629 24.075 1.00 47.90 455 LEU B C 1
ATOM 5597 O O . LEU B 2 455 ? 30.504 81.272 23.570 1.00 48.85 455 LEU B O 1
ATOM 5602 N N . GLU B 2 456 ? 32.630 80.525 23.513 1.00 47.03 456 GLU B N 1
ATOM 5603 C CA . GLU B 2 456 ? 32.913 81.167 22.243 1.00 46.10 456 GLU B CA 1
ATOM 5604 C C . GLU B 2 456 ? 32.010 80.574 21.138 1.00 44.78 456 GLU B C 1
ATOM 5605 O O . GLU B 2 456 ? 31.575 81.292 20.237 1.00 47.12 456 GLU B O 1
ATOM 5611 N N . GLU B 2 457 ? 31.729 79.270 21.224 1.00 33.88 457 GLU B N 1
ATOM 5612 C CA . GLU B 2 457 ? 30.876 78.588 20.257 1.00 31.86 457 GLU B CA 1
ATOM 5613 C C . GLU B 2 457 ? 29.441 79.118 20.317 1.00 40.10 457 GLU B C 1
ATOM 5614 O O . GLU B 2 457 ? 28.792 79.265 19.277 1.00 40.65 457 GLU B O 1
ATOM 5620 N N . ASP B 2 458 ? 28.935 79.383 21.526 1.00 41.14 458 ASP B N 1
ATOM 5621 C CA . ASP B 2 458 ? 27.580 79.924 21.674 1.00 39.32 458 ASP B CA 1
ATOM 5622 C C . ASP B 2 458 ? 27.533 81.219 20.853 1.00 40.50 458 ASP B C 1
ATOM 5623 O O . ASP B 2 458 ? 26.509 81.550 20.230 1.00 36.96 458 ASP B O 1
ATOM 5628 N N . LEU B 2 459 ? 28.657 81.939 20.878 1.00 37.00 459 LEU B N 1
ATOM 5629 C CA . LEU B 2 459 ? 28.824 83.194 20.158 1.00 40.25 459 LEU B CA 1
ATOM 5630 C C . LEU B 2 459 ? 28.816 82.961 18.657 1.00 42.38 459 LEU B C 1
ATOM 5631 O O . LEU B 2 459 ? 28.251 83.765 17.911 1.00 40.79 459 LEU B O 1
ATOM 5636 N N . VAL B 2 460 ? 29.445 81.870 18.228 1.00 40.88 460 VAL B N 1
ATOM 5637 C CA . VAL B 2 460 ? 29.472 81.537 16.823 1.00 37.71 460 VAL B CA 1
ATOM 5638 C C . VAL B 2 460 ? 28.093 81.153 16.328 1.00 41.33 460 VAL B C 1
ATOM 5639 O O . VAL B 2 460 ? 27.669 81.720 15.319 1.00 44.62 460 VAL B O 1
ATOM 5643 N N . GLU B 2 461 ? 27.377 80.252 17.026 1.00 36.31 461 GLU B N 1
ATOM 5644 C CA . GLU B 2 461 ? 26.006 79.868 16.626 1.00 39.50 461 GLU B CA 1
ATOM 5645 C C . GLU B 2 461 ? 25.224 81.136 16.265 1.00 41.54 461 GLU B C 1
ATOM 5646 O O . GLU B 2 461 ? 24.359 81.136 15.393 1.00 45.41 461 GLU B O 1
ATOM 5652 N N . GLU B 2 462 ? 25.566 82.227 16.939 1.00 37.62 462 GLU B N 1
ATOM 5653 C CA . GLU B 2 462 ? 24.931 83.536 16.755 1.00 41.67 462 GLU B CA 1
ATOM 5654 C C . GLU B 2 462 ? 25.163 84.230 15.409 1.00 50.08 462 GLU B C 1
ATOM 5655 O O . GLU B 2 462 ? 24.205 84.724 14.767 1.00 48.87 462 GLU B O 1
ATOM 5661 N N . VAL B 2 463 ? 26.441 84.378 15.055 1.00 52.63 463 VAL B N 1
ATOM 5662 C CA . VAL B 2 463 ? 26.786 84.999 13.789 1.00 50.90 463 VAL B CA 1
ATOM 5663 C C . VAL B 2 463 ? 26.101 84.180 12.712 1.00 46.84 463 VAL B C 1
ATOM 5664 O O . VAL B 2 463 ? 25.495 84.742 11.794 1.00 45.93 463 VAL B O 1
ATOM 5668 N N . ALA B 2 464 ? 26.090 82.867 12.914 1.00 43.27 464 ALA B N 1
ATOM 5669 C CA . ALA B 2 464 ? 25.456 81.935 12.016 1.00 43.28 464 ALA B CA 1
ATOM 5670 C C . ALA B 2 464 ? 23.974 82.225 11.743 1.00 44.86 464 ALA B C 1
ATOM 5671 O O . ALA B 2 464 ? 23.611 82.573 10.624 1.00 48.84 464 ALA B O 1
ATOM 5673 N N . ARG B 2 465 ? 23.138 82.103 12.769 1.00 43.80 465 ARG B N 1
ATOM 5674 C CA . ARG B 2 465 ? 21.698 82.335 12.655 1.00 42.60 465 ARG B CA 1
ATOM 5675 C C . ARG B 2 465 ? 21.359 83.734 12.193 1.00 40.39 465 ARG B C 1
ATOM 5676 O O . ARG B 2 465 ? 20.404 83.878 11.420 1.00 41.24 465 ARG B O 1
ATOM 5684 N N . ILE B 2 466 ? 22.085 84.751 12.677 1.00 39.95 466 ILE B N 1
ATOM 5685 C CA . ILE B 2 466 ? 21.831 86.131 12.220 1.00 45.80 466 ILE B CA 1
ATOM 5686 C C . ILE B 2 466 ? 22.213 86.292 10.735 1.00 47.99 466 ILE B C 1
ATOM 5687 O O . ILE B 2 466 ? 21.443 86.834 9.935 1.00 50.47 466 ILE B O 1
ATOM 5692 N N . GLN B 2 467 ? 23.379 85.792 10.352 1.00 45.18 467 GLN B N 1
ATOM 5693 C CA . GLN B 2 467 ? 23.765 85.867 8.960 1.00 45.80 467 GLN B CA 1
ATOM 5694 C C . GLN B 2 467 ? 22.810 84.957 8.180 1.00 44.63 467 GLN B C 1
ATOM 5695 O O . GLN B 2 467 ? 22.461 85.243 7.037 1.00 52.55 467 GLN B O 1
ATOM 5701 N N . GLY B 2 468 ? 22.373 83.870 8.799 1.00 34.65 468 GLY B N 1
ATOM 5702 C CA . GLY B 2 468 ? 21.449 82.958 8.154 1.00 31.22 468 GLY B CA 1
ATOM 5703 C C . GLY B 2 468 ? 22.112 81.622 7.894 1.00 32.14 468 GLY B C 1
ATOM 5704 O O . GLY B 2 468 ? 23.148 81.599 7.239 1.00 30.03 468 GLY B O 1
ATOM 5705 N N . TYR B 2 469 ? 21.574 80.519 8.420 1.00 30.79 469 TYR B N 1
ATOM 5706 C CA . TYR B 2 469 ? 22.169 79.188 8.194 1.00 38.69 469 TYR B CA 1
ATOM 5707 C C . TYR B 2 469 ? 22.301 78.900 6.677 1.00 44.83 469 TYR B C 1
ATOM 5708 O O . TYR B 2 469 ? 23.271 78.273 6.230 1.00 49.04 469 TYR B O 1
ATOM 5717 N N . GLU B 2 470 ? 21.335 79.366 5.889 1.00 49.33 470 GLU B N 1
ATOM 5718 C CA . GLU B 2 470 ? 21.362 79.166 4.445 1.00 51.41 470 GLU B CA 1
ATOM 5719 C C . GLU B 2 470 ? 22.591 79.797 3.793 1.00 49.09 470 GLU B C 1
ATOM 5720 O O . GLU B 2 470 ? 22.967 79.402 2.693 1.00 51.17 470 GLU B O 1
ATOM 5726 N N . THR B 2 471 ? 23.207 80.779 4.450 1.00 41.44 471 THR B N 1
ATOM 5727 C CA . THR B 2 471 ? 24.398 81.419 3.888 1.00 38.21 471 THR B CA 1
ATOM 5728 C C . THR B 2 471 ? 25.676 80.613 4.110 1.00 42.42 471 THR B C 1
ATOM 5729 O O . THR B 2 471 ? 26.768 81.052 3.722 1.00 47.78 471 THR B O 1
ATOM 5733 N N . ILE B 2 472 ? 25.561 79.449 4.748 1.00 42.98 472 ILE B N 1
ATOM 5734 C CA . ILE B 2 472 ? 26.743 78.616 4.937 1.00 44.01 472 ILE B CA 1
ATOM 5735 C C . ILE B 2 472 ? 26.827 77.728 3.704 1.00 42.34 472 ILE B C 1
ATOM 5736 O O . ILE B 2 472 ? 25.863 77.023 3.361 1.00 41.17 472 ILE B O 1
ATOM 5741 N N . PRO B 2 473 ? 27.975 77.770 3.010 1.00 37.34 473 PRO B N 1
ATOM 5742 C CA . PRO B 2 473 ? 28.202 76.970 1.804 1.00 39.43 473 PRO B CA 1
ATOM 5743 C C . PRO B 2 473 ? 28.167 75.461 2.021 1.00 37.73 473 PRO B C 1
ATOM 5744 O O . PRO B 2 473 ? 28.047 74.982 3.153 1.00 39.95 473 PRO B O 1
ATOM 5748 N N . LEU B 2 474 ? 28.262 74.733 0.911 1.00 37.92 474 LEU B N 1
ATOM 5749 C CA . LEU B 2 474 ? 28.274 73.277 0.916 1.00 38.17 474 LEU B CA 1
ATOM 5750 C C . LEU B 2 474 ? 29.680 72.771 0.599 1.00 42.72 474 LEU B C 1
ATOM 5751 O O . LEU B 2 474 ? 30.374 73.293 -0.296 1.00 42.90 474 LEU B O 1
ATOM 5756 N N . ALA B 2 475 ? 30.106 71.768 1.356 1.00 36.33 475 ALA B N 1
ATOM 5757 C CA . ALA B 2 475 ? 31.431 71.216 1.170 1.00 33.58 475 ALA B CA 1
ATOM 5758 C C . ALA B 2 475 ? 31.463 69.785 1.600 1.00 33.29 475 ALA B C 1
ATOM 5759 O O . ALA B 2 475 ? 30.533 69.282 2.258 1.00 31.82 475 ALA B O 1
ATOM 5761 N N . LEU B 2 476 ? 32.564 69.148 1.219 1.00 34.37 476 LEU B N 1
ATOM 5762 C CA . LEU B 2 476 ? 32.833 67.750 1.528 1.00 36.45 476 LEU B CA 1
ATOM 5763 C C . LEU B 2 476 ? 34.278 67.610 2.027 1.00 40.53 476 LEU B C 1
ATOM 5764 O O . LEU B 2 476 ? 35.228 68.162 1.449 1.00 40.65 476 LEU B O 1
ATOM 5769 N N . PRO B 2 477 ? 34.455 66.901 3.146 1.00 44.72 477 PRO B N 1
ATOM 5770 C CA . PRO B 2 477 ? 35.790 66.705 3.711 1.00 45.67 477 PRO B CA 1
ATOM 5771 C C . PRO B 2 477 ? 36.491 65.496 3.103 1.00 42.91 477 PRO B C 1
ATOM 5772 O O . PRO B 2 477 ? 35.838 64.542 2.651 1.00 42.08 477 PRO B O 1
ATOM 5776 N N . ALA B 2 478 ? 37.818 65.544 3.103 1.00 41.66 478 ALA B N 1
ATOM 5777 C CA . ALA B 2 478 ? 38.626 64.452 2.578 1.00 43.19 478 ALA B CA 1
ATOM 5778 C C . ALA B 2 478 ? 39.830 64.249 3.502 1.00 42.96 478 ALA B C 1
ATOM 5779 O O . ALA B 2 478 ? 40.586 65.195 3.754 1.00 45.09 478 ALA B O 1
ATOM 5781 N N . PHE B 2 479 ? 40.012 63.035 4.019 1.00 34.28 479 PHE B N 1
ATOM 5782 C CA . PHE B 2 479 ? 41.153 62.787 4.904 1.00 31.25 479 PHE B CA 1
ATOM 5783 C C . PHE B 2 479 ? 41.376 61.298 5.062 1.00 32.30 479 PHE B C 1
ATOM 5784 O O . PHE B 2 479 ? 40.464 60.498 4.811 1.00 35.73 479 PHE B O 1
ATOM 5792 N N . PHE B 2 480 ? 42.591 60.916 5.444 1.00 32.23 480 PHE B N 1
ATOM 5793 C CA . PHE B 2 480 ? 42.873 59.506 5.667 1.00 38.98 480 PHE B CA 1
ATOM 5794 C C . PHE B 2 480 ? 42.498 59.279 7.140 1.00 42.11 480 PHE B C 1
ATOM 5795 O O . PHE B 2 480 ? 43.073 59.901 8.059 1.00 38.12 480 PHE B O 1
ATOM 5803 N N . PRO B 2 481 ? 41.519 58.393 7.377 1.00 37.64 481 PRO B N 1
ATOM 5804 C CA . PRO B 2 481 ? 41.046 58.075 8.725 1.00 40.43 481 PRO B CA 1
ATOM 5805 C C . PRO B 2 481 ? 42.179 57.554 9.568 1.00 42.66 481 PRO B C 1
ATOM 5806 O O . PRO B 2 481 ? 43.048 56.826 9.060 1.00 42.41 481 PRO B O 1
ATOM 5810 N N . ALA B 2 482 ? 42.182 57.936 10.846 1.00 40.59 482 ALA B N 1
ATOM 5811 C CA . ALA B 2 482 ? 43.214 57.466 11.755 1.00 37.30 482 ALA B CA 1
ATOM 5812 C C . ALA B 2 482 ? 43.122 55.929 11.680 1.00 35.20 482 ALA B C 1
ATOM 5813 O O . ALA B 2 482 ? 42.035 55.379 11.506 1.00 31.88 482 ALA B O 1
ATOM 5815 N N . PRO B 2 483 ? 44.263 55.226 11.789 1.00 33.58 483 PRO B N 1
ATOM 5816 C CA . PRO B 2 483 ? 44.372 53.759 11.729 1.00 37.00 483 PRO B CA 1
ATOM 5817 C C . PRO B 2 483 ? 43.430 52.908 12.555 1.00 38.94 483 PRO B C 1
ATOM 5818 O O . PRO B 2 483 ? 42.846 51.965 12.035 1.00 46.02 483 PRO B O 1
ATOM 5822 N N . ASP B 2 484 ? 43.281 53.221 13.838 1.00 47.06 484 ASP B N 1
ATOM 5823 C CA . ASP B 2 484 ? 42.404 52.424 14.702 1.00 50.89 484 ASP B CA 1
ATOM 5824 C C . ASP B 2 484 ? 40.942 52.399 14.292 1.00 49.19 484 ASP B C 1
ATOM 5825 O O . ASP B 2 484 ? 40.119 51.764 14.942 1.00 54.60 484 ASP B O 1
ATOM 5830 N N . ASN B 2 485 ? 40.612 53.082 13.210 1.00 52.12 485 ASN B N 1
ATOM 5831 C CA . ASN B 2 485 ? 39.239 53.089 12.733 1.00 49.44 485 ASN B CA 1
ATOM 5832 C C . ASN B 2 485 ? 39.117 52.085 11.598 1.00 49.82 485 ASN B C 1
ATOM 5833 O O . ASN B 2 485 ? 38.015 51.735 11.207 1.00 49.10 485 ASN B O 1
ATOM 5838 N N . ARG B 2 486 ? 40.252 51.598 11.101 1.00 51.82 486 ARG B N 1
ATOM 5839 C CA . ARG B 2 486 ? 40.278 50.657 9.989 1.00 57.68 486 ARG B CA 1
ATOM 5840 C C . ARG B 2 486 ? 39.186 49.557 9.884 1.00 61.51 486 ARG B C 1
ATOM 5841 O O . ARG B 2 486 ? 38.287 49.667 9.042 1.00 69.46 486 ARG B O 1
ATOM 5849 N N . GLY B 2 487 ? 39.227 48.517 10.713 1.00 58.13 487 GLY B N 1
ATOM 5850 C CA . GLY B 2 487 ? 38.250 47.415 10.575 1.00 60.13 487 GLY B CA 1
ATOM 5851 C C . GLY B 2 487 ? 36.830 47.606 11.086 1.00 59.03 487 GLY B C 1
ATOM 5852 O O . GLY B 2 487 ? 35.935 46.836 10.749 1.00 60.29 487 GLY B O 1
ATOM 5853 N N . VAL B 2 488 ? 36.636 48.622 11.907 1.00 54.55 488 VAL B N 1
ATOM 5854 C CA . VAL B 2 488 ? 35.354 48.931 12.517 1.00 50.09 488 VAL B CA 1
ATOM 5855 C C . VAL B 2 488 ? 34.030 48.251 12.035 1.00 48.87 488 VAL B C 1
ATOM 5856 O O . VAL B 2 488 ? 33.321 47.629 12.833 1.00 47.37 488 VAL B O 1
ATOM 5860 N N . GLU B 2 489 ? 33.711 48.354 10.750 1.00 48.83 489 GLU B N 1
ATOM 5861 C CA . GLU B 2 489 ? 32.472 47.800 10.182 1.00 46.17 489 GLU B CA 1
ATOM 5862 C C . GLU B 2 489 ? 32.246 46.296 10.193 1.00 42.07 489 GLU B C 1
ATOM 5863 O O . GLU B 2 489 ? 31.117 45.821 10.028 1.00 35.97 489 GLU B O 1
ATOM 5869 N N . ALA B 2 490 ? 33.323 45.547 10.357 1.00 38.88 490 ALA B N 1
ATOM 5870 C CA . ALA B 2 490 ? 33.248 44.101 10.336 1.00 40.18 490 ALA B CA 1
ATOM 5871 C C . ALA B 2 490 ? 32.025 43.470 11.009 1.00 41.99 490 ALA B C 1
ATOM 5872 O O . ALA B 2 490 ? 31.185 42.855 10.337 1.00 38.28 490 ALA B O 1
ATOM 5874 N N . PRO B 2 491 ? 31.877 43.658 12.331 1.00 42.89 491 PRO B N 1
ATOM 5875 C CA . PRO B 2 491 ? 30.738 43.061 13.034 1.00 42.28 491 PRO B CA 1
ATOM 5876 C C . PRO B 2 491 ? 29.407 43.376 12.405 1.00 41.39 491 PRO B C 1
ATOM 5877 O O . PRO B 2 491 ? 28.633 42.472 12.073 1.00 40.85 491 PRO B O 1
ATOM 5881 N N . TYR B 2 492 ? 29.147 44.665 12.240 1.00 43.14 492 TYR B N 1
ATOM 5882 C CA . TYR B 2 492 ? 27.894 45.105 11.644 1.00 48.57 492 TYR B CA 1
ATOM 5883 C C . TYR B 2 492 ? 27.623 44.382 10.333 1.00 49.46 492 TYR B C 1
ATOM 5884 O O . TYR B 2 492 ? 26.534 43.826 10.132 1.00 48.94 492 TYR B O 1
ATOM 5893 N N . ARG B 2 493 ? 28.623 44.408 9.451 1.00 48.04 493 ARG B N 1
ATOM 5894 C CA . ARG B 2 493 ? 28.532 43.769 8.144 1.00 47.32 493 ARG B CA 1
ATOM 5895 C C . ARG B 2 493 ? 28.250 42.279 8.321 1.00 46.07 493 ARG B C 1
ATOM 5896 O O . ARG B 2 493 ? 27.374 41.724 7.664 1.00 45.67 493 ARG B O 1
ATOM 5904 N N . LYS B 2 494 ? 29.004 41.638 9.211 1.00 46.26 494 LYS B N 1
ATOM 5905 C CA . LYS B 2 494 ? 28.842 40.213 9.468 1.00 49.43 494 LYS B CA 1
ATOM 5906 C C . LYS B 2 494 ? 27.359 39.916 9.696 1.00 49.07 494 LYS B C 1
ATOM 5907 O O . LYS B 2 494 ? 26.764 39.081 8.989 1.00 45.06 494 LYS B O 1
ATOM 5913 N N . GLU B 2 495 ? 26.763 40.617 10.662 1.00 49.42 495 GLU B N 1
ATOM 5914 C CA . GLU B 2 495 ? 25.349 40.441 10.985 1.00 52.04 495 GLU B CA 1
ATOM 5915 C C . GLU B 2 495 ? 24.478 40.573 9.735 1.00 53.91 495 GLU B C 1
ATOM 5916 O O . GLU B 2 495 ? 23.634 39.718 9.460 1.00 51.99 495 GLU B O 1
ATOM 5922 N N . GLN B 2 496 ? 24.692 41.638 8.969 1.00 53.76 496 GLN B N 1
ATOM 5923 C CA . GLN B 2 496 ? 23.924 41.856 7.756 1.00 56.23 496 GLN B CA 1
ATOM 5924 C C . GLN B 2 496 ? 24.058 40.761 6.703 1.00 57.36 496 GLN B C 1
ATOM 5925 O O . GLN B 2 496 ? 23.047 40.357 6.139 1.00 55.39 496 GLN B O 1
ATOM 5931 N N . ARG B 2 497 ? 25.269 40.275 6.411 1.00 58.02 497 ARG B N 1
ATOM 5932 C CA . ARG B 2 497 ? 25.370 39.215 5.403 1.00 63.85 497 ARG B CA 1
ATOM 5933 C C . ARG B 2 497 ? 24.484 38.096 5.911 1.00 64.93 497 ARG B C 1
ATOM 5934 O O . ARG B 2 497 ? 23.722 37.507 5.149 1.00 68.25 497 ARG B O 1
ATOM 5942 N N . LEU B 2 498 ? 24.550 37.831 7.212 1.00 61.13 498 LEU B N 1
ATOM 5943 C CA . LEU B 2 498 ? 23.728 36.778 7.789 1.00 59.57 498 LEU B CA 1
ATOM 5944 C C . LEU B 2 498 ? 22.233 37.052 7.616 1.00 56.12 498 LEU B C 1
ATOM 5945 O O . LEU B 2 498 ? 21.478 36.240 7.079 1.00 53.46 498 LEU B O 1
ATOM 5950 N N . ARG B 2 499 ? 21.807 38.192 8.123 1.00 55.33 499 ARG B N 1
ATOM 5951 C CA . ARG B 2 499 ? 20.420 38.597 8.015 1.00 56.02 499 ARG B CA 1
ATOM 5952 C C . ARG B 2 499 ? 19.983 38.318 6.575 1.00 54.40 499 ARG B C 1
ATOM 5953 O O . ARG B 2 499 ? 18.970 37.656 6.329 1.00 53.49 499 ARG B O 1
ATOM 5961 N N . GLU B 2 500 ? 20.789 38.804 5.631 1.00 49.74 500 GLU B N 1
ATOM 5962 C CA . GLU B 2 500 ? 20.514 38.656 4.208 1.00 44.77 500 GLU B CA 1
ATOM 5963 C C . GLU B 2 500 ? 20.393 37.210 3.755 1.00 41.84 500 GLU B C 1
ATOM 5964 O O . GLU B 2 500 ? 19.403 36.844 3.110 1.00 42.45 500 GLU B O 1
ATOM 5970 N N . VAL B 2 501 ? 21.379 36.387 4.100 1.00 36.40 501 VAL B N 1
ATOM 5971 C CA . VAL B 2 501 ? 21.349 34.975 3.719 1.00 42.24 501 VAL B CA 1
ATOM 5972 C C . VAL B 2 501 ? 20.026 34.312 4.119 1.00 46.19 501 VAL B C 1
ATOM 5973 O O . VAL B 2 501 ? 19.441 33.554 3.345 1.00 43.87 501 VAL B O 1
ATOM 5977 N N . LEU B 2 502 ? 19.559 34.598 5.331 1.00 48.33 502 LEU B N 1
ATOM 5978 C CA . LEU B 2 502 ? 18.325 34.002 5.824 1.00 50.57 502 LEU B CA 1
ATOM 5979 C C . LEU B 2 502 ? 17.152 34.312 4.921 1.00 51.44 502 LEU B C 1
ATOM 5980 O O . LEU B 2 502 ? 16.500 33.404 4.418 1.00 53.07 502 LEU B O 1
ATOM 5985 N N . SER B 2 503 ? 16.885 35.592 4.706 1.00 49.58 503 SER B N 1
ATOM 5986 C CA . SER B 2 503 ? 15.777 35.992 3.848 1.00 55.30 503 SER B CA 1
ATOM 5987 C C . SER B 2 503 ? 15.879 35.292 2.495 1.00 57.64 503 SER B C 1
ATOM 5988 O O . SER B 2 503 ? 14.874 35.040 1.828 1.00 60.87 503 SER B O 1
ATOM 5991 N N . GLY B 2 504 ? 17.107 34.984 2.099 1.00 56.54 504 GLY B N 1
ATOM 5992 C CA . GLY B 2 504 ? 17.320 34.332 0.827 1.00 58.76 504 GLY B CA 1
ATOM 5993 C C . GLY B 2 504 ? 17.089 32.848 0.928 1.00 62.26 504 GLY B C 1
ATOM 5994 O O . GLY B 2 504 ? 16.730 32.196 -0.052 1.00 68.92 504 GLY B O 1
ATOM 5995 N N . LEU B 2 505 ? 17.309 32.300 2.115 1.00 59.31 505 LEU B N 1
ATOM 5996 C CA . LEU B 2 505 ? 17.100 30.877 2.312 1.00 58.09 505 LEU B CA 1
ATOM 5997 C C . LEU B 2 505 ? 15.602 30.600 2.388 1.00 60.03 505 LEU B C 1
ATOM 5998 O O . LEU B 2 505 ? 15.170 29.466 2.157 1.00 57.14 505 LEU B O 1
ATOM 6003 N N . GLY B 2 506 ? 14.821 31.637 2.713 1.00 57.52 506 GLY B N 1
ATOM 6004 C CA . GLY B 2 506 ? 13.372 31.495 2.803 1.00 55.93 506 GLY B CA 1
ATOM 6005 C C . GLY B 2 506 ? 12.675 31.939 4.086 1.00 55.33 506 GLY B C 1
ATOM 6006 O O . GLY B 2 506 ? 11.511 31.605 4.318 1.00 53.15 506 GLY B O 1
ATOM 6007 N N . PHE B 2 507 ? 13.362 32.720 4.910 1.00 56.76 507 PHE B N 1
ATOM 6008 C CA . PHE B 2 507 ? 12.788 33.176 6.172 1.00 54.29 507 PHE B CA 1
ATOM 6009 C C . PHE B 2 507 ? 12.250 34.573 6.137 1.00 50.92 507 PHE B C 1
ATOM 6010 O O . PHE B 2 507 ? 12.937 35.489 5.696 1.00 49.70 507 PHE B O 1
ATOM 6018 N N . GLN B 2 508 ? 11.025 34.748 6.613 1.00 49.36 508 GLN B N 1
ATOM 6019 C CA . GLN B 2 508 ? 10.466 36.083 6.637 1.00 52.58 508 GLN B CA 1
ATOM 6020 C C . GLN B 2 508 ? 10.989 36.764 7.897 1.00 55.14 508 GLN B C 1
ATOM 6021 O O . GLN B 2 508 ? 10.911 36.214 8.988 1.00 48.99 508 GLN B O 1
ATOM 6027 N N . GLU B 2 509 ? 11.540 37.957 7.747 1.00 58.49 509 GLU B N 1
ATOM 6028 C CA . GLU B 2 509 ? 12.060 38.672 8.894 1.00 61.12 509 GLU B CA 1
ATOM 6029 C C . GLU B 2 509 ? 10.929 39.292 9.712 1.00 67.10 509 GLU B C 1
ATOM 6030 O O . GLU B 2 509 ? 9.879 39.654 9.165 1.00 62.36 509 GLU B O 1
ATOM 6036 N N . VAL B 2 510 ? 11.157 39.408 11.026 1.00 70.77 510 VAL B N 1
ATOM 6037 C CA . VAL B 2 510 ? 10.182 39.989 11.960 1.00 68.27 510 VAL B CA 1
ATOM 6038 C C . VAL B 2 510 ? 10.825 40.843 13.037 1.00 67.57 510 VAL B C 1
ATOM 6039 O O . VAL B 2 510 ? 11.927 40.543 13.507 1.00 66.56 510 VAL B O 1
ATOM 6043 N N . TYR B 2 511 ? 10.115 41.897 13.435 1.00 68.43 511 TYR B N 1
ATOM 6044 C CA . TYR B 2 511 ? 10.587 42.790 14.485 1.00 68.19 511 TYR B CA 1
ATOM 6045 C C . TYR B 2 511 ? 9.623 42.730 15.664 1.00 69.58 511 TYR B C 1
ATOM 6046 O O . TYR B 2 511 ? 8.422 42.978 15.532 1.00 70.75 511 TYR B O 1
ATOM 6055 N N . THR B 2 512 ? 10.187 42.392 16.815 1.00 69.23 512 THR B N 1
ATOM 6056 C CA . THR B 2 512 ? 9.454 42.218 18.053 1.00 67.90 512 THR B CA 1
ATOM 6057 C C . THR B 2 512 ? 9.910 43.202 19.118 1.00 68.31 512 THR B C 1
ATOM 6058 O O . THR B 2 512 ? 11.095 43.523 19.210 1.00 70.99 512 THR B O 1
ATOM 6062 N N . TYR B 2 513 ? 8.972 43.676 19.929 1.00 65.31 513 TYR B N 1
ATOM 6063 C CA . TYR B 2 513 ? 9.318 44.609 20.990 1.00 65.81 513 TYR B CA 1
ATOM 6064 C C . TYR B 2 513 ? 10.338 43.920 21.920 1.00 67.41 513 TYR B C 1
ATOM 6065 O O . TYR B 2 513 ? 10.315 42.694 22.099 1.00 69.77 513 TYR B O 1
ATOM 6074 N N . SER B 2 514 ? 11.234 44.721 22.492 1.00 68.61 514 SER B N 1
ATOM 6075 C CA . SER B 2 514 ? 12.276 44.242 23.408 1.00 68.96 514 SER B CA 1
ATOM 6076 C C . SER B 2 514 ? 11.705 43.975 24.823 1.00 70.35 514 SER B C 1
ATOM 6077 O O . SER B 2 514 ? 12.413 43.507 25.718 1.00 70.80 514 SER B O 1
ATOM 6080 N N . PHE B 2 515 ? 10.423 44.271 25.014 1.00 69.24 515 PHE B N 1
ATOM 6081 C CA . PHE B 2 515 ? 9.768 44.078 26.301 1.00 71.80 515 PHE B CA 1
ATOM 6082 C C . PHE B 2 515 ? 9.376 42.641 26.564 1.00 78.02 515 PHE B C 1
ATOM 6083 O O . PHE B 2 515 ? 9.461 41.789 25.680 1.00 83.23 515 PHE B O 1
ATOM 6091 N N . MET B 2 516 ? 8.923 42.380 27.784 1.00 78.81 516 MET B N 1
ATOM 6092 C CA . MET B 2 516 ? 8.525 41.035 28.171 1.00 79.02 516 MET B CA 1
ATOM 6093 C C . MET B 2 516 ? 7.457 41.096 29.265 1.00 81.20 516 MET B C 1
ATOM 6094 O O . MET B 2 516 ? 7.494 41.991 30.116 1.00 84.25 516 MET B O 1
ATOM 6099 N N . ASP B 2 517 ? 6.488 40.179 29.223 1.00 79.58 517 ASP B N 1
ATOM 6100 C CA . ASP B 2 517 ? 5.450 40.129 30.257 1.00 76.67 517 ASP B CA 1
ATOM 6101 C C . ASP B 2 517 ? 6.038 39.184 31.290 1.00 73.65 517 ASP B C 1
ATOM 6102 O O . ASP B 2 517 ? 6.205 37.992 31.026 1.00 71.09 517 ASP B O 1
ATOM 6107 N N . PRO B 2 518 ? 6.340 39.702 32.490 1.00 72.79 518 PRO B N 1
ATOM 6108 C CA . PRO B 2 518 ? 6.931 38.895 33.562 1.00 71.90 518 PRO B CA 1
ATOM 6109 C C . PRO B 2 518 ? 6.221 37.568 33.717 1.00 73.14 518 PRO B C 1
ATOM 6110 O O . PRO B 2 518 ? 6.830 36.554 34.063 1.00 72.19 518 PRO B O 1
ATOM 6114 N N . GLU B 2 519 ? 4.926 37.591 33.427 1.00 76.39 519 GLU B N 1
ATOM 6115 C CA . GLU B 2 519 ? 4.079 36.415 33.530 1.00 80.29 519 GLU B CA 1
ATOM 6116 C C . GLU B 2 519 ? 4.496 35.258 32.617 1.00 80.06 519 GLU B C 1
ATOM 6117 O O . GLU B 2 519 ? 4.394 34.086 32.994 1.00 81.10 519 GLU B O 1
ATOM 6123 N N . ASP B 2 520 ? 4.968 35.579 31.419 1.00 80.12 520 ASP B N 1
ATOM 6124 C CA . ASP B 2 520 ? 5.364 34.537 30.485 1.00 79.46 520 ASP B CA 1
ATOM 6125 C C . ASP B 2 520 ? 6.571 33.767 30.947 1.00 74.22 520 ASP B C 1
ATOM 6126 O O . ASP B 2 520 ? 6.844 32.687 30.433 1.00 73.43 520 ASP B O 1
ATOM 6131 N N . ALA B 2 521 ? 7.304 34.327 31.902 1.00 71.24 521 ALA B N 1
ATOM 6132 C CA . ALA B 2 521 ? 8.469 33.634 32.426 1.00 73.09 521 ALA B CA 1
ATOM 6133 C C . ALA B 2 521 ? 7.935 32.297 32.919 1.00 74.21 521 ALA B C 1
ATOM 6134 O O . ALA B 2 521 ? 8.661 31.302 32.992 1.00 70.52 521 ALA B O 1
ATOM 6136 N N . ARG B 2 522 ? 6.641 32.300 33.241 1.00 75.67 522 ARG B N 1
ATOM 6137 C CA . ARG B 2 522 ? 5.929 31.124 33.728 1.00 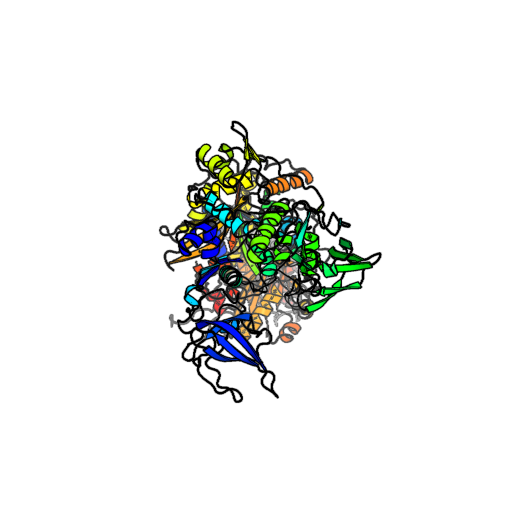78.43 522 ARG B CA 1
ATOM 6138 C C . ARG B 2 522 ? 5.353 30.395 32.529 1.00 76.61 522 ARG B C 1
ATOM 6139 O O . ARG B 2 522 ? 5.755 29.268 32.226 1.00 76.66 522 ARG B O 1
ATOM 6147 N N . ARG B 2 523 ? 4.415 31.053 31.852 1.00 73.40 523 ARG B N 1
ATOM 6148 C CA . ARG B 2 523 ? 3.781 30.475 30.681 1.00 74.27 523 ARG B CA 1
ATOM 6149 C C . ARG B 2 523 ? 4.764 29.695 29.818 1.00 74.61 523 ARG B C 1
ATOM 6150 O O . ARG B 2 523 ? 4.430 28.643 29.287 1.00 75.86 523 ARG B O 1
ATOM 6158 N N . PHE B 2 524 ? 5.974 30.221 29.669 1.00 76.75 524 PHE B N 1
ATOM 6159 C CA . PHE B 2 524 ? 7.033 29.545 28.915 1.00 77.56 524 PHE B CA 1
ATOM 6160 C C . PHE B 2 524 ? 8.007 29.176 30.023 1.00 79.31 524 PHE B C 1
ATOM 6161 O O . PHE B 2 524 ? 8.468 30.039 30.763 1.00 82.79 524 PHE B O 1
ATOM 6169 N N . ARG B 2 525 ? 8.298 27.896 30.171 1.00 81.35 525 ARG B N 1
ATOM 6170 C CA . ARG B 2 525 ? 9.188 27.472 31.240 1.00 83.67 525 ARG B CA 1
ATOM 6171 C C . ARG B 2 525 ? 10.600 28.042 31.146 1.00 82.93 525 ARG B C 1
ATOM 6172 O O . ARG B 2 525 ? 11.509 27.381 30.652 1.00 86.17 525 ARG B O 1
ATOM 6180 N N . LEU B 2 526 ? 10.793 29.267 31.622 1.00 80.69 526 LEU B N 1
ATOM 6181 C CA . LEU B 2 526 ? 12.120 29.875 31.587 1.00 82.51 526 LEU B CA 1
ATOM 6182 C C . LEU B 2 526 ? 12.347 30.737 32.818 1.00 83.84 526 LEU B C 1
ATOM 6183 O O . LEU B 2 526 ? 11.395 31.237 33.421 1.00 84.09 526 LEU B O 1
ATOM 6188 N N . ASP B 2 527 ? 13.612 30.899 33.192 1.00 85.43 527 ASP B N 1
ATOM 6189 C CA . ASP B 2 527 ? 13.962 31.714 34.349 1.00 87.39 527 ASP B CA 1
ATOM 6190 C C . ASP B 2 527 ? 13.362 33.106 34.169 1.00 88.07 527 ASP B C 1
ATOM 6191 O O . ASP B 2 527 ? 12.917 33.461 33.075 1.00 90.66 527 ASP B O 1
ATOM 6196 N N . PRO B 2 528 ? 13.354 33.921 35.238 1.00 87.15 528 PRO B N 1
ATOM 6197 C CA . PRO B 2 528 ? 12.795 35.276 35.190 1.00 83.37 528 PRO B CA 1
ATOM 6198 C C . PRO B 2 528 ? 13.725 36.335 34.616 1.00 80.70 528 PRO B C 1
ATOM 6199 O O . PRO B 2 528 ? 14.946 36.172 34.609 1.00 76.49 528 PRO B O 1
ATOM 6203 N N . PRO B 2 529 ? 13.148 37.449 34.140 1.00 79.60 529 PRO B N 1
ATOM 6204 C CA . PRO B 2 529 ? 13.917 38.552 33.557 1.00 80.58 529 PRO B CA 1
ATOM 6205 C C . PRO B 2 529 ? 14.773 39.241 34.607 1.00 80.10 529 PRO B C 1
ATOM 6206 O O . PRO B 2 529 ? 14.270 39.619 35.664 1.00 82.24 529 PRO B O 1
ATOM 6210 N N . ARG B 2 530 ? 16.063 39.406 34.315 1.00 79.46 530 ARG B N 1
ATOM 6211 C CA . ARG B 2 530 ? 16.979 40.054 35.253 1.00 75.29 530 ARG B CA 1
ATOM 6212 C C . ARG B 2 530 ? 16.796 41.577 35.319 1.00 72.80 530 ARG B C 1
ATOM 6213 O O . ARG B 2 530 ? 17.258 42.218 36.269 1.00 74.48 530 ARG B O 1
ATOM 6221 N N . LEU B 2 531 ? 16.120 42.150 34.322 1.00 68.61 531 LEU B N 1
ATOM 6222 C CA . LEU B 2 531 ? 15.889 43.594 34.287 1.00 64.55 531 LEU B CA 1
ATOM 6223 C C . LEU B 2 531 ? 14.405 43.927 34.222 1.00 63.26 531 LEU B C 1
ATOM 6224 O O . LEU B 2 531 ? 13.657 43.359 33.417 1.00 67.85 531 LEU B O 1
ATOM 6229 N N . LEU B 2 532 ? 13.981 44.858 35.066 1.00 57.57 532 LEU B N 1
ATOM 6230 C CA . LEU B 2 532 ? 12.585 45.257 35.095 1.00 56.12 532 LEU B CA 1
ATOM 6231 C C . LEU B 2 532 ? 12.494 46.744 34.938 1.00 55.74 532 LEU B C 1
ATOM 6232 O O . LEU B 2 532 ? 13.452 47.466 35.210 1.00 58.70 532 LEU B O 1
ATOM 6237 N N . LEU B 2 533 ? 11.335 47.209 34.507 1.00 55.63 533 LEU B N 1
ATOM 6238 C CA . LEU B 2 533 ? 11.143 48.636 34.329 1.00 64.74 533 LEU B CA 1
ATOM 6239 C C . LEU B 2 533 ? 10.627 49.282 35.610 1.00 68.38 533 LEU B C 1
ATOM 6240 O O . LEU B 2 533 ? 9.893 48.668 36.384 1.00 69.92 533 LEU B O 1
ATOM 6245 N N . LEU B 2 534 ? 11.026 50.525 35.834 1.00 70.03 534 LEU B N 1
ATOM 6246 C CA . LEU B 2 534 ? 10.570 51.252 36.999 1.00 68.99 534 LEU B CA 1
ATOM 6247 C C . LEU B 2 534 ? 9.323 51.997 36.573 1.00 72.96 534 LEU B C 1
ATOM 6248 O O . LEU B 2 534 ? 8.531 52.439 37.401 1.00 76.53 534 LEU B O 1
ATOM 6253 N N . ASN B 2 535 ? 9.160 52.141 35.264 1.00 73.58 535 ASN B N 1
ATOM 6254 C CA . ASN B 2 535 ? 7.992 52.811 34.716 1.00 71.34 535 ASN B CA 1
ATOM 6255 C C . ASN B 2 535 ? 7.483 52.030 33.522 1.00 71.84 535 ASN B C 1
ATOM 6256 O O . ASN B 2 535 ? 7.413 52.557 32.421 1.00 73.12 535 ASN B O 1
ATOM 6261 N N . PRO B 2 536 ? 7.124 50.749 33.725 1.00 72.94 536 PRO B N 1
ATOM 6262 C CA . PRO B 2 536 ? 6.624 49.930 32.613 1.00 76.22 536 PRO B CA 1
ATOM 6263 C C . PRO B 2 536 ? 5.508 50.614 31.837 1.00 79.24 536 PRO B C 1
ATOM 6264 O O . PRO B 2 536 ? 4.747 51.414 32.386 1.00 81.64 536 PRO B O 1
ATOM 6268 N N . LEU B 2 537 ? 5.421 50.310 30.550 1.00 80.33 537 LEU B N 1
ATOM 6269 C CA . LEU B 2 537 ? 4.382 50.898 29.736 1.00 76.67 537 LEU B CA 1
ATOM 6270 C C . LEU B 2 537 ? 3.082 50.215 30.118 1.00 77.26 537 LEU B C 1
ATOM 6271 O O . LEU B 2 537 ? 2.016 50.822 30.098 1.00 75.36 537 LEU B O 1
ATOM 6276 N N . ALA B 2 538 ? 3.206 48.943 30.485 1.00 77.83 538 ALA B N 1
ATOM 6277 C CA . ALA B 2 538 ? 2.091 48.108 30.902 1.00 78.30 538 ALA B CA 1
ATOM 6278 C C . ALA B 2 538 ? 2.686 46.921 31.668 1.00 80.52 538 ALA B C 1
ATOM 6279 O O . ALA B 2 538 ? 3.786 46.455 31.348 1.00 84.14 538 ALA B O 1
ATOM 6281 N N . PRO B 2 539 ? 1.989 46.440 32.713 1.00 79.17 539 P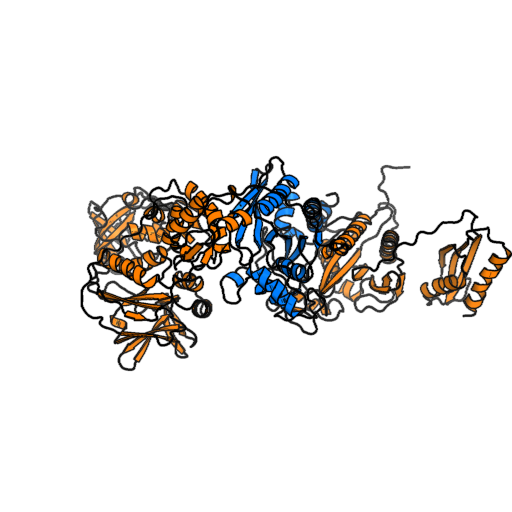RO B N 1
ATOM 6282 C CA . PRO B 2 539 ? 2.458 45.300 33.519 1.00 77.55 539 PRO B CA 1
ATOM 6283 C C . PRO B 2 539 ? 2.815 44.056 32.692 1.00 76.59 539 PRO B C 1
ATOM 6284 O O . PRO B 2 539 ? 3.374 43.086 33.214 1.00 76.61 539 PRO B O 1
ATOM 6288 N N . GLU B 2 540 ? 2.484 44.110 31.402 1.00 77.57 540 GLU B N 1
ATOM 6289 C CA . GLU B 2 540 ? 2.742 43.030 30.446 1.00 79.32 540 GLU B CA 1
ATOM 6290 C C . GLU B 2 540 ? 4.007 43.326 29.635 1.00 77.09 540 GLU B C 1
ATOM 6291 O O . GLU B 2 540 ? 4.438 42.528 28.809 1.00 74.46 540 GLU 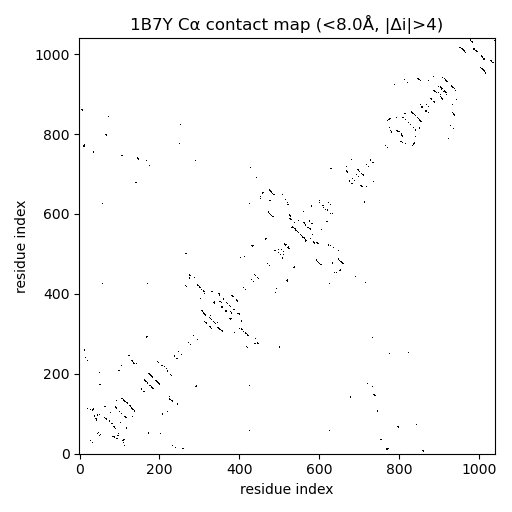B O 1
ATOM 6297 N N . LYS B 2 541 ? 4.577 44.499 29.881 1.00 75.12 541 LYS B N 1
ATOM 6298 C CA . LYS B 2 541 ? 5.807 44.954 29.247 1.00 72.35 541 LYS B CA 1
ATOM 6299 C C . LYS B 2 541 ? 6.562 45.666 30.367 1.00 71.60 541 LYS B C 1
ATOM 6300 O O . LYS B 2 541 ? 6.928 46.846 30.259 1.00 72.55 541 LYS B O 1
ATOM 6306 N N . ALA B 2 542 ? 6.775 44.921 31.448 1.00 70.41 542 ALA B N 1
ATOM 6307 C CA . ALA B 2 542 ? 7.452 45.420 32.636 1.00 70.90 542 ALA B CA 1
ATOM 6308 C C . ALA B 2 542 ? 8.861 44.827 32.806 1.00 71.37 542 ALA B C 1
ATOM 6309 O O . ALA B 2 542 ? 9.651 45.286 33.647 1.00 70.47 542 ALA B O 1
ATOM 6311 N N . ALA B 2 543 ? 9.166 43.806 32.006 1.00 68.91 543 ALA B N 1
ATOM 6312 C CA . ALA B 2 543 ? 10.473 43.153 32.045 1.00 67.98 543 ALA B CA 1
ATOM 6313 C C . ALA B 2 543 ? 11.162 43.300 30.689 1.00 66.01 543 ALA B C 1
ATOM 6314 O O . ALA B 2 543 ? 10.570 43.802 29.731 1.00 67.72 543 ALA B O 1
ATOM 6316 N N . LEU B 2 544 ? 12.415 42.876 30.605 1.00 60.97 544 LEU B N 1
ATOM 6317 C CA . LEU B 2 544 ? 13.131 42.960 29.340 1.00 59.10 544 LEU B CA 1
ATOM 6318 C C . LEU B 2 544 ? 13.341 41.540 28.839 1.00 58.29 544 LEU B C 1
ATOM 6319 O O . LEU B 2 544 ? 13.863 40.692 29.572 1.00 58.52 544 LEU B O 1
ATOM 6324 N N . ARG B 2 545 ? 12.927 41.285 27.598 1.00 55.35 545 ARG B N 1
ATOM 6325 C CA . ARG B 2 545 ? 13.048 39.953 27.010 1.00 56.04 545 ARG B CA 1
ATOM 6326 C C . ARG B 2 545 ? 14.384 39.295 27.296 1.00 52.21 545 ARG B C 1
ATOM 6327 O O . ARG B 2 545 ? 15.448 39.891 27.136 1.00 50.39 545 ARG B O 1
ATOM 6335 N N . THR B 2 546 ? 14.311 38.053 27.736 1.00 51.51 546 THR B N 1
ATOM 6336 C CA . THR B 2 546 ? 15.502 37.292 28.044 1.00 58.95 546 THR B CA 1
ATOM 6337 C C . THR B 2 546 ? 15.680 36.325 26.885 1.00 58.97 546 THR B C 1
ATOM 6338 O O . THR B 2 546 ? 16.778 35.842 26.603 1.00 57.64 546 THR B O 1
ATOM 6342 N N . HIS B 2 547 ? 14.570 36.058 26.211 1.00 62.54 547 HIS B N 1
ATOM 6343 C CA . HIS B 2 547 ? 14.565 35.168 25.066 1.00 65.39 547 HIS B CA 1
ATOM 6344 C C . HIS B 2 547 ? 13.803 35.831 23.930 1.00 65.06 547 HIS B C 1
ATOM 6345 O O . HIS B 2 547 ? 12.955 36.711 24.142 1.00 64.90 547 HIS B O 1
ATOM 6352 N N . LEU B 2 548 ? 14.100 35.384 22.722 1.00 63.72 548 LEU B N 1
ATOM 6353 C CA . LEU B 2 548 ? 13.477 35.930 21.529 1.00 62.50 548 LEU B CA 1
ATOM 6354 C C . LEU B 2 548 ? 12.257 35.123 21.065 1.00 62.35 548 LEU B C 1
ATOM 6355 O O . LEU B 2 548 ? 11.241 35.697 20.651 1.00 62.77 548 LEU B O 1
ATOM 6360 N N . PHE B 2 549 ? 12.366 33.797 21.141 1.00 57.84 549 PHE B N 1
ATOM 6361 C CA . PHE B 2 549 ? 11.305 32.895 20.696 1.00 57.38 549 PHE B CA 1
ATOM 6362 C C . PHE B 2 549 ? 9.923 33.062 21.315 1.00 56.48 549 PHE B C 1
ATOM 6363 O O . PHE B 2 549 ? 8.905 32.904 20.633 1.00 52.37 549 PHE B O 1
ATOM 6371 N N . PRO B 2 550 ? 9.861 33.387 22.613 1.00 55.67 550 PRO B N 1
ATOM 6372 C CA . PRO B 2 550 ? 8.525 33.537 23.192 1.00 53.98 550 PRO B CA 1
ATOM 6373 C C . PRO B 2 550 ? 7.728 34.509 22.350 1.00 54.22 550 PRO B C 1
ATOM 6374 O O . PRO B 2 550 ? 6.551 34.283 22.052 1.00 52.29 550 PRO B O 1
ATOM 6378 N N . GLY B 2 551 ? 8.407 35.584 21.955 1.00 57.49 551 GLY B N 1
ATOM 6379 C CA . GLY B 2 551 ? 7.793 36.615 21.141 1.00 59.91 551 GLY B CA 1
ATOM 6380 C C . GLY B 2 551 ? 7.403 36.135 19.758 1.00 63.09 551 GLY B C 1
ATOM 6381 O O . GLY B 2 551 ? 6.349 36.511 19.239 1.00 63.07 551 GLY B O 1
ATOM 6382 N N . LEU B 2 552 ? 8.248 35.307 19.151 1.00 64.69 552 LEU B N 1
ATOM 6383 C CA . LEU B 2 552 ? 7.956 34.791 17.819 1.00 64.68 552 LEU B CA 1
ATOM 6384 C C . LEU B 2 552 ? 6.682 33.967 17.911 1.00 65.42 552 LEU B C 1
ATOM 6385 O O . LEU B 2 552 ? 5.703 34.196 17.187 1.00 64.36 552 LEU B O 1
ATOM 6390 N N . VAL B 2 553 ? 6.705 33.004 18.819 1.00 65.73 553 VAL B N 1
ATOM 6391 C CA . VAL B 2 553 ? 5.563 32.145 19.032 1.00 67.36 553 VAL B CA 1
ATOM 6392 C C . VAL B 2 553 ? 4.316 32.986 19.219 1.00 67.93 553 VAL B C 1
ATOM 6393 O O . VAL B 2 553 ? 3.285 32.732 18.591 1.00 69.45 553 VAL B O 1
ATOM 6397 N N . ARG B 2 554 ? 4.421 33.985 20.092 1.00 64.86 554 ARG B N 1
ATOM 6398 C CA . ARG B 2 554 ? 3.304 34.876 20.377 1.00 67.25 554 ARG B CA 1
ATOM 6399 C C . ARG B 2 554 ? 2.806 35.577 19.122 1.00 66.12 554 ARG B C 1
ATOM 6400 O O . ARG B 2 554 ? 1.615 35.884 19.006 1.00 66.40 554 ARG B O 1
ATOM 6408 N N . VAL B 2 555 ? 3.723 35.833 18.190 1.00 64.14 555 VAL B N 1
ATOM 6409 C CA . VAL B 2 555 ? 3.380 36.493 16.932 1.00 62.60 555 VAL B CA 1
ATOM 6410 C C . VAL B 2 555 ? 2.634 35.480 16.094 1.00 63.61 555 VAL B C 1
ATOM 6411 O O . VAL B 2 555 ? 1.636 35.801 15.432 1.00 65.38 555 VAL B O 1
ATOM 6415 N N . LEU B 2 556 ? 3.135 34.252 16.128 1.00 59.55 556 LEU B N 1
ATOM 6416 C CA . LEU B 2 556 ? 2.508 33.172 15.401 1.00 61.27 556 LEU B CA 1
ATOM 6417 C C . LEU B 2 556 ? 1.007 33.222 15.670 1.00 65.73 556 LEU B C 1
ATOM 6418 O O . LEU B 2 556 ? 0.194 33.432 14.756 1.00 63.68 556 LEU B O 1
ATOM 6423 N N . LYS B 2 557 ? 0.654 33.046 16.943 1.00 70.28 557 LYS B N 1
ATOM 6424 C CA . LYS B 2 557 ? -0.737 33.053 17.382 1.00 75.02 557 LYS B CA 1
ATOM 6425 C C . LYS B 2 557 ? -1.564 34.170 16.747 1.00 75.38 557 LYS B C 1
ATOM 6426 O O . LYS B 2 557 ? -2.428 33.912 15.911 1.00 77.30 557 LYS B O 1
ATOM 6432 N N . GLU B 2 558 ? -1.288 35.408 17.141 1.00 76.65 558 GLU B N 1
ATOM 6433 C CA . GLU B 2 558 ? -2.036 36.545 16.628 1.00 78.46 558 GLU B CA 1
ATOM 6434 C C . GLU B 2 558 ? -2.157 36.596 15.121 1.00 77.49 558 GLU B C 1
ATOM 6435 O O . GLU B 2 558 ? -3.078 37.223 14.595 1.00 76.46 558 GLU B O 1
ATOM 6441 N N . ASN B 2 559 ? -1.234 35.965 14.406 1.00 75.94 559 ASN B N 1
ATOM 6442 C CA . ASN B 2 559 ? -1.357 35.988 12.962 1.00 75.54 559 ASN B CA 1
ATOM 6443 C C . ASN B 2 559 ? -2.489 35.048 12.633 1.00 73.82 559 ASN B C 1
ATOM 6444 O O . ASN B 2 559 ? -3.425 35.416 11.921 1.00 73.01 559 ASN B O 1
ATOM 6449 N N . LEU B 2 560 ? -2.414 33.844 13.188 1.00 72.46 560 LEU B N 1
ATOM 6450 C CA . LEU B 2 560 ? -3.454 32.843 12.983 1.00 76.12 560 LEU B CA 1
ATOM 6451 C C . LEU B 2 560 ? -4.843 33.460 13.194 1.00 78.82 560 LEU B C 1
ATOM 6452 O O . LEU B 2 560 ? -5.746 33.283 12.374 1.00 81.35 560 LEU B O 1
ATOM 6457 N N . ASP B 2 561 ? -4.996 34.203 14.285 1.00 78.30 561 ASP B N 1
ATOM 6458 C CA . ASP B 2 561 ? -6.264 34.834 14.612 1.00 77.60 561 ASP B CA 1
ATOM 6459 C C . ASP B 2 561 ? -6.716 35.902 13.615 1.00 77.61 561 ASP B C 1
ATOM 6460 O O . ASP B 2 561 ? -7.916 36.110 13.445 1.00 77.84 561 ASP B O 1
ATOM 6465 N N . LEU B 2 562 ? -5.779 36.567 12.941 1.00 77.96 562 LEU B N 1
ATOM 6466 C CA . LEU B 2 562 ? -6.152 37.621 11.989 1.00 80.01 562 LEU B CA 1
ATOM 6467 C C . LEU B 2 562 ? -6.345 37.135 10.553 1.00 82.36 562 LEU B C 1
ATOM 6468 O O . LEU B 2 562 ? -7.343 37.465 9.903 1.00 83.63 562 LEU B O 1
ATOM 6473 N N . ASP B 2 563 ? -5.371 36.377 10.063 1.00 83.85 563 ASP B N 1
ATOM 6474 C CA . ASP B 2 563 ? -5.383 35.798 8.721 1.00 85.11 563 ASP B CA 1
ATOM 6475 C C . ASP B 2 563 ? -4.996 34.374 9.023 1.00 86.60 563 ASP B C 1
ATOM 6476 O O . ASP B 2 563 ? -4.280 34.129 9.983 1.00 88.57 563 ASP B O 1
ATOM 6481 N N . ARG B 2 564 ? -5.443 33.423 8.229 1.00 85.39 564 ARG B N 1
ATOM 6482 C CA . ARG B 2 564 ? -5.105 32.062 8.569 1.00 87.88 564 ARG B CA 1
ATOM 6483 C C . ARG B 2 564 ? -4.073 31.409 7.682 1.00 90.35 564 ARG B C 1
ATOM 6484 O O . ARG B 2 564 ? -4.396 30.638 6.784 1.00 93.16 564 ARG B O 1
ATOM 6492 N N . PRO B 2 565 ? -2.799 31.718 7.923 1.00 91.39 565 PRO B N 1
ATOM 6493 C CA . PRO B 2 565 ? -1.711 31.142 7.133 1.00 91.89 565 PRO B CA 1
ATOM 6494 C C . PRO B 2 565 ? -1.562 29.649 7.384 1.00 90.36 565 PRO B C 1
ATOM 6495 O O . PRO B 2 565 ? -1.507 29.211 8.529 1.00 89.49 565 PRO B O 1
ATOM 6499 N N . GLU B 2 566 ? -1.502 28.877 6.303 1.00 93.76 566 GLU B N 1
ATOM 6500 C CA . GLU B 2 566 ? -1.358 27.423 6.390 1.00 97.22 566 GLU B CA 1
ATOM 6501 C C . GLU B 2 566 ? -0.006 27.051 7.001 1.00 94.48 566 GLU B C 1
ATOM 6502 O O . GLU B 2 566 ? 0.103 26.144 7.835 1.00 92.81 566 GLU B O 1
ATOM 6508 N N . ARG B 2 567 ? 1.030 27.756 6.574 1.00 93.14 567 ARG B N 1
ATOM 6509 C CA . ARG B 2 567 ? 2.364 27.494 7.074 1.00 90.11 567 ARG B CA 1
ATOM 6510 C C . ARG B 2 567 ? 3.093 28.814 7.292 1.00 86.85 567 ARG B C 1
ATOM 6511 O O . ARG B 2 567 ? 2.670 29.873 6.809 1.00 87.12 567 ARG B O 1
ATOM 6519 N N . ALA B 2 568 ? 4.184 28.750 8.038 1.00 81.07 568 ALA B N 1
ATOM 6520 C CA . ALA B 2 568 ? 4.954 29.941 8.307 1.00 77.15 568 ALA B CA 1
ATOM 6521 C C . ALA B 2 568 ? 6.374 29.592 8.727 1.00 75.39 568 ALA B C 1
ATOM 6522 O O . ALA B 2 568 ? 6.613 28.688 9.530 1.00 74.42 568 ALA B O 1
ATOM 6524 N N . LEU B 2 569 ? 7.317 30.311 8.140 1.00 74.34 569 LEU B N 1
ATOM 6525 C CA . LEU B 2 569 ? 8.729 30.135 8.418 1.00 70.84 569 LEU B CA 1
ATOM 6526 C C . LEU B 2 569 ? 9.293 31.521 8.600 1.00 70.18 569 LEU B C 1
ATOM 6527 O O . LEU B 2 569 ? 9.229 32.351 7.691 1.00 71.99 569 LEU B O 1
ATOM 6532 N N . LEU B 2 570 ? 9.834 31.797 9.771 1.00 67.85 570 LEU B N 1
ATOM 6533 C CA . LEU B 2 570 ? 10.399 33.105 9.954 1.00 66.01 570 LEU B CA 1
ATOM 6534 C C . LEU B 2 570 ? 11.480 33.200 11.011 1.00 63.74 570 LEU B C 1
ATOM 6535 O O . LEU B 2 570 ? 11.758 32.240 11.732 1.00 62.03 570 LEU B O 1
ATOM 6540 N N . PHE B 2 571 ? 12.122 34.361 11.061 1.00 62.90 571 PHE B N 1
ATOM 6541 C CA . PHE B 2 571 ? 13.217 34.597 11.985 1.00 60.94 571 PHE B CA 1
ATOM 6542 C C . PHE B 2 571 ? 13.197 36.016 12.505 1.00 60.61 571 PHE B C 1
ATOM 6543 O O . PHE B 2 571 ? 12.422 36.859 12.046 1.00 59.37 571 PHE B O 1
ATOM 6551 N N . GLU B 2 572 ? 14.060 36.264 13.481 1.00 63.43 572 GLU B N 1
ATOM 6552 C CA . GLU B 2 572 ? 14.211 37.590 14.057 1.00 63.53 572 GLU B CA 1
ATOM 6553 C C . GLU B 2 572 ? 15.548 37.691 14.764 1.00 62.39 572 GLU B C 1
ATOM 6554 O O . GLU B 2 572 ? 16.036 36.726 15.378 1.00 59.35 572 GLU B O 1
ATOM 6560 N N . VAL B 2 573 ? 16.149 38.867 14.652 1.00 59.11 573 VAL B N 1
ATOM 6561 C CA . VAL B 2 573 ? 17.413 39.109 15.308 1.00 58.97 573 VAL B CA 1
ATOM 6562 C C . VAL B 2 573 ? 17.184 40.276 16.236 1.00 58.40 573 VAL B C 1
ATOM 6563 O O . VAL B 2 573 ? 16.681 41.325 15.826 1.00 60.67 573 VAL B O 1
ATOM 6567 N N . GLY B 2 574 ? 17.533 40.082 17.498 1.00 58.51 574 GLY B N 1
ATOM 6568 C CA . GLY B 2 574 ? 17.335 41.138 18.458 1.00 57.78 574 GLY B CA 1
ATOM 6569 C C . GLY B 2 574 ? 18.202 41.004 19.681 1.00 59.08 574 GLY B C 1
ATOM 6570 O O . GLY B 2 574 ? 18.886 39.999 19.898 1.00 54.24 574 GLY B O 1
ATOM 6571 N N . ARG B 2 575 ? 18.149 42.050 20.491 1.00 62.43 575 ARG B N 1
ATOM 6572 C CA . ARG B 2 575 ? 18.905 42.122 21.720 1.00 61.35 575 ARG B CA 1
ATOM 6573 C C . ARG B 2 575 ? 18.083 41.594 22.909 1.00 59.82 575 ARG B C 1
ATOM 6574 O O . ARG B 2 575 ? 17.006 42.121 23.200 1.00 59.55 575 ARG B O 1
ATOM 6582 N N . VAL B 2 576 ? 18.579 40.538 23.561 1.00 59.06 576 VAL B N 1
ATOM 6583 C CA . VAL B 2 576 ? 17.932 39.954 24.742 1.00 57.06 576 VAL B CA 1
ATOM 6584 C C . VAL B 2 576 ? 18.758 40.419 25.937 1.00 61.63 576 VAL B C 1
ATOM 6585 O O . VAL B 2 576 ? 19.942 40.737 25.788 1.00 61.47 576 VAL B O 1
ATOM 6589 N N . PHE B 2 577 ? 18.155 40.439 27.121 1.00 65.41 577 PHE B N 1
ATOM 6590 C CA . PHE B 2 577 ? 18.879 40.896 28.300 1.00 66.75 577 PHE B CA 1
ATOM 6591 C C . PHE B 2 577 ? 18.936 39.947 29.473 1.00 68.91 577 PHE B C 1
ATOM 6592 O O . PHE B 2 577 ? 17.936 39.706 30.155 1.00 72.38 577 PHE B O 1
ATOM 6600 N N . ARG B 2 578 ? 20.133 39.426 29.701 1.00 70.55 578 ARG B N 1
ATOM 6601 C CA . ARG B 2 578 ? 20.408 38.514 30.797 1.00 70.26 578 ARG B CA 1
ATOM 6602 C C . ARG B 2 578 ? 21.443 39.253 31.630 1.00 71.59 578 ARG B C 1
ATOM 6603 O O . ARG B 2 578 ? 21.301 40.457 31.847 1.00 72.74 578 ARG B O 1
ATOM 6611 N N . GLU B 2 579 ? 22.487 38.577 32.088 1.00 73.76 579 GLU B N 1
ATOM 6612 C CA . GLU B 2 579 ? 23.521 39.269 32.863 1.00 81.28 579 GLU B CA 1
ATOM 6613 C C . GLU B 2 579 ? 24.064 40.427 32.061 1.00 82.03 579 GLU B C 1
ATOM 6614 O O . GLU B 2 579 ? 24.295 41.513 32.589 1.00 85.35 579 GLU B O 1
ATOM 6620 N N . ARG B 2 580 ? 24.298 40.160 30.780 1.00 79.59 580 ARG B N 1
ATOM 6621 C CA . ARG B 2 580 ? 24.813 41.149 29.853 1.00 73.25 580 ARG B CA 1
ATOM 6622 C C . ARG B 2 580 ? 23.859 41.208 28.670 1.00 68.57 580 ARG B C 1
ATOM 6623 O O . ARG B 2 580 ? 23.076 40.282 28.460 1.00 66.70 580 ARG B O 1
ATOM 6631 N N . GLU B 2 581 ? 23.930 42.297 27.904 1.00 67.18 581 GLU B N 1
ATOM 6632 C CA . GLU B 2 581 ? 23.099 42.487 26.705 1.00 63.88 581 GLU B CA 1
ATOM 6633 C C . GLU B 2 581 ? 23.625 41.538 25.620 1.00 63.60 581 GLU B C 1
ATOM 6634 O O . GLU B 2 581 ? 24.821 41.511 25.348 1.00 60.67 581 GLU B O 1
ATOM 6640 N N . GLU B 2 582 ? 22.750 40.763 24.992 1.00 64.66 582 GLU B N 1
ATOM 6641 C CA . GLU B 2 582 ? 23.223 39.827 23.982 1.00 64.37 582 GLU B CA 1
ATOM 6642 C C . GLU B 2 582 ? 22.442 39.843 22.679 1.00 67.25 582 GLU B C 1
ATOM 6643 O O . GLU B 2 582 ? 21.223 40.029 22.694 1.00 68.97 582 GLU B O 1
ATOM 6649 N N . THR B 2 583 ? 23.137 39.645 21.554 1.00 65.60 583 THR B N 1
ATOM 6650 C CA . THR B 2 583 ? 22.470 39.608 20.249 1.00 65.40 583 THR B CA 1
ATOM 6651 C C . THR B 2 583 ? 22.108 38.153 19.940 1.00 61.71 583 THR B C 1
ATOM 6652 O O . THR B 2 583 ? 22.986 37.321 19.735 1.00 56.03 583 THR B O 1
ATOM 6656 N N . HIS B 2 584 ? 20.809 37.857 19.917 1.00 63.44 584 HIS B N 1
ATOM 6657 C CA . HIS B 2 584 ? 20.308 36.498 19.656 1.00 67.16 584 HIS B CA 1
ATOM 6658 C C . HIS B 2 584 ? 19.635 36.356 18.282 1.00 67.55 584 HIS B C 1
ATOM 6659 O O . HIS B 2 584 ? 19.274 37.348 17.638 1.00 67.29 584 HIS B O 1
ATOM 6666 N N . LEU B 2 585 ? 19.476 35.112 17.841 1.00 63.17 585 LEU B N 1
ATOM 6667 C CA . LEU B 2 585 ? 18.812 34.827 16.580 1.00 59.57 585 LEU B CA 1
ATOM 6668 C C . LEU B 2 585 ? 17.951 33.600 16.752 1.00 59.58 585 LEU B C 1
ATOM 6669 O O . LEU B 2 585 ? 18.457 32.520 17.054 1.00 59.53 585 LEU B O 1
ATOM 6674 N N . ALA B 2 586 ? 16.655 33.755 16.540 1.00 60.00 586 ALA B N 1
ATOM 6675 C CA . ALA B 2 586 ? 15.761 32.623 16.662 1.00 63.51 586 ALA B CA 1
ATOM 6676 C C . ALA B 2 586 ? 14.878 32.537 15.430 1.00 66.54 586 ALA B C 1
ATOM 6677 O O . ALA B 2 586 ? 14.605 33.550 14.773 1.00 63.86 586 ALA B O 1
ATOM 6679 N N . GLY B 2 587 ? 14.454 31.313 15.122 1.00 69.94 587 GLY B N 1
ATOM 6680 C CA . GLY B 2 587 ? 13.593 31.060 13.981 1.00 70.98 587 GLY B CA 1
ATOM 6681 C C . GLY B 2 587 ? 12.491 30.083 14.347 1.00 74.42 587 GLY B C 1
ATOM 6682 O O . GLY B 2 587 ? 12.712 29.146 15.119 1.00 77.14 587 GLY B O 1
ATOM 6683 N N . LEU B 2 588 ? 11.308 30.292 13.774 1.00 76.16 588 LEU B N 1
ATOM 6684 C CA . LEU B 2 588 ? 10.141 29.457 14.048 1.00 76.94 588 LEU B CA 1
ATOM 6685 C C . LEU B 2 588 ? 9.487 28.924 12.772 1.00 77.57 588 LEU B C 1
ATOM 6686 O O . LEU B 2 588 ? 9.274 29.669 11.817 1.00 78.56 588 LEU B O 1
ATOM 6691 N N . LEU B 2 589 ? 9.170 27.632 12.770 1.00 80.42 589 LEU B N 1
ATOM 6692 C CA . LEU B 2 589 ? 8.509 26.999 11.632 1.00 83.90 589 LEU B CA 1
ATOM 6693 C C . LEU B 2 589 ? 7.195 26.375 12.089 1.00 88.32 589 LEU B C 1
ATOM 6694 O O . LEU B 2 589 ? 7.077 25.886 13.214 1.00 90.67 589 LEU B O 1
ATOM 6699 N N . PHE B 2 590 ? 6.208 26.392 11.203 1.00 93.95 590 PHE B N 1
ATOM 6700 C CA . PHE B 2 590 ? 4.901 25.832 11.505 1.00 96.30 590 PHE B CA 1
ATOM 6701 C C . PHE B 2 590 ? 4.145 25.596 10.200 1.00 98.36 590 PHE B C 1
ATOM 6702 O O . PHE B 2 590 ? 4.466 26.190 9.161 1.00 97.94 590 PHE B O 1
ATOM 6710 N N . GLY B 2 591 ? 3.157 24.712 10.247 1.00 99.17 591 GLY B N 1
ATOM 6711 C CA . GLY B 2 591 ? 2.392 24.442 9.052 1.00 98.97 591 GLY B CA 1
ATOM 6712 C C . GLY B 2 591 ? 2.540 23.035 8.523 1.00 99.77 591 GLY B C 1
ATOM 6713 O O . GLY B 2 591 ? 3.182 22.169 9.136 1.00 95.28 591 GLY B O 1
ATOM 6714 N N . GLU B 2 592 ? 1.936 22.830 7.356 1.00 101.64 592 GLU B N 1
ATOM 6715 C CA . GLU B 2 592 ? 1.923 21.547 6.668 1.00 102.73 592 GLU B CA 1
ATOM 6716 C C . GLU B 2 592 ? 3.292 21.191 6.143 1.00 99.97 592 GLU B C 1
ATOM 6717 O O . GLU B 2 592 ? 3.665 20.022 6.095 1.00 99.62 592 GLU B O 1
ATOM 6723 N N . GLY B 2 593 ? 4.039 22.214 5.754 1.00 99.15 593 GLY B N 1
ATOM 6724 C CA . GLY B 2 593 ? 5.362 21.983 5.227 1.00 95.20 593 GLY B CA 1
ATOM 6725 C C . GLY B 2 593 ? 5.397 22.212 3.737 1.00 93.24 593 GLY B C 1
ATOM 6726 O O . GLY B 2 593 ? 4.477 22.785 3.146 1.00 91.30 593 GLY B O 1
ATOM 6727 N N . VAL B 2 594 ? 6.475 21.742 3.129 1.00 92.41 594 VAL B N 1
ATOM 6728 C CA . VAL B 2 594 ? 6.675 21.902 1.705 1.00 94.68 594 VAL B CA 1
ATOM 6729 C C . VAL B 2 594 ? 6.428 20.596 0.976 1.00 96.72 594 VAL B C 1
ATOM 6730 O O . VAL B 2 594 ? 6.515 19.513 1.558 1.00 97.46 594 VAL B O 1
ATOM 6734 N N . GLY B 2 595 ? 6.127 20.714 -0.308 1.00 96.81 595 GLY B N 1
ATOM 6735 C CA . GLY B 2 595 ? 5.871 19.550 -1.123 1.00 97.59 595 GLY B CA 1
ATOM 6736 C C . GLY B 2 595 ? 4.935 19.983 -2.219 1.00 99.39 595 GLY B C 1
ATOM 6737 O O . GLY B 2 595 ? 4.816 21.177 -2.505 1.00 101.19 595 GLY B O 1
ATOM 6738 N N . LEU B 2 596 ? 4.267 19.033 -2.847 1.00 97.56 596 LEU B N 1
ATOM 6739 C CA . LEU B 2 596 ? 3.348 19.406 -3.894 1.00 93.88 596 LEU B CA 1
ATOM 6740 C C . LEU B 2 596 ? 2.069 19.878 -3.224 1.00 93.90 596 LEU B C 1
ATOM 6741 O O . LEU B 2 596 ? 1.549 19.226 -2.318 1.00 94.00 596 LEU B O 1
ATOM 6746 N N . PRO B 2 597 ? 1.568 21.053 -3.631 1.00 95.48 597 PRO B N 1
ATOM 6747 C CA . PRO B 2 597 ? 0.341 21.623 -3.061 1.00 98.90 597 PRO B CA 1
ATOM 6748 C C . PRO B 2 597 ? -0.844 20.678 -3.235 1.00 101.78 597 PRO B C 1
ATOM 6749 O O . PRO B 2 597 ? -1.461 20.247 -2.247 1.00 103.15 597 PRO B O 1
ATOM 6753 N N . TRP B 2 598 ? -1.150 20.375 -4.499 1.00 102.07 598 TRP B N 1
ATOM 6754 C CA . TRP B 2 598 ? -2.225 19.456 -4.892 1.00 101.55 598 TRP B CA 1
ATOM 6755 C C . TRP B 2 598 ? -1.891 18.052 -4.436 1.00 100.80 598 TRP B C 1
ATOM 6756 O O . TRP B 2 598 ? -2.697 17.360 -3.786 1.00 99.69 598 TRP B O 1
ATOM 6767 N N . ALA B 2 599 ? -0.699 17.606 -4.801 1.00 101.11 599 ALA B N 1
ATOM 6768 C CA . ALA B 2 599 ? -0.259 16.290 -4.390 1.00 102.49 599 ALA B CA 1
ATOM 6769 C C . ALA B 2 599 ? -0.259 16.253 -2.884 1.00 103.16 599 ALA B C 1
ATOM 6770 O O . ALA B 2 599 ? 0.145 17.202 -2.210 1.00 106.12 599 ALA B O 1
ATOM 6772 N N . LYS B 2 600 ? -0.768 15.137 -2.410 1.00 103.74 600 LYS B N 1
ATOM 6773 C CA . LYS B 2 600 ? -0.937 14.785 -1.039 1.00 103.38 600 LYS B CA 1
ATOM 6774 C C . LYS B 2 600 ? 0.153 15.134 -0.040 1.00 103.32 600 LYS B C 1
ATOM 6775 O O . LYS B 2 600 ? -0.030 15.977 0.831 1.00 106.02 600 LYS B O 1
ATOM 6781 N N . GLU B 2 601 ? 1.258 14.431 -0.163 1.00 101.47 601 GLU B N 1
ATOM 6782 C CA . GLU B 2 601 ? 2.406 14.532 0.765 1.00 101.81 601 GLU B CA 1
ATOM 6783 C C . GLU B 2 601 ? 2.970 15.855 1.054 1.00 101.23 601 GLU B C 1
ATOM 6784 O O . GLU B 2 601 ? 2.958 16.783 0.252 1.00 102.57 601 GLU B O 1
ATOM 6790 N N . ARG B 2 602 ? 3.456 15.866 2.236 1.00 98.10 602 ARG B N 1
ATOM 6791 C CA . ARG B 2 602 ? 4.135 17.026 2.682 1.00 91.51 602 ARG B CA 1
ATOM 6792 C C . ARG B 2 602 ? 5.327 16.410 3.291 1.00 88.08 602 ARG B C 1
ATOM 6793 O O . ARG B 2 602 ? 5.478 15.186 3.330 1.00 82.89 602 ARG B O 1
ATOM 6801 N N . LEU B 2 603 ? 6.264 17.294 3.520 1.00 89.54 603 LEU B N 1
ATOM 6802 C CA . LEU B 2 603 ? 7.517 16.991 4.122 1.00 89.78 603 LEU B CA 1
ATOM 6803 C C . LEU B 2 603 ? 7.684 18.252 4.931 1.00 91.64 603 LEU B C 1
ATOM 6804 O O . LEU B 2 603 ? 7.832 19.335 4.362 1.00 88.71 603 LEU B O 1
ATOM 6809 N N . SER B 2 604 ? 7.634 18.093 6.255 1.00 92.74 604 SER B N 1
ATOM 6810 C CA . SER B 2 604 ? 7.773 19.221 7.170 1.00 92.57 604 SER B CA 1
ATOM 6811 C C . SER B 2 604 ? 8.250 18.751 8.539 1.00 90.29 604 SER B C 1
ATOM 6812 O O . SER B 2 604 ? 8.971 17.757 8.657 1.00 89.36 604 SER B O 1
ATOM 6815 N N . GLY B 2 605 ? 7.838 19.474 9.574 1.00 89.81 605 GLY B N 1
ATOM 6816 C CA . GLY B 2 605 ? 8.209 19.108 10.925 1.00 88.24 605 GLY B CA 1
ATOM 6817 C C . GLY B 2 605 ? 9.652 19.407 11.260 1.00 86.10 605 GLY B C 1
ATOM 6818 O O . GLY B 2 605 ? 10.368 20.046 10.493 1.00 85.65 605 GLY B O 1
ATOM 6819 N N . TYR B 2 606 ? 10.072 18.925 12.423 1.00 84.17 606 TYR B N 1
ATOM 6820 C CA . TYR B 2 606 ? 11.423 19.138 12.924 1.00 82.61 606 TYR B CA 1
ATOM 6821 C C . TYR B 2 606 ? 12.504 18.947 11.876 1.00 82.36 606 TYR B C 1
ATOM 6822 O O . TYR B 2 606 ? 13.287 19.859 11.606 1.00 82.53 606 TYR B O 1
ATOM 6831 N N . PHE B 2 607 ? 12.550 17.770 11.272 1.00 82.99 607 PHE B N 1
ATOM 6832 C CA . PHE B 2 607 ? 13.596 17.519 10.303 1.00 81.45 607 PHE B CA 1
ATOM 6833 C C . PHE B 2 607 ? 13.604 18.467 9.115 1.00 80.26 607 PHE B C 1
ATOM 6834 O O . PHE B 2 607 ? 14.566 18.494 8.343 1.00 79.17 607 PHE B O 1
ATOM 6842 N N . LEU B 2 608 ? 12.544 19.258 8.976 1.00 75.44 608 LEU B N 1
ATOM 6843 C CA . LEU B 2 608 ? 12.496 20.230 7.896 1.00 74.56 608 LEU B CA 1
ATOM 6844 C C . LEU B 2 608 ? 13.255 21.448 8.421 1.00 75.03 608 LEU B C 1
ATOM 6845 O O . LEU B 2 608 ? 14.148 21.983 7.753 1.00 75.05 608 LEU B O 1
ATOM 6850 N N . LEU B 2 609 ? 12.911 21.880 9.629 1.00 71.15 609 LEU B N 1
ATOM 6851 C CA . LEU B 2 609 ? 13.592 23.023 10.196 1.00 69.89 609 LEU B CA 1
ATOM 6852 C C . LEU B 2 609 ? 15.081 22.735 10.248 1.00 69.99 609 LEU B C 1
ATOM 6853 O O . LEU B 2 609 ? 15.884 23.619 9.978 1.00 71.09 609 LEU B O 1
ATOM 6858 N N . LYS B 2 610 ? 15.457 21.502 10.579 1.00 69.95 610 LYS B N 1
ATOM 6859 C CA . LYS B 2 610 ? 16.879 21.174 10.641 1.00 72.08 610 LYS B CA 1
ATOM 6860 C C . LYS B 2 610 ? 17.464 21.282 9.241 1.00 78.16 610 LYS B C 1
ATOM 6861 O O . LYS B 2 610 ? 18.551 21.841 9.052 1.00 81.56 610 LYS B O 1
ATOM 6867 N N . GLY B 2 611 ? 16.729 20.758 8.262 1.00 79.72 611 GLY B N 1
ATOM 6868 C CA . GLY B 2 611 ? 17.188 20.786 6.882 1.00 80.08 611 GLY B CA 1
ATOM 6869 C C . GLY B 2 611 ? 17.699 22.150 6.481 1.00 79.43 611 GLY B C 1
ATOM 6870 O O . GLY B 2 611 ? 18.827 22.293 5.991 1.00 78.31 611 GLY B O 1
ATOM 6871 N N . TYR B 2 612 ? 16.853 23.151 6.699 1.00 76.25 612 TYR B N 1
ATOM 6872 C CA . TYR B 2 612 ? 17.185 24.526 6.385 1.00 74.29 612 TYR B CA 1
ATOM 6873 C C . TYR B 2 612 ? 18.443 24.951 7.159 1.00 71.84 612 TYR B C 1
ATOM 6874 O O . TYR B 2 612 ? 19.404 25.451 6.578 1.00 71.40 612 TYR B O 1
ATOM 6883 N N . LEU B 2 613 ? 18.429 24.734 8.471 1.00 69.90 613 LEU B N 1
ATOM 6884 C CA . LEU B 2 613 ? 19.552 25.087 9.336 1.00 71.09 613 LEU B CA 1
ATOM 6885 C C . LEU B 2 613 ? 20.879 24.600 8.776 1.00 73.11 613 LEU B C 1
ATOM 6886 O O . LEU B 2 613 ? 21.843 25.367 8.640 1.00 74.40 613 LEU B O 1
ATOM 6891 N N . GLU B 2 614 ? 20.920 23.311 8.466 1.00 71.99 614 GLU B N 1
ATOM 6892 C CA . GLU B 2 614 ? 22.117 22.689 7.935 1.00 74.30 614 GLU B CA 1
ATOM 6893 C C . GLU B 2 614 ? 22.562 23.393 6.661 1.00 73.78 614 GLU B C 1
ATOM 6894 O O . GLU B 2 614 ? 23.757 23.660 6.472 1.00 71.76 614 GLU B O 1
ATOM 6900 N N . ALA B 2 615 ? 21.590 23.709 5.805 1.00 71.53 615 ALA B N 1
ATOM 6901 C CA . ALA B 2 615 ? 21.855 24.403 4.546 1.00 68.49 615 ALA B CA 1
ATOM 6902 C C . ALA B 2 615 ? 22.465 25.772 4.846 1.00 65.08 615 ALA B C 1
ATOM 6903 O O . ALA B 2 615 ? 23.465 26.170 4.246 1.00 62.35 615 ALA B O 1
ATOM 6905 N N . LEU B 2 616 ? 21.857 26.486 5.786 1.00 62.56 616 LEU B N 1
ATOM 6906 C CA . LEU B 2 616 ? 22.340 27.797 6.155 1.00 62.18 616 LEU B CA 1
ATOM 6907 C C . LEU B 2 616 ? 23.813 27.769 6.531 1.00 65.03 616 LEU B C 1
ATOM 6908 O O . LEU B 2 616 ? 24.594 28.597 6.061 1.00 68.00 616 LEU B O 1
ATOM 6913 N N . PHE B 2 617 ? 24.212 26.838 7.383 1.00 60.98 617 PHE B N 1
ATOM 6914 C CA . PHE B 2 617 ? 25.615 26.807 7.735 1.00 62.02 617 PHE B CA 1
ATOM 6915 C C . PHE B 2 617 ? 26.448 26.386 6.568 1.00 64.14 617 PHE B C 1
ATOM 6916 O O . PHE B 2 617 ? 27.571 26.855 6.387 1.00 63.78 617 PHE B O 1
ATOM 6924 N N . ALA B 2 618 ? 25.885 25.489 5.772 1.00 67.02 618 ALA B N 1
ATOM 6925 C CA . ALA B 2 618 ? 26.557 25.016 4.580 1.00 68.73 618 ALA B CA 1
ATOM 6926 C C . ALA B 2 618 ? 26.945 26.271 3.802 1.00 66.74 618 ALA B C 1
ATOM 6927 O O . ALA B 2 618 ? 28.065 26.391 3.301 1.00 67.33 618 ALA B O 1
ATOM 6929 N N . ARG B 2 619 ? 26.008 27.212 3.739 1.00 63.34 619 ARG B N 1
ATOM 6930 C CA . ARG B 2 619 ? 26.217 28.470 3.044 1.00 62.43 619 ARG B CA 1
ATOM 6931 C C . ARG B 2 619 ? 27.173 29.390 3.804 1.00 63.70 619 ARG B C 1
ATOM 6932 O O . ARG B 2 619 ? 27.912 30.158 3.183 1.00 64.66 619 ARG B O 1
ATOM 6940 N N . LEU B 2 620 ? 27.176 29.313 5.135 1.00 59.73 620 LEU B N 1
ATOM 6941 C CA . LEU B 2 620 ? 28.066 30.165 5.926 1.00 56.50 620 LEU B CA 1
ATOM 6942 C C . LEU B 2 620 ? 29.460 29.589 6.067 1.00 55.13 620 LEU B C 1
ATOM 6943 O O . LEU B 2 620 ? 30.376 30.279 6.526 1.00 53.46 620 LEU B O 1
ATOM 6948 N N . GLY B 2 621 ? 29.618 28.327 5.676 1.00 55.79 621 GLY B N 1
ATOM 6949 C CA . GLY B 2 621 ? 30.915 27.684 5.779 1.00 63.35 621 GLY B CA 1
ATOM 6950 C C . GLY B 2 621 ? 31.219 27.286 7.213 1.00 65.05 621 GLY B C 1
ATOM 6951 O O . GLY B 2 621 ? 32.377 27.287 7.639 1.00 64.18 621 GLY B O 1
ATOM 6952 N N . LEU B 2 622 ? 30.170 26.950 7.961 1.00 67.00 622 LEU B N 1
ATOM 6953 C CA . LEU B 2 622 ? 30.316 26.550 9.352 1.00 71.90 622 LEU B CA 1
ATOM 6954 C C . LEU B 2 622 ? 29.762 25.156 9.554 1.00 75.87 622 LEU B C 1
ATOM 6955 O O . LEU B 2 622 ? 28.661 24.841 9.089 1.00 75.44 622 LEU B O 1
ATOM 6960 N N . ALA B 2 623 ? 30.529 24.330 10.260 1.00 79.67 623 ALA B N 1
ATOM 6961 C CA . ALA B 2 623 ? 30.140 22.949 10.522 1.00 83.57 623 ALA B CA 1
ATOM 6962 C C . ALA B 2 623 ? 29.210 22.829 11.740 1.00 81.64 623 ALA B C 1
ATOM 6963 O O . ALA B 2 623 ? 29.645 22.960 12.880 1.00 82.30 623 ALA B O 1
ATOM 6965 N N . PHE B 2 624 ? 27.932 22.561 11.492 1.00 78.34 624 PHE B N 1
ATOM 6966 C CA . PHE B 2 624 ? 26.960 22.454 12.574 1.00 79.63 624 PHE B CA 1
ATOM 6967 C C . PHE B 2 624 ? 26.357 21.056 12.809 1.00 81.21 624 PHE B C 1
ATOM 6968 O O . PHE B 2 624 ? 26.301 20.229 11.901 1.00 83.15 624 PHE B O 1
ATOM 6976 N N . ARG B 2 625 ? 25.919 20.799 14.042 1.00 83.16 625 ARG B N 1
ATOM 6977 C CA . ARG B 2 625 ? 25.311 19.513 14.415 1.00 82.71 625 ARG B CA 1
ATOM 6978 C C . ARG B 2 625 ? 24.448 19.707 15.661 1.00 84.71 625 ARG B C 1
ATOM 6979 O O . ARG B 2 625 ? 24.624 20.686 16.388 1.00 84.69 625 ARG B O 1
ATOM 6987 N N . VAL B 2 626 ? 23.506 18.794 15.896 1.00 86.83 626 VAL B N 1
ATOM 6988 C CA . VAL B 2 626 ? 22.664 18.878 17.091 1.00 88.84 626 VAL B CA 1
ATOM 6989 C C . VAL B 2 626 ? 22.808 17.607 17.911 1.00 89.45 626 VAL B C 1
ATOM 6990 O O . VAL B 2 626 ? 23.107 16.536 17.376 1.00 86.64 626 VAL B O 1
ATOM 6994 N N . GLU B 2 627 ? 22.602 17.747 19.216 1.00 92.08 627 GLU B N 1
ATOM 6995 C CA . GLU B 2 627 ? 22.685 16.642 20.165 1.00 91.35 627 GLU B CA 1
ATOM 6996 C C . GLU B 2 627 ? 21.508 16.815 21.113 1.00 91.40 627 GLU B C 1
ATOM 6997 O O . GLU B 2 627 ? 21.238 17.926 21.571 1.00 92.53 627 GLU B O 1
ATOM 7003 N N . ALA B 2 628 ? 20.796 15.732 21.399 1.00 91.23 628 ALA B N 1
ATOM 7004 C CA . ALA B 2 628 ? 19.636 15.825 22.277 1.00 91.37 628 ALA B CA 1
ATOM 7005 C C . ALA B 2 628 ? 19.967 16.428 23.651 1.00 90.68 628 ALA B C 1
ATOM 7006 O O . ALA B 2 628 ? 20.922 16.025 24.323 1.00 89.02 628 ALA B O 1
ATOM 7008 N N . GLN B 2 629 ? 19.173 17.419 24.043 1.00 90.25 629 GLN B N 1
ATOM 7009 C CA . GLN B 2 629 ? 19.349 18.096 25.318 1.00 88.39 629 GLN B CA 1
ATOM 7010 C C . GLN B 2 629 ? 17.996 18.469 25.904 1.00 87.50 629 GLN B C 1
ATOM 7011 O O . GLN B 2 629 ? 17.055 18.808 25.177 1.00 85.46 629 GLN B O 1
ATOM 7017 N N . ALA B 2 630 ? 17.915 18.415 27.228 1.00 84.98 630 ALA B N 1
ATOM 7018 C CA . ALA B 2 630 ? 16.686 18.719 27.938 1.00 84.53 630 ALA B CA 1
ATOM 7019 C C . ALA B 2 630 ? 16.426 20.212 28.026 1.00 82.69 630 ALA B C 1
ATOM 7020 O O . ALA B 2 630 ? 17.242 20.963 28.563 1.00 80.60 630 ALA B O 1
ATOM 7022 N N . PHE B 2 631 ? 15.289 20.650 27.501 1.00 79.95 631 PHE B N 1
ATOM 7023 C CA . PHE B 2 631 ? 14.974 22.064 27.572 1.00 79.84 631 PHE B CA 1
ATOM 7024 C C . PHE B 2 631 ? 13.590 22.294 28.113 1.00 76.90 631 PHE B C 1
ATOM 7025 O O . PHE B 2 631 ? 12.597 21.885 27.522 1.00 76.35 631 PHE B O 1
ATOM 7033 N N . PRO B 2 632 ? 13.520 22.938 29.277 1.00 77.13 632 PRO B N 1
ATOM 7034 C CA . PRO B 2 632 ? 12.285 23.268 29.986 1.00 80.17 632 PRO B CA 1
ATOM 7035 C C . PRO B 2 632 ? 11.104 23.694 29.100 1.00 81.58 632 PRO B C 1
ATOM 7036 O O . PRO B 2 632 ? 9.963 23.289 29.334 1.00 82.54 632 PRO B O 1
ATOM 7040 N N . PHE B 2 633 ? 11.387 24.500 28.083 1.00 86.30 633 PHE B N 1
ATOM 7041 C CA . PHE B 2 633 ? 10.362 25.012 27.163 1.00 89.61 633 PHE B CA 1
ATOM 7042 C C . PHE B 2 633 ? 10.188 24.126 25.923 1.00 89.50 633 PHE B C 1
ATOM 7043 O O . PHE B 2 633 ? 9.302 24.354 25.096 1.00 87.64 633 PHE B O 1
ATOM 7051 N N . LEU B 2 634 ? 11.036 23.112 25.807 1.00 89.35 634 LEU B N 1
ATOM 7052 C CA . LEU B 2 634 ? 10.995 22.217 24.664 1.00 89.21 634 LEU B CA 1
ATOM 7053 C C . LEU B 2 634 ? 10.511 20.826 25.007 1.00 90.45 634 LEU B C 1
ATOM 7054 O O . LEU B 2 634 ? 10.977 20.212 25.968 1.00 92.75 634 LEU B O 1
ATOM 7059 N N . HIS B 2 635 ? 9.570 20.338 24.213 1.00 90.53 635 HIS B N 1
ATOM 7060 C CA . HIS B 2 635 ? 9.047 18.987 24.366 1.00 93.58 635 HIS B CA 1
ATOM 7061 C C . HIS B 2 635 ? 10.323 18.125 24.318 1.00 93.64 635 HIS B C 1
ATOM 7062 O O . HIS B 2 635 ? 11.150 18.309 23.419 1.00 96.54 635 HIS B O 1
ATOM 7069 N N . PRO B 2 636 ? 10.508 17.190 25.281 1.00 92.55 636 PRO B N 1
ATOM 7070 C CA . PRO B 2 636 ? 11.712 16.342 25.286 1.00 90.84 636 PRO B CA 1
ATOM 7071 C C . PRO B 2 636 ? 11.655 15.309 24.174 1.00 93.23 636 PRO B C 1
ATOM 7072 O O . PRO B 2 636 ? 10.614 15.117 23.554 1.00 93.66 636 PRO B O 1
ATOM 7076 N N . GLY B 2 637 ? 12.760 14.620 23.927 1.00 95.92 637 GLY B N 1
ATOM 7077 C CA . GLY B 2 637 ? 12.760 13.669 22.828 1.00 98.58 637 GLY B CA 1
ATOM 7078 C C . GLY B 2 637 ? 12.955 14.496 21.564 1.00 100.29 637 GLY B C 1
ATOM 7079 O O . GLY B 2 637 ? 13.828 14.192 20.750 1.00 102.15 637 GLY B O 1
ATOM 7080 N N . VAL B 2 638 ? 12.141 15.548 21.415 1.00 98.89 638 VAL B N 1
ATOM 7081 C CA . VAL B 2 638 ? 12.209 16.480 20.278 1.00 95.72 638 VAL B CA 1
ATOM 7082 C C . VAL B 2 638 ? 13.011 17.722 20.686 1.00 91.13 638 VAL B C 1
ATOM 7083 O O . VAL B 2 638 ? 12.894 18.778 20.069 1.00 91.96 638 VAL B O 1
ATOM 7087 N N . SER B 2 639 ? 13.813 17.589 21.736 1.00 87.22 639 SER B N 1
ATOM 7088 C CA . SER B 2 639 ? 14.630 18.687 22.239 1.00 86.29 639 SER B CA 1
ATOM 7089 C C . SER B 2 639 ? 16.085 18.447 21.847 1.00 84.19 639 SER B C 1
ATOM 7090 O O . SER B 2 639 ? 16.521 17.298 21.727 1.00 84.06 639 SER B O 1
ATOM 7093 N N . GLY B 2 640 ? 16.832 19.531 21.647 1.00 81.33 640 GLY B N 1
ATOM 7094 C CA . GLY B 2 640 ? 18.230 19.413 21.272 1.00 75.80 640 GLY B CA 1
ATOM 7095 C C . GLY B 2 640 ? 19.039 20.695 21.356 1.00 74.58 640 GLY B C 1
ATOM 7096 O O . GLY B 2 640 ? 18.551 21.779 21.053 1.00 72.58 640 GLY B O 1
ATOM 7097 N N . ARG B 2 641 ? 20.289 20.570 21.783 1.00 75.76 641 ARG B N 1
ATOM 7098 C CA . ARG B 2 641 ? 21.178 21.724 21.876 1.00 78.26 641 ARG B CA 1
ATOM 7099 C C . ARG B 2 641 ? 21.883 21.877 20.521 1.00 78.78 641 ARG B C 1
ATOM 7100 O O . ARG B 2 641 ? 22.041 20.879 19.789 1.00 78.78 641 ARG B O 1
ATOM 7108 N N . VAL B 2 642 ? 22.284 23.102 20.173 1.00 73.47 642 VAL B N 1
ATOM 7109 C CA . VAL B 2 642 ? 22.954 23.292 18.898 1.00 68.30 642 VAL B CA 1
ATOM 7110 C C . VAL B 2 642 ? 24.439 23.525 18.979 1.00 68.83 642 VAL B C 1
ATOM 7111 O O . VAL B 2 642 ? 24.924 24.220 19.872 1.00 67.99 642 VAL B O 1
ATOM 7115 N N . LEU B 2 643 ? 25.172 22.895 18.063 1.00 72.00 643 LEU B N 1
ATOM 7116 C CA . LEU B 2 643 ? 26.633 22.976 18.051 1.00 77.27 643 LEU B CA 1
ATOM 7117 C C . LEU B 2 643 ? 27.140 23.573 16.738 1.00 81.48 643 LEU B C 1
ATOM 7118 O O . LEU B 2 643 ? 27.388 22.839 15.756 1.00 81.96 643 LEU B O 1
ATOM 7123 N N . VAL B 2 644 ? 27.323 24.898 16.718 1.00 85.46 644 VAL B N 1
ATOM 7124 C CA . VAL B 2 644 ? 27.829 25.561 15.536 1.00 88.74 644 VAL B CA 1
ATOM 7125 C C . VAL B 2 644 ? 29.188 24.927 15.448 1.00 91.46 644 VAL B C 1
ATOM 7126 O O . VAL B 2 644 ? 29.519 24.032 16.242 1.00 95.45 644 VAL B O 1
ATOM 7130 N N . GLU B 2 645 ? 29.992 25.356 14.503 1.00 94.07 645 GLU B N 1
ATOM 7131 C CA . GLU B 2 645 ? 31.291 24.723 14.390 1.00 96.06 645 GLU B CA 1
ATOM 7132 C C . GLU B 2 645 ? 32.067 24.580 15.722 1.00 94.89 645 GLU B C 1
ATOM 7133 O O . GLU B 2 645 ? 32.573 25.547 16.336 1.00 94.29 645 GLU B O 1
ATOM 7139 N N . GLY B 2 646 ? 32.044 23.351 16.205 1.00 95.12 646 GLY B N 1
ATOM 7140 C CA . GLY B 2 646 ? 32.736 22.953 17.413 1.00 95.95 646 GLY B CA 1
ATOM 7141 C C . GLY B 2 646 ? 32.229 23.501 18.716 1.00 97.62 646 GLY B C 1
ATOM 7142 O O . GLY B 2 646 ? 32.787 23.196 19.776 1.00 99.99 646 GLY B O 1
ATOM 7143 N N . GLU B 2 647 ? 31.129 24.239 18.658 1.00 96.80 647 GLU B N 1
ATOM 7144 C CA . GLU B 2 647 ? 30.635 24.928 19.832 1.00 96.76 647 GLU B CA 1
ATOM 7145 C C . GLU B 2 647 ? 29.164 24.823 20.201 1.00 94.00 647 GLU B C 1
ATOM 7146 O O . GLU B 2 647 ? 28.296 24.586 19.361 1.00 94.31 647 GLU B O 1
ATOM 7152 N N . GLU B 2 648 ? 28.869 25.056 21.474 1.00 90.52 648 GLU B N 1
ATOM 7153 C CA . GLU B 2 648 ? 27.490 25.036 21.944 1.00 88.83 648 GLU B CA 1
ATOM 7154 C C . GLU B 2 648 ? 26.940 26.456 22.043 1.00 88.67 648 GLU B C 1
ATOM 7155 O O . GLU B 2 648 ? 27.480 27.308 22.753 1.00 92.87 648 GLU B O 1
ATOM 7161 N N . VAL B 2 649 ? 25.860 26.702 21.312 1.00 85.24 649 VAL B N 1
ATOM 7162 C CA . VAL B 2 649 ? 25.196 28.001 21.311 1.00 82.14 649 VAL B CA 1
ATOM 7163 C C . VAL B 2 649 ? 23.754 27.734 20.939 1.00 84.23 649 VAL B C 1
ATOM 7164 O O . VAL B 2 649 ? 23.495 27.035 19.965 1.00 91.40 649 VAL B O 1
ATOM 7168 N N . GLY B 2 650 ? 22.816 28.270 21.709 1.00 82.89 650 GLY B N 1
ATOM 7169 C CA . GLY B 2 650 ? 21.417 28.046 21.396 1.00 77.72 650 GLY B CA 1
ATOM 7170 C C . GLY B 2 650 ? 20.926 26.602 21.406 1.00 73.57 650 GLY B C 1
ATOM 7171 O O . GLY B 2 650 ? 21.627 25.671 21.804 1.00 71.66 650 GLY B O 1
ATOM 7172 N N . PHE B 2 651 ? 19.700 26.426 20.935 1.00 73.44 651 PHE B N 1
ATOM 7173 C CA . PHE B 2 651 ? 19.049 25.125 20.906 1.00 71.18 651 PHE B CA 1
ATOM 7174 C C . PHE B 2 651 ? 18.128 25.038 19.689 1.00 74.57 651 PHE B C 1
ATOM 7175 O O . PHE B 2 651 ? 17.942 25.999 18.939 1.00 76.11 651 PHE B O 1
ATOM 7183 N N . LEU B 2 652 ? 17.507 23.881 19.531 1.00 76.47 652 LEU B N 1
ATOM 7184 C CA . LEU B 2 652 ? 16.575 23.657 18.443 1.00 75.48 652 LEU B CA 1
ATOM 7185 C C . LEU B 2 652 ? 15.643 22.514 18.834 1.00 74.82 652 LEU B C 1
ATOM 7186 O O . LEU B 2 652 ? 16.059 21.553 19.485 1.00 72.91 652 LEU B O 1
ATOM 7191 N N . GLY B 2 653 ? 14.381 22.613 18.448 1.00 72.88 653 GLY B N 1
ATOM 7192 C CA . GLY B 2 653 ? 13.468 21.551 18.785 1.00 72.34 653 GLY B CA 1
ATOM 7193 C C . GLY B 2 653 ? 12.025 21.918 18.572 1.00 77.25 653 GLY B C 1
ATOM 7194 O O . GLY B 2 653 ? 11.705 22.975 18.020 1.00 75.76 653 GLY B O 1
ATOM 7195 N N . ALA B 2 654 ? 11.149 21.021 19.009 1.00 83.12 654 ALA B N 1
ATOM 7196 C CA . ALA B 2 654 ? 9.713 21.211 18.896 1.00 85.10 654 ALA B CA 1
ATOM 7197 C C . ALA B 2 654 ? 9.239 21.883 20.169 1.00 85.73 654 ALA B C 1
ATOM 7198 O O . ALA B 2 654 ? 9.767 21.621 21.252 1.00 87.73 654 ALA B O 1
ATOM 7200 N N . LEU B 2 655 ? 8.244 22.749 20.038 1.00 86.12 655 LEU B N 1
ATOM 7201 C CA . LEU B 2 655 ? 7.711 23.452 21.194 1.00 85.75 655 LEU B CA 1
ATOM 7202 C C . LEU B 2 655 ? 6.976 22.490 22.097 1.00 87.32 655 LEU B C 1
ATOM 7203 O O . LEU B 2 655 ? 6.065 21.803 21.650 1.00 89.71 655 LEU B O 1
ATOM 7208 N N . HIS B 2 656 ? 7.360 22.454 23.367 1.00 88.21 656 HIS B N 1
ATOM 7209 C CA . HIS B 2 656 ? 6.708 21.567 24.321 1.00 86.79 656 HIS B CA 1
ATOM 7210 C C . HIS B 2 656 ? 5.171 21.735 24.240 1.00 85.44 656 HIS B C 1
ATOM 7211 O O . HIS B 2 656 ? 4.634 22.830 24.453 1.00 82.83 656 HIS B O 1
ATOM 7218 N N . PRO B 2 657 ? 4.449 20.632 23.947 1.00 82.65 657 PRO B N 1
ATOM 7219 C CA . PRO B 2 657 ? 2.986 20.570 23.804 1.00 79.76 657 PRO B CA 1
ATOM 7220 C C . PRO B 2 657 ? 2.184 21.182 24.928 1.00 78.95 657 PRO B C 1
ATOM 7221 O O . PRO B 2 657 ? 1.126 21.773 24.692 1.00 76.31 657 PRO B O 1
ATOM 7225 N N . GLU B 2 658 ? 2.678 21.024 26.149 1.00 78.85 658 GLU B N 1
ATOM 7226 C CA . GLU B 2 658 ? 1.993 21.579 27.293 1.00 85.09 658 GLU B CA 1
ATOM 7227 C C . GLU B 2 658 ? 1.753 23.055 27.027 1.00 86.66 658 GLU B C 1
ATOM 7228 O O . GLU B 2 658 ? 0.655 23.568 27.261 1.00 85.55 658 GLU B O 1
ATOM 7234 N N . ILE B 2 659 ? 2.790 23.732 26.531 1.00 86.13 659 ILE B N 1
ATOM 7235 C CA . ILE B 2 659 ? 2.695 25.153 26.207 1.00 84.25 659 ILE B CA 1
ATOM 7236 C C . ILE B 2 659 ? 1.912 25.261 24.911 1.00 83.48 659 ILE B C 1
ATOM 7237 O O . ILE B 2 659 ? 1.076 26.155 24.750 1.00 80.20 659 ILE B O 1
ATOM 7242 N N . ALA B 2 660 ? 2.195 24.342 23.988 1.00 83.00 660 ALA B N 1
ATOM 7243 C CA . ALA B 2 660 ? 1.508 24.318 22.706 1.00 84.72 660 ALA B CA 1
ATOM 7244 C C . ALA B 2 660 ? 0.039 24.541 22.983 1.00 86.02 660 ALA B C 1
ATOM 7245 O O . ALA B 2 660 ? -0.612 25.385 22.368 1.00 82.31 660 ALA B O 1
ATOM 7247 N N . GLN B 2 661 ? -0.466 23.791 23.950 1.00 89.70 661 GLN B N 1
ATOM 7248 C CA . GLN B 2 661 ? -1.862 23.884 24.300 1.00 94.59 661 GLN B CA 1
ATOM 7249 C C . GLN B 2 661 ? -2.249 25.002 25.279 1.00 94.64 661 GLN B C 1
ATOM 7250 O O . GLN B 2 661 ? -3.355 25.529 25.168 1.00 93.39 661 GLN B O 1
ATOM 7256 N N . GLU B 2 662 ? -1.377 25.385 26.218 1.00 93.37 662 GLU B N 1
ATOM 7257 C CA . GLU B 2 662 ? -1.736 26.478 27.137 1.00 94.34 662 GLU B CA 1
ATOM 7258 C C . GLU B 2 662 ? -2.123 27.680 26.269 1.00 93.93 662 GLU B C 1
ATOM 7259 O O . GLU B 2 662 ? -2.760 28.636 26.725 1.00 90.69 662 GLU B O 1
ATOM 7265 N N . LEU B 2 663 ? -1.710 27.609 25.007 1.00 95.42 663 LEU B N 1
ATOM 7266 C CA . LEU B 2 663 ? -2.002 28.630 24.013 1.00 94.04 663 LEU B CA 1
ATOM 7267 C C . LEU B 2 663 ? -2.803 27.894 22.946 1.00 95.48 663 LEU B C 1
ATOM 7268 O O . LEU B 2 663 ? -2.493 26.750 22.606 1.00 91.95 663 LEU B O 1
ATOM 7273 N N . GLU B 2 664 ? -3.843 28.549 22.444 1.00 97.62 664 GLU B N 1
ATOM 7274 C CA . GLU B 2 664 ? -4.724 27.991 21.417 1.00 99.30 664 GLU B CA 1
ATOM 7275 C C . GLU B 2 664 ? -3.923 27.497 20.208 1.00 96.59 664 GLU B C 1
ATOM 7276 O O . GLU B 2 664 ? -4.462 27.357 19.098 1.00 96.81 664 GLU B O 1
ATOM 7282 N N . LEU B 2 665 ? -2.647 27.209 20.427 1.00 90.37 665 LEU B N 1
ATOM 7283 C CA . LEU B 2 665 ? -1.780 26.802 19.342 1.00 88.38 665 LEU B CA 1
ATOM 7284 C C . LEU B 2 665 ? -1.456 25.332 19.162 1.00 85.64 665 LEU B C 1
ATOM 7285 O O . LEU B 2 665 ? -1.306 24.583 20.131 1.00 84.93 665 LEU B O 1
ATOM 7290 N N . PRO B 2 666 ? -1.356 24.901 17.896 1.00 85.17 666 PRO B N 1
ATOM 7291 C CA . PRO B 2 666 ? -1.042 23.536 17.470 1.00 82.85 666 PRO B CA 1
ATOM 7292 C C . PRO B 2 666 ? 0.474 23.415 17.605 1.00 82.23 666 PRO B C 1
ATOM 7293 O O . PRO B 2 666 ? 1.084 24.205 18.314 1.00 84.29 666 PRO B O 1
ATOM 7297 N N . PRO B 2 667 ? 1.101 22.437 16.932 1.00 82.18 667 PRO B N 1
ATOM 7298 C CA . PRO B 2 667 ? 2.566 22.302 17.039 1.00 81.90 667 PRO B CA 1
ATOM 7299 C C . PRO B 2 667 ? 3.446 23.344 16.314 1.00 81.53 667 PRO B C 1
ATOM 7300 O O . PRO B 2 667 ? 3.149 23.763 15.186 1.00 81.91 667 PRO B O 1
ATOM 7304 N N . VAL B 2 668 ? 4.539 23.736 16.979 1.00 82.27 668 VAL B N 1
ATOM 7305 C CA . VAL B 2 668 ? 5.512 24.713 16.466 1.00 78.40 668 VAL B CA 1
ATOM 7306 C C . VAL B 2 668 ? 6.947 24.210 16.679 1.00 78.77 668 VAL B C 1
ATOM 7307 O O . VAL B 2 668 ? 7.228 23.504 17.645 1.00 79.45 668 VAL B O 1
ATOM 7311 N N . HIS B 2 669 ? 7.855 24.592 15.784 1.00 81.33 669 HIS B N 1
ATOM 7312 C CA . HIS B 2 669 ? 9.254 24.164 15.864 1.00 82.35 669 HIS B CA 1
ATOM 7313 C C . HIS B 2 669 ? 10.212 25.343 15.976 1.00 79.09 669 HIS B C 1
ATOM 7314 O O . HIS B 2 669 ? 10.157 26.273 15.171 1.00 78.67 669 HIS B O 1
ATOM 7321 N N . LEU B 2 670 ? 11.116 25.294 16.948 1.00 74.57 670 LEU B N 1
ATOM 7322 C CA . LEU B 2 670 ? 12.019 26.414 17.160 1.00 72.53 670 LEU B CA 1
ATOM 7323 C C . LEU B 2 670 ? 13.512 26.147 17.237 1.00 71.62 670 LEU B C 1
ATOM 7324 O O . LEU B 2 670 ? 13.988 25.017 17.145 1.00 70.34 670 LEU B O 1
ATOM 7329 N N . PHE B 2 671 ? 14.227 27.249 17.442 1.00 68.06 671 PHE B N 1
ATOM 7330 C CA . PHE B 2 671 ? 15.671 27.289 17.588 1.00 66.33 671 PHE B CA 1
ATOM 7331 C C . PHE B 2 671 ? 16.071 28.745 17.914 1.00 65.29 671 PHE B C 1
ATOM 7332 O O . PHE B 2 671 ? 15.511 29.688 17.347 1.00 64.34 671 PHE B O 1
ATOM 7340 N N . GLU B 2 672 ? 17.014 28.929 18.837 1.00 59.26 672 GLU B N 1
ATOM 7341 C CA . GLU B 2 672 ? 17.470 30.268 19.220 1.00 57.87 672 GLU B CA 1
ATOM 7342 C C . GLU B 2 672 ? 18.946 30.197 19.550 1.00 57.97 672 GLU B C 1
ATOM 7343 O O . GLU B 2 672 ? 19.351 29.430 20.416 1.00 57.33 672 GLU B O 1
ATOM 7349 N N . LEU B 2 673 ? 19.739 31.015 18.857 1.00 61.17 673 LEU B N 1
ATOM 7350 C CA . LEU B 2 673 ? 21.193 31.053 19.015 1.00 59.86 673 LEU B CA 1
ATOM 7351 C C . LEU B 2 673 ? 21.696 32.395 19.413 1.00 61.54 673 LEU B C 1
ATOM 7352 O O . LEU B 2 673 ? 20.975 33.391 19.355 1.00 61.74 673 LEU B O 1
ATOM 7357 N N . ARG B 2 674 ? 22.973 32.399 19.769 1.00 62.62 674 ARG B N 1
ATOM 7358 C CA . ARG B 2 674 ? 23.665 33.605 20.172 1.00 64.14 674 ARG B CA 1
ATOM 7359 C C . ARG B 2 674 ? 24.675 34.026 19.097 1.00 62.62 674 ARG B C 1
ATOM 7360 O O . ARG B 2 674 ? 25.424 33.210 18.541 1.00 60.53 674 ARG B O 1
ATOM 7368 N N . LEU B 2 675 ? 24.664 35.315 18.797 1.00 59.07 675 LEU B N 1
ATOM 7369 C CA . LEU B 2 675 ? 25.568 35.886 17.822 1.00 58.44 675 LEU B CA 1
ATOM 7370 C C . LEU B 2 675 ? 26.555 36.727 18.605 1.00 61.23 675 LEU B C 1
ATOM 7371 O O . LEU B 2 675 ? 26.283 37.122 19.734 1.00 64.80 675 LEU B O 1
ATOM 7376 N N . PRO B 2 676 ? 27.713 37.026 18.008 1.00 62.91 676 PRO B N 1
ATOM 7377 C CA . PRO B 2 676 ? 28.045 36.577 16.655 1.00 63.11 676 PRO B CA 1
ATOM 7378 C C . PRO B 2 676 ? 28.443 35.112 16.543 1.00 65.09 676 PRO B C 1
ATOM 7379 O O . PRO B 2 676 ? 28.981 34.516 17.478 1.00 63.81 676 PRO B O 1
ATOM 7383 N N . LEU B 2 677 ? 28.164 34.532 15.384 1.00 68.68 677 LEU B N 1
ATOM 7384 C CA . LEU B 2 677 ? 28.540 33.152 15.131 1.00 69.57 677 LEU B CA 1
ATOM 7385 C C . LEU B 2 677 ? 30.052 33.154 14.977 1.00 73.05 677 LEU B C 1
ATOM 7386 O O . LEU B 2 677 ? 30.629 34.122 14.474 1.00 76.80 677 LEU B O 1
ATOM 7391 N N . PRO B 2 678 ? 30.718 32.070 15.385 1.00 74.74 678 PRO B N 1
ATOM 7392 C CA . PRO B 2 678 ? 32.178 32.051 15.245 1.00 77.87 678 PRO B CA 1
ATOM 7393 C C . PRO B 2 678 ? 32.465 31.851 13.774 1.00 81.70 678 PRO B C 1
ATOM 7394 O O . PRO B 2 678 ? 31.561 31.467 13.038 1.00 80.34 678 PRO B O 1
ATOM 7398 N N . ASP B 2 679 ? 33.683 32.123 13.319 1.00 88.86 679 ASP B N 1
ATOM 7399 C CA . ASP B 2 679 ? 33.966 31.877 11.906 1.00 97.86 679 ASP B CA 1
ATOM 7400 C C . ASP B 2 679 ? 35.259 31.114 11.688 1.00 98.97 679 ASP B C 1
ATOM 7401 O O . ASP B 2 679 ? 36.239 31.295 12.420 1.00 97.93 679 ASP B O 1
ATOM 7406 N N . LYS B 2 680 ? 35.228 30.242 10.680 1.00 99.20 680 LYS B N 1
ATOM 7407 C CA . LYS B 2 680 ? 36.370 29.428 10.302 1.00 97.21 680 LYS B CA 1
ATOM 7408 C C . LYS B 2 680 ? 36.943 30.055 9.060 1.00 98.43 680 LYS B C 1
ATOM 7409 O O . LYS B 2 680 ? 36.308 30.041 7.998 1.00 95.62 680 LYS B O 1
ATOM 7415 N N . PRO B 2 681 ? 38.133 30.657 9.182 1.00 100.82 681 PRO B N 1
ATOM 7416 C CA . PRO B 2 681 ? 38.767 31.280 8.020 1.00 103.57 681 PRO B CA 1
ATOM 7417 C C . PRO B 2 681 ? 39.104 30.141 7.071 1.00 104.69 681 PRO B C 1
ATOM 7418 O O . PRO B 2 681 ? 39.773 29.179 7.452 1.00 104.99 681 PRO B O 1
ATOM 7422 N N . LEU B 2 682 ? 38.617 30.240 5.843 1.00 104.89 682 LEU B N 1
ATOM 7423 C CA . LEU B 2 682 ? 38.862 29.195 4.873 1.00 103.35 682 LEU B CA 1
ATOM 7424 C C . LEU B 2 682 ? 40.345 28.963 4.609 1.00 101.50 682 LEU B C 1
ATOM 7425 O O . LEU B 2 682 ? 41.156 29.893 4.516 1.00 101.94 682 LEU B O 1
ATOM 7430 N N . ALA B 2 683 ? 40.681 27.722 4.519 1.00 96.89 683 ALA B N 1
ATOM 7431 C CA . ALA B 2 683 ? 41.958 27.237 4.115 1.00 90.42 683 ALA B CA 1
ATOM 7432 C C . ALA B 2 683 ? 41.634 26.507 2.856 1.00 87.91 683 ALA B C 1
ATOM 7433 O O . ALA B 2 683 ? 41.091 25.396 2.893 1.00 85.88 683 ALA B O 1
ATOM 7435 N N . PHE B 2 684 ? 41.960 27.127 1.729 1.00 86.44 684 PHE B N 1
ATOM 7436 C CA . PHE B 2 684 ? 41.686 26.475 0.476 1.00 83.81 684 PHE B CA 1
ATOM 7437 C C . PHE B 2 684 ? 42.465 25.175 0.383 1.00 84.85 684 PHE B C 1
ATOM 7438 O O . PHE B 2 684 ? 43.522 25.050 1.001 1.00 85.75 684 PHE B O 1
ATOM 7446 N N . GLN B 2 685 ? 41.944 24.204 -0.364 1.00 86.43 685 GLN B N 1
ATOM 7447 C CA . GLN B 2 685 ? 42.632 22.922 -0.512 1.00 90.40 685 GLN B CA 1
ATOM 7448 C C . GLN B 2 685 ? 42.415 22.242 -1.858 1.00 91.61 685 GLN B C 1
ATOM 7449 O O . GLN B 2 685 ? 41.285 21.926 -2.232 1.00 92.85 685 GLN B O 1
ATOM 7455 N N . ASP B 2 686 ? 43.513 21.992 -2.564 1.00 93.80 686 ASP B N 1
ATOM 7456 C CA . ASP B 2 686 ? 43.473 21.357 -3.876 1.00 98.19 686 ASP B CA 1
ATOM 7457 C C . ASP B 2 686 ? 42.807 20.002 -3.860 1.00 98.87 686 ASP B C 1
ATOM 7458 O O . ASP B 2 686 ? 43.165 19.138 -3.064 1.00 101.26 686 ASP B O 1
ATOM 7463 N N . PRO B 2 687 ? 41.821 19.796 -4.736 1.00 98.67 687 PRO B N 1
ATOM 7464 C CA . PRO B 2 687 ? 41.167 18.487 -4.755 1.00 100.53 687 PRO B CA 1
ATOM 7465 C C . PRO B 2 687 ? 41.988 17.609 -5.718 1.00 103.26 687 PRO B C 1
ATOM 7466 O O . PRO B 2 687 ? 42.493 18.116 -6.716 1.00 106.08 687 PRO B O 1
ATOM 7470 N N . SER B 2 688 ? 42.151 16.320 -5.424 1.00 102.86 688 SER B N 1
ATOM 7471 C CA . SER B 2 688 ? 42.933 15.451 -6.310 1.00 103.19 688 SER B CA 1
ATOM 7472 C C . SER B 2 688 ? 42.107 14.882 -7.448 1.00 104.72 688 SER B C 1
ATOM 7473 O O . SER B 2 688 ? 40.904 14.667 -7.316 1.00 102.28 688 SER B O 1
ATOM 7476 N N . ARG B 2 689 ? 42.776 14.616 -8.563 1.00 108.52 689 ARG B N 1
ATOM 7477 C CA . ARG B 2 689 ? 42.125 14.088 -9.756 1.00 112.37 689 ARG B CA 1
ATOM 7478 C C . ARG B 2 689 ? 41.903 12.566 -9.728 1.00 112.77 689 ARG B C 1
ATOM 7479 O O . ARG B 2 689 ? 41.000 12.060 -10.401 1.00 112.53 689 ARG B O 1
ATOM 7487 N N . HIS B 2 690 ? 42.712 11.842 -8.954 1.00 112.08 690 HIS B N 1
ATOM 7488 C CA . HIS B 2 690 ? 42.581 10.390 -8.867 1.00 111.39 690 HIS B CA 1
ATOM 7489 C C . HIS B 2 690 ? 41.257 9.989 -8.258 1.00 112.55 690 HIS B C 1
ATOM 7490 O O . HIS B 2 690 ? 40.963 10.332 -7.116 1.00 112.71 690 HIS B O 1
ATOM 7497 N N . PRO B 2 691 ? 40.445 9.233 -9.017 1.00 113.93 691 PRO B N 1
ATOM 7498 C CA . PRO B 2 691 ? 39.120 8.753 -8.606 1.00 112.78 691 PRO B CA 1
ATOM 7499 C C . PRO B 2 691 ? 39.116 8.174 -7.205 1.00 112.90 691 PRO B C 1
ATOM 7500 O O . PRO B 2 691 ? 40.087 7.553 -6.762 1.00 112.88 691 PRO B O 1
ATOM 7504 N N . ALA B 2 692 ? 37.996 8.373 -6.526 1.00 113.55 692 ALA B N 1
ATOM 7505 C CA . ALA B 2 692 ? 37.818 7.920 -5.157 1.00 114.19 692 ALA B CA 1
ATOM 7506 C C . ALA B 2 692 ? 37.460 6.446 -5.026 1.00 115.41 692 ALA B C 1
ATOM 7507 O O . ALA B 2 692 ? 37.049 5.799 -5.990 1.00 116.11 692 ALA B O 1
ATOM 7509 N N . ALA B 2 693 ? 37.629 5.930 -3.813 1.00 115.56 693 ALA B N 1
ATOM 7510 C CA . ALA B 2 693 ? 37.318 4.544 -3.492 1.00 113.55 693 ALA B CA 1
ATOM 7511 C C . ALA B 2 693 ? 35.909 4.518 -2.881 1.00 112.45 693 ALA B C 1
ATOM 7512 O O . ALA B 2 693 ? 35.666 5.131 -1.841 1.00 110.63 693 ALA B O 1
ATOM 7514 N N . PHE B 2 694 ? 34.995 3.802 -3.533 1.00 112.62 694 PHE B N 1
ATOM 7515 C CA . PHE B 2 694 ? 33.593 3.709 -3.107 1.00 114.75 694 PHE B CA 1
ATOM 7516 C C . PHE B 2 694 ? 33.230 2.525 -2.221 1.00 116.76 694 PHE B C 1
ATOM 7517 O O . PHE B 2 694 ? 33.755 1.427 -2.407 1.00 118.64 694 PHE B O 1
ATOM 7525 N N . ARG B 2 695 ? 32.301 2.735 -1.286 1.00 119.11 695 ARG B N 1
ATOM 7526 C CA . ARG B 2 695 ? 31.889 1.653 -0.398 1.00 119.13 695 ARG B CA 1
ATOM 7527 C C . ARG B 2 695 ? 30.424 1.600 0.070 1.00 120.64 695 ARG B C 1
ATOM 7528 O O . ARG B 2 695 ? 29.710 2.608 0.161 1.00 118.29 695 ARG B O 1
ATOM 7536 N N . ASP B 2 696 ? 30.000 0.369 0.339 1.00 124.70 696 ASP B N 1
ATOM 7537 C CA . ASP B 2 696 ? 28.663 0.038 0.822 1.00 126.88 696 ASP B CA 1
ATOM 7538 C C . ASP B 2 696 ? 28.860 -0.468 2.255 1.00 126.11 696 ASP B C 1
ATOM 7539 O O . ASP B 2 696 ? 29.633 -1.404 2.494 1.00 129.03 696 ASP B O 1
ATOM 7544 N N . LEU B 2 697 ? 28.179 0.143 3.217 1.00 121.46 697 LEU B N 1
ATOM 7545 C CA . LEU B 2 697 ? 28.356 -0.280 4.603 1.00 116.53 697 LEU B CA 1
ATOM 7546 C C . LEU B 2 697 ? 27.187 0.051 5.521 1.00 116.32 697 LEU B C 1
ATOM 7547 O O . LEU B 2 697 ? 26.563 1.107 5.405 1.00 118.40 697 LEU B O 1
ATOM 7552 N N . ALA B 2 698 ? 26.908 -0.856 6.451 1.00 114.03 698 ALA B N 1
ATOM 7553 C CA . ALA B 2 698 ? 25.818 -0.660 7.397 1.00 112.34 698 ALA B CA 1
ATOM 7554 C C . ALA B 2 698 ? 26.263 -0.954 8.831 1.00 110.67 698 ALA B C 1
ATOM 7555 O O . ALA B 2 698 ? 27.194 -1.726 9.054 1.00 109.44 698 ALA B O 1
ATOM 7557 N N . VAL B 2 699 ? 25.610 -0.324 9.803 1.00 109.04 699 VAL B N 1
ATOM 7558 C CA . VAL B 2 699 ? 25.943 -0.561 11.200 1.00 107.43 699 VAL B CA 1
ATOM 7559 C C . VAL B 2 699 ? 24.658 -0.857 11.982 1.00 108.96 699 VAL B C 1
ATOM 7560 O O . VAL B 2 699 ? 23.614 -0.226 11.766 1.00 106.16 699 VAL B O 1
ATOM 7564 N N . VAL B 2 700 ? 24.751 -1.852 12.863 1.00 109.54 700 VAL B N 1
ATOM 7565 C CA . VAL B 2 700 ? 23.641 -2.291 13.703 1.00 106.90 700 VAL B CA 1
ATOM 7566 C C . VAL B 2 700 ? 23.939 -1.941 15.148 1.00 105.35 700 VAL B C 1
ATOM 7567 O O . VAL B 2 700 ? 24.799 -2.547 15.793 1.00 102.76 700 VAL B O 1
ATOM 7571 N N . VAL B 2 701 ? 23.225 -0.960 15.664 1.00 103.87 701 VAL B N 1
ATOM 7572 C CA . VAL B 2 701 ? 23.470 -0.560 17.024 1.00 104.13 701 VAL B CA 1
ATOM 7573 C C . VAL B 2 701 ? 22.128 -0.295 17.690 1.00 101.90 701 VAL B C 1
ATOM 7574 O O . VAL B 2 701 ? 21.150 0.044 17.014 1.00 99.79 701 VAL B O 1
ATOM 7578 N N . PRO B 2 702 ? 22.061 -0.482 19.022 1.00 99.74 702 PRO B N 1
ATOM 7579 C CA . PRO B 2 702 ? 20.860 -0.284 19.841 1.00 98.82 702 PRO B CA 1
ATOM 7580 C C . PRO B 2 702 ? 19.922 0.806 19.327 1.00 99.50 702 PRO B C 1
ATOM 7581 O O . PRO B 2 702 ? 20.367 1.801 18.752 1.00 99.10 702 PRO B O 1
ATOM 7585 N N . ALA B 2 703 ? 18.623 0.617 19.543 1.00 100.42 703 ALA B N 1
ATOM 7586 C CA . ALA B 2 703 ? 17.630 1.598 19.114 1.00 106.15 703 ALA B CA 1
ATOM 7587 C C . ALA B 2 703 ? 17.801 2.966 19.794 1.00 110.11 703 ALA B C 1
ATOM 7588 O O . ALA B 2 703 ? 17.408 3.991 19.232 1.00 109.23 703 ALA B O 1
ATOM 7590 N N . PRO B 2 704 ? 18.373 3.003 21.017 1.00 114.93 704 PRO B N 1
ATOM 7591 C CA . PRO B 2 704 ? 18.551 4.299 21.684 1.00 116.68 704 PRO B CA 1
ATOM 7592 C C . PRO B 2 704 ? 19.760 5.119 21.218 1.00 116.77 704 PRO B C 1
ATOM 7593 O O . PRO B 2 704 ? 19.677 6.348 21.135 1.00 117.33 704 PRO B O 1
ATOM 7597 N N . THR B 2 705 ? 20.873 4.447 20.917 1.00 114.95 705 THR B N 1
ATOM 7598 C CA . THR B 2 705 ? 22.091 5.138 20.486 1.00 113.05 705 THR B CA 1
ATOM 7599 C C . THR B 2 705 ? 21.783 6.305 19.546 1.00 111.31 705 THR B C 1
ATOM 7600 O O . THR B 2 705 ? 20.981 6.186 18.612 1.00 110.80 705 THR B O 1
ATOM 7604 N N . PRO B 2 706 ? 22.439 7.451 19.777 1.00 107.77 706 PRO B N 1
ATOM 7605 C CA . PRO B 2 706 ? 22.201 8.621 18.938 1.00 102.41 706 PRO B CA 1
ATOM 7606 C C . PRO B 2 706 ? 22.996 8.514 17.664 1.00 99.94 706 PRO B C 1
ATOM 7607 O O . PRO B 2 706 ? 24.134 8.030 17.675 1.00 97.24 706 PRO B O 1
ATOM 7611 N N . TYR B 2 707 ? 22.403 8.962 16.565 1.00 96.19 707 TYR B N 1
ATOM 7612 C CA . TYR B 2 707 ? 23.106 8.929 15.295 1.00 96.52 707 TYR B CA 1
ATOM 7613 C C . TYR B 2 707 ? 24.505 9.479 15.542 1.00 96.55 707 TYR B C 1
ATOM 7614 O O . TYR B 2 707 ? 25.497 8.954 15.039 1.00 94.11 707 TYR B O 1
ATOM 7623 N N . GLY B 2 708 ? 24.561 10.548 16.325 1.00 98.38 708 GLY B N 1
ATOM 7624 C CA . GLY B 2 708 ? 25.822 11.184 16.642 1.00 100.83 708 GLY B CA 1
ATOM 7625 C C . GLY B 2 708 ? 27.026 10.271 16.799 1.00 103.95 708 GLY B C 1
ATOM 7626 O O . GLY B 2 708 ? 27.747 10.029 15.827 1.00 105.72 708 GLY B O 1
ATOM 7627 N N . GLU B 2 709 ? 27.246 9.774 18.018 1.00 104.36 709 GLU B N 1
ATOM 7628 C CA . GLU B 2 709 ? 28.385 8.905 18.329 1.00 101.01 709 GLU B CA 1
ATOM 7629 C C . GLU B 2 709 ? 28.677 7.904 17.226 1.00 96.28 709 GLU B C 1
ATOM 7630 O O . GLU B 2 709 ? 29.836 7.552 16.984 1.00 95.94 709 GLU B O 1
ATOM 7636 N N . VAL B 2 710 ? 27.615 7.451 16.566 1.00 88.05 710 VAL B N 1
ATOM 7637 C CA . VAL B 2 710 ? 27.726 6.499 15.469 1.00 82.84 710 VAL B CA 1
ATOM 7638 C C . VAL B 2 710 ? 28.594 7.104 14.380 1.00 82.08 710 VAL B C 1
ATOM 7639 O O . VAL B 2 710 ? 29.728 6.675 14.147 1.00 76.45 710 VAL B O 1
ATOM 7643 N N . GLU B 2 711 ? 28.035 8.104 13.711 1.00 82.25 711 GLU B N 1
ATOM 7644 C CA . GLU B 2 711 ? 28.745 8.799 12.662 1.00 85.15 711 GLU B CA 1
ATOM 7645 C C . GLU B 2 711 ? 30.143 9.094 13.173 1.00 85.68 711 GLU B C 1
ATOM 7646 O O . GLU B 2 711 ? 31.138 8.772 12.527 1.00 85.31 711 GLU B O 1
ATOM 7652 N N . ALA B 2 712 ? 30.197 9.704 14.351 1.00 85.53 712 ALA B N 1
ATOM 7653 C CA . ALA B 2 712 ? 31.452 10.076 14.996 1.00 87.80 712 ALA B CA 1
ATOM 7654 C C . ALA B 2 712 ? 32.526 8.999 14.929 1.00 88.73 712 ALA B C 1
ATOM 7655 O O . ALA B 2 712 ? 33.610 9.221 14.383 1.00 86.19 712 ALA B O 1
ATOM 7657 N N . LEU B 2 713 ? 32.221 7.839 15.504 1.00 90.76 713 LEU B N 1
ATOM 7658 C CA . LEU B 2 713 ? 33.159 6.722 15.533 1.00 91.49 713 LEU B CA 1
ATOM 7659 C C . LEU B 2 713 ? 33.609 6.322 14.145 1.00 89.73 713 LEU B C 1
ATOM 7660 O O . LEU B 2 713 ? 34.797 6.408 13.806 1.00 88.34 713 LEU B O 1
ATOM 7665 N N . VAL B 2 714 ? 32.642 5.861 13.359 1.00 88.03 714 VAL B N 1
ATOM 7666 C CA . VAL B 2 714 ? 32.887 5.442 11.991 1.00 87.03 714 VAL B CA 1
ATOM 7667 C C . VAL B 2 714 ? 33.857 6.440 11.357 1.00 87.49 714 VAL B C 1
ATOM 7668 O O . VAL B 2 714 ? 34.901 6.065 10.810 1.00 83.56 714 VAL B O 1
ATOM 7672 N N . ARG B 2 715 ? 33.507 7.718 11.481 1.00 88.79 715 ARG B N 1
ATOM 7673 C CA . ARG B 2 715 ? 34.289 8.826 10.948 1.00 88.95 715 ARG B CA 1
ATOM 7674 C C . ARG B 2 715 ? 35.711 8.884 11.509 1.00 88.71 715 ARG B C 1
ATOM 7675 O O . ARG B 2 715 ? 36.676 8.918 10.745 1.00 88.73 715 ARG B O 1
ATOM 7683 N N . GLU B 2 716 ? 35.838 8.888 12.836 1.00 91.07 716 GLU B N 1
ATOM 7684 C CA . GLU B 2 716 ? 37.148 8.973 13.486 1.00 93.07 716 GLU B CA 1
ATOM 7685 C C . GLU B 2 716 ? 38.068 7.783 13.260 1.00 94.53 716 GLU B C 1
ATOM 7686 O O . GLU B 2 716 ? 39.258 7.838 13.579 1.00 92.55 716 GLU B O 1
ATOM 7692 N N . ALA B 2 717 ? 37.525 6.707 12.710 1.00 96.31 717 ALA B N 1
ATOM 7693 C CA . ALA B 2 717 ? 38.326 5.525 12.469 1.00 99.18 717 ALA B CA 1
ATOM 7694 C C . ALA B 2 717 ? 38.505 5.288 10.984 1.00 99.95 717 ALA B C 1
ATOM 7695 O O . ALA B 2 717 ? 39.382 4.528 10.569 1.00 101.40 717 ALA B O 1
ATOM 7697 N N . ALA B 2 718 ? 37.663 5.934 10.185 1.00 102.52 718 ALA B N 1
ATOM 7698 C CA . ALA B 2 718 ? 37.719 5.799 8.733 1.00 104.63 718 ALA B CA 1
ATOM 7699 C C . ALA B 2 718 ? 39.155 5.864 8.231 1.00 105.42 718 ALA B C 1
ATOM 7700 O O . ALA B 2 718 ? 39.546 5.124 7.323 1.00 107.92 718 ALA B O 1
ATOM 7702 N N . GLY B 2 719 ? 39.932 6.759 8.835 1.00 104.08 719 GLY B N 1
ATOM 7703 C CA . GLY B 2 719 ? 41.318 6.930 8.446 1.00 101.18 719 GLY B CA 1
ATOM 7704 C C . GLY B 2 719 ? 41.504 8.306 7.848 1.00 100.37 719 GLY B C 1
ATOM 7705 O O . GLY B 2 719 ? 40.536 9.058 7.721 1.00 100.19 719 GLY B O 1
ATOM 7706 N N . PRO B 2 720 ? 42.736 8.673 7.468 1.00 98.08 720 PRO B N 1
ATOM 7707 C CA . PRO B 2 720 ? 42.935 10.002 6.887 1.00 97.16 720 PRO B CA 1
ATOM 7708 C C . PRO B 2 720 ? 42.503 10.211 5.418 1.00 97.47 720 PRO B C 1
ATOM 7709 O O . PRO B 2 720 ? 42.499 11.348 4.951 1.00 101.06 720 PRO B O 1
ATOM 7713 N N . TYR B 2 721 ? 42.130 9.151 4.691 1.00 95.01 721 TYR B N 1
ATOM 7714 C CA . TYR B 2 721 ? 41.727 9.312 3.281 1.00 90.47 721 TYR B CA 1
ATOM 7715 C C . TYR B 2 721 ? 40.226 9.240 3.013 1.00 88.72 721 TYR B C 1
ATOM 7716 O O . TYR B 2 721 ? 39.800 9.057 1.866 1.00 86.95 721 TYR B O 1
ATOM 7725 N N . LEU B 2 722 ? 39.427 9.384 4.065 1.00 87.05 722 LEU B N 1
ATOM 7726 C CA . LEU B 2 722 ? 37.980 9.341 3.906 1.00 87.72 722 LEU B CA 1
ATOM 7727 C C . LEU B 2 722 ? 37.494 10.648 3.296 1.00 90.53 722 LEU B C 1
ATOM 7728 O O . LEU B 2 722 ? 37.425 11.672 3.971 1.00 89.47 722 LEU B O 1
ATOM 7733 N N . GLU B 2 723 ? 37.157 10.613 2.015 1.00 93.65 723 GLU B N 1
ATOM 7734 C CA . GLU B 2 723 ? 36.678 11.814 1.354 1.00 98.03 723 GLU B CA 1
ATOM 7735 C C . GLU B 2 723 ? 35.227 12.106 1.754 1.00 97.97 723 GLU B C 1
ATOM 7736 O O . GLU B 2 723 ? 34.903 13.227 2.137 1.00 99.81 723 GLU B O 1
ATOM 7742 N N . SER B 2 724 ? 34.359 11.101 1.688 1.00 97.26 724 SER B N 1
ATOM 7743 C CA . SER B 2 724 ? 32.956 11.314 2.034 1.00 97.33 724 SER B CA 1
ATOM 7744 C C . SER B 2 724 ? 32.385 10.307 3.029 1.00 98.72 724 SER B C 1
ATOM 7745 O O . SER B 2 724 ? 32.924 9.221 3.215 1.00 99.88 724 SER B O 1
ATOM 7748 N N . LEU B 2 725 ? 31.277 10.693 3.655 1.00 98.50 725 LEU B N 1
ATOM 7749 C CA . LEU B 2 725 ? 30.569 9.866 4.628 1.00 95.46 725 LEU B CA 1
ATOM 7750 C C . LEU B 2 725 ? 29.129 10.353 4.677 1.00 93.38 725 LEU B C 1
ATOM 7751 O O . LEU B 2 725 ? 28.847 11.449 5.163 1.00 92.33 725 LEU B O 1
ATOM 7756 N N . ALA B 2 726 ? 28.216 9.534 4.177 1.00 92.65 726 ALA B N 1
ATOM 7757 C CA . ALA B 2 726 ? 26.811 9.907 4.166 1.00 93.32 726 ALA B CA 1
ATOM 7758 C C . ALA B 2 726 ? 25.931 8.772 4.659 1.00 94.06 726 ALA B C 1
ATOM 7759 O O . ALA B 2 726 ? 26.379 7.633 4.784 1.00 96.84 726 ALA B O 1
ATOM 7761 N N . LEU B 2 727 ? 24.672 9.084 4.933 1.00 92.10 727 LEU B N 1
ATOM 7762 C CA . LEU B 2 727 ? 23.738 8.076 5.404 1.00 95.00 727 LEU B CA 1
ATOM 7763 C C . LEU B 2 727 ? 22.563 7.969 4.430 1.00 98.18 727 LEU B C 1
ATOM 7764 O O . LEU B 2 727 ? 21.707 8.853 4.383 1.00 99.09 727 LEU B O 1
ATOM 7769 N N . PHE B 2 728 ? 22.512 6.895 3.647 1.00 101.36 728 PHE B N 1
ATOM 7770 C CA . PHE B 2 728 ? 21.407 6.758 2.713 1.00 102.97 728 PHE B CA 1
ATOM 7771 C C . PHE B 2 728 ? 20.200 6.002 3.236 1.00 103.08 728 PHE B C 1
ATOM 7772 O O . PHE B 2 728 ? 19.150 6.017 2.599 1.00 103.92 728 PHE B O 1
ATOM 7780 N N . ASP B 2 729 ? 20.319 5.355 4.391 1.00 102.87 729 ASP B N 1
ATOM 7781 C CA . ASP B 2 729 ? 19.170 4.644 4.922 1.00 104.32 729 ASP B CA 1
ATOM 7782 C C . ASP B 2 729 ? 19.354 3.974 6.250 1.00 104.09 729 ASP B C 1
ATOM 7783 O O . ASP B 2 729 ? 20.458 3.745 6.719 1.00 101.17 729 ASP B O 1
ATOM 7788 N N . LEU B 2 730 ? 18.216 3.650 6.836 1.00 105.77 730 LEU B N 1
ATOM 7789 C CA . LEU B 2 730 ? 18.160 2.978 8.103 1.00 106.51 730 LEU B CA 1
ATOM 7790 C C . LEU B 2 730 ? 16.708 2.723 8.398 1.00 110.44 730 LEU B C 1
ATOM 7791 O O . LEU B 2 730 ? 15.823 3.441 7.923 1.00 108.62 730 LEU B O 1
ATOM 7796 N N . TYR B 2 731 ? 16.487 1.705 9.212 1.00 113.90 731 TYR B N 1
ATOM 7797 C CA . TYR B 2 731 ? 15.166 1.322 9.666 1.00 117.87 731 TYR B CA 1
ATOM 7798 C C . TYR B 2 731 ? 15.444 0.443 10.872 1.00 119.57 731 TYR B C 1
ATOM 7799 O O . TYR B 2 731 ? 16.574 -0.044 11.049 1.00 118.08 731 TYR B O 1
ATOM 7808 N N . GLN B 2 732 ? 14.444 0.285 11.731 1.00 122.01 732 GLN B N 1
ATOM 7809 C CA . GLN B 2 732 ? 14.615 -0.553 12.902 1.00 124.66 732 GLN B CA 1
ATOM 7810 C C . GLN B 2 732 ? 14.953 -1.944 12.366 1.00 127.03 732 GLN B C 1
ATOM 7811 O O . GLN B 2 732 ? 16.056 -2.456 12.602 1.00 128.39 732 GLN B O 1
ATOM 7817 N N . GLY B 2 733 ? 14.005 -2.545 11.646 1.00 126.99 733 GLY B N 1
ATOM 7818 C CA . GLY B 2 733 ? 14.253 -3.833 11.012 1.00 123.85 733 GLY B CA 1
ATOM 7819 C C . GLY B 2 733 ? 13.814 -5.182 11.557 1.00 120.64 733 GLY B C 1
ATOM 7820 O O . GLY B 2 733 ? 14.300 -5.623 12.606 1.00 118.82 733 GLY B O 1
ATOM 7821 N N . PRO B 2 734 ? 12.881 -5.864 10.861 1.00 118.76 734 PRO B N 1
ATOM 7822 C CA . PRO B 2 734 ? 12.474 -7.171 11.380 1.00 115.28 734 PRO B CA 1
ATOM 7823 C C . PRO B 2 734 ? 13.686 -8.127 11.473 1.00 111.81 734 PRO B C 1
ATOM 7824 O O . PRO B 2 734 ? 13.992 -8.619 12.556 1.00 111.56 734 PRO B O 1
ATOM 7828 N N . PRO B 2 735 ? 14.407 -8.373 10.350 1.00 109.21 735 PRO B N 1
ATOM 7829 C CA . PRO B 2 735 ? 15.579 -9.270 10.321 1.00 106.65 735 PRO B CA 1
ATOM 7830 C C . PRO B 2 735 ? 16.762 -9.045 11.281 1.00 106.51 735 PRO B C 1
ATOM 7831 O O . PRO B 2 735 ? 17.873 -9.500 10.996 1.00 102.82 735 PRO B O 1
ATOM 7835 N N . LEU B 2 736 ? 16.542 -8.370 12.409 1.00 108.31 736 LEU B N 1
ATOM 7836 C CA . LEU B 2 736 ? 17.630 -8.130 13.366 1.00 110.32 736 LEU B CA 1
ATOM 7837 C C . LEU B 2 736 ? 17.165 -7.798 14.793 1.00 110.21 736 LEU B C 1
ATOM 7838 O O . LEU B 2 736 ? 16.016 -7.402 15.013 1.00 108.23 736 LEU B O 1
ATOM 7843 N N . PRO B 2 737 ? 18.071 -7.945 15.778 1.00 110.09 737 PRO B N 1
ATOM 7844 C CA . PRO B 2 737 ? 17.819 -7.684 17.198 1.00 111.08 737 PRO B CA 1
ATOM 7845 C C . PRO B 2 737 ? 16.726 -6.659 17.473 1.00 113.19 737 PRO B C 1
ATOM 7846 O O . PRO B 2 737 ? 16.809 -5.516 17.032 1.00 114.36 737 PRO B O 1
ATOM 7850 N N . GLU B 2 738 ? 15.706 -7.088 18.208 1.00 116.55 738 GLU B N 1
ATOM 7851 C CA . GLU B 2 738 ? 14.573 -6.242 18.571 1.00 119.94 738 GLU B CA 1
ATOM 7852 C C . GLU B 2 738 ? 15.000 -4.852 19.039 1.00 120.13 738 GLU B C 1
ATOM 7853 O O . GLU B 2 738 ? 14.298 -3.864 18.803 1.00 119.19 738 GLU B O 1
ATOM 7859 N N . GLY B 2 739 ? 16.152 -4.782 19.701 1.00 119.80 739 GLY B N 1
ATOM 7860 C CA . GLY B 2 739 ? 16.627 -3.508 20.211 1.00 118.75 739 GLY B CA 1
ATOM 7861 C C . GLY B 2 739 ? 17.772 -2.841 19.478 1.00 117.76 739 GLY B C 1
ATOM 7862 O O . GLY B 2 739 ? 18.494 -2.036 20.068 1.00 118.47 739 GLY B O 1
ATOM 7863 N N . HIS B 2 740 ? 17.950 -3.160 18.201 1.00 115.46 740 HIS B N 1
ATOM 7864 C CA . HIS B 2 740 ? 19.030 -2.558 17.425 1.00 113.13 740 HIS B CA 1
ATOM 7865 C C . HIS B 2 740 ? 18.515 -1.989 16.110 1.00 111.67 740 HIS B C 1
ATOM 7866 O O . HIS B 2 740 ? 17.395 -2.294 15.696 1.00 110.33 740 HIS B O 1
ATOM 7873 N N . LYS B 2 741 ? 19.320 -1.149 15.463 1.00 108.87 741 LYS B N 1
ATOM 7874 C CA . LYS B 2 741 ? 18.910 -0.552 14.197 1.00 106.97 741 LYS B CA 1
ATOM 7875 C C . LYS B 2 741 ? 19.965 -0.741 13.113 1.00 106.85 741 LYS B C 1
ATOM 7876 O O . LYS B 2 741 ? 21.096 -1.147 13.397 1.00 105.24 741 LYS B O 1
ATOM 7882 N N . SER B 2 742 ? 19.573 -0.443 11.875 1.00 107.77 742 SER B N 1
ATOM 7883 C CA . SER B 2 742 ? 20.450 -0.561 10.713 1.00 109.67 742 SER B CA 1
ATOM 7884 C C . SER B 2 742 ? 20.823 0.828 10.194 1.00 112.46 742 SER B C 1
ATOM 7885 O O . SER B 2 742 ? 20.050 1.780 10.346 1.00 111.81 742 SER B O 1
ATOM 7888 N N . LEU B 2 743 ? 21.996 0.934 9.564 1.00 113.69 743 LEU B N 1
ATOM 7889 C CA . LEU B 2 743 ? 22.487 2.216 9.040 1.00 112.88 743 LEU B CA 1
ATOM 7890 C C . LEU B 2 743 ? 23.164 2.200 7.661 1.00 113.09 743 LEU B C 1
ATOM 7891 O O . LEU B 2 743 ? 24.301 1.747 7.539 1.00 114.17 743 LEU B O 1
ATOM 7896 N N . ALA B 2 744 ? 22.492 2.728 6.640 1.00 110.84 744 ALA B N 1
ATOM 7897 C CA . ALA B 2 744 ? 23.063 2.784 5.295 1.00 108.01 744 ALA B CA 1
ATOM 7898 C C . ALA B 2 744 ? 24.096 3.912 5.206 1.00 106.13 744 ALA B C 1
ATOM 7899 O O . ALA B 2 744 ? 23.732 5.084 5.222 1.00 106.95 744 ALA B O 1
ATOM 7901 N N . PHE B 2 745 ? 25.375 3.550 5.099 1.00 103.48 745 PHE B N 1
ATOM 7902 C CA . PHE B 2 745 ? 26.468 4.521 5.017 1.00 100.37 745 PHE B CA 1
ATOM 7903 C C . PHE B 2 745 ? 27.229 4.438 3.704 1.00 98.49 745 PHE B C 1
ATOM 7904 O O . PHE B 2 745 ? 27.840 3.417 3.399 1.00 100.08 745 PHE B O 1
ATOM 7912 N N . HIS B 2 746 ? 27.196 5.504 2.915 1.00 97.77 746 HIS B N 1
ATOM 7913 C CA . HIS B 2 746 ? 27.926 5.496 1.656 1.00 96.20 746 HIS B CA 1
ATOM 7914 C C . HIS B 2 746 ? 29.301 6.071 1.952 1.00 94.58 746 HIS B C 1
ATOM 7915 O O . HIS B 2 746 ? 29.433 7.076 2.656 1.00 91.50 746 HIS B O 1
ATOM 7922 N N . LEU B 2 747 ? 30.334 5.424 1.431 1.00 93.60 747 LEU B N 1
ATOM 7923 C CA . LEU B 2 747 ? 31.681 5.888 1.699 1.00 93.28 747 LEU B CA 1
ATOM 7924 C C . LEU B 2 747 ? 32.532 6.146 0.470 1.00 93.37 747 LEU B C 1
ATOM 7925 O O . LEU B 2 747 ? 32.413 5.451 -0.541 1.00 94.87 747 LEU B O 1
ATOM 7930 N N . ARG B 2 748 ? 33.394 7.156 0.583 1.00 91.93 748 ARG B N 1
ATOM 7931 C CA . ARG B 2 748 ? 34.286 7.580 -0.493 1.00 91.66 748 ARG B CA 1
ATOM 7932 C C . ARG B 2 748 ? 35.688 7.864 0.050 1.00 91.59 748 ARG B C 1
ATOM 7933 O O . ARG B 2 748 ? 35.838 8.330 1.183 1.00 91.80 748 ARG B O 1
ATOM 7941 N N . PHE B 2 749 ? 36.713 7.597 -0.757 1.00 90.26 749 PHE B N 1
ATOM 7942 C CA . PHE B 2 749 ? 38.089 7.831 -0.327 1.00 93.00 749 PHE B CA 1
ATOM 7943 C C . PHE B 2 749 ? 38.917 8.400 -1.452 1.00 93.83 749 PHE B C 1
ATOM 7944 O O . PHE B 2 749 ? 38.622 8.171 -2.613 1.00 95.64 749 PHE B O 1
ATOM 7952 N N . ARG B 2 750 ? 39.965 9.132 -1.118 1.00 93.10 750 ARG B N 1
ATOM 7953 C CA . ARG B 2 750 ? 40.797 9.690 -2.160 1.00 96.50 750 ARG B CA 1
ATOM 7954 C C . ARG B 2 750 ? 42.186 9.991 -1.626 1.00 99.50 750 ARG B C 1
ATOM 7955 O O . ARG B 2 750 ? 42.364 10.220 -0.429 1.00 97.74 750 ARG B O 1
ATOM 7963 N N . HIS B 2 751 ? 43.172 9.937 -2.515 1.00 101.09 751 HIS B N 1
ATOM 7964 C CA . HIS B 2 751 ? 44.540 10.270 -2.157 1.00 105.63 751 HIS B CA 1
ATOM 7965 C C . HIS B 2 751 ? 44.933 11.334 -3.167 1.00 108.66 751 HIS B C 1
ATOM 7966 O O . HIS B 2 751 ? 44.794 11.134 -4.382 1.00 108.56 751 HIS B O 1
ATOM 7973 N N . PRO B 2 752 ? 45.390 12.498 -2.675 1.00 110.56 752 PRO B N 1
ATOM 7974 C CA . PRO B 2 752 ? 45.811 13.638 -3.494 1.00 114.05 752 PRO B CA 1
ATOM 7975 C C . PRO B 2 752 ? 46.838 13.313 -4.563 1.00 116.69 752 PRO B C 1
ATOM 7976 O O . PRO B 2 752 ? 46.527 13.313 -5.756 1.00 119.69 752 PRO B O 1
ATOM 7980 N N . LYS B 2 753 ? 48.059 13.034 -4.133 1.00 114.39 753 LYS B N 1
ATOM 7981 C CA . LYS B 2 753 ? 49.090 12.738 -5.098 1.00 113.68 753 LYS B CA 1
ATOM 7982 C C . LYS B 2 753 ? 48.817 11.484 -5.971 1.00 112.24 753 LYS B C 1
ATOM 7983 O O . LYS B 2 753 ? 48.969 11.568 -7.190 1.00 113.12 753 LYS B O 1
ATOM 7989 N N . ARG B 2 754 ? 48.394 10.347 -5.407 1.00 109.22 754 ARG B N 1
ATOM 7990 C CA . ARG B 2 754 ? 48.103 9.170 -6.254 1.00 105.98 754 ARG B CA 1
ATOM 7991 C C . ARG B 2 754 ? 46.799 8.456 -5.949 1.00 103.00 754 ARG B C 1
ATOM 7992 O O . ARG B 2 754 ? 46.072 8.827 -5.031 1.00 102.77 754 ARG B O 1
ATOM 8000 N N . THR B 2 755 ? 46.507 7.423 -6.730 1.00 100.28 755 THR B N 1
ATOM 8001 C CA . THR B 2 755 ? 45.289 6.659 -6.516 1.00 102.46 755 THR B CA 1
ATOM 8002 C C . THR B 2 755 ? 45.454 5.702 -5.354 1.00 103.36 755 THR B C 1
ATOM 8003 O O . THR B 2 755 ? 46.556 5.231 -5.076 1.00 101.78 755 THR B O 1
ATOM 8007 N N . LEU B 2 756 ? 44.343 5.422 -4.680 1.00 104.96 756 LEU B N 1
ATOM 8008 C CA . LEU B 2 756 ? 44.363 4.538 -3.530 1.00 103.95 756 LEU B CA 1
ATOM 8009 C C . LEU B 2 756 ? 44.403 3.062 -3.905 1.00 104.02 756 LEU B C 1
ATOM 8010 O O . LEU B 2 756 ? 43.516 2.548 -4.597 1.00 102.92 756 LEU B O 1
ATOM 8015 N N . ARG B 2 757 ? 45.467 2.403 -3.451 1.00 103.70 757 ARG B N 1
ATOM 8016 C CA . ARG B 2 757 ? 45.687 0.984 -3.683 1.00 105.64 757 ARG B CA 1
ATOM 8017 C C . ARG B 2 757 ? 44.703 0.209 -2.809 1.00 107.31 757 ARG B C 1
ATOM 8018 O O . ARG B 2 757 ? 44.618 0.456 -1.607 1.00 108.20 757 ARG B O 1
ATOM 8026 N N . ASP B 2 758 ? 43.953 -0.709 -3.419 1.00 108.51 758 ASP B N 1
ATOM 8027 C CA . ASP B 2 758 ? 42.972 -1.518 -2.696 1.00 109.18 758 ASP B CA 1
ATOM 8028 C C . ASP B 2 758 ? 43.527 -2.076 -1.380 1.00 110.07 758 ASP B C 1
ATOM 8029 O O . ASP B 2 758 ? 42.776 -2.314 -0.439 1.00 107.84 758 ASP B O 1
ATOM 8034 N N . GLU B 2 759 ? 44.843 -2.277 -1.317 1.00 114.25 759 GLU B N 1
ATOM 8035 C CA . GLU B 2 759 ? 45.506 -2.793 -0.109 1.00 115.89 759 GLU B CA 1
ATOM 8036 C C . GLU B 2 759 ? 45.153 -1.938 1.104 1.00 113.13 759 GLU B C 1
ATOM 8037 O O . GLU B 2 759 ? 44.917 -2.447 2.201 1.00 112.66 759 GLU B O 1
ATOM 8043 N N . GLU B 2 760 ? 45.132 -0.629 0.876 1.00 111.11 760 GLU B N 1
ATOM 8044 C CA . GLU B 2 760 ? 44.839 0.350 1.906 1.00 107.99 760 GLU B CA 1
ATOM 8045 C C . GLU B 2 760 ? 43.342 0.507 2.164 1.00 106.55 760 GLU B C 1
ATOM 8046 O O . GLU B 2 760 ? 42.936 0.857 3.273 1.00 103.79 760 GLU B O 1
ATOM 8052 N N . VAL B 2 761 ? 42.519 0.231 1.154 1.00 107.80 761 VAL B N 1
ATOM 8053 C CA . VAL B 2 761 ? 41.075 0.364 1.318 1.00 109.29 761 VAL B CA 1
ATOM 8054 C C . VAL B 2 761 ? 40.431 -0.714 2.209 1.00 112.47 761 VAL B C 1
ATOM 8055 O O . VAL B 2 761 ? 40.058 -0.408 3.340 1.00 110.19 761 VAL B O 1
ATOM 8059 N N . GLU B 2 762 ? 40.315 -1.960 1.740 1.00 115.81 762 GLU B N 1
ATOM 8060 C CA . GLU B 2 762 ? 39.707 -3.015 2.563 1.00 116.64 762 GLU B CA 1
ATOM 8061 C C . GLU B 2 762 ? 40.499 -3.214 3.850 1.00 114.59 762 GLU B C 1
ATOM 8062 O O . GLU B 2 762 ? 40.102 -3.990 4.721 1.00 114.48 762 GLU B O 1
ATOM 8068 N N . GLU B 2 763 ? 41.628 -2.520 3.956 1.00 112.32 763 GLU B N 1
ATOM 8069 C CA . GLU B 2 763 ? 42.453 -2.587 5.152 1.00 111.11 763 GLU B CA 1
ATOM 8070 C C . GLU B 2 763 ? 41.909 -1.573 6.155 1.00 107.41 763 GLU B C 1
ATOM 8071 O O . GLU B 2 763 ? 41.493 -1.940 7.250 1.00 107.01 763 GLU B O 1
ATOM 8077 N N . ALA B 2 764 ? 41.909 -0.300 5.772 1.00 103.08 764 ALA B N 1
ATOM 8078 C CA . ALA B 2 764 ? 41.405 0.750 6.647 1.00 99.64 764 ALA B CA 1
ATOM 8079 C C . ALA B 2 764 ? 39.952 0.484 7.016 1.00 97.56 764 ALA B C 1
ATOM 8080 O O . ALA B 2 764 ? 39.523 0.788 8.133 1.00 96.55 764 ALA B O 1
ATOM 8082 N N . VAL B 2 765 ? 39.198 -0.078 6.071 1.00 92.98 765 VAL B N 1
ATOM 8083 C CA . VAL B 2 765 ? 37.791 -0.389 6.310 1.00 88.80 765 VAL B CA 1
ATOM 8084 C C . VAL B 2 765 ? 37.689 -1.172 7.615 1.00 91.65 765 VAL B C 1
ATOM 8085 O O . VAL B 2 765 ? 36.877 -0.861 8.484 1.00 87.66 765 VAL B O 1
ATOM 8089 N N . SER B 2 766 ? 38.544 -2.175 7.758 1.00 95.11 766 SER B N 1
ATOM 8090 C CA . SER B 2 766 ? 38.551 -2.980 8.962 1.00 98.33 766 SER B CA 1
ATOM 8091 C C . SER B 2 766 ? 38.945 -2.103 10.154 1.00 99.98 766 SER B C 1
ATOM 8092 O O . SER B 2 766 ? 38.329 -2.194 11.217 1.00 99.80 766 SER B O 1
ATOM 8095 N N . ARG B 2 767 ? 39.957 -1.248 9.966 1.00 101.09 767 ARG B N 1
ATOM 8096 C CA . ARG B 2 767 ? 40.436 -0.354 11.028 1.00 103.20 767 ARG B CA 1
ATOM 8097 C C . ARG B 2 767 ? 39.243 0.231 11.745 1.00 102.70 767 ARG B C 1
ATOM 8098 O O . ARG B 2 767 ? 39.294 0.545 12.936 1.00 102.82 767 ARG B O 1
ATOM 8106 N N . VAL B 2 768 ? 38.160 0.360 10.994 1.00 103.20 768 VAL B N 1
ATOM 8107 C CA . VAL B 2 768 ? 36.927 0.900 11.519 1.00 106.52 768 VAL B CA 1
ATOM 8108 C C . VAL B 2 768 ? 36.058 -0.186 12.148 1.00 108.01 768 VAL B C 1
ATOM 8109 O O . VAL B 2 768 ? 35.787 -0.133 13.343 1.00 109.19 768 VAL B O 1
ATOM 8113 N N . ALA B 2 769 ? 35.630 -1.166 11.353 1.00 109.89 769 ALA B N 1
ATOM 8114 C CA . ALA B 2 769 ? 34.783 -2.251 11.854 1.00 109.47 769 ALA B CA 1
ATOM 8115 C C . ALA B 2 769 ? 35.334 -2.827 13.145 1.00 109.96 769 ALA B C 1
ATOM 8116 O O . ALA B 2 769 ? 34.586 -3.255 14.025 1.00 107.55 769 ALA B O 1
ATOM 8118 N N . GLU B 2 770 ? 36.655 -2.841 13.243 1.00 111.54 770 GLU B N 1
ATOM 8119 C CA . GLU B 2 770 ? 37.324 -3.351 14.422 1.00 113.98 770 GLU B CA 1
ATOM 8120 C C . GLU B 2 770 ? 36.845 -2.582 15.653 1.00 113.02 770 GLU B C 1
ATOM 8121 O O . GLU B 2 770 ? 35.991 -3.065 16.396 1.00 113.15 770 GLU B O 1
ATOM 8127 N N . ALA B 2 771 ? 37.375 -1.377 15.841 1.00 110.25 771 ALA B N 1
ATOM 8128 C CA . ALA B 2 771 ? 37.016 -0.539 16.968 1.00 107.58 771 ALA B CA 1
ATOM 8129 C C . ALA B 2 771 ? 35.566 -0.086 16.846 1.00 106.77 771 ALA B C 1
ATOM 8130 O O . ALA B 2 771 ? 35.067 0.630 17.711 1.00 104.33 771 ALA B O 1
ATOM 8132 N N . LEU B 2 772 ? 34.899 -0.502 15.767 1.00 106.09 772 LEU B N 1
ATOM 8133 C CA . LEU B 2 772 ? 33.498 -0.135 15.531 1.00 105.60 772 LEU B CA 1
ATOM 8134 C C . LEU B 2 772 ? 32.640 -0.737 16.622 1.00 105.81 772 LEU B C 1
ATOM 8135 O O . LEU B 2 772 ? 32.123 -0.015 17.471 1.00 108.53 772 LEU B O 1
ATOM 8140 N N . ARG B 2 773 ? 32.454 -2.050 16.606 1.00 105.30 773 ARG B N 1
ATOM 8141 C CA . ARG B 2 773 ? 31.690 -2.612 17.691 1.00 106.81 773 ARG B CA 1
ATOM 8142 C C . ARG B 2 773 ? 32.627 -3.282 18.673 1.00 107.84 773 ARG B C 1
ATOM 8143 O O . ARG B 2 773 ? 32.177 -3.932 19.613 1.00 109.86 773 ARG B O 1
ATOM 8151 N N . ALA B 2 774 ? 33.935 -3.128 18.446 1.00 106.58 774 ALA B N 1
ATOM 8152 C CA . ALA B 2 774 ? 34.913 -3.650 19.389 1.00 106.89 774 ALA B CA 1
ATOM 8153 C C . ALA B 2 774 ? 34.547 -2.784 20.591 1.00 106.46 774 ALA B C 1
ATOM 8154 O O . ALA B 2 774 ? 34.820 -3.113 21.736 1.00 107.91 774 ALA B O 1
ATOM 8156 N N . ARG B 2 775 ? 33.905 -1.662 20.287 1.00 106.41 775 ARG B N 1
ATOM 8157 C CA . ARG B 2 775 ? 33.428 -0.721 21.287 1.00 106.24 775 ARG B CA 1
ATOM 8158 C C . ARG B 2 775 ? 31.965 -1.119 21.533 1.00 105.52 775 ARG B C 1
ATOM 8159 O O . ARG B 2 775 ? 31.157 -1.169 20.568 1.00 103.07 775 ARG B O 1
#

Solvent-accessible surface area: 44954 Å² total; per-residue (Å²): 177,84,134,100,82,73,54,54,24,122,28,76,13,2,16,0,0,2,3,4,0,15,53,47,0,3,95,22,0,46,91,42,39,10,39,0,20,57,6,28,10,0,0,0,24,47,0,0,0,74,2,0,43,7,51,82,80,75,29,4,24,64,67,21,82,15,0,39,9,60,36,159,46,24,89,11,74,6,28,86,43,36,86,21,143,39,130,34,0,2,6,0,5,0,3,2,22,3,2,17,6,0,1,37,34,53,17,36,2,28,3,1,2,2,5,20,0,2,42,70,61,172,61,54,34,69,73,7,0,1,27,14,26,1,10,0,1,0,0,2,151,51,6,4,2,4,30,0,13,2,2,5,75,63,6,0,35,58,8,17,33,116,116,4,126,28,76,19,19,10,34,44,47,3,15,6,13,0,0,0,29,2,1,5,59,52,47,149,36,43,116,90,15,73,16,24,12,4,0,2,9,12,27,96,0,20,105,25,0,6,61,15,14,121,179,57,65,58,91,70,18,4,168,76,28,27,0,0,3,4,15,3,16,4,4,108,2,0,20,49,77,45,62,17,106,32,5,115,100,3,16,34,6,81,13,77,21,1,64,150,14,70,72,41,173,57,111,0,0,24,44,11,0,78,56,7,0,55,104,10,94,32,17,103,34,0,61,119,88,1,24,32,4,14,2,61,18,91,124,54,71,167,43,6,67,10,25,188,18,0,9,0,0,82,1,52,68,21,69,94,23,123,91,40,216,43,54,75,0,25,0,31,3,57,143,91,22,60,0,19,13,46,21,158,38,1,67,126,32,3,0,0,0,0,0,26,41,45,6,102,14,80,62,79,76,116,123,7,22,82,79,112,57,97,85,14,156,1,50,0,51,8,0,6,4,150,68,1,38,8,23,150,84,26,48,6,14,3,39,0,25,62,124,32,28,87,46,20,36,38,0,36,120,34,0,71,75,5,17,7,0,30,5,81,18,17,26,20,12,6,14,1,6,0,1,2,2,2,0,55,3,0,38,6,60,46,17,38,46,71,96,31,139,41,62,53,179,40,49,85,50,115,26,75,17,45,36,120,34,99,26,84,129,0,2,58,4,0,0,1,0,21,0,28,39,10,191,11,40,17,1,34,14,120,0,6,30,8,2,17,7,16,42,36,108,18,76,9,2,0,24,1,1,12,27,15,0,8,10,0,49,14,5,4,12,36,6,3,2,33,152,34,0,29,88,0,1,3,0,16,53,4,123,137,42,17,129,17,90,6,50,68,45,62,94,37,75,7,75,57,59,0,4,0,1,0,0,57,121,58,179,105,30,45,24,4,2,13,2,6,2,42,6,0,16,113,1,38,3,106,100,130,4,122,20,0,0,1,13,0,0,17,3,29,36,42,6,5,41,76,2,2,145,80,23,75,35,190,33,72,19,0,38,5,2,30,54,7,11,32,39,54,11,0,50,63,0,0,73,25,1,0,11,14,4,42,74,46,2,46,4,128,0,1,93,50,35,34,101,21,45,115,43,161,88,34,125,35,7,87,0,92,6,94,28,0,24,120,6,0,27,20,105,21,74,81,75,79,0,20,56,13,1,119,94,4,40,10,142,20,56,46,164,31,100,74,22,129,0,18,5,22,26,29,3,56,27,2,122,60,20,21,10,0,0,9,2,0,0,9,17,42,10,6,132,60,3,67,83,35,104,35,98,52,186,40,9,104,70,4,154,55,24,16,62,96,9,108,61,29,20,159,4,20,38,28,1,17,69,51,2,3,5,0,0,15,19,58,3,17,14,27,53,75,6,14,186,58,1,83,20,119,101,14,83,0,60,11,103,42,44,61,27,105,98,59,15,0,0,5,9,29,1,1,10,20,1,2,80,13,10,40,80,7,34,87,122,31,223,29,101,48,12,8,9,0,2,13,8,34,0,0,69,70,77,37,45,24,12,5,0,0,1,4,23,26,86,0,10,16,66,60,143,12,166,123,63,107,44,23,38,158,14,3,32,32,32,8,76,44,4,9,78,170,32,32,11,67,29,132,32,61,86,68,87,40,89,15,3,63,85,82,43,8,2,65,5,9,3,48,62,102,84,11,24,10,0,0,11,7,33,63,87,0,10,135,90,19,121,11,59,103,1,27,0,3,3,10,114,14,114,14,56,96,94,119,150,76,153,142,122,119,22,206,31,101,21,15,131,62,126,33,70,3,61,14,46,46,114,28,74,92,42,113,12,38,50,36,1,109,152,21,3,35,132,77,26,71,42,25,53,64,101,80,77,105,79,15,122,114,31,81,185,36,61,46,19,12,15,0,97,14,107,18,69,31,78,189,98,71,16,132,68,126,47,12,92,84,20,51,39,112,7,59,99,42,18,109,86,159

Secondary structure (DSSP, 8-state):
--TTS--------B--HHHHHHHHHHHHHHTTT-EE----SEEEHIIIIITTT--SSSTTTTSS---BEE-SS---B-TTS-B--S-EEE-SSSTHHHHHHHHH--SSEEEEEEEEEE------SS--SEEEEEEEEEEETT--HHHHHHHHHHHHHHHS-SS--EEEEE--BTTEEEEEEEEEEETTTTEEEEEEEEEEE-HHHHHHHHHHHHHTTPPP--TT-EEEEEEEEHHHHHHHHTT---GGGTTS--HHHHGGGTT--/-EEEHHHHTTTSTT---HHHHHHHHHHHT----EEEE-----TTEEEEEEEEEEEPTTSS-EEEEEESSSEEEEEE--TT--TT-EEEEE-TT---SS-SSPP--EE-SSSEE-SEE--HHHHTS-S--SS---B-TTSS-TT-BGGGTS---EEEE----TT-GGGGSHHHHHHHHHHTT----PPP----EE----SSEEEES-TTT-SEEEEEEEES----PPPHHHHHHHHHTT-----HHHHHHHHHHHHSS---EEEEGGGTBTEEEEEEPPTT-EEEBTTS-EEE--TT-EEEEEEETTEEEEEEETTTEEBTTTB--TT--EEEEEEEE--HHHHHHHHHHTT---HHHHHHHH---TT-HHHHHHHHHHHHHHHS--EEES--EEE--PPPPPPEEE-HHHHHHHHT----HHHHHHHHHHTT-EEESSSSSEEEE--TT--S--SHHHHHHHHHHHH-GGGS-------PPPGGGSSTTHHHHHHHHHHHHHHHHTPEE----SEE-TTHHHHTT-PPPS-EESS-SSTTSSEE-S-SHHHHHHHHHHHHHHS--S-EEEEEEEEEESSSEEEEEEEEEESS-BS-SSSS--B-SHHHHHHHHHHHHHHHT---EEE----TTEEEEEEEEEEETTEEEEEEEEEPHHHHHHTT----EEEEEEESPP-------PPP-SPPEEEEE---EESSS-HHHHHHHHHHHH-TTEEEEEEEE----TTS-TTEE--EEEEEE--SSSPPPHHHHHHHHHHHHHHHH--

B-factor: mean 64.29, std 23.83, range [5.78, 130.0]

Sequence (1040 aa):
VDVSLPGASLFSGGLHPITLMERELVEIFRALGYQAVEGPEVESEFFNFDALNIPEHHPARDMWDTFWLTGEGFRLEGPLGEEVEGRLLLRTHTSPMQVRYMVAHTPPFRIVVPGRVFRFEQTDATHEAVFHQLEGLVVGEGIAMAHLKGAIYELAQALFGPDSKVRFQPVYFPFVEPGAQFAVWWPEGGKWLELGGAGMVHPKVFQAVDAYRERLGLPPAYRGVTGFAFGLGVERLAMLRYGIPDIRYFFGGRLKFLEQFKGVLMRVPFSWLKAYVPELESPEVLEERLAGLGFETDRIERVFPIPRGVVFARVLEAHPIPGTRLKRLVLDAGRTVEVVSGAENARKGIGVALALPGTELPGLGQKVGERVIQGVRSFGMALSPRELGVGEYGGGLLEFPEDALPPGTPLSEAWPEEVVLDLEVTPNRPDALGLLGLARDLHALGYALVEPEAALKAEALPLPFALKVEDPEGAPHFTLGYAFGLRVAPSPLWMQRALFAAGMRPINNVVDVTNYVMLERAQPMHAFDLRFVGEGIAVRRAREGERLKTLDGVERTLHPEDLVIAGWRGEESFPLGLAGVMGGAESEVREDTEAIALEVACFDPVSIRKTARRHGLRTEASHRFERGVDPLGQVPAQRRALSLLQALAGARVAEALLEAGSPKPPEAIPFRPEYANRLLGTSYPEAEQIAILKRLGCRVEGEGPTYRVTPPSHRLDLRLEEDLVEEVARIQGYETIPLALPAFFPAPDNRGVEAPYRKEQRLREVLSGLGFQEVYTYSFMDPEDARRFRLDPPRLLLLNPLAPEKAALRTHLFPGLVRVLKENLDLDRPERALLFEVGRVFREREETHLAGLLFGEGVGLPWAKERLSGYFLLKGYLEALFARLGLAFRVEAQAFPFLHPGVSGRVLVEGEEVGFLGALHPEIAQELELPPVHLFELRLPLPDKPLAFQDPSRHPAAFRDLAVVVPAPTPYGEVEALVREAAGPYLESLALFDLYQGPPLPEGHKSLAFHLRFRHPKRTLRDEEVEEAVSRVAEALRAR

InterPro domains:
  IPR002319 Phenylalanyl-tRNA synthetase [PF01409] (86-346)
  IPR004188 Phenylalanine-tRNA ligase, class II, N-terminal [PF02912] (14-81)
  IPR004529 Phenylalanyl-tRNA synthetase, class IIc, alpha subunit [TIGR00468] (33-347)
  IPR006195 Aminoacyl-tRNA synthetase, class II [PS50862] (84-344)
  IPR010978 Class I and II aminoacyl-tRNA synthetase, tRNA-binding arm [SSF46589] (6-92)
  IPR022911 Phenylalanine-tRNA ligase alpha chain 1, bacterial [MF_00281] (2-346)
  IPR045864 Class II Aminoacyl-tRNA synthetase/Biotinyl protein ligase (BPL) and lipoyl protein ligase (LPL) [G3DSA:3.30.930.10] (1-350)
  IPR045864 Class II Aminoacyl-tRNA synthetase/Biotinyl protein ligase (BPL) and lipoyl protein ligase (LPL) [SSF55681] (86-347)